Protein 8WI4 (pdb70)

InterPro domains:
  IPR003439 ABC transporter-like, ATP-binding domain [PF00005] (578-712)
  IPR003439 ABC transporter-like, ATP-binding domain [PF00005] (1210-1358)
  IPR003439 ABC transporter-like, ATP-binding domain [PS50893] (562-783)
  IPR003439 ABC transporter-like, ATP-binding domain [PS50893] (1193-1427)
  IPR003593 AAA+ ATPase domain [SM00382] (587-760)
  IPR003593 AAA+ ATPase domain [SM00382] (1219-1404)
  IPR011527 ABC transporter type 1, transmembrane domain [PF00664] (179-446)
  IPR011527 ABC transporter type 1, transmembrane domain [PF00664] (860-1141)
  IPR011527 ABC transporter type 1, transmembrane domain [PS50929] (180-459)
  IPR011527 ABC transporter type 1, transmembrane domain [PS50929] (860-1155)
  IPR017871 ABC transporter-like, conserved site [PS00211] (685-699)
  IPR017871 ABC transporter-like, conserved site [PS00211] (1330-1344)
  IPR027417 P-loop containing nucleoside triphosphate hydrolase [G3DSA:3.40.50.300] (534-790)
  IPR027417 P-loop containing nucleoside triphosphate hydrolase [G3DSA:3.40.50.300] (1176-1430)
  IPR027417 P-loop containing nucleoside triphosphate hydrolase [SSF52540] (575-782)
  IPR027417 P-loop containing nucleoside triphosphate hydrolase [SSF52540] (1185-1422)
  IPR036640 ABC transporter type 1, transmembrane domain superfamily [G3DSA:1.20.1560.10] (134-479)
  IPR036640 ABC transporter type 1, transmembrane domain superfamily [G3DSA:1.20.1560.10] (822-1170)
  IPR036640 ABC transporter type 1, transmembrane domain superfamily [SSF90123] (175-471)
  IPR036640 ABC transporter type 1, transmembrane domain superfamily [SSF90123] (857-1167)

Structure (mmCIF, N/CA/C/O backbone):
data_8WI4
#
_entry.id   8WI4
#
_cell.length_a   1.00
_cell.length_b   1.00
_cell.length_c   1.00
_cell.angle_alpha   90.00
_cell.angle_beta   90.00
_cell.angle_gamma   90.00
#
_symmetry.space_group_name_H-M   'P 1'
#
loop_
_atom_site.group_PDB
_atom_site.id
_atom_site.type_symbol
_atom_site.label_atom_id
_atom_site.label_alt_id
_atom_site.label_comp_id
_atom_site.label_asym_id
_atom_site.label_entity_id
_atom_site.label_seq_id
_atom_site.pdbx_PDB_ins_code
_atom_site.Cartn_x
_atom_site.Cartn_y
_atom_site.Cartn_z
_atom_site.occupancy
_atom_site.B_iso_or_equiv
_atom_site.auth_seq_id
_atom_site.auth_comp_id
_atom_site.auth_asym_id
_atom_site.auth_atom_id
_atom_site.pdbx_PDB_model_num
ATOM 1 N N . SER A 1 95 ? 138.394 137.570 150.281 1.00 72.19 95 SER A N 1
ATOM 2 C CA . SER A 1 95 ? 138.353 137.906 151.699 1.00 73.66 95 SER A CA 1
ATOM 3 C C . SER A 1 95 ? 138.925 136.775 152.547 1.00 73.84 95 SER A C 1
ATOM 4 O O . SER A 1 95 ? 138.711 135.599 152.255 1.00 72.54 95 SER A O 1
ATOM 7 N N . LYS A 1 96 ? 139.655 137.141 153.602 1.00 55.64 96 LYS A N 1
ATOM 8 C CA . LYS A 1 96 ? 140.262 136.170 154.499 1.00 55.18 96 LYS A CA 1
ATOM 9 C C . LYS A 1 96 ? 139.840 136.320 155.952 1.00 54.65 96 LYS A C 1
ATOM 10 O O . LYS A 1 96 ? 139.846 135.321 156.680 1.00 57.88 96 LYS A O 1
ATOM 16 N N . HIS A 1 97 ? 139.473 137.520 156.393 1.00 50.50 97 HIS A N 1
ATOM 17 C CA . HIS A 1 97 ? 139.080 137.746 157.777 1.00 48.42 97 HIS A CA 1
ATOM 18 C C . HIS A 1 97 ? 138.230 139.007 157.838 1.00 47.50 97 HIS A C 1
ATOM 19 O O . HIS A 1 97 ? 138.173 139.789 156.886 1.00 46.58 97 HIS A O 1
ATOM 26 N N . GLN A 1 98 ? 137.562 139.193 158.980 1.00 37.73 98 GLN A N 1
ATOM 27 C CA . GLN A 1 98 ? 136.732 140.376 159.176 1.00 37.19 98 GLN A CA 1
ATOM 28 C C . GLN A 1 98 ? 137.549 141.661 159.197 1.00 38.30 98 GLN A C 1
ATOM 29 O O . GLN A 1 98 ? 136.991 142.738 158.960 1.00 36.46 98 GLN A O 1
ATOM 35 N N . HIS A 1 99 ? 138.843 141.574 159.477 1.00 34.21 99 HIS A N 1
ATOM 36 C CA . HIS A 1 99 ? 139.697 142.754 159.457 1.00 30.06 99 HIS A CA 1
ATOM 37 C C . HIS A 1 99 ? 139.822 143.277 158.029 1.00 32.27 99 HIS A C 1
ATOM 38 O O . HIS A 1 99 ? 140.089 142.493 157.110 1.00 32.56 99 HIS A O 1
ATOM 45 N N . PRO A 1 100 ? 139.629 144.578 157.799 1.00 30.01 100 PRO A N 1
ATOM 46 C CA . PRO A 1 100 ? 139.809 145.116 156.440 1.00 30.65 100 PRO A CA 1
ATOM 47 C C . PRO A 1 100 ? 141.219 144.953 155.900 1.00 27.66 100 PRO A C 1
ATOM 48 O O . PRO A 1 100 ? 141.408 145.035 154.680 1.00 34.83 100 PRO A O 1
ATOM 52 N N . VAL A 1 101 ? 142.214 144.737 156.764 1.00 22.94 101 VAL A N 1
ATOM 53 C CA . VAL A 1 101 ? 143.580 144.518 156.293 1.00 26.52 101 VAL A CA 1
ATOM 54 C C . VAL A 1 101 ? 143.646 143.265 155.428 1.00 31.64 101 VAL A C 1
ATOM 55 O O . VAL A 1 101 ? 144.249 143.265 154.347 1.00 35.64 101 VAL A O 1
ATOM 59 N N . ASP A 1 102 ? 143.019 142.180 155.888 1.00 34.67 102 ASP A N 1
ATOM 60 C CA . ASP A 1 102 ? 143.005 140.947 155.106 1.00 34.20 102 ASP A CA 1
ATOM 61 C C . ASP A 1 102 ? 142.169 141.102 153.842 1.00 37.68 102 ASP A C 1
ATOM 62 O O . ASP A 1 102 ? 142.527 140.566 152.786 1.00 40.65 102 ASP A O 1
ATOM 67 N N . ASN A 1 103 ? 141.052 141.828 153.929 1.00 33.52 103 ASN A N 1
ATOM 68 C CA . ASN A 1 103 ? 140.204 142.040 152.761 1.00 33.98 103 ASN A CA 1
ATOM 69 C C . ASN A 1 103 ? 140.878 142.900 151.701 1.00 34.22 103 ASN A C 1
ATOM 70 O O . ASN A 1 103 ? 140.507 142.815 150.525 1.00 38.66 103 ASN A O 1
ATOM 75 N N . ALA A 1 104 ? 141.849 143.724 152.086 1.00 25.03 104 ALA A N 1
ATOM 76 C CA . ALA A 1 104 ? 142.550 144.557 151.122 1.00 24.30 104 ALA A CA 1
ATOM 77 C C . ALA A 1 104 ? 143.411 143.703 150.197 1.00 21.67 104 ALA A C 1
ATOM 78 O O . ALA A 1 104 ? 143.984 142.689 150.603 1.00 20.63 104 ALA A O 1
ATOM 80 N N . GLY A 1 105 ? 143.497 144.128 148.940 1.00 19.47 105 GLY A N 1
ATOM 81 C CA . GLY A 1 105 ? 144.282 143.411 147.955 1.00 21.26 105 GLY A CA 1
ATOM 82 C C . GLY A 1 105 ? 145.709 143.909 147.865 1.00 26.36 105 GLY A C 1
ATOM 83 O O . GLY A 1 105 ? 146.461 143.838 148.842 1.00 31.31 105 GLY A O 1
ATOM 84 N N . LEU A 1 106 ? 146.095 144.417 146.696 1.00 25.32 106 LEU A N 1
ATOM 85 C CA . LEU A 1 106 ? 147.436 144.946 146.479 1.00 24.29 106 LEU A CA 1
ATOM 86 C C . LEU A 1 106 ? 147.469 146.469 146.509 1.00 25.44 106 LEU A C 1
ATOM 87 O O . LEU A 1 106 ? 148.239 147.055 147.275 1.00 28.50 106 LEU A O 1
ATOM 92 N N . PHE A 1 107 ? 146.645 147.123 145.687 1.00 27.89 107 PHE A N 1
ATOM 93 C CA . PHE A 1 107 ? 146.625 148.582 145.663 1.00 26.38 107 PHE A CA 1
ATOM 94 C C . PHE A 1 107 ? 146.130 149.155 146.985 1.00 24.42 107 PHE A C 1
ATOM 95 O O . PHE A 1 107 ? 146.680 150.145 147.483 1.00 26.61 107 PHE A O 1
ATOM 103 N N . SER A 1 108 ? 145.089 148.551 147.565 1.00 18.33 108 SER A N 1
ATOM 104 C CA . SER A 1 108 ? 144.550 149.051 148.826 1.00 18.88 108 SER A CA 1
ATOM 105 C C . SER A 1 108 ? 145.575 148.945 149.948 1.00 21.74 108 SER A C 1
ATOM 106 O O . SER A 1 108 ? 145.730 149.875 150.748 1.00 30.00 108 SER A O 1
ATOM 109 N N . CYS A 1 109 ? 146.283 147.815 150.026 1.00 23.14 109 CYS A N 1
ATOM 110 C CA . CYS A 1 109 ? 147.325 147.665 151.035 1.00 20.72 109 CYS A CA 1
ATOM 111 C C . CYS A 1 109 ? 148.498 148.603 150.775 1.00 18.53 109 CYS A C 1
ATOM 112 O O . CYS A 1 109 ? 149.063 149.162 151.722 1.00 17.06 109 CYS A O 1
ATOM 115 N N . MET A 1 110 ? 148.876 148.783 149.508 1.00 24.75 110 MET A N 1
ATOM 116 C CA . MET A 1 110 ? 149.999 149.654 149.177 1.00 16.00 110 MET A CA 1
ATOM 117 C C . MET A 1 110 ? 149.704 151.103 149.544 1.00 14.09 110 MET A C 1
ATOM 118 O O . MET A 1 110 ? 150.565 151.803 150.091 1.00 18.16 110 MET A O 1
ATOM 123 N N . THR A 1 111 ? 148.493 151.572 149.252 1.00 19.95 111 THR A N 1
ATOM 124 C CA . THR A 1 111 ? 148.113 152.954 149.512 1.00 19.71 111 THR A CA 1
ATOM 125 C C . THR A 1 111 ? 147.397 153.138 150.844 1.00 22.32 111 THR A C 1
ATOM 126 O O . THR A 1 111 ? 146.955 154.254 151.138 1.00 27.37 111 THR A O 1
ATOM 130 N N . PHE A 1 112 ? 147.274 152.079 151.648 1.00 19.40 112 PHE A N 1
ATOM 131 C CA . PHE A 1 112 ? 146.597 152.140 152.946 1.00 11.67 112 PHE A CA 1
ATOM 132 C C . PHE A 1 112 ? 145.165 152.651 152.803 1.00 15.05 112 PHE A C 1
ATOM 133 O O . PHE A 1 112 ? 144.678 153.432 153.623 1.00 21.80 112 PHE A O 1
ATOM 141 N N . SER A 1 113 ? 144.484 152.204 151.745 1.00 16.21 113 SER A N 1
ATOM 142 C CA . SER A 1 113 ? 143.115 152.640 151.497 1.00 18.48 113 SER A CA 1
ATOM 143 C C . SER A 1 113 ? 142.131 152.091 152.522 1.00 22.01 113 SER A C 1
ATOM 144 O O . SER A 1 113 ? 141.043 152.655 152.680 1.00 29.26 113 SER A O 1
ATOM 147 N N . TRP A 1 114 ? 142.483 151.007 153.218 1.00 18.67 114 TRP A N 1
ATOM 148 C CA . TRP A 1 114 ? 141.574 150.429 154.201 1.00 20.07 114 TRP A CA 1
ATOM 149 C C . TRP A 1 114 ? 141.386 151.326 155.418 1.00 26.19 114 TRP A C 1
ATOM 150 O O . TRP A 1 114 ? 140.320 151.284 156.042 1.00 31.32 114 TRP A O 1
ATOM 161 N N . LEU A 1 115 ? 142.388 152.132 155.771 1.00 21.10 115 LEU A N 1
ATOM 162 C CA . LEU A 1 115 ? 142.279 153.012 156.927 1.00 16.16 115 LEU A CA 1
ATOM 163 C C . LEU A 1 115 ? 141.338 154.186 156.695 1.00 18.95 115 LEU A C 1
ATOM 164 O O . LEU A 1 115 ? 140.899 154.806 157.673 1.00 24.37 115 LEU A O 1
ATOM 169 N N . SER A 1 116 ? 141.022 154.503 155.441 1.00 21.10 116 SER A N 1
ATOM 170 C CA . SER A 1 116 ? 140.067 155.566 155.130 1.00 25.95 116 SER A CA 1
ATOM 171 C C . SER A 1 116 ? 138.638 155.033 155.128 1.00 28.70 116 SER A C 1
ATOM 172 O O . SER A 1 116 ? 137.848 155.270 154.215 1.00 31.13 116 SER A O 1
ATOM 175 N N . SER A 1 117 ? 138.313 154.294 156.185 1.00 28.36 117 SER A N 1
ATOM 176 C CA . SER A 1 117 ? 136.950 153.896 156.504 1.00 30.02 117 SER A CA 1
ATOM 177 C C . SER A 1 117 ? 136.744 154.181 157.983 1.00 31.72 117 SER A C 1
ATOM 178 O O . SER A 1 117 ? 135.619 154.404 158.442 1.00 32.75 117 SER A O 1
ATOM 181 N N . LEU A 1 118 ? 137.848 154.169 158.729 1.00 33.70 118 LEU A N 1
ATOM 182 C CA . LEU A 1 118 ? 137.869 154.608 160.115 1.00 31.77 118 LEU A CA 1
ATOM 183 C C . LEU A 1 118 ? 138.348 156.045 160.254 1.00 35.48 118 LEU A C 1
ATOM 184 O O . LEU A 1 118 ? 137.971 156.724 161.217 1.00 40.42 118 LEU A O 1
ATOM 189 N N . ALA A 1 119 ? 139.166 156.526 159.312 1.00 32.99 119 ALA A N 1
ATOM 190 C CA . ALA A 1 119 ? 139.639 157.906 159.380 1.00 31.54 119 ALA A CA 1
ATOM 191 C C . ALA A 1 119 ? 138.480 158.890 159.280 1.00 34.71 119 ALA A C 1
ATOM 192 O O . ALA A 1 119 ? 138.423 159.880 160.020 1.00 35.75 119 ALA A O 1
ATOM 194 N N . ARG A 1 120 ? 137.540 158.631 158.367 1.00 36.23 120 ARG A N 1
ATOM 195 C CA . ARG A 1 120 ? 136.386 159.509 158.217 1.00 33.82 120 ARG A CA 1
ATOM 196 C C . ARG A 1 120 ? 135.499 159.522 159.455 1.00 38.21 120 ARG A C 1
ATOM 197 O O . ARG A 1 120 ? 135.048 160.598 159.864 1.00 41.84 120 ARG A O 1
ATOM 205 N N . VAL A 1 121 ? 135.238 158.363 160.060 1.00 41.40 121 VAL A N 1
ATOM 206 C CA . VAL A 1 121 ? 134.403 158.328 161.256 1.00 43.96 121 VAL A CA 1
ATOM 207 C C . VAL A 1 121 ? 135.120 158.979 162.434 1.00 44.19 121 VAL A C 1
ATOM 208 O O . VAL A 1 121 ? 134.488 159.619 163.282 1.00 46.90 121 VAL A O 1
ATOM 212 N N . ALA A 1 122 ? 136.449 158.840 162.503 1.00 41.26 122 ALA A N 1
ATOM 213 C CA . ALA A 1 122 ? 137.205 159.529 163.543 1.00 41.49 122 ALA A CA 1
ATOM 214 C C . ALA A 1 122 ? 137.147 161.039 163.365 1.00 46.53 122 ALA A C 1
ATOM 215 O O . ALA A 1 122 ? 137.011 161.776 164.349 1.00 48.11 122 ALA A O 1
ATOM 217 N N . HIS A 1 123 ? 137.256 161.518 162.124 1.00 50.52 123 HIS A N 1
ATOM 218 C CA . HIS A 1 123 ? 137.149 162.951 161.870 1.00 49.66 123 HIS A CA 1
ATOM 219 C C . HIS A 1 123 ? 135.753 163.471 162.193 1.00 50.62 123 HIS A C 1
ATOM 220 O O . HIS A 1 123 ? 135.608 164.547 162.785 1.00 55.28 123 HIS A O 1
ATOM 227 N N . LYS A 1 124 ? 134.716 162.725 161.808 1.00 46.96 124 LYS A N 1
ATOM 228 C CA . LYS A 1 124 ? 133.347 163.185 162.026 1.00 48.81 124 LYS A CA 1
ATOM 229 C C . LYS A 1 124 ? 132.990 163.184 163.509 1.00 50.85 124 LYS A C 1
ATOM 230 O O . LYS A 1 124 ? 132.462 164.173 164.030 1.00 53.46 124 LYS A O 1
ATOM 236 N N . LYS A 1 125 ? 133.270 162.080 164.205 1.00 51.40 125 LYS A N 1
ATOM 237 C CA . LYS A 1 125 ? 132.920 161.983 165.617 1.00 52.95 125 LYS A CA 1
ATOM 238 C C . LYS A 1 125 ? 133.874 162.773 166.503 1.00 53.64 125 LYS A C 1
ATOM 239 O O . LYS A 1 125 ? 133.447 163.343 167.513 1.00 56.47 125 LYS A O 1
ATOM 245 N N . GLY A 1 126 ? 135.155 162.827 166.143 1.00 51.49 126 GLY A N 1
ATOM 246 C CA . GLY A 1 126 ? 136.148 163.512 166.941 1.00 50.58 126 GLY A CA 1
ATOM 247 C C . GLY A 1 126 ? 136.747 162.693 168.062 1.00 52.43 126 GLY A C 1
ATOM 248 O O . GLY A 1 126 ? 137.601 163.209 168.795 1.00 52.44 126 GLY A O 1
ATOM 249 N N . GLU A 1 127 ? 136.332 161.438 168.222 1.00 54.18 127 GLU A N 1
ATOM 250 C CA . GLU A 1 127 ? 136.863 160.579 169.269 1.00 53.79 127 GLU A CA 1
ATOM 251 C C . GLU A 1 127 ? 136.757 159.132 168.812 1.00 51.05 127 GLU A C 1
ATOM 252 O O . GLU A 1 127 ? 135.721 158.717 168.288 1.00 52.54 127 GLU A O 1
ATOM 258 N N . LEU A 1 128 ? 137.831 158.374 169.012 1.00 39.40 128 LEU A N 1
ATOM 259 C CA . LEU A 1 128 ? 137.890 156.970 168.632 1.00 42.15 128 LEU A CA 1
ATOM 260 C C . LEU A 1 128 ? 137.903 156.107 169.886 1.00 44.58 128 LEU A C 1
ATOM 261 O O . LEU A 1 128 ? 138.734 156.312 170.777 1.00 44.53 128 LEU A O 1
ATOM 266 N N . SER A 1 129 ? 136.985 155.150 169.950 1.00 41.40 129 SER A N 1
ATOM 267 C CA . SER A 1 129 ? 136.857 154.246 171.083 1.00 40.46 129 SER A CA 1
ATOM 268 C C . SER A 1 129 ? 137.334 152.851 170.700 1.00 43.42 129 SER A C 1
ATOM 269 O O . SER A 1 129 ? 137.652 152.568 169.542 1.00 43.18 129 SER A O 1
ATOM 272 N N . MET A 1 130 ? 137.384 151.973 171.705 1.00 38.75 130 MET A N 1
ATOM 273 C CA . MET A 1 130 ? 137.807 150.597 171.468 1.00 34.91 130 MET A CA 1
ATOM 274 C C . MET A 1 130 ? 136.819 149.845 170.585 1.00 35.88 130 MET A C 1
ATOM 275 O O . MET A 1 130 ? 137.214 148.921 169.864 1.00 35.16 130 MET A O 1
ATOM 280 N N . GLU A 1 131 ? 135.537 150.217 170.632 1.00 40.96 131 GLU A N 1
ATOM 281 C CA . GLU A 1 131 ? 134.540 149.554 169.798 1.00 43.97 131 GLU A CA 1
ATOM 282 C C . GLU A 1 131 ? 134.815 149.788 168.317 1.00 43.44 131 GLU A C 1
ATOM 283 O O . GLU A 1 131 ? 134.692 148.866 167.501 1.00 43.02 131 GLU A O 1
ATOM 289 N N . ASP A 1 132 ? 135.195 151.015 167.951 1.00 38.66 132 ASP A N 1
ATOM 290 C CA . ASP A 1 132 ? 135.482 151.315 166.552 1.00 41.59 132 ASP A CA 1
ATOM 291 C C . ASP A 1 132 ? 136.751 150.620 166.074 1.00 40.75 132 ASP A C 1
ATOM 292 O O . ASP A 1 132 ? 136.927 150.419 164.866 1.00 35.78 132 ASP A O 1
ATOM 297 N N . VAL A 1 133 ? 137.642 150.250 166.994 1.00 38.84 133 VAL A N 1
ATOM 298 C CA . VAL A 1 133 ? 138.883 149.588 166.613 1.00 35.40 133 VAL A CA 1
ATOM 299 C C . VAL A 1 133 ? 138.593 148.140 166.247 1.00 38.29 133 VAL A C 1
ATOM 300 O O . VAL A 1 133 ? 137.981 147.395 167.024 1.00 39.26 133 VAL A O 1
ATOM 304 N N . TRP A 1 134 ? 139.030 147.735 165.057 1.00 29.86 134 TRP A N 1
ATOM 305 C CA . TRP A 1 134 ? 138.813 146.371 164.599 1.00 29.30 134 TRP A CA 1
ATOM 306 C C . TRP A 1 134 ? 139.653 145.387 165.406 1.00 29.49 134 TRP A C 1
ATOM 307 O O . TRP A 1 134 ? 140.758 145.699 165.859 1.00 26.76 134 TRP A O 1
ATOM 318 N N . SER A 1 135 ? 139.113 144.184 165.584 1.00 35.20 135 SER A N 1
ATOM 319 C CA . SER A 1 135 ? 139.809 143.148 166.329 1.00 33.60 135 SER A CA 1
ATOM 320 C C . SER A 1 135 ? 141.007 142.626 165.538 1.00 33.20 135 SER A C 1
ATOM 321 O O . SER A 1 135 ? 141.087 142.760 164.314 1.00 35.97 135 SER A O 1
ATOM 324 N N . LEU A 1 136 ? 141.948 142.027 166.262 1.00 30.50 136 LEU A N 1
ATOM 325 C CA . LEU A 1 136 ? 143.160 141.509 165.644 1.00 25.33 136 LEU A CA 1
ATOM 326 C C . LEU A 1 136 ? 142.845 140.332 164.727 1.00 29.46 136 LEU A C 1
ATOM 327 O O . LEU A 1 136 ? 141.932 139.541 164.980 1.00 39.96 136 LEU A O 1
ATOM 332 N N . SER A 1 137 ? 143.617 140.224 163.649 1.00 22.30 137 SER A N 1
ATOM 333 C CA . SER A 1 137 ? 143.426 139.153 162.684 1.00 24.72 137 SER A CA 1
ATOM 334 C C . SER A 1 137 ? 143.880 137.815 163.261 1.00 28.54 137 SER A C 1
ATOM 335 O O . SER A 1 137 ? 144.693 137.747 164.188 1.00 35.01 137 SER A O 1
ATOM 338 N N . LYS A 1 138 ? 143.333 136.735 162.696 1.00 27.85 138 LYS A N 1
ATOM 339 C CA . LYS A 1 138 ? 143.735 135.398 163.119 1.00 25.78 138 LYS A CA 1
ATOM 340 C C . LYS A 1 138 ? 145.177 135.096 162.731 1.00 28.20 138 LYS A C 1
ATOM 341 O O . LYS A 1 138 ? 145.861 134.344 163.435 1.00 34.49 138 LYS A O 1
ATOM 347 N N . HIS A 1 139 ? 145.652 135.660 161.618 1.00 22.79 139 HIS A N 1
ATOM 348 C CA . HIS A 1 139 ? 147.052 135.491 161.243 1.00 22.46 139 HIS A CA 1
ATOM 349 C C . HIS A 1 139 ? 147.983 136.140 162.258 1.00 22.66 139 HIS A C 1
ATOM 350 O O . HIS A 1 139 ? 149.039 135.580 162.576 1.00 24.35 139 HIS A O 1
ATOM 357 N N . GLU A 1 140 ? 147.613 137.310 162.775 1.00 18.13 140 GLU A N 1
ATOM 358 C CA . GLU A 1 140 ? 148.380 137.998 163.802 1.00 16.84 140 GLU A CA 1
ATOM 359 C C . GLU A 1 140 ? 147.938 137.620 165.209 1.00 18.32 140 GLU A C 1
ATOM 360 O O . GLU A 1 140 ? 148.410 138.221 166.179 1.00 18.85 140 GLU A O 1
ATOM 366 N N . SER A 1 141 ? 147.039 136.647 165.340 1.00 21.46 141 SER A N 1
ATOM 367 C CA . SER A 1 141 ? 146.569 136.224 166.650 1.00 15.98 141 SER A CA 1
ATOM 368 C C . SER A 1 141 ? 147.705 135.605 167.456 1.00 23.69 141 SER A C 1
ATOM 369 O O . SER A 1 141 ? 148.651 135.033 166.907 1.00 27.58 141 SER A O 1
ATOM 372 N N . SER A 1 142 ? 147.601 135.731 168.781 1.00 28.54 142 SER A N 1
ATOM 373 C CA . SER A 1 142 ? 148.673 135.273 169.658 1.00 19.36 142 SER A CA 1
ATOM 374 C C . SER A 1 142 ? 148.840 133.759 169.602 1.00 21.72 142 SER A C 1
ATOM 375 O O . SER A 1 142 ? 149.963 133.251 169.677 1.00 29.96 142 SER A O 1
ATOM 378 N N . ASP A 1 143 ? 147.735 133.021 169.471 1.00 25.66 143 ASP A N 1
ATOM 379 C CA . ASP A 1 143 ? 147.790 131.568 169.612 1.00 26.42 143 ASP A CA 1
ATOM 380 C C . ASP A 1 143 ? 148.603 130.920 168.494 1.00 28.58 143 ASP A C 1
ATOM 381 O O . ASP A 1 143 ? 149.515 130.128 168.758 1.00 31.35 143 ASP A O 1
ATOM 386 N N . VAL A 1 144 ? 148.294 131.250 167.238 1.00 26.28 144 VAL A N 1
ATOM 387 C CA . VAL A 1 144 ? 148.935 130.575 166.109 1.00 28.34 144 VAL A CA 1
ATOM 388 C C . VAL A 1 144 ? 150.414 130.939 166.039 1.00 29.77 144 VAL A C 1
ATOM 389 O O . VAL A 1 144 ? 151.282 130.071 165.866 1.00 34.24 144 VAL A O 1
ATOM 393 N N . ASN A 1 145 ? 150.722 132.231 166.165 1.00 21.35 145 ASN A N 1
ATOM 394 C CA . ASN A 1 145 ? 152.113 132.666 166.132 1.00 18.18 145 ASN A CA 1
ATOM 395 C C . ASN A 1 145 ? 152.904 132.104 167.305 1.00 19.53 145 ASN A C 1
ATOM 396 O O . ASN A 1 145 ? 154.065 131.714 167.136 1.00 28.41 145 ASN A O 1
ATOM 401 N N . CYS A 1 146 ? 152.297 132.051 168.494 1.00 18.24 146 CYS A N 1
ATOM 402 C CA . CYS A 1 146 ? 152.968 131.460 169.646 1.00 18.63 146 CYS A CA 1
ATOM 403 C C . CYS A 1 146 ? 153.248 129.981 169.423 1.00 24.72 146 CYS A C 1
ATOM 404 O O . CYS A 1 146 ? 154.329 129.489 169.766 1.00 29.06 146 CYS A O 1
ATOM 407 N N . ARG A 1 147 ? 152.283 129.253 168.854 1.00 25.82 147 ARG A N 1
ATOM 408 C CA . ARG A 1 147 ? 152.498 127.838 168.572 1.00 26.96 147 ARG A CA 1
ATOM 409 C C . ARG A 1 147 ? 153.627 127.642 167.569 1.00 29.70 147 ARG A C 1
ATOM 410 O O . ARG A 1 147 ? 154.472 126.756 167.741 1.00 28.27 147 ARG A O 1
ATOM 418 N N . ARG A 1 148 ? 153.659 128.463 166.516 1.00 26.28 148 ARG A N 1
ATOM 419 C CA . ARG A 1 148 ? 154.731 128.350 165.530 1.00 20.58 148 ARG A CA 1
ATOM 420 C C . ARG A 1 148 ? 156.090 128.664 166.149 1.00 22.31 148 ARG A C 1
ATOM 421 O O . ARG A 1 148 ? 157.078 127.961 165.893 1.00 33.92 148 ARG A O 1
ATOM 429 N N . LEU A 1 149 ? 156.157 129.716 166.969 1.00 16.86 149 LEU A N 1
ATOM 430 C CA . LEU A 1 149 ? 157.414 130.083 167.614 1.00 17.82 149 LEU A CA 1
ATOM 431 C C . LEU A 1 149 ? 157.888 128.982 168.555 1.00 23.38 149 LEU A C 1
ATOM 432 O O . LEU A 1 149 ? 159.078 128.652 168.592 1.00 26.29 149 LEU A O 1
ATOM 437 N N . GLU A 1 150 ? 156.963 128.401 169.325 1.00 26.38 150 GLU A N 1
ATOM 438 C CA . GLU A 1 150 ? 157.317 127.296 170.209 1.00 24.74 150 GLU A CA 1
ATOM 439 C C . GLU A 1 150 ? 157.795 126.083 169.425 1.00 28.79 150 GLU A C 1
ATOM 440 O O . GLU A 1 150 ? 158.753 125.420 169.836 1.00 32.27 150 GLU A O 1
ATOM 446 N N . ARG A 1 151 ? 157.139 125.772 168.305 1.00 28.45 151 ARG A N 1
ATOM 447 C CA . ARG A 1 151 ? 157.569 124.646 167.483 1.00 26.76 151 ARG A CA 1
ATOM 448 C C . ARG A 1 151 ? 158.984 124.862 166.963 1.00 29.62 151 ARG A C 1
ATOM 449 O O . ARG A 1 151 ? 159.825 123.956 167.019 1.00 34.52 151 ARG A O 1
ATOM 457 N N . LEU A 1 152 ? 159.271 126.069 166.466 1.00 26.84 152 LEU A N 1
ATOM 458 C CA . LEU A 1 152 ? 160.618 126.360 165.981 1.00 29.21 152 LEU A CA 1
ATOM 459 C C . LEU A 1 152 ? 161.643 126.290 167.108 1.00 32.63 152 LEU A C 1
ATOM 460 O O . LEU A 1 152 ? 162.751 125.769 166.918 1.00 34.81 152 LEU A O 1
ATOM 465 N N . TRP A 1 153 ? 161.293 126.812 168.287 1.00 31.40 153 TRP A N 1
ATOM 466 C CA . TRP A 1 153 ? 162.218 126.799 169.416 1.00 27.10 153 TRP A CA 1
ATOM 467 C C . TRP A 1 153 ? 162.535 125.373 169.852 1.00 33.70 153 TRP A C 1
ATOM 468 O O . TRP A 1 153 ? 163.698 125.029 170.088 1.00 40.92 153 TRP A O 1
ATOM 479 N N . GLN A 1 154 ? 161.508 124.524 169.957 1.00 33.21 154 GLN A N 1
ATOM 480 C CA . GLN A 1 154 ? 161.738 123.128 170.315 1.00 35.50 154 GLN A CA 1
ATOM 481 C C . GLN A 1 154 ? 162.539 122.401 169.244 1.00 42.03 154 GLN A C 1
ATOM 482 O O . GLN A 1 154 ? 163.405 121.578 169.564 1.00 44.99 154 GLN A O 1
ATOM 488 N N . GLU A 1 155 ? 162.265 122.683 167.967 1.00 41.92 155 GLU A N 1
ATOM 489 C CA . GLU A 1 155 ? 163.022 122.042 166.897 1.00 43.08 155 GLU A CA 1
ATOM 490 C C . GLU A 1 155 ? 164.500 122.402 166.980 1.00 45.67 155 GLU A C 1
ATOM 491 O O . GLU A 1 155 ? 165.370 121.528 166.885 1.00 50.29 155 GLU A O 1
ATOM 497 N N . GLU A 1 156 ? 164.804 123.688 167.176 1.00 41.68 156 GLU A N 1
ATOM 498 C CA . GLU A 1 156 ? 166.204 124.090 167.272 1.00 42.21 156 GLU A CA 1
ATOM 499 C C . GLU A 1 156 ? 166.857 123.550 168.539 1.00 41.60 156 GLU A C 1
ATOM 500 O O . GLU A 1 156 ? 168.032 123.168 168.511 1.00 44.08 156 GLU A O 1
ATOM 506 N N . LEU A 1 157 ? 166.116 123.495 169.650 1.00 35.83 157 LEU A N 1
ATOM 507 C CA . LEU A 1 157 ? 166.666 122.923 170.874 1.00 38.10 157 LEU A CA 1
ATOM 508 C C . LEU A 1 157 ? 167.005 121.450 170.690 1.00 41.32 157 LEU A C 1
ATOM 509 O O . LEU A 1 157 ? 168.048 120.980 171.161 1.00 45.38 157 LEU A O 1
ATOM 514 N N . ASN A 1 158 ? 166.134 120.703 170.007 1.00 42.70 158 ASN A N 1
ATOM 515 C CA . ASN A 1 158 ? 166.391 119.286 169.780 1.00 45.59 158 ASN A CA 1
ATOM 516 C C . ASN A 1 158 ? 167.531 119.079 168.790 1.00 48.03 158 ASN A C 1
ATOM 517 O O . ASN A 1 158 ? 168.304 118.122 168.918 1.00 51.53 158 ASN A O 1
ATOM 522 N N . GLU A 1 159 ? 167.653 119.962 167.798 1.00 53.39 159 GLU A N 1
ATOM 523 C CA . GLU A 1 159 ? 168.681 119.791 166.776 1.00 55.68 159 GLU A CA 1
ATOM 524 C C . GLU A 1 159 ? 170.060 120.190 167.292 1.00 56.04 159 GLU A C 1
ATOM 525 O O . GLU A 1 159 ? 170.986 119.372 167.320 1.00 56.43 159 GLU A O 1
ATOM 531 N N . VAL A 1 160 ? 170.215 121.447 167.706 1.00 59.53 160 VAL A N 1
ATOM 532 C CA . VAL A 1 160 ? 171.529 121.950 168.097 1.00 61.45 160 VAL A CA 1
ATOM 533 C C . VAL A 1 160 ? 171.844 121.577 169.541 1.00 63.62 160 VAL A C 1
ATOM 534 O O . VAL A 1 160 ? 172.829 120.884 169.821 1.00 64.79 160 VAL A O 1
ATOM 538 N N . GLY A 1 161 ? 171.014 122.030 170.477 1.00 73.78 161 GLY A N 1
ATOM 539 C CA . GLY A 1 161 ? 171.229 121.755 171.878 1.00 73.29 161 GLY A CA 1
ATOM 540 C C . GLY A 1 161 ? 170.722 122.867 172.774 1.00 73.24 161 GLY A C 1
ATOM 541 O O . GLY A 1 161 ? 170.606 124.025 172.362 1.00 72.70 161 GLY A O 1
ATOM 542 N N . PRO A 1 162 ? 170.397 122.526 174.024 1.00 80.31 162 PRO A N 1
ATOM 543 C CA . PRO A 1 162 ? 169.889 123.551 174.955 1.00 80.18 162 PRO A CA 1
ATOM 544 C C . PRO A 1 162 ? 170.856 124.698 175.191 1.00 81.31 162 PRO A C 1
ATOM 545 O O . PRO A 1 162 ? 170.414 125.841 175.363 1.00 80.70 162 PRO A O 1
ATOM 549 N N . ASP A 1 163 ? 172.162 124.433 175.206 1.00 76.93 163 ASP A N 1
ATOM 550 C CA . ASP A 1 163 ? 173.152 125.456 175.522 1.00 74.83 163 ASP A CA 1
ATOM 551 C C . ASP A 1 163 ? 173.698 126.174 174.297 1.00 74.60 163 ASP A C 1
ATOM 552 O O . ASP A 1 163 ? 174.011 127.366 174.383 1.00 75.71 163 ASP A O 1
ATOM 557 N N . ALA A 1 164 ? 173.818 125.488 173.163 1.00 71.53 164 ALA A N 1
ATOM 558 C CA . ALA A 1 164 ? 174.394 126.070 171.959 1.00 72.16 164 ALA A CA 1
ATOM 559 C C . ALA A 1 164 ? 173.354 126.689 171.034 1.00 73.16 164 ALA A C 1
ATOM 560 O O . ALA A 1 164 ? 173.715 127.172 169.956 1.00 72.84 164 ALA A O 1
ATOM 562 N N . ALA A 1 165 ? 172.082 126.689 171.423 1.00 62.02 165 ALA A N 1
ATOM 563 C CA . ALA A 1 165 ? 171.048 127.286 170.593 1.00 58.96 165 ALA A CA 1
ATOM 564 C C . ALA A 1 165 ? 171.136 128.809 170.633 1.00 56.90 165 ALA A C 1
ATOM 565 O O . ALA A 1 165 ? 171.767 129.402 171.512 1.00 60.54 165 ALA A O 1
ATOM 567 N N . SER A 1 166 ? 170.492 129.443 169.655 1.00 38.09 166 SER A N 1
ATOM 568 C CA . SER A 1 166 ? 170.448 130.897 169.553 1.00 38.41 166 SER A CA 1
ATOM 569 C C . SER A 1 166 ? 169.023 131.322 169.235 1.00 35.57 166 SER A C 1
ATOM 570 O O . SER A 1 166 ? 168.431 130.838 168.265 1.00 38.47 166 SER A O 1
ATOM 573 N N . LEU A 1 167 ? 168.475 132.225 170.052 1.00 24.53 167 LEU A N 1
ATOM 574 C CA . LEU A 1 167 ? 167.131 132.733 169.804 1.00 27.23 167 LEU A CA 1
ATOM 575 C C . LEU A 1 167 ? 167.078 133.655 168.593 1.00 32.08 167 LEU A C 1
ATOM 576 O O . LEU A 1 167 ? 166.004 133.824 168.003 1.00 36.57 167 LEU A O 1
ATOM 581 N N . ARG A 1 168 ? 168.209 134.254 168.212 1.00 25.95 168 ARG A N 1
ATOM 582 C CA . ARG A 1 168 ? 168.245 135.061 166.998 1.00 21.90 168 ARG A CA 1
ATOM 583 C C . ARG A 1 168 ? 167.938 134.211 165.772 1.00 26.24 168 ARG A C 1
ATOM 584 O O . ARG A 1 168 ? 167.251 134.664 164.849 1.00 26.09 168 ARG A O 1
ATOM 592 N N . ARG A 1 169 ? 168.439 132.974 165.747 1.00 30.18 169 ARG A N 1
ATOM 593 C CA . ARG A 1 169 ? 168.099 132.060 164.662 1.00 29.09 169 ARG A CA 1
ATOM 594 C C . ARG A 1 169 ? 166.608 131.747 164.655 1.00 31.60 169 ARG A C 1
ATOM 595 O O . ARG A 1 169 ? 165.993 131.653 163.586 1.00 33.91 169 ARG A O 1
ATOM 603 N N . VAL A 1 170 ? 166.010 131.581 165.838 1.00 27.87 170 VAL A N 1
ATOM 604 C CA . VAL A 1 170 ? 164.571 131.333 165.919 1.00 23.16 170 VAL A CA 1
ATOM 605 C C . VAL A 1 170 ? 163.799 132.512 165.341 1.00 31.04 170 VAL A C 1
ATOM 606 O O . VAL A 1 170 ? 162.853 132.338 164.563 1.00 34.61 170 VAL A O 1
ATOM 610 N N . VAL A 1 171 ? 164.195 133.731 165.714 1.00 27.77 171 VAL A N 1
ATOM 611 C CA . VAL A 1 171 ? 163.523 134.923 165.204 1.00 19.36 171 VAL A CA 1
ATOM 612 C C . VAL A 1 171 ? 163.684 135.030 163.693 1.00 19.90 171 VAL A C 1
ATOM 613 O O . VAL A 1 171 ? 162.725 135.356 162.980 1.00 23.55 171 VAL A O 1
ATOM 617 N N . TRP A 1 172 ? 164.889 134.766 163.180 1.00 24.74 172 TRP A N 1
ATOM 618 C CA . TRP A 1 172 ? 165.116 134.838 161.740 1.00 29.27 172 TRP A CA 1
ATOM 619 C C . TRP A 1 172 ? 164.273 133.811 160.995 1.00 28.82 172 TRP A C 1
ATOM 620 O O . TRP A 1 172 ? 163.678 134.124 159.958 1.00 33.61 172 TRP A O 1
ATOM 631 N N . ILE A 1 173 ? 164.203 132.582 161.509 1.00 17.53 173 ILE A N 1
ATOM 632 C CA . ILE A 1 173 ? 163.386 131.556 160.868 1.00 21.92 173 ILE A CA 1
ATOM 633 C C . ILE A 1 173 ? 161.915 131.950 160.897 1.00 21.88 173 ILE A C 1
ATOM 634 O O . ILE A 1 173 ? 161.188 131.768 159.912 1.00 28.09 173 ILE A O 1
ATOM 639 N N . PHE A 1 174 ? 161.453 132.501 162.023 1.00 17.39 174 PHE A N 1
ATOM 640 C CA . PHE A 1 174 ? 160.054 132.899 162.137 1.00 20.12 174 PHE A CA 1
ATOM 641 C C . PHE A 1 174 ? 159.709 134.023 161.167 1.00 25.37 174 PHE A C 1
ATOM 642 O O . PHE A 1 174 ? 158.635 134.015 160.555 1.00 25.79 174 PHE A O 1
ATOM 650 N N . CYS A 1 175 ? 160.603 134.999 161.012 1.00 22.74 175 CYS A N 1
ATOM 651 C CA . CYS A 1 175 ? 160.295 136.215 160.270 1.00 20.30 175 CYS A CA 1
ATOM 652 C C . CYS A 1 175 ? 160.844 136.222 158.847 1.00 22.70 175 CYS A C 1
ATOM 653 O O . CYS A 1 175 ? 160.691 137.229 158.150 1.00 24.49 175 CYS A O 1
ATOM 656 N N . ARG A 1 176 ? 161.479 135.134 158.399 1.00 23.24 176 ARG A N 1
ATOM 657 C CA . ARG A 1 176 ? 162.061 135.120 157.058 1.00 24.88 176 ARG A CA 1
ATOM 658 C C . ARG A 1 176 ? 161.000 135.279 155.976 1.00 25.52 176 ARG A C 1
ATOM 659 O O . ARG A 1 176 ? 161.219 135.985 154.983 1.00 28.84 176 ARG A O 1
ATOM 667 N N . THR A 1 177 ? 159.846 134.628 156.146 1.00 28.94 177 THR A N 1
ATOM 668 C CA . THR A 1 177 ? 158.818 134.655 155.109 1.00 29.33 177 THR A CA 1
ATOM 669 C C . THR A 1 177 ? 158.335 136.075 154.841 1.00 29.22 177 THR A C 1
ATOM 670 O O . THR A 1 177 ? 158.138 136.464 153.684 1.00 29.39 177 THR A O 1
ATOM 674 N N . ARG A 1 178 ? 158.138 136.864 155.895 1.00 28.16 178 ARG A N 1
ATOM 675 C CA . ARG A 1 178 ? 157.702 138.244 155.744 1.00 19.73 178 ARG A CA 1
ATOM 676 C C . ARG A 1 178 ? 158.857 139.228 155.604 1.00 16.02 178 ARG A C 1
ATOM 677 O O . ARG A 1 178 ? 158.613 140.404 155.314 1.00 21.65 178 ARG A O 1
ATOM 685 N N . LEU A 1 179 ? 160.099 138.785 155.799 1.00 17.15 179 LEU A N 1
ATOM 686 C CA . LEU A 1 179 ? 161.253 139.667 155.682 1.00 17.86 179 LEU A CA 1
ATOM 687 C C . LEU A 1 179 ? 161.906 139.628 154.308 1.00 23.85 179 LEU A C 1
ATOM 688 O O . LEU A 1 179 ? 162.437 140.646 153.861 1.00 31.85 179 LEU A O 1
ATOM 693 N N . ILE A 1 180 ? 161.887 138.481 153.625 1.00 19.94 180 ILE A N 1
ATOM 694 C CA . ILE A 1 180 ? 162.513 138.400 152.306 1.00 16.05 180 ILE A CA 1
ATOM 695 C C . ILE A 1 180 ? 161.788 139.300 151.311 1.00 20.86 180 ILE A C 1
ATOM 696 O O . ILE A 1 180 ? 162.418 140.059 150.560 1.00 23.20 180 ILE A O 1
ATOM 701 N N . LEU A 1 181 ? 160.455 139.237 151.293 1.00 22.72 181 LEU A N 1
ATOM 702 C CA . LEU A 1 181 ? 159.686 140.084 150.386 1.00 21.90 181 LEU A CA 1
ATOM 703 C C . LEU A 1 181 ? 159.840 141.557 150.743 1.00 18.67 181 LEU A C 1
ATOM 704 O O . LEU A 1 181 ? 159.917 142.414 149.855 1.00 31.51 181 LEU A O 1
ATOM 709 N N . SER A 1 182 ? 159.880 141.872 152.041 1.00 5.17 182 SER A N 1
ATOM 710 C CA . SER A 1 182 ? 160.094 143.254 152.460 1.00 8.21 182 SER A CA 1
ATOM 711 C C . SER A 1 182 ? 161.464 143.757 152.021 1.00 11.73 182 SER A C 1
ATOM 712 O O . SER A 1 182 ? 161.604 144.910 151.599 1.00 25.39 182 SER A O 1
ATOM 715 N N . ILE A 1 183 ? 162.486 142.904 152.115 1.00 7.80 183 ILE A N 1
ATOM 716 C CA . ILE A 1 183 ? 163.825 143.280 151.672 1.00 11.86 183 ILE A CA 1
ATOM 717 C C . ILE A 1 183 ? 163.841 143.509 150.167 1.00 14.11 183 ILE A C 1
ATOM 718 O O . ILE A 1 183 ? 164.481 144.445 149.675 1.00 18.72 183 ILE A O 1
ATOM 723 N N . VAL A 1 184 ? 163.139 142.661 149.412 1.00 12.36 184 VAL A N 1
ATOM 724 C CA . VAL A 1 184 ? 163.066 142.838 147.962 1.00 6.45 184 VAL A CA 1
ATOM 725 C C . VAL A 1 184 ? 162.377 144.157 147.619 1.00 11.04 184 VAL A C 1
ATOM 726 O O . VAL A 1 184 ? 162.812 144.899 146.727 1.00 18.18 184 VAL A O 1
ATOM 730 N N . CYS A 1 185 ? 161.281 144.462 148.320 1.00 12.64 185 CYS A N 1
ATOM 731 C CA . CYS A 1 185 ? 160.565 145.710 148.076 1.00 9.82 185 CYS A CA 1
ATOM 732 C C . CYS A 1 185 ? 161.423 146.919 148.429 1.00 9.47 185 CYS A C 1
ATOM 733 O O . CYS A 1 185 ? 161.409 147.929 147.716 1.00 24.21 185 CYS A O 1
ATOM 736 N N . LEU A 1 186 ? 162.171 146.841 149.532 1.00 2.64 186 LEU A N 1
ATOM 737 C CA . LEU A 1 186 ? 163.100 147.913 149.869 1.00 8.32 186 LEU A CA 1
ATOM 738 C C . LEU A 1 186 ? 164.187 148.058 148.812 1.00 12.78 186 LEU A C 1
ATOM 739 O O . LEU A 1 186 ? 164.560 149.182 148.458 1.00 12.87 186 LEU A O 1
ATOM 744 N N . MET A 1 187 ? 164.699 146.937 148.301 1.00 12.45 187 MET A N 1
ATOM 745 C CA . MET A 1 187 ? 165.691 146.980 147.233 1.00 9.80 187 MET A CA 1
ATOM 746 C C . MET A 1 187 ? 165.153 147.725 146.021 1.00 14.52 187 MET A C 1
ATOM 747 O O . MET A 1 187 ? 165.805 148.636 145.498 1.00 19.24 187 MET A O 1
ATOM 752 N N . ILE A 1 188 ? 163.953 147.360 145.568 1.00 14.99 188 ILE A N 1
ATOM 753 C CA . ILE A 1 188 ? 163.405 148.004 144.377 1.00 14.46 188 ILE A CA 1
ATOM 754 C C . ILE A 1 188 ? 163.047 149.467 144.626 1.00 12.84 188 ILE A C 1
ATOM 755 O O . ILE A 1 188 ? 163.282 150.308 143.746 1.00 23.01 188 ILE A O 1
ATOM 760 N N . THR A 1 189 ? 162.521 149.814 145.805 1.00 6.81 189 THR A N 1
ATOM 761 C CA . THR A 1 189 ? 162.189 151.210 146.067 1.00 11.18 189 THR A CA 1
ATOM 762 C C . THR A 1 189 ? 163.434 152.083 146.199 1.00 17.49 189 THR A C 1
ATOM 763 O O . THR A 1 189 ? 163.437 153.220 145.716 1.00 21.73 189 THR A O 1
ATOM 767 N N . GLN A 1 190 ? 164.511 151.571 146.801 1.00 18.63 190 GLN A N 1
ATOM 768 C CA . GLN A 1 190 ? 165.743 152.342 146.883 1.00 18.85 190 GLN A CA 1
ATOM 769 C C . GLN A 1 190 ? 166.477 152.398 145.552 1.00 16.18 190 GLN A C 1
ATOM 770 O O . GLN A 1 190 ? 167.182 153.379 145.291 1.00 12.77 190 GLN A O 1
ATOM 776 N N . LEU A 1 191 ? 166.332 151.374 144.709 1.00 15.48 191 LEU A N 1
ATOM 777 C CA . LEU A 1 191 ? 166.845 151.461 143.349 1.00 14.38 191 LEU A CA 1
ATOM 778 C C . LEU A 1 191 ? 166.107 152.528 142.550 1.00 11.21 191 LEU A C 1
ATOM 779 O O . LEU A 1 191 ? 166.735 153.304 141.823 1.00 16.16 191 LEU A O 1
ATOM 784 N N . ALA A 1 192 ? 164.778 152.583 142.676 1.00 11.64 192 ALA A N 1
ATOM 785 C CA . ALA A 1 192 ? 164.013 153.610 141.975 1.00 12.62 192 ALA A CA 1
ATOM 786 C C . ALA A 1 192 ? 164.346 155.005 142.492 1.00 15.87 192 ALA A C 1
ATOM 787 O O . ALA A 1 192 ? 164.532 155.939 141.701 1.00 21.85 192 ALA A O 1
ATOM 789 N N . GLY A 1 193 ? 164.433 155.166 143.816 1.00 15.33 193 GLY A N 1
ATOM 790 C CA . GLY A 1 193 ? 164.732 156.462 144.395 1.00 16.99 193 GLY A CA 1
ATOM 791 C C . GLY A 1 193 ? 166.133 156.954 144.106 1.00 18.54 193 GLY A C 1
ATOM 792 O O . GLY A 1 193 ? 166.392 158.157 144.205 1.00 18.85 193 GLY A O 1
ATOM 793 N N . PHE A 1 194 ? 167.048 156.050 143.762 1.00 19.48 194 PHE A N 1
ATOM 794 C CA . PHE A 1 194 ? 168.389 156.422 143.334 1.00 8.78 194 PHE A CA 1
ATOM 795 C C . PHE A 1 194 ? 168.475 156.669 141.835 1.00 17.12 194 PHE A C 1
ATOM 796 O O . PHE A 1 194 ? 169.175 157.589 141.403 1.00 26.07 194 PHE A O 1
ATOM 804 N N . SER A 1 195 ? 167.768 155.871 141.031 1.00 18.08 195 SER A N 1
ATOM 805 C CA . SER A 1 195 ? 167.795 156.039 139.585 1.00 18.19 195 SER A CA 1
ATOM 806 C C . SER A 1 195 ? 166.972 157.232 139.122 1.00 15.58 195 SER A C 1
ATOM 807 O O . SER A 1 195 ? 167.165 157.697 137.993 1.00 21.86 195 SER A O 1
ATOM 810 N N . GLY A 1 196 ? 166.057 157.730 139.952 1.00 8.25 196 GLY A N 1
ATOM 811 C CA . GLY A 1 196 ? 165.287 158.898 139.600 1.00 7.29 196 GLY A CA 1
ATOM 812 C C . GLY A 1 196 ? 166.156 160.118 139.367 1.00 15.34 196 GLY A C 1
ATOM 813 O O . GLY A 1 196 ? 166.299 160.597 138.238 1.00 22.64 196 GLY A O 1
ATOM 814 N N . PRO A 1 197 ? 166.760 160.645 140.435 1.00 14.64 197 PRO A N 1
ATOM 815 C CA . PRO A 1 197 ? 167.668 161.792 140.266 1.00 14.39 197 PRO A CA 1
ATOM 816 C C . PRO A 1 197 ? 168.873 161.493 139.390 1.00 15.98 197 PRO A C 1
ATOM 817 O O . PRO A 1 197 ? 169.360 162.395 138.696 1.00 21.30 197 PRO A O 1
ATOM 821 N N . ALA A 1 198 ? 169.373 160.256 139.403 1.00 8.30 198 ALA A N 1
ATOM 822 C CA . ALA A 1 198 ? 170.586 159.942 138.653 1.00 12.06 198 ALA A CA 1
ATOM 823 C C . ALA A 1 198 ? 170.339 159.951 137.149 1.00 18.51 198 ALA A C 1
ATOM 824 O O . ALA A 1 198 ? 171.195 160.404 136.380 1.00 26.70 198 ALA A O 1
ATOM 826 N N . PHE A 1 199 ? 169.184 159.457 136.708 1.00 12.82 199 PHE A N 1
ATOM 827 C CA . PHE A 1 199 ? 168.900 159.302 135.287 1.00 10.97 199 PHE A CA 1
ATOM 828 C C . PHE A 1 199 ? 167.848 160.271 134.770 1.00 12.24 199 PHE A C 1
ATOM 829 O O . PHE A 1 199 ? 168.100 160.990 133.799 1.00 20.12 199 PHE A O 1
ATOM 837 N N . MET A 1 200 ? 166.661 160.300 135.384 1.00 10.56 200 MET A N 1
ATOM 838 C CA . MET A 1 200 ? 165.589 161.160 134.895 1.00 14.69 200 MET A CA 1
ATOM 839 C C . MET A 1 200 ? 165.942 162.639 134.980 1.00 15.03 200 MET A C 1
ATOM 840 O O . MET A 1 200 ? 165.668 163.384 134.033 1.00 17.59 200 MET A O 1
ATOM 845 N N . VAL A 1 201 ? 166.536 163.080 136.085 1.00 10.20 201 VAL A N 1
ATOM 846 C CA . VAL A 1 201 ? 166.943 164.475 136.224 1.00 10.71 201 VAL A CA 1
ATOM 847 C C . VAL A 1 201 ? 168.101 164.811 135.292 1.00 18.45 201 VAL A C 1
ATOM 848 O O . VAL A 1 201 ? 168.118 165.880 134.676 1.00 21.46 201 VAL A O 1
ATOM 852 N N . LYS A 1 202 ? 169.077 163.907 135.174 1.00 13.37 202 LYS A N 1
ATOM 853 C CA . LYS A 1 202 ? 170.226 164.162 134.310 1.00 4.61 202 LYS A CA 1
ATOM 854 C C . LYS A 1 202 ? 169.804 164.286 132.851 1.00 8.93 202 LYS A C 1
ATOM 855 O O . LYS A 1 202 ? 170.241 165.201 132.142 1.00 18.05 202 LYS A O 1
ATOM 861 N N . HIS A 1 203 ? 168.948 163.373 132.383 1.00 8.88 203 HIS A N 1
ATOM 862 C CA . HIS A 1 203 ? 168.477 163.440 131.003 1.00 13.45 203 HIS A CA 1
ATOM 863 C C . HIS A 1 203 ? 167.633 164.686 130.767 1.00 17.17 203 HIS A C 1
ATOM 864 O O . HIS A 1 203 ? 167.731 165.318 129.709 1.00 22.13 203 HIS A O 1
ATOM 871 N N . LEU A 1 204 ? 166.797 165.052 131.742 1.00 8.53 204 LEU A N 1
ATOM 872 C CA . LEU A 1 204 ? 165.983 166.255 131.605 1.00 13.45 204 LEU A CA 1
ATOM 873 C C . LEU A 1 204 ? 166.855 167.501 131.510 1.00 18.21 204 LEU A C 1
ATOM 874 O O . LEU A 1 204 ? 166.593 168.392 130.693 1.00 23.82 204 LEU A O 1
ATOM 879 N N . LEU A 1 205 ? 167.901 167.579 132.335 1.00 14.93 205 LEU A N 1
ATOM 880 C CA . LEU A 1 205 ? 168.793 168.733 132.290 1.00 11.75 205 LEU A CA 1
ATOM 881 C C . LEU A 1 205 ? 169.606 168.756 131.001 1.00 13.00 205 LEU A C 1
ATOM 882 O O . LEU A 1 205 ? 169.886 169.831 130.459 1.00 18.45 205 LEU A O 1
ATOM 887 N N . GLU A 1 206 ? 170.001 167.582 130.500 1.00 11.57 206 GLU A N 1
ATOM 888 C CA . GLU A 1 206 ? 170.695 167.526 129.218 1.00 11.69 206 GLU A CA 1
ATOM 889 C C . GLU A 1 206 ? 169.791 167.996 128.086 1.00 18.43 206 GLU A C 1
ATOM 890 O O . GLU A 1 206 ? 170.241 168.692 127.167 1.00 23.79 206 GLU A O 1
ATOM 896 N N . TYR A 1 207 ? 168.511 167.619 128.133 1.00 9.63 207 TYR A N 1
ATOM 897 C CA . TYR A 1 207 ? 167.552 168.119 127.153 1.00 13.26 207 TYR A CA 1
ATOM 898 C C . TYR A 1 207 ? 167.372 169.626 127.282 1.00 16.37 207 TYR A C 1
ATOM 899 O O . TYR A 1 207 ? 167.205 170.328 126.277 1.00 19.52 207 TYR A O 1
ATOM 908 N N . THR A 1 208 ? 167.391 170.140 128.515 1.00 12.15 208 THR A N 1
ATOM 909 C CA . THR A 1 208 ? 167.276 171.580 128.722 1.00 10.87 208 THR A CA 1
ATOM 910 C C . THR A 1 208 ? 168.432 172.332 128.071 1.00 13.30 208 THR A C 1
ATOM 911 O O . THR A 1 208 ? 168.216 173.362 127.423 1.00 17.92 208 THR A O 1
ATOM 915 N N . GLN A 1 209 ? 169.657 171.825 128.215 1.00 14.77 209 GLN A N 1
ATOM 916 C CA . GLN A 1 209 ? 170.820 172.452 127.601 1.00 11.63 209 GLN A CA 1
ATOM 917 C C . GLN A 1 209 ? 170.844 172.310 126.085 1.00 14.77 209 GLN A C 1
ATOM 918 O O . GLN A 1 209 ? 171.598 173.033 125.425 1.00 24.46 209 GLN A O 1
ATOM 924 N N . ALA A 1 210 ? 170.050 171.403 125.521 1.00 12.46 210 ALA A N 1
ATOM 925 C CA . ALA A 1 210 ? 170.029 171.215 124.079 1.00 13.29 210 ALA A CA 1
ATOM 926 C C . ALA A 1 210 ? 169.410 172.422 123.383 1.00 13.20 210 ALA A C 1
ATOM 927 O O . ALA A 1 210 ? 168.480 173.054 123.891 1.00 17.52 210 ALA A O 1
ATOM 929 N N . THR A 1 211 ? 169.941 172.738 122.201 1.00 11.86 211 THR A N 1
ATOM 930 C CA . THR A 1 211 ? 169.455 173.866 121.419 1.00 17.66 211 THR A CA 1
ATOM 931 C C . THR A 1 211 ? 168.089 173.611 120.792 1.00 16.90 211 THR A C 1
ATOM 932 O O . THR A 1 211 ? 167.372 174.573 120.497 1.00 14.72 211 THR A O 1
ATOM 936 N N . GLU A 1 212 ? 167.710 172.352 120.593 1.00 18.08 212 GLU A N 1
ATOM 937 C CA . GLU A 1 212 ? 166.434 172.017 119.981 1.00 17.94 212 GLU A CA 1
ATOM 938 C C . GLU A 1 212 ? 165.315 172.154 121.013 1.00 16.68 212 GLU A C 1
ATOM 939 O O . GLU A 1 212 ? 165.536 172.568 122.154 1.00 16.48 212 GLU A O 1
ATOM 945 N N . SER A 1 213 ? 164.091 171.801 120.617 1.00 15.00 213 SER A N 1
ATOM 946 C CA . SER A 1 213 ? 162.936 171.904 121.507 1.00 12.90 213 SER A CA 1
ATOM 947 C C . SER A 1 213 ? 162.007 170.733 121.196 1.00 15.11 213 SER A C 1
ATOM 948 O O . SER A 1 213 ? 161.222 170.797 120.246 1.00 14.80 213 SER A O 1
ATOM 951 N N . ASN A 1 214 ? 162.105 169.676 121.996 1.00 13.96 214 ASN A N 1
ATOM 952 C CA . ASN A 1 214 ? 161.279 168.487 121.833 1.00 9.82 214 ASN A CA 1
ATOM 953 C C . ASN A 1 214 ? 160.206 168.460 122.914 1.00 14.65 214 ASN A C 1
ATOM 954 O O . ASN A 1 214 ? 160.515 168.563 124.105 1.00 21.63 214 ASN A O 1
ATOM 959 N N . LEU A 1 215 ? 158.949 168.321 122.494 1.00 11.02 215 LEU A N 1
ATOM 960 C CA . LEU A 1 215 ? 157.829 168.283 123.425 1.00 10.34 215 LEU A CA 1
ATOM 961 C C . LEU A 1 215 ? 157.501 166.860 123.864 1.00 14.01 215 LEU A C 1
ATOM 962 O O . LEU A 1 215 ? 157.308 166.604 125.057 1.00 14.31 215 LEU A O 1
ATOM 967 N N . GLN A 1 216 ? 157.431 165.928 122.909 1.00 15.91 216 GLN A N 1
ATOM 968 C CA . GLN A 1 216 ? 157.107 164.545 123.246 1.00 14.27 216 GLN A CA 1
ATOM 969 C C . GLN A 1 216 ? 158.182 163.921 124.126 1.00 15.22 216 GLN A C 1
ATOM 970 O O . GLN A 1 216 ? 157.870 163.193 125.075 1.00 18.76 216 GLN A O 1
ATOM 976 N N . TYR A 1 217 ? 159.455 164.192 123.827 1.00 11.19 217 TYR A N 1
ATOM 977 C CA . TYR A 1 217 ? 160.539 163.642 124.635 1.00 9.85 217 TYR A CA 1
ATOM 978 C C . TYR A 1 217 ? 160.502 164.186 126.059 1.00 13.09 217 TYR A C 1
ATOM 979 O O . TYR A 1 217 ? 160.684 163.432 127.023 1.00 20.37 217 TYR A O 1
ATOM 988 N N . SER A 1 218 ? 160.263 165.491 126.210 1.00 8.91 218 SER A N 1
ATOM 989 C CA . SER A 1 218 ? 160.170 166.078 127.543 1.00 12.21 218 SER A CA 1
ATOM 990 C C . SER A 1 218 ? 158.978 165.520 128.311 1.00 15.17 218 SER A C 1
ATOM 991 O O . SER A 1 218 ? 159.083 165.234 129.510 1.00 27.41 218 SER A O 1
ATOM 994 N N . LEU A 1 219 ? 157.835 165.361 127.638 1.00 5.99 219 LEU A N 1
ATOM 995 C CA . LEU A 1 219 ? 156.667 164.784 128.294 1.00 5.87 219 LEU A CA 1
ATOM 996 C C . LEU A 1 219 ? 156.934 163.349 128.730 1.00 8.79 219 LEU A C 1
ATOM 997 O O . LEU A 1 219 ? 156.540 162.943 129.830 1.00 13.60 219 LEU A O 1
ATOM 1002 N N . LEU A 1 220 ? 157.603 162.567 127.879 1.00 4.70 220 LEU A N 1
ATOM 1003 C CA . LEU A 1 220 ? 157.939 161.194 128.239 1.00 7.40 220 LEU A CA 1
ATOM 1004 C C . LEU A 1 220 ? 158.887 161.152 129.431 1.00 10.09 220 LEU A C 1
ATOM 1005 O O . LEU A 1 220 ? 158.727 160.318 130.328 1.00 21.34 220 LEU A O 1
ATOM 1010 N N . LEU A 1 221 ? 159.881 162.043 129.457 1.00 9.76 221 LEU A N 1
ATOM 1011 C CA . LEU A 1 221 ? 160.802 162.088 130.589 1.00 13.20 221 LEU A CA 1
ATOM 1012 C C . LEU A 1 221 ? 160.077 162.458 131.878 1.00 12.06 221 LEU A C 1
ATOM 1013 O O . LEU A 1 221 ? 160.324 161.860 132.934 1.00 11.31 221 LEU A O 1
ATOM 1018 N N . VAL A 1 222 ? 159.178 163.444 131.811 1.00 7.31 222 VAL A N 1
ATOM 1019 C CA . VAL A 1 222 ? 158.426 163.851 132.996 1.00 10.38 222 VAL A CA 1
ATOM 1020 C C . VAL A 1 222 ? 157.547 162.707 133.487 1.00 14.33 222 VAL A C 1
ATOM 1021 O O . VAL A 1 222 ? 157.481 162.428 134.692 1.00 13.41 222 VAL A O 1
ATOM 1025 N N . LEU A 1 223 ? 156.861 162.027 132.564 1.00 11.83 223 LEU A N 1
ATOM 1026 C CA . LEU A 1 223 ? 156.014 160.903 132.948 1.00 10.37 223 LEU A CA 1
ATOM 1027 C C . LEU A 1 223 ? 156.834 159.775 133.559 1.00 15.55 223 LEU A C 1
ATOM 1028 O O . LEU A 1 223 ? 156.414 159.156 134.543 1.00 20.34 223 LEU A O 1
ATOM 1033 N N . GLY A 1 224 ? 158.008 159.492 132.990 1.00 14.50 224 GLY A N 1
ATOM 1034 C CA . GLY A 1 224 ? 158.857 158.452 133.547 1.00 11.02 224 GLY A CA 1
ATOM 1035 C C . GLY A 1 224 ? 159.351 158.786 134.940 1.00 15.87 224 GLY A C 1
ATOM 1036 O O . GLY A 1 224 ? 159.359 157.928 135.827 1.00 23.19 224 GLY A O 1
ATOM 1037 N N . LEU A 1 225 ? 159.768 160.037 135.155 1.00 15.08 225 LEU A N 1
ATOM 1038 C CA . LEU A 1 225 ? 160.201 160.450 136.487 1.00 20.21 225 LEU A CA 1
ATOM 1039 C C . LEU A 1 225 ? 159.056 160.363 137.489 1.00 20.55 225 LEU A C 1
ATOM 1040 O O . LEU A 1 225 ? 159.240 159.889 138.620 1.00 24.81 225 LEU A O 1
ATOM 1045 N N . LEU A 1 226 ? 157.862 160.811 137.089 1.00 14.87 226 LEU A N 1
ATOM 1046 C CA . LEU A 1 226 ? 156.707 160.741 137.978 1.00 11.39 226 LEU A CA 1
ATOM 1047 C C . LEU A 1 226 ? 156.367 159.298 138.326 1.00 14.68 226 LEU A C 1
ATOM 1048 O O . LEU A 1 226 ? 156.097 158.981 139.490 1.00 17.04 226 LEU A O 1
ATOM 1053 N N . LEU A 1 227 ? 156.383 158.408 137.331 1.00 16.13 227 LEU A N 1
ATOM 1054 C CA . LEU A 1 227 ? 156.089 157.002 137.587 1.00 16.78 227 LEU A CA 1
ATOM 1055 C C . LEU A 1 227 ? 157.142 156.372 138.490 1.00 13.00 227 LEU A C 1
ATOM 1056 O O . LEU A 1 227 ? 156.807 155.592 139.389 1.00 16.85 227 LEU A O 1
ATOM 1061 N N . THR A 1 228 ? 158.418 156.695 138.265 1.00 13.02 228 THR A N 1
ATOM 1062 C CA . THR A 1 228 ? 159.480 156.145 139.100 1.00 15.69 228 THR A CA 1
ATOM 1063 C C . THR A 1 228 ? 159.322 156.588 140.549 1.00 17.83 228 THR A C 1
ATOM 1064 O O . THR A 1 228 ? 159.418 155.769 141.470 1.00 27.14 228 THR A O 1
ATOM 1068 N N . GLU A 1 229 ? 159.053 157.877 140.771 1.00 14.07 229 GLU A N 1
ATOM 1069 C CA . GLU A 1 229 ? 158.871 158.347 142.141 1.00 19.61 229 GLU A CA 1
ATOM 1070 C C . GLU A 1 229 ? 157.612 157.763 142.776 1.00 27.78 229 GLU A C 1
ATOM 1071 O O . GLU A 1 229 ? 157.617 157.433 143.969 1.00 22.81 229 GLU A O 1
ATOM 1077 N N . ILE A 1 230 ? 156.533 157.621 142.000 1.00 26.15 230 ILE A N 1
ATOM 1078 C CA . ILE A 1 230 ? 155.300 157.054 142.534 1.00 13.05 230 ILE A CA 1
ATOM 1079 C C . ILE A 1 230 ? 155.513 155.608 142.961 1.00 15.50 230 ILE A C 1
ATOM 1080 O O . ILE A 1 230 ? 155.107 155.208 144.058 1.00 16.89 230 ILE A O 1
ATOM 1085 N N . VAL A 1 231 ? 156.155 154.799 142.109 1.00 19.92 231 VAL A N 1
ATOM 1086 C CA . VAL A 1 231 ? 156.410 153.403 142.461 1.00 20.87 231 VAL A CA 1
ATOM 1087 C C . VAL A 1 231 ? 157.459 153.262 143.550 1.00 21.24 231 VAL A C 1
ATOM 1088 O O . VAL A 1 231 ? 157.452 152.255 144.269 1.00 35.68 231 VAL A O 1
ATOM 1092 N N . ARG A 1 232 ? 158.361 154.233 143.699 1.00 12.85 232 ARG A N 1
ATOM 1093 C CA . ARG A 1 232 ? 159.269 154.243 144.838 1.00 18.38 232 ARG A CA 1
ATOM 1094 C C . ARG A 1 232 ? 158.521 154.474 146.146 1.00 16.12 232 ARG A C 1
ATOM 1095 O O . ARG A 1 232 ? 158.700 153.721 147.110 1.00 22.40 232 ARG A O 1
ATOM 1103 N N . SER A 1 233 ? 157.674 155.506 146.188 1.00 17.58 233 SER A N 1
ATOM 1104 C CA . SER A 1 233 ? 156.911 155.792 147.399 1.00 21.72 233 SER A CA 1
ATOM 1105 C C . SER A 1 233 ? 155.963 154.646 147.735 1.00 23.23 233 SER A C 1
ATOM 1106 O O . SER A 1 233 ? 155.840 154.243 148.899 1.00 20.01 233 SER A O 1
ATOM 1109 N N . TRP A 1 234 ? 155.286 154.102 146.721 1.00 20.31 234 TRP A N 1
ATOM 1110 C CA . TRP A 1 234 ? 154.349 153.010 146.956 1.00 8.81 234 TRP A CA 1
ATOM 1111 C C . TRP A 1 234 ? 155.070 151.748 147.413 1.00 14.04 234 TRP A C 1
ATOM 1112 O O . TRP A 1 234 ? 154.579 151.034 148.293 1.00 23.86 234 TRP A O 1
ATOM 1123 N N . SER A 1 235 ? 156.236 151.456 146.831 1.00 6.94 235 SER A N 1
ATOM 1124 C CA . SER A 1 235 ? 156.994 150.287 147.269 1.00 9.34 235 SER A CA 1
ATOM 1125 C C . SER A 1 235 ? 157.514 150.466 148.690 1.00 15.48 235 SER A C 1
ATOM 1126 O O . SER A 1 235 ? 157.554 149.504 149.466 1.00 24.28 235 SER A O 1
ATOM 1129 N N . LEU A 1 236 ? 157.923 151.687 149.050 1.00 12.93 236 LEU A N 1
ATOM 1130 C CA . LEU A 1 236 ? 158.329 151.948 150.428 1.00 13.10 236 LEU A CA 1
ATOM 1131 C C . LEU A 1 236 ? 157.165 151.746 151.391 1.00 14.55 236 LEU A C 1
ATOM 1132 O O . LEU A 1 236 ? 157.328 151.150 152.463 1.00 21.54 236 LEU A O 1
ATOM 1137 N N . ALA A 1 237 ? 155.977 152.228 151.019 1.00 15.88 237 ALA A N 1
ATOM 1138 C CA . ALA A 1 237 ? 154.801 152.011 151.856 1.00 13.48 237 ALA A CA 1
ATOM 1139 C C . ALA A 1 237 ? 154.481 150.526 151.980 1.00 8.07 237 ALA A C 1
ATOM 1140 O O . ALA A 1 237 ? 154.123 150.046 153.063 1.00 13.24 237 ALA A O 1
ATOM 1142 N N . LEU A 1 238 ? 154.601 149.784 150.877 1.00 10.13 238 LEU A N 1
ATOM 1143 C CA . LEU A 1 238 ? 154.321 148.352 150.903 1.00 11.28 238 LEU A CA 1
ATOM 1144 C C . LEU A 1 238 ? 155.306 147.608 151.796 1.00 15.50 238 LEU A C 1
ATOM 1145 O O . LEU A 1 238 ? 154.907 146.735 152.573 1.00 21.91 238 LEU A O 1
ATOM 1150 N N . THR A 1 239 ? 156.597 147.939 151.705 1.00 14.99 239 THR A N 1
ATOM 1151 C CA . THR A 1 239 ? 157.584 147.262 152.539 1.00 13.03 239 THR A CA 1
ATOM 1152 C C . THR A 1 239 ? 157.495 147.694 153.997 1.00 14.39 239 THR A C 1
ATOM 1153 O O . THR A 1 239 ? 157.926 146.942 154.878 1.00 13.58 239 THR A O 1
ATOM 1157 N N . ALA A 1 240 ? 156.950 148.882 154.275 1.00 13.18 240 ALA A N 1
ATOM 1158 C CA . ALA A 1 240 ? 156.675 149.249 155.659 1.00 3.67 240 ALA A CA 1
ATOM 1159 C C . ALA A 1 240 ? 155.484 148.470 156.206 1.00 9.65 240 ALA A C 1
ATOM 1160 O O . ALA A 1 240 ? 155.529 147.962 157.333 1.00 27.71 240 ALA A O 1
ATOM 1162 N N . ALA A 1 241 ? 154.411 148.364 155.419 1.00 8.83 241 ALA A N 1
ATOM 1163 C CA . ALA A 1 241 ? 153.238 147.618 155.863 1.00 13.22 241 ALA A CA 1
ATOM 1164 C C . ALA A 1 241 ? 153.538 146.133 156.009 1.00 13.11 241 ALA A C 1
ATOM 1165 O O . ALA A 1 241 ? 152.947 145.464 156.864 1.00 13.23 241 ALA A O 1
ATOM 1167 N N . LEU A 1 242 ? 154.443 145.601 155.184 1.00 17.68 242 LEU A N 1
ATOM 1168 C CA . LEU A 1 242 ? 154.771 144.182 155.259 1.00 10.71 242 LEU A CA 1
ATOM 1169 C C . LEU A 1 242 ? 155.459 143.838 156.574 1.00 10.02 242 LEU A C 1
ATOM 1170 O O . LEU A 1 242 ? 155.138 142.822 157.202 1.00 15.12 242 LEU A O 1
ATOM 1175 N N . ASN A 1 243 ? 156.408 144.667 157.009 1.00 12.75 243 ASN A N 1
ATOM 1176 C CA . ASN A 1 243 ? 157.134 144.403 158.243 1.00 13.41 243 ASN A CA 1
ATOM 1177 C C . ASN A 1 243 ? 156.381 144.865 159.485 1.00 14.83 243 ASN A C 1
ATOM 1178 O O . ASN A 1 243 ? 156.618 144.324 160.571 1.00 26.33 243 ASN A O 1
ATOM 1183 N N . TYR A 1 244 ? 155.462 145.828 159.350 1.00 4.15 244 TYR A N 1
ATOM 1184 C CA . TYR A 1 244 ? 154.648 146.244 160.485 1.00 9.02 244 TYR A CA 1
ATOM 1185 C C . TYR A 1 244 ? 153.803 145.109 161.046 1.00 18.38 244 TYR A C 1
ATOM 1186 O O . TYR A 1 244 ? 153.719 144.964 162.271 1.00 19.87 244 TYR A O 1
ATOM 1195 N N . ARG A 1 245 ? 153.177 144.307 160.185 1.00 20.33 245 ARG A N 1
ATOM 1196 C CA . ARG A 1 245 ? 152.385 143.171 160.637 1.00 13.38 245 ARG A CA 1
ATOM 1197 C C . ARG A 1 245 ? 153.232 142.067 161.255 1.00 15.13 245 ARG A C 1
ATOM 1198 O O . ARG A 1 245 ? 152.839 141.498 162.282 1.00 28.11 245 ARG A O 1
ATOM 1206 N N . THR A 1 246 ? 154.385 141.748 160.660 1.00 6.46 246 THR A N 1
ATOM 1207 C CA . THR A 1 246 ? 155.194 140.662 161.200 1.00 11.48 246 THR A CA 1
ATOM 1208 C C . THR A 1 246 ? 155.863 141.059 162.510 1.00 16.29 246 THR A C 1
ATOM 1209 O O . THR A 1 246 ? 156.058 140.203 163.379 1.00 24.70 246 THR A O 1
ATOM 1213 N N . GLY A 1 247 ? 156.199 142.339 162.692 1.00 9.60 247 GLY A N 1
ATOM 1214 C CA . GLY A 1 247 ? 156.683 142.775 163.991 1.00 13.87 247 GLY A CA 1
ATOM 1215 C C . GLY A 1 247 ? 155.633 142.623 165.074 1.00 15.29 247 GLY A C 1
ATOM 1216 O O . GLY A 1 247 ? 155.927 142.158 166.181 1.00 19.50 247 GLY A O 1
ATOM 1217 N N . VAL A 1 248 ? 154.389 142.997 164.764 1.00 15.28 248 VAL A N 1
ATOM 1218 C CA . VAL A 1 248 ? 153.296 142.853 165.721 1.00 11.33 248 VAL A CA 1
ATOM 1219 C C . VAL A 1 248 ? 153.073 141.382 166.054 1.00 10.09 248 VAL A C 1
ATOM 1220 O O . VAL A 1 248 ? 152.904 141.009 167.222 1.00 28.30 248 VAL A O 1
ATOM 1224 N N . ARG A 1 249 ? 153.074 140.523 165.030 1.00 4.49 249 ARG A N 1
ATOM 1225 C CA . ARG A 1 249 ? 152.866 139.099 165.272 1.00 4.80 249 ARG A CA 1
ATOM 1226 C C . ARG A 1 249 ? 154.017 138.472 166.053 1.00 13.71 249 ARG A C 1
ATOM 1227 O O . ARG A 1 249 ? 153.769 137.609 166.901 1.00 27.77 249 ARG A O 1
ATOM 1235 N N . LEU A 1 250 ? 155.260 138.894 165.806 1.00 11.11 250 LEU A N 1
ATOM 1236 C CA . LEU A 1 250 ? 156.388 138.403 166.588 1.00 14.19 250 LEU A CA 1
ATOM 1237 C C . LEU A 1 250 ? 156.294 138.848 168.041 1.00 13.97 250 LEU A C 1
ATOM 1238 O O . LEU A 1 250 ? 156.559 138.055 168.953 1.00 20.51 250 LEU A O 1
ATOM 1243 N N . ARG A 1 251 ? 155.920 140.109 168.274 1.00 13.27 251 ARG A N 1
ATOM 1244 C CA . ARG A 1 251 ? 155.742 140.585 169.642 1.00 5.65 251 ARG A CA 1
ATOM 1245 C C . ARG A 1 251 ? 154.655 139.793 170.356 1.00 6.37 251 ARG A C 1
ATOM 1246 O O . ARG A 1 251 ? 154.830 139.369 171.506 1.00 16.76 251 ARG A O 1
ATOM 1254 N N . GLY A 1 252 ? 153.526 139.574 169.681 1.00 4.80 252 GLY A N 1
ATOM 1255 C CA . GLY A 1 252 ? 152.454 138.778 170.249 1.00 8.52 252 GLY A CA 1
ATOM 1256 C C . GLY A 1 252 ? 152.830 137.342 170.536 1.00 15.86 252 GLY A C 1
ATOM 1257 O O . GLY A 1 252 ? 152.441 136.819 171.586 1.00 23.49 252 GLY A O 1
ATOM 1258 N N . ALA A 1 253 ? 153.572 136.698 169.636 1.00 8.10 253 ALA A N 1
ATOM 1259 C CA . ALA A 1 253 ? 154.057 135.344 169.863 1.00 7.12 253 ALA A CA 1
ATOM 1260 C C . ALA A 1 253 ? 155.047 135.253 171.013 1.00 11.39 253 ALA A C 1
ATOM 1261 O O . ALA A 1 253 ? 154.986 134.299 171.798 1.00 25.96 253 ALA A O 1
ATOM 1263 N N . ILE A 1 254 ? 155.958 136.216 171.134 1.00 14.67 254 ILE A N 1
ATOM 1264 C CA . ILE A 1 254 ? 157.000 136.115 172.149 1.00 9.83 254 ILE A CA 1
ATOM 1265 C C . ILE A 1 254 ? 156.512 136.541 173.534 1.00 12.39 254 ILE A C 1
ATOM 1266 O O . ILE A 1 254 ? 156.987 136.006 174.541 1.00 18.48 254 ILE A O 1
ATOM 1271 N N . LEU A 1 255 ? 155.562 137.478 173.618 1.00 11.84 255 LEU A N 1
ATOM 1272 C CA . LEU A 1 255 ? 155.110 137.940 174.926 1.00 7.12 255 LEU A CA 1
ATOM 1273 C C . LEU A 1 255 ? 154.370 136.839 175.679 1.00 14.75 255 LEU A C 1
ATOM 1274 O O . LEU A 1 255 ? 154.607 136.623 176.874 1.00 25.07 255 LEU A O 1
ATOM 1279 N N . THR A 1 256 ? 153.474 136.122 174.994 1.00 12.07 256 THR A N 1
ATOM 1280 C CA . THR A 1 256 ? 152.760 135.032 175.651 1.00 15.51 256 THR A CA 1
ATOM 1281 C C . THR A 1 256 ? 153.694 133.882 176.005 1.00 20.95 256 THR A C 1
ATOM 1282 O O . THR A 1 256 ? 153.514 133.240 177.046 1.00 28.79 256 THR A O 1
ATOM 1286 N N . MET A 1 257 ? 154.694 133.608 175.163 1.00 11.81 257 MET A N 1
ATOM 1287 C CA . MET A 1 257 ? 155.667 132.571 175.490 1.00 11.78 257 MET A CA 1
ATOM 1288 C C . MET A 1 257 ? 156.477 132.947 176.725 1.00 15.83 257 MET A C 1
ATOM 1289 O O . MET A 1 257 ? 156.723 132.102 177.594 1.00 24.35 257 MET A O 1
ATOM 1294 N N . ALA A 1 258 ? 156.889 134.214 176.826 1.00 15.15 258 ALA A N 1
ATOM 1295 C CA . ALA A 1 258 ? 157.606 134.666 178.014 1.00 12.98 258 ALA A CA 1
ATOM 1296 C C . ALA A 1 258 ? 156.720 134.597 179.252 1.00 18.09 258 ALA A C 1
ATOM 1297 O O . ALA A 1 258 ? 157.184 134.230 180.338 1.00 27.20 258 ALA A O 1
ATOM 1299 N N . PHE A 1 259 ? 155.442 134.958 179.110 1.00 15.00 259 PHE A N 1
ATOM 1300 C CA . PHE A 1 259 ? 154.519 134.868 180.237 1.00 17.31 259 PHE A CA 1
ATOM 1301 C C . PHE A 1 259 ? 154.348 133.424 180.695 1.00 21.12 259 PHE A C 1
ATOM 1302 O O . PHE A 1 259 ? 154.344 133.142 181.899 1.00 38.34 259 PHE A O 1
ATOM 1310 N N . LYS A 1 260 ? 154.215 132.494 179.748 1.00 14.24 260 LYS A N 1
ATOM 1311 C CA . LYS A 1 260 ? 154.112 131.083 180.104 1.00 20.75 260 LYS A CA 1
ATOM 1312 C C . LYS A 1 260 ? 155.385 130.594 180.785 1.00 25.50 260 LYS A C 1
ATOM 1313 O O . LYS A 1 260 ? 155.325 129.829 181.756 1.00 32.52 260 LYS A O 1
ATOM 1319 N N . LYS A 1 261 ? 156.548 131.024 180.288 1.00 23.13 261 LYS A N 1
ATOM 1320 C CA . LYS A 1 261 ? 157.810 130.608 180.892 1.00 18.73 261 LYS A CA 1
ATOM 1321 C C . LYS A 1 261 ? 157.944 131.127 182.319 1.00 26.10 261 LYS A C 1
ATOM 1322 O O . LYS A 1 261 ? 158.377 130.390 183.213 1.00 31.92 261 LYS A O 1
ATOM 1328 N N . ILE A 1 262 ? 157.582 132.391 182.556 1.00 25.48 262 ILE A N 1
ATOM 1329 C CA . ILE A 1 262 ? 157.687 132.934 183.907 1.00 21.42 262 ILE A CA 1
ATOM 1330 C C . ILE A 1 262 ? 156.604 132.377 184.821 1.00 26.91 262 ILE A C 1
ATOM 1331 O O . ILE A 1 262 ? 156.774 132.378 186.046 1.00 39.61 262 ILE A O 1
ATOM 1336 N N . LEU A 1 263 ? 155.488 131.907 184.265 1.00 24.32 263 LEU A N 1
ATOM 1337 C CA . LEU A 1 263 ? 154.484 131.211 185.060 1.00 28.86 263 LEU A CA 1
ATOM 1338 C C . LEU A 1 263 ? 154.897 129.790 185.416 1.00 34.13 263 LEU A C 1
ATOM 1339 O O . LEU A 1 263 ? 154.515 129.301 186.485 1.00 38.66 263 LEU A O 1
ATOM 1344 N N . LYS A 1 264 ? 155.665 129.120 184.556 1.00 34.81 264 LYS A N 1
ATOM 1345 C CA . LYS A 1 264 ? 156.088 127.748 184.794 1.00 34.55 264 LYS A CA 1
ATOM 1346 C C . LYS A 1 264 ? 157.507 127.637 185.334 1.00 37.70 264 LYS A C 1
ATOM 1347 O O . LYS A 1 264 ? 158.039 126.522 185.402 1.00 42.41 264 LYS A O 1
ATOM 1353 N N . LEU A 1 265 ? 158.139 128.745 185.711 1.00 46.40 265 LEU A N 1
ATOM 1354 C CA . LEU A 1 265 ? 159.475 128.676 186.280 1.00 47.76 265 LEU A CA 1
ATOM 1355 C C . LEU A 1 265 ? 159.412 128.264 187.750 1.00 50.44 265 LEU A C 1
ATOM 1356 O O . LEU A 1 265 ? 158.384 128.401 188.420 1.00 49.31 265 LEU A O 1
ATOM 1361 N N . LYS A 1 266 ? 160.535 127.752 188.249 1.00 62.63 266 LYS A N 1
ATOM 1362 C CA . LYS A 1 266 ? 160.634 127.295 189.630 1.00 65.79 266 LYS A CA 1
ATOM 1363 C C . LYS A 1 266 ? 161.343 128.292 190.537 1.00 65.38 266 LYS A C 1
ATOM 1364 O O . LYS A 1 266 ? 160.986 128.412 191.714 1.00 66.03 266 LYS A O 1
ATOM 1370 N N . ASN A 1 267 ? 162.328 129.024 190.018 1.00 69.79 267 ASN A N 1
ATOM 1371 C CA . ASN A 1 267 ? 163.084 129.992 190.813 1.00 70.52 267 ASN A CA 1
ATOM 1372 C C . ASN A 1 267 ? 162.453 131.366 190.630 1.00 69.60 267 ASN A C 1
ATOM 1373 O O . ASN A 1 267 ? 162.794 132.115 189.713 1.00 69.48 267 ASN A O 1
ATOM 1378 N N . ILE A 1 268 ? 161.514 131.700 191.518 1.00 66.59 268 ILE A N 1
ATOM 1379 C CA . ILE A 1 268 ? 160.859 133.003 191.454 1.00 68.57 268 ILE A CA 1
ATOM 1380 C C . ILE A 1 268 ? 161.840 134.112 191.812 1.00 69.11 268 ILE A C 1
ATOM 1381 O O . ILE A 1 268 ? 161.813 135.199 191.222 1.00 68.20 268 ILE A O 1
ATOM 1386 N N . LYS A 1 269 ? 162.726 133.857 192.771 1.00 74.79 269 LYS A N 1
ATOM 1387 C CA . LYS A 1 269 ? 163.667 134.857 193.255 1.00 75.03 269 LYS A CA 1
ATOM 1388 C C . LYS A 1 269 ? 164.930 134.949 192.408 1.00 75.48 269 LYS A C 1
ATOM 1389 O O . LYS A 1 269 ? 165.828 135.726 192.749 1.00 73.42 269 LYS A O 1
ATOM 1395 N N . GLU A 1 270 ? 165.027 134.172 191.326 1.00 76.87 270 GLU A N 1
ATOM 1396 C CA . GLU A 1 270 ? 166.203 134.247 190.464 1.00 75.31 270 GLU A CA 1
ATOM 1397 C C . GLU A 1 270 ? 166.334 135.625 189.827 1.00 75.57 270 GLU A C 1
ATOM 1398 O O . GLU A 1 270 ? 167.439 136.174 189.739 1.00 77.61 270 GLU A O 1
ATOM 1404 N N . LYS A 1 271 ? 165.223 136.198 189.378 1.00 55.41 271 LYS A N 1
ATOM 1405 C CA . LYS A 1 271 ? 165.193 137.527 188.788 1.00 52.73 271 LYS A CA 1
ATOM 1406 C C . LYS A 1 271 ? 164.549 138.510 189.761 1.00 55.90 271 LYS A C 1
ATOM 1407 O O . LYS A 1 271 ? 164.046 138.135 190.824 1.00 55.32 271 LYS A O 1
ATOM 1413 N N . SER A 1 272 ? 164.567 139.783 189.384 1.00 55.55 272 SER A N 1
ATOM 1414 C CA . SER A 1 272 ? 164.016 140.858 190.196 1.00 52.41 272 SER A CA 1
ATOM 1415 C C . SER A 1 272 ? 162.618 141.221 189.712 1.00 50.77 272 SER A C 1
ATOM 1416 O O . SER A 1 272 ? 162.183 140.828 188.627 1.00 49.02 272 SER A O 1
ATOM 1419 N N . LEU A 1 273 ? 161.911 141.985 190.546 1.00 47.46 273 LEU A N 1
ATOM 1420 C CA . LEU A 1 273 ? 160.562 142.432 190.225 1.00 44.23 273 LEU A CA 1
ATOM 1421 C C . LEU A 1 273 ? 160.512 143.363 189.022 1.00 46.21 273 LEU A C 1
ATOM 1422 O O . LEU A 1 273 ? 159.583 143.253 188.215 1.00 44.45 273 LEU A O 1
ATOM 1427 N N . GLY A 1 274 ? 161.480 144.268 188.878 1.00 41.85 274 GLY A N 1
ATOM 1428 C CA . GLY A 1 274 ? 161.482 145.215 187.782 1.00 37.72 274 GLY A CA 1
ATOM 1429 C C . GLY A 1 274 ? 161.946 144.676 186.450 1.00 33.45 274 GLY A C 1
ATOM 1430 O O . GLY A 1 274 ? 161.924 145.407 185.456 1.00 33.15 274 GLY A O 1
ATOM 1431 N N . GLU A 1 275 ? 162.367 143.415 186.400 1.00 29.16 275 GLU A N 1
ATOM 1432 C CA . GLU A 1 275 ? 162.818 142.781 185.166 1.00 31.79 275 GLU A CA 1
ATOM 1433 C C . GLU A 1 275 ? 161.765 141.894 184.525 1.00 32.38 275 GLU A C 1
ATOM 1434 O O . GLU A 1 275 ? 161.572 141.957 183.308 1.00 31.33 275 GLU A O 1
ATOM 1440 N N . LEU A 1 276 ? 161.077 141.065 185.316 1.00 25.30 276 LEU A N 1
ATOM 1441 C CA . LEU A 1 276 ? 160.055 140.184 184.759 1.00 20.30 276 LEU A CA 1
ATOM 1442 C C . LEU A 1 276 ? 158.897 140.982 184.171 1.00 20.90 276 LEU A C 1
ATOM 1443 O O . LEU A 1 276 ? 158.350 140.617 183.124 1.00 19.82 276 LEU A O 1
ATOM 1448 N N . ILE A 1 277 ? 158.499 142.067 184.838 1.00 21.50 277 ILE A N 1
ATOM 1449 C CA . ILE A 1 277 ? 157.487 142.951 184.273 1.00 20.99 277 ILE A CA 1
ATOM 1450 C C . ILE A 1 277 ? 157.991 143.676 183.032 1.00 26.09 277 ILE A C 1
ATOM 1451 O O . ILE A 1 277 ? 157.240 143.819 182.059 1.00 33.21 277 ILE A O 1
ATOM 1456 N N . ASN A 1 278 ? 159.244 144.137 183.040 1.00 25.72 278 ASN A N 1
ATOM 1457 C CA . ASN A 1 278 ? 159.788 144.870 181.901 1.00 25.18 278 ASN A CA 1
ATOM 1458 C C . ASN A 1 278 ? 159.877 144.001 180.652 1.00 25.36 278 ASN A C 1
ATOM 1459 O O . ASN A 1 278 ? 159.541 144.456 179.553 1.00 29.75 278 ASN A O 1
ATOM 1464 N N . ILE A 1 279 ? 160.328 142.751 180.796 1.00 21.32 279 ILE A N 1
ATOM 1465 C CA . ILE A 1 279 ? 160.494 141.885 179.634 1.00 22.41 279 ILE A CA 1
ATOM 1466 C C . ILE A 1 279 ? 159.159 141.483 179.021 1.00 24.98 279 ILE A C 1
ATOM 1467 O O . ILE A 1 279 ? 159.086 141.242 177.811 1.00 27.15 279 ILE A O 1
ATOM 1472 N N . CYS A 1 280 ? 158.097 141.397 179.819 1.00 28.18 280 CYS A N 1
ATOM 1473 C CA . CYS A 1 280 ? 156.780 141.032 179.318 1.00 23.36 280 CYS A CA 1
ATOM 1474 C C . CYS A 1 280 ? 155.971 142.233 178.848 1.00 28.70 280 CYS A C 1
ATOM 1475 O O . CYS A 1 280 ? 154.850 142.054 178.362 1.00 29.35 280 CYS A O 1
ATOM 1478 N N . SER A 1 281 ? 156.503 143.439 178.979 1.00 25.21 281 SER A N 1
ATOM 1479 C CA . SER A 1 281 ? 155.789 144.642 178.564 1.00 25.26 281 SER A CA 1
ATOM 1480 C C . SER A 1 281 ? 156.597 145.524 177.624 1.00 32.81 281 SER A C 1
ATOM 1481 O O . SER A 1 281 ? 156.021 146.132 176.718 1.00 34.42 281 SER A O 1
ATOM 1484 N N . ASN A 1 282 ? 157.914 145.610 177.813 1.00 27.82 282 ASN A N 1
ATOM 1485 C CA . ASN A 1 282 ? 158.757 146.479 177.003 1.00 24.54 282 ASN A CA 1
ATOM 1486 C C . ASN A 1 282 ? 159.630 145.738 176.004 1.00 21.42 282 ASN A C 1
ATOM 1487 O O . ASN A 1 282 ? 159.926 146.288 174.942 1.00 29.06 282 ASN A O 1
ATOM 1492 N N . ASP A 1 283 ? 160.058 144.512 176.317 1.00 15.51 283 ASP A N 1
ATOM 1493 C CA . ASP A 1 283 ? 160.874 143.755 175.373 1.00 17.50 283 ASP A CA 1
ATOM 1494 C C . ASP A 1 283 ? 160.089 143.419 174.111 1.00 24.18 283 ASP A C 1
ATOM 1495 O O . ASP A 1 283 ? 160.637 143.458 173.003 1.00 31.96 283 ASP A O 1
ATOM 1500 N N . GLY A 1 284 ? 158.806 143.082 174.257 1.00 18.71 284 GLY A N 1
ATOM 1501 C CA . GLY A 1 284 ? 157.982 142.832 173.087 1.00 14.89 284 GLY A CA 1
ATOM 1502 C C . GLY A 1 284 ? 157.828 144.059 172.210 1.00 17.64 284 GLY A C 1
ATOM 1503 O O . GLY A 1 284 ? 157.904 143.969 170.981 1.00 20.18 284 GLY A O 1
ATOM 1504 N N . GLN A 1 285 ? 157.610 145.224 172.826 1.00 16.60 285 GLN A N 1
ATOM 1505 C CA . GLN A 1 285 ? 157.527 146.462 172.057 1.00 15.26 285 GLN A CA 1
ATOM 1506 C C . GLN A 1 285 ? 158.851 146.784 171.377 1.00 12.55 285 GLN A C 1
ATOM 1507 O O . GLN A 1 285 ? 158.862 147.271 170.239 1.00 18.38 285 GLN A O 1
ATOM 1513 N N . ARG A 1 286 ? 159.971 146.529 172.057 1.00 15.45 286 ARG A N 1
ATOM 1514 C CA . ARG A 1 286 ? 161.278 146.740 171.445 1.00 15.03 286 ARG A CA 1
ATOM 1515 C C . ARG A 1 286 ? 161.464 145.835 170.234 1.00 15.35 286 ARG A C 1
ATOM 1516 O O . ARG A 1 286 ? 161.952 146.272 169.187 1.00 24.75 286 ARG A O 1
ATOM 1524 N N . MET A 1 287 ? 161.069 144.566 170.359 1.00 13.06 287 MET A N 1
ATOM 1525 C CA . MET A 1 287 ? 161.158 143.648 169.227 1.00 13.79 287 MET A CA 1
ATOM 1526 C C . MET A 1 287 ? 160.265 144.097 168.078 1.00 15.06 287 MET A C 1
ATOM 1527 O O . MET A 1 287 ? 160.660 144.015 166.908 1.00 13.14 287 MET A O 1
ATOM 1532 N N . ALA A 1 288 ? 159.055 144.566 168.390 1.00 22.53 288 ALA A N 1
ATOM 1533 C CA . ALA A 1 288 ? 158.146 145.025 167.345 1.00 16.91 288 ALA A CA 1
ATOM 1534 C C . ALA A 1 288 ? 158.714 146.230 166.606 1.00 19.83 288 ALA A C 1
ATOM 1535 O O . ALA A 1 288 ? 158.740 146.253 165.369 1.00 27.13 288 ALA A O 1
ATOM 1537 N N . GLU A 1 289 ? 159.191 147.237 167.344 1.00 20.90 289 GLU A N 1
ATOM 1538 C CA . GLU A 1 289 ? 159.746 148.414 166.685 1.00 21.66 289 GLU A CA 1
ATOM 1539 C C . GLU A 1 289 ? 161.030 148.081 165.935 1.00 20.73 289 GLU A C 1
ATOM 1540 O O . GLU A 1 289 ? 161.312 148.687 164.894 1.00 28.07 289 GLU A O 1
ATOM 1546 N N . ALA A 1 290 ? 161.812 147.117 166.431 1.00 16.60 290 ALA A N 1
ATOM 1547 C CA . ALA A 1 290 ? 162.989 146.675 165.693 1.00 16.08 290 ALA A CA 1
ATOM 1548 C C . ALA A 1 290 ? 162.590 146.044 164.366 1.00 17.68 290 ALA A C 1
ATOM 1549 O O . ALA A 1 290 ? 163.047 146.475 163.304 1.00 27.57 290 ALA A O 1
ATOM 1551 N N . ALA A 1 291 ? 161.689 145.060 164.403 1.00 19.77 291 ALA A N 1
ATOM 1552 C CA . ALA A 1 291 ? 161.230 144.433 163.170 1.00 20.64 291 ALA A CA 1
ATOM 1553 C C . ALA A 1 291 ? 160.531 145.424 162.251 1.00 13.62 291 ALA A C 1
ATOM 1554 O O . ALA A 1 291 ? 160.415 145.165 161.048 1.00 13.60 291 ALA A O 1
ATOM 1556 N N . ALA A 1 292 ? 160.066 146.551 162.789 1.00 16.44 292 ALA A N 1
ATOM 1557 C CA . ALA A 1 292 ? 159.423 147.575 161.978 1.00 12.55 292 ALA A CA 1
ATOM 1558 C C . ALA A 1 292 ? 160.423 148.498 161.285 1.00 14.16 292 ALA A C 1
ATOM 1559 O O . ALA A 1 292 ? 160.260 148.806 160.100 1.00 18.55 292 ALA A O 1
ATOM 1561 N N . VAL A 1 293 ? 161.460 148.950 161.995 1.00 15.80 293 VAL A N 1
ATOM 1562 C CA . VAL A 1 293 ? 162.282 150.037 161.466 1.00 11.50 293 VAL A CA 1
ATOM 1563 C C . VAL A 1 293 ? 163.717 149.610 161.163 1.00 16.55 293 VAL A C 1
ATOM 1564 O O . VAL A 1 293 ? 164.343 150.147 160.242 1.00 27.48 293 VAL A O 1
ATOM 1568 N N . GLY A 1 294 ? 164.258 148.649 161.916 1.00 10.71 294 GLY A N 1
ATOM 1569 C CA . GLY A 1 294 ? 165.635 148.245 161.711 1.00 10.40 294 GLY A CA 1
ATOM 1570 C C . GLY A 1 294 ? 165.853 147.236 160.608 1.00 13.77 294 GLY A C 1
ATOM 1571 O O . GLY A 1 294 ? 167.004 146.903 160.310 1.00 20.72 294 GLY A O 1
ATOM 1572 N N . SER A 1 295 ? 164.776 146.741 159.995 1.00 8.36 295 SER A N 1
ATOM 1573 C CA . SER A 1 295 ? 164.907 145.840 158.857 1.00 11.28 295 SER A CA 1
ATOM 1574 C C . SER A 1 295 ? 165.471 146.536 157.628 1.00 14.90 295 SER A C 1
ATOM 1575 O O . SER A 1 295 ? 165.837 145.855 156.664 1.00 20.55 295 SER A O 1
ATOM 1578 N N . LEU A 1 296 ? 165.547 147.864 157.640 1.00 9.87 296 LEU A N 1
ATOM 1579 C CA . LEU A 1 296 ? 166.114 148.637 156.545 1.00 13.59 296 LEU A CA 1
ATOM 1580 C C . LEU A 1 296 ? 167.619 148.829 156.681 1.00 17.30 296 LEU A C 1
ATOM 1581 O O . LEU A 1 296 ? 168.162 149.785 156.116 1.00 21.74 296 LEU A O 1
ATOM 1586 N N . LEU A 1 297 ? 168.302 147.952 157.425 1.00 16.38 297 LEU A N 1
ATOM 1587 C CA . LEU A 1 297 ? 169.752 148.059 157.554 1.00 12.25 297 LEU A CA 1
ATOM 1588 C C . LEU A 1 297 ? 170.444 147.903 156.208 1.00 15.17 297 LEU A C 1
ATOM 1589 O O . LEU A 1 297 ? 171.506 148.493 155.983 1.00 16.93 297 LEU A O 1
ATOM 1594 N N . ALA A 1 298 ? 169.859 147.119 155.304 1.00 14.58 298 ALA A N 1
ATOM 1595 C CA . ALA A 1 298 ? 170.337 147.004 153.934 1.00 20.59 298 ALA A CA 1
ATOM 1596 C C . ALA A 1 298 ? 169.819 148.122 153.040 1.00 16.58 298 ALA A C 1
ATOM 1597 O O . ALA A 1 298 ? 169.824 147.976 151.814 1.00 13.49 298 ALA A O 1
ATOM 1599 N N . GLY A 1 299 ? 169.388 149.234 153.629 1.00 11.35 299 GLY A N 1
ATOM 1600 C CA . GLY A 1 299 ? 168.787 150.327 152.893 1.00 9.12 299 GLY A CA 1
ATOM 1601 C C . GLY A 1 299 ? 169.761 151.458 152.638 1.00 10.98 299 GLY A C 1
ATOM 1602 O O . GLY A 1 299 ? 170.533 151.408 151.678 1.00 16.19 299 GLY A O 1
ATOM 1603 N N . GLY A 1 300 ? 169.708 152.493 153.475 1.00 10.37 300 GLY A N 1
ATOM 1604 C CA . GLY A 1 300 ? 170.601 153.628 153.389 1.00 12.55 300 GLY A CA 1
ATOM 1605 C C . GLY A 1 300 ? 172.032 153.314 152.984 1.00 14.78 300 GLY A C 1
ATOM 1606 O O . GLY A 1 300 ? 172.612 154.000 152.137 1.00 17.09 300 GLY A O 1
ATOM 1607 N N . PRO A 1 301 ? 172.645 152.290 153.593 1.00 7.00 301 PRO A N 1
ATOM 1608 C CA . PRO A 1 301 ? 173.993 151.897 153.142 1.00 0.20 301 PRO A CA 1
ATOM 1609 C C . PRO A 1 301 ? 174.079 151.515 151.671 1.00 7.15 301 PRO A C 1
ATOM 1610 O O . PRO A 1 301 ? 175.057 151.883 151.007 1.00 9.96 301 PRO A O 1
ATOM 1614 N N . VAL A 1 302 ? 173.093 150.793 151.130 1.00 13.31 302 VAL A N 1
ATOM 1615 C CA . VAL A 1 302 ? 173.215 150.350 149.742 1.00 6.61 302 VAL A CA 1
ATOM 1616 C C . VAL A 1 302 ? 173.035 151.523 148.781 1.00 1.67 302 VAL A C 1
ATOM 1617 O O . VAL A 1 302 ? 173.745 151.624 147.774 1.00 12.13 302 VAL A O 1
ATOM 1621 N N . VAL A 1 303 ? 172.111 152.441 149.076 1.00 4.09 303 VAL A N 1
ATOM 1622 C CA . VAL A 1 303 ? 171.976 153.616 148.221 1.00 7.80 303 VAL A CA 1
ATOM 1623 C C . VAL A 1 303 ? 173.197 154.516 148.364 1.00 10.62 303 VAL A C 1
ATOM 1624 O O . VAL A 1 303 ? 173.624 155.152 147.393 1.00 8.94 303 VAL A O 1
ATOM 1628 N N . ALA A 1 304 ? 173.799 154.562 149.555 1.00 12.12 304 ALA A N 1
ATOM 1629 C CA . ALA A 1 304 ? 175.015 155.346 149.740 1.00 0.00 304 ALA A CA 1
ATOM 1630 C C . ALA A 1 304 ? 176.162 154.786 148.907 1.00 4.58 304 ALA A C 1
ATOM 1631 O O . ALA A 1 304 ? 176.878 155.536 148.235 1.00 9.77 304 ALA A O 1
ATOM 1633 N N . ILE A 1 305 ? 176.347 153.463 148.929 1.00 8.86 305 ILE A N 1
ATOM 1634 C CA . ILE A 1 305 ? 177.437 152.876 148.154 1.00 5.26 305 ILE A CA 1
ATOM 1635 C C . ILE A 1 305 ? 177.144 152.972 146.660 1.00 5.02 305 ILE A C 1
ATOM 1636 O O . ILE A 1 305 ? 178.067 153.115 145.848 1.00 9.97 305 ILE A O 1
ATOM 1641 N N . LEU A 1 306 ? 175.867 152.921 146.267 1.00 6.06 306 LEU A N 1
ATOM 1642 C CA . LEU A 1 306 ? 175.519 153.170 144.872 1.00 7.73 306 LEU A CA 1
ATOM 1643 C C . LEU A 1 306 ? 175.884 154.593 144.466 1.00 15.08 306 LEU A C 1
ATOM 1644 O O . LEU A 1 306 ? 176.388 154.823 143.361 1.00 18.72 306 LEU A O 1
ATOM 1649 N N . GLY A 1 307 ? 175.638 155.562 145.350 1.00 15.19 307 GLY A N 1
ATOM 1650 C CA . GLY A 1 307 ? 176.058 156.926 145.072 1.00 10.16 307 GLY A CA 1
ATOM 1651 C C . GLY A 1 307 ? 177.565 157.066 144.969 1.00 12.67 307 GLY A C 1
ATOM 1652 O O . GLY A 1 307 ? 178.072 157.809 144.125 1.00 14.44 307 GLY A O 1
ATOM 1653 N N . MET A 1 308 ? 178.301 156.362 145.834 1.00 11.57 308 MET A N 1
ATOM 1654 C CA . MET A 1 308 ? 179.760 156.384 145.746 1.00 11.38 308 MET A CA 1
ATOM 1655 C C . MET A 1 308 ? 180.239 155.801 144.423 1.00 14.16 308 MET A C 1
ATOM 1656 O O . MET A 1 308 ? 181.182 156.320 143.812 1.00 12.31 308 MET A O 1
ATOM 1661 N N . ILE A 1 309 ? 179.610 154.714 143.971 1.00 12.92 309 ILE A N 1
ATOM 1662 C CA . ILE A 1 309 ? 179.926 154.163 142.656 1.00 9.83 309 ILE A CA 1
ATOM 1663 C C . ILE A 1 309 ? 179.622 155.187 141.570 1.00 10.24 309 ILE A C 1
ATOM 1664 O O . ILE A 1 309 ? 180.396 155.361 140.620 1.00 16.11 309 ILE A O 1
ATOM 1669 N N . TYR A 1 310 ? 178.496 155.885 141.698 1.00 9.11 310 TYR A N 1
ATOM 1670 C CA . TYR A 1 310 ? 178.152 156.965 140.788 1.00 8.75 310 TYR A CA 1
ATOM 1671 C C . TYR A 1 310 ? 179.075 158.163 141.017 1.00 13.89 310 TYR A C 1
ATOM 1672 O O . TYR A 1 310 ? 179.992 158.133 141.844 1.00 19.75 310 TYR A O 1
ATOM 1681 N N . ASN A 1 311 ? 178.828 159.231 140.258 1.00 6.85 311 ASN A N 1
ATOM 1682 C CA . ASN A 1 311 ? 179.572 160.489 140.272 1.00 7.69 311 ASN A CA 1
ATOM 1683 C C . ASN A 1 311 ? 181.007 160.332 139.786 1.00 13.86 311 ASN A C 1
ATOM 1684 O O . ASN A 1 311 ? 181.760 161.314 139.800 1.00 23.81 311 ASN A O 1
ATOM 1689 N N . VAL A 1 312 ? 181.414 159.138 139.358 1.00 12.19 312 VAL A N 1
ATOM 1690 C CA . VAL A 1 312 ? 182.738 158.928 138.780 1.00 12.54 312 VAL A CA 1
ATOM 1691 C C . VAL A 1 312 ? 182.689 158.693 137.280 1.00 14.85 312 VAL A C 1
ATOM 1692 O O . VAL A 1 312 ? 183.750 158.703 136.634 1.00 18.35 312 VAL A O 1
ATOM 1696 N N . ILE A 1 313 ? 181.505 158.483 136.705 1.00 6.20 313 ILE A N 1
ATOM 1697 C CA . ILE A 1 313 ? 181.394 158.315 135.260 1.00 16.12 313 ILE A CA 1
ATOM 1698 C C . ILE A 1 313 ? 181.207 159.664 134.579 1.00 23.29 313 ILE A C 1
ATOM 1699 O O . ILE A 1 313 ? 181.878 159.975 133.588 1.00 21.46 313 ILE A O 1
ATOM 1704 N N . ILE A 1 314 ? 180.287 160.482 135.095 1.00 20.68 314 ILE A N 1
ATOM 1705 C CA . ILE A 1 314 ? 180.100 161.825 134.553 1.00 21.04 314 ILE A CA 1
ATOM 1706 C C . ILE A 1 314 ? 181.328 162.685 134.828 1.00 18.23 314 ILE A C 1
ATOM 1707 O O . ILE A 1 314 ? 181.800 163.420 133.953 1.00 21.80 314 ILE A O 1
ATOM 1712 N N . LEU A 1 315 ? 181.864 162.605 136.043 1.00 12.17 315 LEU A N 1
ATOM 1713 C CA . LEU A 1 315 ? 183.075 163.322 136.408 1.00 17.70 315 LEU A CA 1
ATOM 1714 C C . LEU A 1 315 ? 184.288 162.420 136.189 1.00 18.29 315 LEU A C 1
ATOM 1715 O O . LEU A 1 315 ? 184.192 161.340 135.600 1.00 20.69 315 LEU A O 1
ATOM 1720 N N . GLY A 1 316 ? 185.450 162.859 136.665 1.00 17.72 316 GLY A N 1
ATOM 1721 C CA . GLY A 1 316 ? 186.650 162.062 136.603 1.00 20.57 316 GLY A CA 1
ATOM 1722 C C . GLY A 1 316 ? 186.994 161.464 137.951 1.00 14.87 316 GLY A C 1
ATOM 1723 O O . GLY A 1 316 ? 186.127 160.962 138.674 1.00 6.06 316 GLY A O 1
ATOM 1724 N N . PRO A 1 317 ? 188.278 161.506 138.319 1.00 16.91 317 PRO A N 1
ATOM 1725 C CA . PRO A 1 317 ? 188.681 161.011 139.645 1.00 11.27 317 PRO A CA 1
ATOM 1726 C C . PRO A 1 317 ? 188.243 161.909 140.791 1.00 16.68 317 PRO A C 1
ATOM 1727 O O . PRO A 1 317 ? 188.411 161.519 141.954 1.00 19.90 317 PRO A O 1
ATOM 1731 N N . THR A 1 318 ? 187.694 163.092 140.502 1.00 17.27 318 THR A N 1
ATOM 1732 C CA . THR A 1 318 ? 187.268 163.998 141.565 1.00 15.47 318 THR A CA 1
ATOM 1733 C C . THR A 1 318 ? 186.082 163.437 142.341 1.00 15.51 318 THR A C 1
ATOM 1734 O O . THR A 1 318 ? 185.843 163.840 143.486 1.00 22.01 318 THR A O 1
ATOM 1738 N N . GLY A 1 319 ? 185.337 162.503 141.746 1.00 13.25 319 GLY A N 1
ATOM 1739 C CA . GLY A 1 319 ? 184.172 161.942 142.407 1.00 16.52 319 GLY A CA 1
ATOM 1740 C C . GLY A 1 319 ? 184.487 161.190 143.684 1.00 18.80 319 GLY A C 1
ATOM 1741 O O . GLY A 1 319 ? 183.612 161.057 144.546 1.00 19.89 319 GLY A O 1
ATOM 1742 N N . PHE A 1 320 ? 185.718 160.692 143.826 1.00 13.66 320 PHE A N 1
ATOM 1743 C CA . PHE A 1 320 ? 186.108 160.009 145.054 1.00 9.53 320 PHE A CA 1
ATOM 1744 C C . PHE A 1 320 ? 186.165 160.954 146.247 1.00 14.00 320 PHE A C 1
ATOM 1745 O O . PHE A 1 320 ? 185.950 160.513 147.381 1.00 17.75 320 PHE A O 1
ATOM 1753 N N . LEU A 1 321 ? 186.454 162.238 146.019 1.00 17.52 321 LEU A N 1
ATOM 1754 C CA . LEU A 1 321 ? 186.461 163.207 147.108 1.00 19.57 321 LEU A CA 1
ATOM 1755 C C . LEU A 1 321 ? 185.082 163.393 147.725 1.00 18.10 321 LEU A C 1
ATOM 1756 O O . LEU A 1 321 ? 184.979 163.526 148.949 1.00 23.87 321 LEU A O 1
ATOM 1761 N N . GLY A 1 322 ? 184.022 163.408 146.911 1.00 10.52 322 GLY A N 1
ATOM 1762 C CA . GLY A 1 322 ? 182.677 163.457 147.455 1.00 11.95 322 GLY A CA 1
ATOM 1763 C C . GLY A 1 322 ? 182.316 162.274 148.325 1.00 18.67 322 GLY A C 1
ATOM 1764 O O . GLY A 1 322 ? 181.685 162.458 149.372 1.00 14.47 322 GLY A O 1
ATOM 1765 N N . SER A 1 323 ? 182.699 161.065 147.916 1.00 18.82 323 SER A N 1
ATOM 1766 C CA . SER A 1 323 ? 182.519 159.879 148.743 1.00 12.11 323 SER A CA 1
ATOM 1767 C C . SER A 1 323 ? 183.344 159.929 150.020 1.00 15.33 323 SER A C 1
ATOM 1768 O O . SER A 1 323 ? 182.857 159.517 151.080 1.00 19.82 323 SER A O 1
ATOM 1771 N N . ALA A 1 324 ? 184.585 160.416 149.937 1.00 8.27 324 ALA A N 1
ATOM 1772 C CA . ALA A 1 324 ? 185.409 160.560 151.133 1.00 12.80 324 ALA A CA 1
ATOM 1773 C C . ALA A 1 324 ? 184.788 161.551 152.108 1.00 13.62 324 ALA A C 1
ATOM 1774 O O . ALA A 1 324 ? 184.825 161.343 153.327 1.00 15.18 324 ALA A O 1
ATOM 1776 N N . VAL A 1 325 ? 184.208 162.634 151.587 1.00 9.15 325 VAL A N 1
ATOM 1777 C CA . VAL A 1 325 ? 183.543 163.609 152.444 1.00 9.78 325 VAL A CA 1
ATOM 1778 C C . VAL A 1 325 ? 182.392 162.958 153.201 1.00 17.55 325 VAL A C 1
ATOM 1779 O O . VAL A 1 325 ? 182.230 163.170 154.407 1.00 24.77 325 VAL A O 1
ATOM 1783 N N . PHE A 1 326 ? 181.584 162.147 152.514 1.00 16.78 326 PHE A N 1
ATOM 1784 C CA . PHE A 1 326 ? 180.467 161.483 153.182 1.00 9.31 326 PHE A CA 1
ATOM 1785 C C . PHE A 1 326 ? 180.949 160.457 154.204 1.00 9.95 326 PHE A C 1
ATOM 1786 O O . PHE A 1 326 ? 180.407 160.379 155.315 1.00 18.24 326 PHE A O 1
ATOM 1794 N N . ILE A 1 327 ? 181.962 159.656 153.850 1.00 9.32 327 ILE A N 1
ATOM 1795 C CA . ILE A 1 327 ? 182.447 158.617 154.759 1.00 13.71 327 ILE A CA 1
ATOM 1796 C C . ILE A 1 327 ? 183.302 159.173 155.883 1.00 13.82 327 ILE A C 1
ATOM 1797 O O . ILE A 1 327 ? 183.671 158.421 156.794 1.00 16.00 327 ILE A O 1
ATOM 1802 N N . LEU A 1 328 ? 183.659 160.455 155.834 1.00 17.02 328 LEU A N 1
ATOM 1803 C CA . LEU A 1 328 ? 184.245 161.132 156.983 1.00 19.96 328 LEU A CA 1
ATOM 1804 C C . LEU A 1 328 ? 183.234 161.934 157.786 1.00 18.43 328 LEU A C 1
ATOM 1805 O O . LEU A 1 328 ? 183.443 162.146 158.982 1.00 24.94 328 LEU A O 1
ATOM 1810 N N . PHE A 1 329 ? 182.144 162.376 157.156 1.00 10.13 329 PHE A N 1
ATOM 1811 C CA . PHE A 1 329 ? 181.106 163.123 157.856 1.00 8.34 329 PHE A CA 1
ATOM 1812 C C . PHE A 1 329 ? 180.193 162.201 158.652 1.00 13.57 329 PHE A C 1
ATOM 1813 O O . PHE A 1 329 ? 179.698 162.589 159.716 1.00 13.12 329 PHE A O 1
ATOM 1821 N N . TYR A 1 330 ? 179.941 160.989 158.149 1.00 21.03 330 TYR A N 1
ATOM 1822 C CA . TYR A 1 330 ? 179.098 160.058 158.896 1.00 19.15 330 TYR A CA 1
ATOM 1823 C C . TYR A 1 330 ? 179.691 159.684 160.249 1.00 19.70 330 TYR A C 1
ATOM 1824 O O . TYR A 1 330 ? 178.971 159.790 161.259 1.00 19.25 330 TYR A O 1
ATOM 1833 N N . PRO A 1 331 ? 180.967 159.249 160.364 1.00 16.54 331 PRO A N 1
ATOM 1834 C CA . PRO A 1 331 ? 181.517 159.017 161.704 1.00 16.33 331 PRO A CA 1
ATOM 1835 C C . PRO A 1 331 ? 182.047 160.304 162.312 1.00 16.52 331 PRO A C 1
ATOM 1836 O O . PRO A 1 331 ? 183.103 160.327 162.950 1.00 14.94 331 PRO A O 1
ATOM 1840 N N . ALA A 1 332 ? 181.303 161.376 162.108 1.00 19.67 332 ALA A N 1
ATOM 1841 C CA . ALA A 1 332 ? 181.396 162.645 162.815 1.00 14.69 332 ALA A CA 1
ATOM 1842 C C . ALA A 1 332 ? 180.061 163.035 163.421 1.00 12.56 332 ALA A C 1
ATOM 1843 O O . ALA A 1 332 ? 180.010 163.422 164.589 1.00 15.63 332 ALA A O 1
ATOM 1845 N N . MET A 1 333 ? 178.967 162.885 162.671 1.00 17.85 333 MET A N 1
ATOM 1846 C CA . MET A 1 333 ? 177.644 162.957 163.277 1.00 11.28 333 MET A CA 1
ATOM 1847 C C . MET A 1 333 ? 177.419 161.782 164.219 1.00 18.37 333 MET A C 1
ATOM 1848 O O . MET A 1 333 ? 176.805 161.939 165.279 1.00 24.67 333 MET A O 1
ATOM 1853 N N . MET A 1 334 ? 177.920 160.598 163.854 1.00 20.71 334 MET A N 1
ATOM 1854 C CA . MET A 1 334 ? 177.882 159.467 164.775 1.00 23.45 334 MET A CA 1
ATOM 1855 C C . MET A 1 334 ? 178.710 159.751 166.022 1.00 23.52 334 MET A C 1
ATOM 1856 O O . MET A 1 334 ? 178.303 159.409 167.139 1.00 15.77 334 MET A O 1
ATOM 1861 N N . PHE A 1 335 ? 179.878 160.375 165.851 1.00 24.26 335 PHE A N 1
ATOM 1862 C CA . PHE A 1 335 ? 180.710 160.726 166.997 1.00 15.00 335 PHE A CA 1
ATOM 1863 C C . PHE A 1 335 ? 179.998 161.731 167.898 1.00 15.15 335 PHE A C 1
ATOM 1864 O O . PHE A 1 335 ? 180.037 161.609 169.127 1.00 14.27 335 PHE A O 1
ATOM 1872 N N . ALA A 1 336 ? 179.338 162.729 167.303 1.00 23.37 336 ALA A N 1
ATOM 1873 C CA . ALA A 1 336 ? 178.589 163.704 168.089 1.00 14.79 336 ALA A CA 1
ATOM 1874 C C . ALA A 1 336 ? 177.414 163.055 168.812 1.00 18.73 336 ALA A C 1
ATOM 1875 O O . ALA A 1 336 ? 177.120 163.399 169.963 1.00 21.58 336 ALA A O 1
ATOM 1877 N N . SER A 1 337 ? 176.721 162.125 168.150 1.00 22.44 337 SER A N 1
ATOM 1878 C CA . SER A 1 337 ? 175.630 161.409 168.803 1.00 21.07 337 SER A CA 1
ATOM 1879 C C . SER A 1 337 ? 176.143 160.579 169.973 1.00 19.67 337 SER A C 1
ATOM 1880 O O . SER A 1 337 ? 175.508 160.527 171.031 1.00 16.37 337 SER A O 1
ATOM 1883 N N . ARG A 1 338 ? 177.293 159.925 169.801 1.00 30.04 338 ARG A N 1
ATOM 1884 C CA . ARG A 1 338 ? 177.879 159.166 170.901 1.00 23.97 338 ARG A CA 1
ATOM 1885 C C . ARG A 1 338 ? 178.289 160.084 172.047 1.00 25.24 338 ARG A C 1
ATOM 1886 O O . ARG A 1 338 ? 178.114 159.738 173.221 1.00 25.20 338 ARG A O 1
ATOM 1894 N N . LEU A 1 339 ? 178.838 161.257 171.726 1.00 26.72 339 LEU A N 1
ATOM 1895 C CA . LEU A 1 339 ? 179.224 162.205 172.767 1.00 21.56 339 LEU A CA 1
ATOM 1896 C C . LEU A 1 339 ? 178.010 162.714 173.534 1.00 20.97 339 LEU A C 1
ATOM 1897 O O . LEU A 1 339 ? 178.049 162.824 174.766 1.00 24.23 339 LEU A O 1
ATOM 1902 N N . THR A 1 340 ? 176.919 163.027 172.830 1.00 22.66 340 THR A N 1
ATOM 1903 C CA . THR A 1 340 ? 175.717 163.477 173.522 1.00 19.27 340 THR A CA 1
ATOM 1904 C C . THR A 1 340 ? 175.053 162.347 174.302 1.00 28.34 340 THR A C 1
ATOM 1905 O O . THR A 1 340 ? 174.466 162.604 175.356 1.00 29.78 340 THR A O 1
ATOM 1909 N N . ALA A 1 341 ? 175.169 161.099 173.838 1.00 32.61 341 ALA A N 1
ATOM 1910 C CA . ALA A 1 341 ? 174.682 159.969 174.620 1.00 24.07 341 ALA A CA 1
ATOM 1911 C C . ALA A 1 341 ? 175.509 159.753 175.879 1.00 24.41 341 ALA A C 1
ATOM 1912 O O . ALA A 1 341 ? 174.956 159.397 176.925 1.00 29.16 341 ALA A O 1
ATOM 1914 N N . TYR A 1 342 ? 176.827 159.949 175.795 1.00 25.57 342 TYR A N 1
ATOM 1915 C CA . TYR A 1 342 ? 177.680 159.887 176.976 1.00 26.76 342 TYR A CA 1
ATOM 1916 C C . TYR A 1 342 ? 177.375 161.016 177.952 1.00 23.40 342 TYR A C 1
ATOM 1917 O O . TYR A 1 342 ? 177.406 160.803 179.169 1.00 33.83 342 TYR A O 1
ATOM 1926 N N . PHE A 1 343 ? 177.098 162.218 177.440 1.00 20.73 343 PHE A N 1
ATOM 1927 C CA . PHE A 1 343 ? 176.665 163.309 178.307 1.00 23.87 343 PHE A CA 1
ATOM 1928 C C . PHE A 1 343 ? 175.327 162.995 178.965 1.00 26.83 343 PHE A C 1
ATOM 1929 O O . PHE A 1 343 ? 175.123 163.321 180.140 1.00 30.08 343 PHE A O 1
ATOM 1937 N N . ARG A 1 344 ? 174.409 162.375 178.228 1.00 35.76 344 ARG A N 1
ATOM 1938 C CA . ARG A 1 344 ? 173.235 161.776 178.839 1.00 37.08 344 ARG A CA 1
ATOM 1939 C C . ARG A 1 344 ? 173.663 160.597 179.711 1.00 38.82 344 ARG A C 1
ATOM 1940 O O . ARG A 1 344 ? 174.755 160.047 179.559 1.00 42.54 344 ARG A O 1
ATOM 1948 N N . ARG A 1 345 ? 172.799 160.246 180.669 1.00 38.50 345 ARG A N 1
ATOM 1949 C CA . ARG A 1 345 ? 173.073 159.273 181.729 1.00 44.76 345 ARG A CA 1
ATOM 1950 C C . ARG A 1 345 ? 174.231 159.753 182.603 1.00 44.60 345 ARG A C 1
ATOM 1951 O O . ARG A 1 345 ? 174.638 159.071 183.549 1.00 49.67 345 ARG A O 1
ATOM 1959 N N . LYS A 1 346 ? 174.744 160.944 182.302 1.00 33.23 346 LYS A N 1
ATOM 1960 C CA . LYS A 1 346 ? 175.669 161.672 183.153 1.00 36.15 346 LYS A CA 1
ATOM 1961 C C . LYS A 1 346 ? 174.988 162.962 183.585 1.00 38.95 346 LYS A C 1
ATOM 1962 O O . LYS A 1 346 ? 174.183 163.529 182.838 1.00 40.86 346 LYS A O 1
ATOM 1968 N N . CYS A 1 347 ? 175.290 163.396 184.813 1.00 58.18 347 CYS A N 1
ATOM 1969 C CA . CYS A 1 347 ? 174.587 164.483 185.492 1.00 60.80 347 CYS A CA 1
ATOM 1970 C C . CYS A 1 347 ? 173.172 164.024 185.843 1.00 61.77 347 CYS A C 1
ATOM 1971 O O . CYS A 1 347 ? 172.400 164.760 186.468 1.00 63.77 347 CYS A O 1
ATOM 1974 N N . VAL A 1 348 ? 172.831 162.790 185.462 1.00 54.01 348 VAL A N 1
ATOM 1975 C CA . VAL A 1 348 ? 171.591 162.194 185.939 1.00 52.14 348 VAL A CA 1
ATOM 1976 C C . VAL A 1 348 ? 171.660 161.989 187.446 1.00 52.82 348 VAL A C 1
ATOM 1977 O O . VAL A 1 348 ? 170.641 162.077 188.137 1.00 57.01 348 VAL A O 1
ATOM 1981 N N . ALA A 1 349 ? 172.857 161.739 187.985 1.00 57.34 349 ALA A N 1
ATOM 1982 C CA . ALA A 1 349 ? 173.017 161.710 189.434 1.00 62.45 349 ALA A CA 1
ATOM 1983 C C . ALA A 1 349 ? 172.725 163.071 190.053 1.00 63.78 349 ALA A C 1
ATOM 1984 O O . ALA A 1 349 ? 172.070 163.147 191.098 1.00 65.22 349 ALA A O 1
ATOM 1986 N N . ALA A 1 350 ? 173.193 164.152 189.423 1.00 51.97 350 ALA A N 1
ATOM 1987 C CA . ALA A 1 350 ? 172.904 165.490 189.928 1.00 55.18 350 ALA A CA 1
ATOM 1988 C C . ALA A 1 350 ? 171.411 165.795 189.876 1.00 53.58 350 ALA A C 1
ATOM 1989 O O . ALA A 1 350 ? 170.855 166.368 190.820 1.00 57.06 350 ALA A O 1
ATOM 1991 N N . THR A 1 351 ? 170.745 165.421 188.782 1.00 45.13 351 THR A N 1
ATOM 1992 C CA . THR A 1 351 ? 169.312 165.688 188.688 1.00 45.85 351 THR A CA 1
ATOM 1993 C C . THR A 1 351 ? 168.515 164.806 189.648 1.00 45.93 351 THR A C 1
ATOM 1994 O O . THR A 1 351 ? 167.484 165.242 190.172 1.00 43.85 351 THR A O 1
ATOM 1998 N N . ASP A 1 352 ? 168.990 163.587 189.923 1.00 48.98 352 ASP A N 1
ATOM 1999 C CA . ASP A 1 352 ? 168.352 162.755 190.936 1.00 47.58 352 ASP A CA 1
ATOM 2000 C C . ASP A 1 352 ? 168.541 163.347 192.326 1.00 50.29 352 ASP A C 1
ATOM 2001 O O . ASP A 1 352 ? 167.629 163.294 193.158 1.00 55.94 352 ASP A O 1
ATOM 2006 N N . GLU A 1 353 ? 169.721 163.910 192.596 1.00 50.05 353 GLU A N 1
ATOM 2007 C CA . GLU A 1 353 ? 169.938 164.605 193.861 1.00 53.57 353 GLU A CA 1
ATOM 2008 C C . GLU A 1 353 ? 169.015 165.809 193.987 1.00 53.43 353 GLU A C 1
ATOM 2009 O O . GLU A 1 353 ? 168.475 166.076 195.066 1.00 55.84 353 GLU A O 1
ATOM 2015 N N . ARG A 1 354 ? 168.828 166.552 192.894 1.00 34.42 354 ARG A N 1
ATOM 2016 C CA . ARG A 1 354 ? 167.902 167.681 192.913 1.00 31.25 354 ARG A CA 1
ATOM 2017 C C . ARG A 1 354 ? 166.472 167.221 193.177 1.00 36.50 354 ARG A C 1
ATOM 2018 O O . ARG A 1 354 ? 165.741 167.851 193.951 1.00 44.25 354 ARG A O 1
ATOM 2026 N N . VAL A 1 355 ? 166.056 166.125 192.538 1.00 31.78 355 VAL A N 1
ATOM 2027 C CA . VAL A 1 355 ? 164.714 165.593 192.758 1.00 34.78 355 VAL A CA 1
ATOM 2028 C C . VAL A 1 355 ? 164.545 165.147 194.206 1.00 39.79 355 VAL A C 1
ATOM 2029 O O . VAL A 1 355 ? 163.506 165.396 194.829 1.00 42.36 355 VAL A O 1
ATOM 2033 N N . GLN A 1 356 ? 165.559 164.479 194.762 1.00 42.74 356 GLN A N 1
ATOM 2034 C CA . GLN A 1 356 ? 165.500 164.055 196.157 1.00 39.35 356 GLN A CA 1
ATOM 2035 C C . GLN A 1 356 ? 165.431 165.252 197.096 1.00 44.49 356 GLN A C 1
ATOM 2036 O O . GLN A 1 356 ? 164.694 165.230 198.088 1.00 52.63 356 GLN A O 1
ATOM 2042 N N . LYS A 1 357 ? 166.195 166.307 196.802 1.00 37.59 357 LYS A N 1
ATOM 2043 C CA . LYS A 1 357 ? 166.148 167.511 197.625 1.00 39.03 357 LYS A CA 1
ATOM 2044 C C . LYS A 1 357 ? 164.775 168.167 197.564 1.00 41.59 357 LYS A C 1
ATOM 2045 O O . LYS A 1 357 ? 164.258 168.637 198.584 1.00 48.14 357 LYS A O 1
ATOM 2051 N N . MET A 1 358 ? 164.171 168.215 196.374 1.00 38.39 358 MET A N 1
ATOM 2052 C CA . MET A 1 358 ? 162.828 168.774 196.253 1.00 34.35 358 MET A CA 1
ATOM 2053 C C . MET A 1 358 ? 161.809 167.931 197.012 1.00 38.83 358 MET A C 1
ATOM 2054 O O . MET A 1 358 ? 160.917 168.471 197.676 1.00 42.97 358 MET A O 1
ATOM 2059 N N . ASN A 1 359 ? 161.928 166.605 196.931 1.00 41.83 359 ASN A N 1
ATOM 2060 C CA . ASN A 1 359 ? 161.024 165.736 197.678 1.00 42.18 359 ASN A CA 1
ATOM 2061 C C . ASN A 1 359 ? 161.186 165.936 199.180 1.00 46.11 359 ASN A C 1
ATOM 2062 O O . ASN A 1 359 ? 160.199 165.945 199.924 1.00 50.35 359 ASN A O 1
ATOM 2067 N N . GLU A 1 360 ? 162.428 166.090 199.642 1.00 45.97 360 GLU A N 1
ATOM 2068 C CA . GLU A 1 360 ? 162.679 166.320 201.060 1.00 46.43 360 GLU A CA 1
ATOM 2069 C C . GLU A 1 360 ? 162.123 167.666 201.513 1.00 47.69 360 GLU A C 1
ATOM 2070 O O . GLU A 1 360 ? 161.544 167.771 202.600 1.00 56.26 360 GLU A O 1
ATOM 2076 N N . VAL A 1 361 ? 162.286 168.707 200.692 1.00 35.56 361 VAL A N 1
ATOM 2077 C CA . VAL A 1 361 ? 161.760 170.022 201.044 1.00 33.67 361 VAL A CA 1
ATOM 2078 C C . VAL A 1 361 ? 160.241 170.077 200.937 1.00 36.11 361 VAL A C 1
ATOM 2079 O O . VAL A 1 361 ? 159.617 170.951 201.552 1.00 44.01 361 VAL A O 1
ATOM 2083 N N . LEU A 1 362 ? 159.627 169.170 200.177 1.00 35.55 362 LEU A N 1
ATOM 2084 C CA . LEU A 1 362 ? 158.174 169.138 200.059 1.00 37.46 362 LEU A CA 1
ATOM 2085 C C . LEU A 1 362 ? 157.526 168.329 201.177 1.00 39.78 362 LEU A C 1
ATOM 2086 O O . LEU A 1 362 ? 156.555 168.782 201.791 1.00 40.36 362 LEU A O 1
ATOM 2091 N N . THR A 1 363 ? 158.044 167.128 201.449 1.00 42.37 363 THR A N 1
ATOM 2092 C CA . THR A 1 363 ? 157.499 166.315 202.532 1.00 42.83 363 THR A CA 1
ATOM 2093 C C . THR A 1 363 ? 157.751 166.967 203.886 1.00 40.82 363 THR A C 1
ATOM 2094 O O . THR A 1 363 ? 156.829 167.121 204.695 1.00 42.43 363 THR A O 1
ATOM 2098 N N . TYR A 1 364 ? 158.995 167.356 204.150 1.00 40.48 364 TYR A N 1
ATOM 2099 C CA . TYR A 1 364 ? 159.344 168.054 205.386 1.00 42.64 364 TYR A CA 1
ATOM 2100 C C . TYR A 1 364 ? 159.301 169.568 205.201 1.00 44.83 364 TYR A C 1
ATOM 2101 O O . TYR A 1 364 ? 160.249 170.284 205.520 1.00 46.53 364 TYR A O 1
ATOM 2110 N N . ILE A 1 365 ? 158.180 170.066 204.677 1.00 43.24 365 ILE A N 1
ATOM 2111 C CA . ILE A 1 365 ? 158.014 171.504 204.506 1.00 39.67 365 ILE A CA 1
ATOM 2112 C C . ILE A 1 365 ? 157.588 172.181 205.803 1.00 42.02 365 ILE A C 1
ATOM 2113 O O . ILE A 1 365 ? 157.936 173.347 206.028 1.00 48.16 365 ILE A O 1
ATOM 2118 N N . LYS A 1 366 ? 156.854 171.475 206.668 1.00 55.79 366 LYS A N 1
ATOM 2119 C CA . LYS A 1 366 ? 156.459 172.044 207.952 1.00 58.32 366 LYS A CA 1
ATOM 2120 C C . LYS A 1 366 ? 157.674 172.346 208.820 1.00 60.68 366 LYS A C 1
ATOM 2121 O O . LYS A 1 366 ? 157.766 173.422 209.424 1.00 62.02 366 LYS A O 1
ATOM 2127 N N . PHE A 1 367 ? 158.624 171.410 208.883 1.00 59.60 367 PHE A N 1
ATOM 2128 C CA . PHE A 1 367 ? 159.820 171.606 209.696 1.00 56.44 367 PHE A CA 1
ATOM 2129 C C . PHE A 1 367 ? 160.647 172.785 209.195 1.00 56.11 367 PHE A C 1
ATOM 2130 O O . PHE A 1 367 ? 161.144 173.586 209.995 1.00 59.82 367 PHE A O 1
ATOM 2138 N N . ILE A 1 368 ? 160.806 172.905 207.877 1.00 52.55 368 ILE A N 1
ATOM 2139 C CA . ILE A 1 368 ? 161.622 173.978 207.318 1.00 50.55 368 ILE A CA 1
ATOM 2140 C C . ILE A 1 368 ? 160.928 175.325 207.490 1.00 51.72 368 ILE A C 1
ATOM 2141 O O . ILE A 1 368 ? 161.552 176.317 207.887 1.00 56.58 368 ILE A O 1
ATOM 2146 N N . LYS A 1 369 ? 159.625 175.382 207.200 1.00 53.99 369 LYS A N 1
ATOM 2147 C CA . LYS A 1 369 ? 158.874 176.619 207.382 1.00 52.08 369 LYS A CA 1
ATOM 2148 C C . LYS A 1 369 ? 158.793 177.035 208.844 1.00 55.11 369 LYS A C 1
ATOM 2149 O O . LYS A 1 369 ? 158.642 178.228 209.129 1.00 57.33 369 LYS A O 1
ATOM 2155 N N . MET A 1 370 ? 158.888 176.086 209.771 1.00 59.55 370 MET A N 1
ATOM 2156 C CA . MET A 1 370 ? 158.880 176.385 211.194 1.00 58.54 370 MET A CA 1
ATOM 2157 C C . MET A 1 370 ? 160.266 176.715 211.732 1.00 57.23 370 MET A C 1
ATOM 2158 O O . MET A 1 370 ? 160.405 176.977 212.931 1.00 60.56 370 MET A O 1
ATOM 2163 N N . TYR A 1 371 ? 161.292 176.707 210.876 1.00 55.08 371 TYR A N 1
ATOM 2164 C CA . TYR A 1 371 ? 162.662 176.965 211.301 1.00 55.12 371 TYR A CA 1
ATOM 2165 C C . TYR A 1 371 ? 163.326 178.075 210.495 1.00 57.93 371 TYR A C 1
ATOM 2166 O O . TYR A 1 371 ? 164.502 178.376 210.735 1.00 58.15 371 TYR A O 1
ATOM 2175 N N . ALA A 1 372 ? 162.610 178.680 209.545 1.00 65.09 372 ALA A N 1
ATOM 2176 C CA . ALA A 1 372 ? 163.123 179.747 208.686 1.00 61.05 372 ALA A CA 1
ATOM 2177 C C . ALA A 1 372 ? 164.348 179.315 207.887 1.00 58.85 372 ALA A C 1
ATOM 2178 O O . ALA A 1 372 ? 165.201 180.145 207.556 1.00 64.44 372 ALA A O 1
ATOM 2180 N N . TRP A 1 373 ? 164.454 178.029 207.568 1.00 47.62 373 TRP A N 1
ATOM 2181 C CA . TRP A 1 373 ? 165.556 177.518 206.752 1.00 50.33 373 TRP A CA 1
ATOM 2182 C C . TRP A 1 373 ? 165.192 177.520 205.271 1.00 51.31 373 TRP A C 1
ATOM 2183 O O . TRP A 1 373 ? 165.295 176.510 204.576 1.00 52.18 373 TRP A O 1
ATOM 2194 N N . VAL A 1 374 ? 164.761 178.678 204.780 1.00 47.42 374 VAL A N 1
ATOM 2195 C CA . VAL A 1 374 ? 164.314 178.808 203.397 1.00 42.95 374 VAL A CA 1
ATOM 2196 C C . VAL A 1 374 ? 165.432 179.311 202.496 1.00 42.08 374 VAL A C 1
ATOM 2197 O O . VAL A 1 374 ? 165.629 178.800 201.391 1.00 41.19 374 VAL A O 1
ATOM 2201 N N . LYS A 1 375 ? 166.172 180.326 202.948 1.00 45.08 375 LYS A N 1
ATOM 2202 C CA . LYS A 1 375 ? 167.214 180.909 202.109 1.00 46.71 375 LYS A CA 1
ATOM 2203 C C . LYS A 1 375 ? 168.328 179.908 201.826 1.00 46.68 375 LYS A C 1
ATOM 2204 O O . LYS A 1 375 ? 168.799 179.802 200.688 1.00 51.06 375 LYS A O 1
ATOM 2210 N N . ALA A 1 376 ? 168.761 179.164 202.848 1.00 44.82 376 ALA A N 1
ATOM 2211 C CA . ALA A 1 376 ? 169.831 178.191 202.653 1.00 45.29 376 ALA A CA 1
ATOM 2212 C C . ALA A 1 376 ? 169.406 177.066 201.716 1.00 43.45 376 ALA A C 1
ATOM 2213 O O . ALA A 1 376 ? 170.179 176.661 200.840 1.00 46.62 376 ALA A O 1
ATOM 2215 N N . PHE A 1 377 ? 168.183 176.556 201.878 1.00 40.31 377 PHE A N 1
ATOM 2216 C CA . PHE A 1 377 ? 167.678 175.512 200.993 1.00 39.71 377 PHE A CA 1
ATOM 2217 C C . PHE A 1 377 ? 167.530 176.019 199.563 1.00 38.45 377 PHE A C 1
ATOM 2218 O O . PHE A 1 377 ? 167.867 175.305 198.610 1.00 39.90 377 PHE A O 1
ATOM 2226 N N . SER A 1 378 ? 167.037 177.251 199.397 1.00 38.34 378 SER A N 1
ATOM 2227 C CA . SER A 1 378 ? 166.923 177.832 198.063 1.00 32.15 378 SER A CA 1
ATOM 2228 C C . SER A 1 378 ? 168.292 177.983 197.412 1.00 35.48 378 SER A C 1
ATOM 2229 O O . SER A 1 378 ? 168.459 177.695 196.221 1.00 39.80 378 SER A O 1
ATOM 2232 N N . GLN A 1 379 ? 169.287 178.426 198.185 1.00 42.78 379 GLN A N 1
ATOM 2233 C CA . GLN A 1 379 ? 170.651 178.507 197.674 1.00 42.82 379 GLN A CA 1
ATOM 2234 C C . GLN A 1 379 ? 171.172 177.130 197.284 1.00 43.98 379 GLN A C 1
ATOM 2235 O O . GLN A 1 379 ? 171.856 176.981 196.265 1.00 45.58 379 GLN A O 1
ATOM 2241 N N . SER A 1 380 ? 170.859 176.110 198.087 1.00 34.07 380 SER A N 1
ATOM 2242 C CA . SER A 1 380 ? 171.300 174.753 197.780 1.00 30.47 380 SER A CA 1
ATOM 2243 C C . SER A 1 380 ? 170.737 174.274 196.448 1.00 31.50 380 SER A C 1
ATOM 2244 O O . SER A 1 380 ? 171.476 173.754 195.599 1.00 36.55 380 SER A O 1
ATOM 2247 N N . VAL A 1 381 ? 169.429 174.441 196.251 1.00 30.16 381 VAL A N 1
ATOM 2248 C CA . VAL A 1 381 ? 168.804 173.989 195.010 1.00 24.53 381 VAL A CA 1
ATOM 2249 C C . VAL A 1 381 ? 169.283 174.819 193.823 1.00 26.30 381 VAL A C 1
ATOM 2250 O O . VAL A 1 381 ? 169.430 174.298 192.713 1.00 33.00 381 VAL A O 1
ATOM 2254 N N . GLN A 1 382 ? 169.518 176.120 194.022 1.00 29.03 382 GLN A N 1
ATOM 2255 C CA . GLN A 1 382 ? 170.087 176.921 192.942 1.00 27.84 382 GLN A CA 1
ATOM 2256 C C . GLN A 1 382 ? 171.489 176.452 192.569 1.00 27.35 382 GLN A C 1
ATOM 2257 O O . GLN A 1 382 ? 171.828 176.399 191.381 1.00 32.18 382 GLN A O 1
ATOM 2263 N N . LYS A 1 383 ? 172.312 176.108 193.563 1.00 28.83 383 LYS A N 1
ATOM 2264 C CA . LYS A 1 383 ? 173.646 175.585 193.283 1.00 34.06 383 LYS A CA 1
ATOM 2265 C C . LYS A 1 383 ? 173.576 174.261 192.533 1.00 30.69 383 LYS A C 1
ATOM 2266 O O . LYS A 1 383 ? 174.368 174.017 191.615 1.00 31.43 383 LYS A O 1
ATOM 2272 N N . ILE A 1 384 ? 172.648 173.385 192.922 1.00 26.73 384 ILE A N 1
ATOM 2273 C CA . ILE A 1 384 ? 172.487 172.127 192.198 1.00 22.41 384 ILE A CA 1
ATOM 2274 C C . ILE A 1 384 ? 172.002 172.371 190.770 1.00 25.46 384 ILE A C 1
ATOM 2275 O O . ILE A 1 384 ? 172.493 171.738 189.827 1.00 33.03 384 ILE A O 1
ATOM 2280 N N . ARG A 1 385 ? 171.043 173.282 190.587 1.00 24.58 385 ARG A N 1
ATOM 2281 C CA . ARG A 1 385 ? 170.494 173.549 189.262 1.00 21.26 385 ARG A CA 1
ATOM 2282 C C . ARG A 1 385 ? 171.538 174.158 188.335 1.00 27.94 385 ARG A C 1
ATOM 2283 O O . ARG A 1 385 ? 171.596 173.812 187.149 1.00 33.41 385 ARG A O 1
ATOM 2291 N N . GLU A 1 386 ? 172.363 175.077 188.849 1.00 28.25 386 GLU A N 1
ATOM 2292 C CA . GLU A 1 386 ? 173.385 175.691 188.008 1.00 25.38 386 GLU A CA 1
ATOM 2293 C C . GLU A 1 386 ? 174.462 174.688 187.612 1.00 28.55 386 GLU A C 1
ATOM 2294 O O . GLU A 1 386 ? 175.025 174.787 186.516 1.00 31.46 386 GLU A O 1
ATOM 2300 N N . GLU A 1 387 ? 174.762 173.720 188.482 1.00 29.73 387 GLU A N 1
ATOM 2301 C CA . GLU A 1 387 ? 175.668 172.641 188.108 1.00 28.99 387 GLU A CA 1
ATOM 2302 C C . GLU A 1 387 ? 175.031 171.709 187.085 1.00 24.75 387 GLU A C 1
ATOM 2303 O O . GLU A 1 387 ? 175.721 171.219 186.184 1.00 28.72 387 GLU A O 1
ATOM 2309 N N . GLU A 1 388 ? 173.725 171.460 187.209 1.00 29.37 388 GLU A N 1
ATOM 2310 C CA . GLU A 1 388 ? 173.022 170.653 186.217 1.00 29.24 388 GLU A CA 1
ATOM 2311 C C . GLU A 1 388 ? 173.076 171.307 184.841 1.00 32.21 388 GLU A C 1
ATOM 2312 O O . GLU A 1 388 ? 173.451 170.667 183.849 1.00 38.81 388 GLU A O 1
ATOM 2318 N N . ARG A 1 389 ? 172.726 172.589 184.767 1.00 24.60 389 ARG A N 1
ATOM 2319 C CA . ARG A 1 389 ? 172.756 173.318 183.498 1.00 20.11 389 ARG A CA 1
ATOM 2320 C C . ARG A 1 389 ? 174.144 173.895 183.227 1.00 27.03 389 ARG A C 1
ATOM 2321 O O . ARG A 1 389 ? 174.321 175.057 182.863 1.00 30.41 389 ARG A O 1
ATOM 2329 N N . ARG A 1 390 ? 175.147 173.037 183.391 1.00 33.05 390 ARG A N 1
ATOM 2330 C CA . ARG A 1 390 ? 176.515 173.315 182.982 1.00 35.13 390 ARG A CA 1
ATOM 2331 C C . ARG A 1 390 ? 176.973 172.140 182.132 1.00 34.54 390 ARG A C 1
ATOM 2332 O O . ARG A 1 390 ? 177.800 172.290 181.227 1.00 37.38 390 ARG A O 1
ATOM 2340 N N . ILE A 1 391 ? 176.425 170.965 182.431 1.00 37.44 391 ILE A N 1
ATOM 2341 C CA . ILE A 1 391 ? 176.561 169.815 181.550 1.00 36.67 391 ILE A CA 1
ATOM 2342 C C . ILE A 1 391 ? 175.357 169.694 180.621 1.00 35.07 391 ILE A C 1
ATOM 2343 O O . ILE A 1 391 ? 175.487 169.179 179.505 1.00 44.41 391 ILE A O 1
ATOM 2348 N N . LEU A 1 392 ? 174.182 170.169 181.052 1.00 28.06 392 LEU A N 1
ATOM 2349 C CA . LEU A 1 392 ? 173.027 170.193 180.161 1.00 23.44 392 LEU A CA 1
ATOM 2350 C C . LEU A 1 392 ? 173.273 171.113 178.972 1.00 25.74 392 LEU A C 1
ATOM 2351 O O . LEU A 1 392 ? 172.836 170.823 177.853 1.00 30.50 392 LEU A O 1
ATOM 2356 N N . GLU A 1 393 ? 173.971 172.229 179.197 1.00 31.41 393 GLU A N 1
ATOM 2357 C CA . GLU A 1 393 ? 174.299 173.131 178.098 1.00 27.44 393 GLU A CA 1
ATOM 2358 C C . GLU A 1 393 ? 175.183 172.443 177.065 1.00 27.32 393 GLU A C 1
ATOM 2359 O O . GLU A 1 393 ? 174.945 172.561 175.857 1.00 34.91 393 GLU A O 1
ATOM 2365 N N . LYS A 1 394 ? 176.203 171.712 177.520 1.00 21.71 394 LYS A N 1
ATOM 2366 C CA . LYS A 1 394 ? 177.076 170.998 176.592 1.00 20.88 394 LYS A CA 1
ATOM 2367 C C . LYS A 1 394 ? 176.326 169.881 175.875 1.00 19.44 394 LYS A C 1
ATOM 2368 O O . LYS A 1 394 ? 176.541 169.645 174.678 1.00 25.87 394 LYS A O 1
ATOM 2374 N N . ALA A 1 395 ? 175.447 169.177 176.594 1.00 16.81 395 ALA A N 1
ATOM 2375 C CA . ALA A 1 395 ? 174.644 168.135 175.963 1.00 17.53 395 ALA A CA 1
ATOM 2376 C C . ALA A 1 395 ? 173.753 168.715 174.873 1.00 19.37 395 ALA A C 1
ATOM 2377 O O . ALA A 1 395 ? 173.638 168.141 173.785 1.00 18.70 395 ALA A O 1
ATOM 2379 N N . GLY A 1 396 ? 173.124 169.860 175.143 1.00 22.77 396 GLY A N 1
ATOM 2380 C CA . GLY A 1 396 ? 172.324 170.513 174.120 1.00 15.66 396 GLY A CA 1
ATOM 2381 C C . GLY A 1 396 ? 173.158 170.992 172.947 1.00 18.56 396 GLY A C 1
ATOM 2382 O O . GLY A 1 396 ? 172.733 170.899 171.793 1.00 26.99 396 GLY A O 1
ATOM 2383 N N . TYR A 1 397 ? 174.356 171.515 173.227 1.00 16.39 397 TYR A N 1
ATOM 2384 C CA . TYR A 1 397 ? 175.249 171.944 172.156 1.00 13.04 397 TYR A CA 1
ATOM 2385 C C . TYR A 1 397 ? 175.594 170.784 171.234 1.00 20.72 397 TYR A C 1
ATOM 2386 O O . TYR A 1 397 ? 175.578 170.928 170.006 1.00 21.20 397 TYR A O 1
ATOM 2395 N N . PHE A 1 398 ? 175.910 169.624 171.810 1.00 22.35 398 PHE A N 1
ATOM 2396 C CA . PHE A 1 398 ? 176.273 168.470 170.995 1.00 13.44 398 PHE A CA 1
ATOM 2397 C C . PHE A 1 398 ? 175.063 167.843 170.315 1.00 12.59 398 PHE A C 1
ATOM 2398 O O . PHE A 1 398 ? 175.203 167.244 169.243 1.00 23.93 398 PHE A O 1
ATOM 2406 N N . GLN A 1 399 ? 173.875 167.966 170.913 1.00 19.36 399 GLN A N 1
ATOM 2407 C CA . GLN A 1 399 ? 172.675 167.411 170.297 1.00 17.75 399 GLN A CA 1
ATOM 2408 C C . GLN A 1 399 ? 172.211 168.258 169.118 1.00 19.32 399 GLN A C 1
ATOM 2409 O O . GLN A 1 399 ? 171.784 167.720 168.090 1.00 27.06 399 GLN A O 1
ATOM 2415 N N . SER A 1 400 ? 172.300 169.585 169.240 1.00 18.65 400 SER A N 1
ATOM 2416 C CA . SER A 1 400 ? 171.828 170.480 168.190 1.00 16.10 400 SER A CA 1
ATOM 2417 C C . SER A 1 400 ? 172.672 170.414 166.925 1.00 16.44 400 SER A C 1
ATOM 2418 O O . SER A 1 400 ? 172.263 170.972 165.901 1.00 25.28 400 SER A O 1
ATOM 2421 N N . ILE A 1 401 ? 173.836 169.766 166.970 1.00 17.31 401 ILE A N 1
ATOM 2422 C CA . ILE A 1 401 ? 174.661 169.648 165.773 1.00 17.28 401 ILE A CA 1
ATOM 2423 C C . ILE A 1 401 ? 174.011 168.710 164.762 1.00 18.40 401 ILE A C 1
ATOM 2424 O O . ILE A 1 401 ? 173.974 169.000 163.561 1.00 23.45 401 ILE A O 1
ATOM 2429 N N . THR A 1 402 ? 173.470 167.586 165.230 1.00 12.79 402 THR A N 1
ATOM 2430 C CA . THR A 1 402 ? 172.994 166.509 164.362 1.00 19.47 402 THR A CA 1
ATOM 2431 C C . THR A 1 402 ? 171.474 166.461 164.258 1.00 24.25 402 THR A C 1
ATOM 2432 O O . THR A 1 402 ? 170.890 165.375 164.202 1.00 25.34 402 THR A O 1
ATOM 2436 N N . VAL A 1 403 ? 170.800 167.609 164.229 1.00 21.07 403 VAL A N 1
ATOM 2437 C CA . VAL A 1 403 ? 169.350 167.656 164.118 1.00 25.13 403 VAL A CA 1
ATOM 2438 C C . VAL A 1 403 ? 168.900 167.970 162.696 1.00 28.30 403 VAL A C 1
ATOM 2439 O O . VAL A 1 403 ? 167.893 167.431 162.230 1.00 31.01 403 VAL A O 1
ATOM 2443 N N . GLY A 1 404 ? 169.626 168.834 161.991 1.00 19.57 404 GLY A N 1
ATOM 2444 C CA . GLY A 1 404 ? 169.231 169.238 160.656 1.00 16.50 404 GLY A CA 1
ATOM 2445 C C . GLY A 1 404 ? 170.346 169.170 159.633 1.00 15.73 404 GLY A C 1
ATOM 2446 O O . GLY A 1 404 ? 170.439 170.033 158.757 1.00 18.82 404 GLY A O 1
ATOM 2447 N N . VAL A 1 405 ? 171.196 168.140 159.724 1.00 17.50 405 VAL A N 1
ATOM 2448 C CA . VAL A 1 405 ? 172.386 168.051 158.878 1.00 21.78 405 VAL A CA 1
ATOM 2449 C C . VAL A 1 405 ? 172.088 167.623 157.451 1.00 20.39 405 VAL A C 1
ATOM 2450 O O . VAL A 1 405 ? 173.030 167.426 156.672 1.00 18.83 405 VAL A O 1
ATOM 2454 N N . ALA A 1 406 ? 170.817 167.460 157.085 1.00 18.54 406 ALA A N 1
ATOM 2455 C CA . ALA A 1 406 ? 170.486 166.969 155.748 1.00 13.40 406 ALA A CA 1
ATOM 2456 C C . ALA A 1 406 ? 171.027 167.851 154.626 1.00 17.82 406 ALA A C 1
ATOM 2457 O O . ALA A 1 406 ? 171.637 167.306 153.689 1.00 22.79 406 ALA A O 1
ATOM 2459 N N . PRO A 1 407 ? 170.854 169.189 154.636 1.00 10.12 407 PRO A N 1
ATOM 2460 C CA . PRO A 1 407 ? 171.384 169.988 153.521 1.00 18.80 407 PRO A CA 1
ATOM 2461 C C . PRO A 1 407 ? 172.850 170.360 153.690 1.00 17.25 407 PRO A C 1
ATOM 2462 O O . PRO A 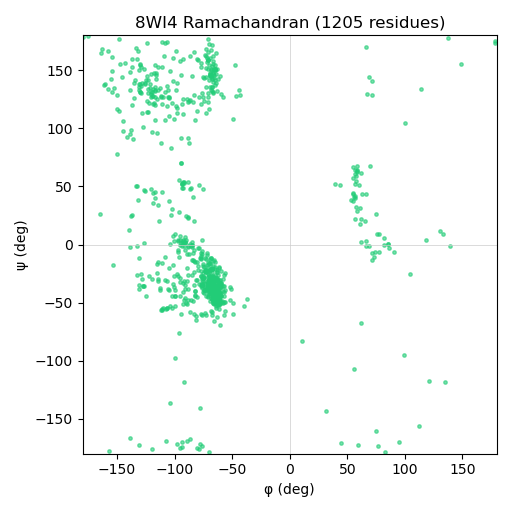1 407 ? 173.554 170.587 152.699 1.00 22.21 407 PRO A O 1
ATOM 2466 N N . ILE A 1 408 ? 173.314 170.438 154.940 1.00 6.94 408 ILE A N 1
ATOM 2467 C CA . ILE A 1 408 ? 174.683 170.878 155.203 1.00 11.40 408 ILE A CA 1
ATOM 2468 C C . ILE A 1 408 ? 175.691 169.884 154.638 1.00 12.19 408 ILE A C 1
ATOM 2469 O O . ILE A 1 408 ? 176.705 170.278 154.051 1.00 15.50 408 ILE A O 1
ATOM 2474 N N . VAL A 1 409 ? 175.436 168.585 154.809 1.00 12.92 409 VAL A N 1
ATOM 2475 C CA . VAL A 1 409 ? 176.356 167.581 154.280 1.00 12.18 409 VAL A CA 1
ATOM 2476 C C . VAL A 1 409 ? 176.427 167.664 152.759 1.00 8.17 409 VAL A C 1
ATOM 2477 O O . VAL A 1 409 ? 177.513 167.584 152.170 1.00 15.57 409 VAL A O 1
ATOM 2481 N N . VAL A 1 410 ? 175.279 167.840 152.100 1.00 10.60 410 VAL A N 1
ATOM 2482 C CA . VAL A 1 410 ? 175.260 167.929 150.642 1.00 9.04 410 VAL A CA 1
ATOM 2483 C C . VAL A 1 410 ? 176.018 169.164 150.176 1.00 11.15 410 VAL A C 1
ATOM 2484 O O . VAL A 1 410 ? 176.805 169.108 149.224 1.00 16.60 410 VAL A O 1
ATOM 2488 N N . VAL A 1 411 ? 175.794 170.299 150.843 1.00 14.25 411 VAL A N 1
ATOM 2489 C CA . VAL A 1 411 ? 176.480 171.529 150.455 1.00 9.42 411 VAL A CA 1
ATOM 2490 C C . VAL A 1 411 ? 177.984 171.386 150.652 1.00 8.81 411 VAL A C 1
ATOM 2491 O O . VAL A 1 411 ? 178.776 171.795 149.795 1.00 16.66 411 VAL A O 1
ATOM 2495 N N . ILE A 1 412 ? 178.402 170.799 151.776 1.00 11.71 412 ILE A N 1
ATOM 2496 C CA . ILE A 1 412 ? 179.827 170.629 152.049 1.00 13.29 412 ILE A CA 1
ATOM 2497 C C . ILE A 1 412 ? 180.466 169.731 150.998 1.00 13.56 412 ILE A C 1
ATOM 2498 O O . ILE A 1 412 ? 181.536 170.039 150.457 1.00 17.88 412 ILE A O 1
ATOM 2503 N N . ALA A 1 413 ? 179.814 168.605 150.689 1.00 12.01 413 ALA A N 1
ATOM 2504 C CA . ALA A 1 413 ? 180.360 167.687 149.696 1.00 7.58 413 ALA A CA 1
ATOM 2505 C C . ALA A 1 413 ? 180.437 168.340 148.322 1.00 10.56 413 ALA A C 1
ATOM 2506 O O . ALA A 1 413 ? 181.440 168.192 147.613 1.00 19.31 413 ALA A O 1
ATOM 2508 N N . SER A 1 414 ? 179.391 169.074 147.931 1.00 5.38 414 SER A N 1
ATOM 2509 C CA . SER A 1 414 ? 179.396 169.740 146.634 1.00 7.09 414 SER A CA 1
ATOM 2510 C C . SER A 1 414 ? 180.496 170.790 146.556 1.00 14.50 414 SER A C 1
ATOM 2511 O O . SER A 1 414 ? 181.194 170.890 145.541 1.00 16.18 414 SER A O 1
ATOM 2514 N N . VAL A 1 415 ? 180.669 171.580 147.618 1.00 13.83 415 VAL A N 1
ATOM 2515 C CA . VAL A 1 415 ? 181.711 172.602 147.622 1.00 4.13 415 VAL A CA 1
ATOM 2516 C C . VAL A 1 415 ? 183.085 171.954 147.518 1.00 10.75 415 VAL A C 1
ATOM 2517 O O . VAL A 1 415 ? 183.932 172.380 146.723 1.00 17.25 415 VAL A O 1
ATOM 2521 N N . VAL A 1 416 ? 183.322 170.905 148.311 1.00 11.22 416 VAL A N 1
ATOM 2522 C CA . VAL A 1 416 ? 184.625 170.246 148.303 1.00 8.38 416 VAL A CA 1
ATOM 2523 C C . VAL A 1 416 ? 184.914 169.650 146.931 1.00 13.87 416 VAL A C 1
ATOM 2524 O O . VAL A 1 416 ? 186.032 169.760 146.413 1.00 18.02 416 VAL A O 1
ATOM 2528 N N . THR A 1 417 ? 183.912 169.018 146.318 1.00 9.78 417 THR A N 1
ATOM 2529 C CA . THR A 1 417 ? 184.106 168.426 144.999 1.00 8.92 417 THR A CA 1
ATOM 2530 C C . THR A 1 417 ? 184.385 169.495 143.948 1.00 16.65 417 THR A C 1
ATOM 2531 O O . THR A 1 417 ? 185.340 169.384 143.172 1.00 21.02 417 THR A O 1
ATOM 2535 N N . PHE A 1 418 ? 183.571 170.555 143.921 1.00 13.52 418 PHE A N 1
ATOM 2536 C CA . PHE A 1 418 ? 183.647 171.518 142.827 1.00 13.12 418 PHE A CA 1
ATOM 2537 C C . PHE A 1 418 ? 184.875 172.414 142.940 1.00 18.73 418 PHE A C 1
ATOM 2538 O O . PHE A 1 418 ? 185.514 172.724 141.926 1.00 23.68 418 PHE A O 1
ATOM 2546 N N . SER A 1 419 ? 185.227 172.842 144.158 1.00 11.04 419 SER A N 1
ATOM 2547 C CA . SER A 1 419 ? 186.357 173.748 144.329 1.00 6.78 419 SER A CA 1
ATOM 2548 C C . SER A 1 419 ? 187.675 173.126 143.889 1.00 16.48 419 SER A C 1
ATOM 2549 O O . SER A 1 419 ? 188.625 173.859 143.598 1.00 20.96 419 SER A O 1
ATOM 2552 N N . VAL A 1 420 ? 187.756 171.799 143.837 1.00 14.35 420 VAL A N 1
ATOM 2553 C CA . VAL A 1 420 ? 188.941 171.123 143.333 1.00 16.10 420 VAL A CA 1
ATOM 2554 C C . VAL A 1 420 ? 188.737 170.545 141.937 1.00 23.21 420 VAL A C 1
ATOM 2555 O O . VAL A 1 420 ? 189.734 170.284 141.245 1.00 31.18 420 VAL A O 1
ATOM 2559 N N . HIS A 1 421 ? 187.493 170.336 141.498 1.00 20.05 421 HIS A N 1
ATOM 2560 C CA . HIS A 1 421 ? 187.259 169.877 140.134 1.00 19.60 421 HIS A CA 1
ATOM 2561 C C . HIS A 1 421 ? 187.460 171.006 139.131 1.00 23.10 421 HIS A C 1
ATOM 2562 O O . HIS A 1 421 ? 188.033 170.794 138.056 1.00 28.56 421 HIS A O 1
ATOM 2569 N N . MET A 1 422 ? 186.994 172.212 139.464 1.00 17.21 422 MET A N 1
ATOM 2570 C CA . MET A 1 422 ? 187.117 173.332 138.538 1.00 17.25 422 MET A CA 1
ATOM 2571 C C . MET A 1 422 ? 188.552 173.842 138.476 1.00 22.38 422 MET A C 1
ATOM 2572 O O . MET A 1 422 ? 189.070 174.142 137.394 1.00 29.15 422 MET A O 1
ATOM 2577 N N . THR A 1 423 ? 189.217 173.936 139.630 1.00 16.37 423 THR A N 1
ATOM 2578 C CA . THR A 1 423 ? 190.570 174.477 139.682 1.00 22.86 423 THR A CA 1
ATOM 2579 C C . THR A 1 423 ? 191.617 173.525 139.117 1.00 25.90 423 THR A C 1
ATOM 2580 O O . THR A 1 423 ? 192.760 173.947 138.911 1.00 31.08 423 THR A O 1
ATOM 2584 N N . LEU A 1 424 ? 191.264 172.268 138.864 1.00 21.22 424 LEU A N 1
ATOM 2585 C CA . LEU A 1 424 ? 192.193 171.301 138.296 1.00 19.43 424 LEU A CA 1
ATOM 2586 C C . LEU A 1 424 ? 192.173 171.284 136.773 1.00 26.14 424 LEU A C 1
ATOM 2587 O O . LEU A 1 424 ? 192.860 170.454 136.169 1.00 26.76 424 LEU A O 1
ATOM 2592 N N . GLY A 1 425 ? 191.407 172.173 136.142 1.00 28.41 425 GLY A N 1
ATOM 2593 C CA . GLY A 1 425 ? 191.310 172.223 134.701 1.00 28.61 425 GLY A CA 1
ATOM 2594 C C . GLY A 1 425 ? 190.204 171.383 134.102 1.00 30.45 425 GLY A C 1
ATOM 2595 O O . GLY A 1 425 ? 189.977 171.464 132.887 1.00 32.97 425 GLY A O 1
ATOM 2596 N N . PHE A 1 426 ? 189.512 170.581 134.905 1.00 25.87 426 PHE A N 1
ATOM 2597 C CA . PHE A 1 426 ? 188.421 169.767 134.392 1.00 25.35 426 PHE A CA 1
ATOM 2598 C C . PHE A 1 426 ? 187.205 170.632 134.079 1.00 27.67 426 PHE A C 1
ATOM 2599 O O . PHE A 1 426 ? 186.990 171.687 134.682 1.00 30.27 426 PHE A O 1
ATOM 2607 N N . ASP A 1 427 ? 186.405 170.173 133.123 1.00 33.34 427 ASP A N 1
ATOM 2608 C CA . ASP A 1 427 ? 185.204 170.883 132.715 1.00 34.79 427 ASP A CA 1
ATOM 2609 C C . ASP A 1 427 ? 184.020 170.487 133.593 1.00 39.93 427 ASP A C 1
ATOM 2610 O O . ASP A 1 427 ? 184.034 169.461 134.276 1.00 45.04 427 ASP A O 1
ATOM 2615 N N . LEU A 1 428 ? 182.985 171.324 133.563 1.00 26.61 428 LEU A N 1
ATOM 2616 C CA . LEU A 1 428 ? 181.782 171.080 134.349 1.00 21.61 428 LEU A CA 1
ATOM 2617 C C . LEU A 1 428 ? 180.607 171.771 133.677 1.00 25.95 428 LEU A C 1
ATOM 2618 O O . LEU A 1 428 ? 180.699 172.951 133.325 1.00 33.32 428 LEU A O 1
ATOM 2623 N N . THR A 1 429 ? 179.512 171.039 133.503 1.00 20.02 429 THR A N 1
ATOM 2624 C CA . THR A 1 429 ? 178.290 171.555 132.904 1.00 8.96 429 THR A CA 1
ATOM 2625 C C . THR A 1 429 ? 177.197 171.649 133.964 1.00 6.54 429 THR A C 1
ATOM 2626 O O . THR A 1 429 ? 177.371 171.231 135.113 1.00 21.48 429 THR A O 1
ATOM 2630 N N . ALA A 1 430 ? 176.056 172.215 133.566 1.00 5.32 430 ALA A N 1
ATOM 2631 C CA . ALA A 1 430 ? 174.933 172.348 134.489 1.00 9.65 430 ALA A CA 1
ATOM 2632 C C . ALA A 1 430 ? 174.390 170.983 134.895 1.00 7.75 430 ALA A C 1
ATOM 2633 O O . ALA A 1 430 ? 174.216 170.702 136.088 1.00 18.80 430 ALA A O 1
ATOM 2635 N N . ALA A 1 431 ? 174.116 170.121 133.913 1.00 9.46 431 ALA A N 1
ATOM 2636 C CA . ALA A 1 431 ? 173.617 168.785 134.218 1.00 11.68 431 ALA A CA 1
ATOM 2637 C C . ALA A 1 431 ? 174.645 167.978 134.998 1.00 11.10 431 ALA A C 1
ATOM 2638 O O . ALA A 1 431 ? 174.299 167.286 135.964 1.00 13.61 431 ALA A O 1
ATOM 2640 N N . GLN A 1 432 ? 175.917 168.060 134.599 1.00 12.56 432 GLN A N 1
ATOM 2641 C CA . GLN A 1 432 ? 176.963 167.302 135.277 1.00 5.84 432 GLN A CA 1
ATOM 2642 C C . GLN A 1 432 ? 177.105 167.732 136.732 1.00 7.43 432 GLN A C 1
ATOM 2643 O O . GLN A 1 432 ? 177.271 166.891 137.623 1.00 10.04 432 GLN A O 1
ATOM 2649 N N . ALA A 1 433 ? 177.044 169.039 136.992 1.00 12.29 433 ALA A N 1
ATOM 2650 C CA . ALA A 1 433 ? 177.163 169.531 138.359 1.00 3.66 433 ALA A CA 1
ATOM 2651 C C . ALA A 1 433 ? 175.924 169.228 139.192 1.00 4.19 433 ALA A C 1
ATOM 2652 O O . ALA A 1 433 ? 176.049 168.890 140.375 1.00 21.91 433 ALA A O 1
ATOM 2654 N N . PHE A 1 434 ? 174.732 169.340 138.606 1.00 1.63 434 PHE A N 1
ATOM 2655 C CA . PHE A 1 434 ? 173.502 169.154 139.366 1.00 10.26 434 PHE A CA 1
ATOM 2656 C C . PHE A 1 434 ? 173.144 167.691 139.582 1.00 10.92 434 PHE A C 1
ATOM 2657 O O . PHE A 1 434 ? 172.402 167.379 140.522 1.00 10.28 434 PHE A O 1
ATOM 2665 N N . THR A 1 435 ? 173.651 166.782 138.743 1.00 14.30 435 THR A N 1
ATOM 2666 C CA . THR A 1 435 ? 173.424 165.361 138.982 1.00 7.18 435 THR A CA 1
ATOM 2667 C C . THR A 1 435 ? 174.052 164.925 140.299 1.00 13.53 435 THR A C 1
ATOM 2668 O O . THR A 1 435 ? 173.454 164.150 141.057 1.00 18.08 435 THR A O 1
ATOM 2672 N N . VAL A 1 436 ? 175.256 165.423 140.590 1.00 4.70 436 VAL A N 1
ATOM 2673 C CA . VAL A 1 436 ? 175.917 165.102 141.851 1.00 0.00 436 VAL A CA 1
ATOM 2674 C C . VAL A 1 436 ? 175.102 165.623 143.027 1.00 12.20 436 VAL A C 1
ATOM 2675 O O . VAL A 1 436 ? 174.936 164.934 144.039 1.00 24.34 436 VAL A O 1
ATOM 2679 N N . VAL A 1 437 ? 174.578 166.845 142.913 1.00 9.05 437 VAL A N 1
ATOM 2680 C CA . VAL A 1 437 ? 173.773 167.414 143.991 1.00 6.47 437 VAL A CA 1
ATOM 2681 C C . VAL A 1 437 ? 172.508 166.591 144.208 1.00 13.10 437 VAL A C 1
ATOM 2682 O O . VAL A 1 437 ? 172.120 166.308 145.349 1.00 13.59 437 VAL A O 1
ATOM 2686 N N . THR A 1 438 ? 171.843 166.195 143.119 1.00 10.96 438 THR A N 1
ATOM 2687 C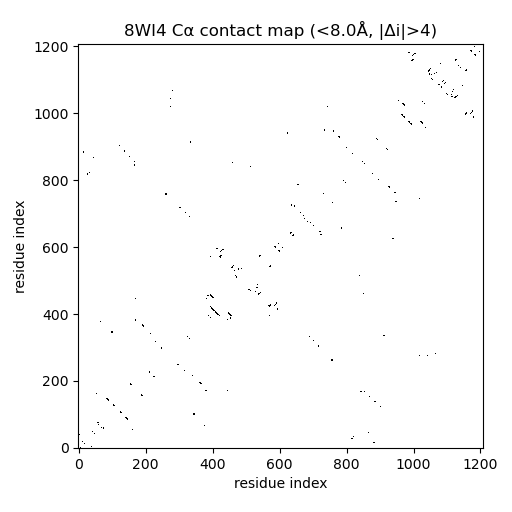 CA . THR A 1 438 ? 170.607 165.428 143.246 1.00 0.03 438 THR A CA 1
ATOM 2688 C C . THR A 1 438 ? 170.866 164.057 143.864 1.00 12.24 438 THR A C 1
ATOM 2689 O O . THR A 1 438 ? 170.110 163.603 144.731 1.00 22.64 438 THR A O 1
ATOM 2693 N N . VAL A 1 439 ? 171.933 163.378 143.434 1.00 10.25 439 VAL A N 1
ATOM 2694 C CA . VAL A 1 439 ? 172.215 162.067 144.014 1.00 8.61 439 VAL A CA 1
ATOM 2695 C C . VAL A 1 439 ? 172.670 162.203 145.463 1.00 8.24 439 VAL A C 1
ATOM 2696 O O . VAL A 1 439 ? 172.406 161.317 146.285 1.00 16.31 439 VAL A O 1
ATOM 2700 N N . PHE A 1 440 ? 173.348 163.300 145.810 1.00 5.13 440 PHE A N 1
ATOM 2701 C CA . PHE A 1 440 ? 173.711 163.533 147.204 1.00 2.00 440 PHE A CA 1
ATOM 2702 C C . PHE A 1 440 ? 172.467 163.737 148.059 1.00 6.20 440 PHE A C 1
ATOM 2703 O O . PHE A 1 440 ? 172.363 163.202 149.168 1.00 18.02 440 PHE A O 1
ATOM 2711 N N . ASN A 1 441 ? 171.500 164.502 147.546 1.00 7.97 441 ASN A N 1
ATOM 2712 C CA . ASN A 1 441 ? 170.220 164.643 148.231 1.00 8.04 441 ASN A CA 1
ATOM 2713 C C . ASN A 1 441 ? 169.479 163.316 148.339 1.00 11.85 441 ASN A C 1
ATOM 2714 O O . ASN A 1 441 ? 168.760 163.098 149.319 1.00 20.30 441 ASN A O 1
ATOM 2719 N N . SER A 1 442 ? 169.628 162.436 147.347 1.00 4.55 442 SER A N 1
ATOM 2720 C CA . SER A 1 442 ? 169.005 161.118 147.423 1.00 2.05 442 SER A CA 1
ATOM 2721 C C . SER A 1 442 ? 169.645 160.268 148.517 1.00 9.10 442 SER A C 1
ATOM 2722 O O . SER A 1 442 ? 168.944 159.637 149.317 1.00 21.28 442 SER A O 1
ATOM 2725 N N . MET A 1 443 ? 170.980 160.238 148.566 1.00 8.63 443 MET A N 1
ATOM 2726 C CA . MET A 1 443 ? 171.675 159.495 149.614 1.00 5.33 443 MET A CA 1
ATOM 2727 C C . MET A 1 443 ? 171.510 160.134 150.986 1.00 11.34 443 MET A C 1
ATOM 2728 O O . MET A 1 443 ? 171.782 159.477 151.997 1.00 19.46 443 MET A O 1
ATOM 2733 N N . THR A 1 444 ? 171.084 161.398 151.040 1.00 11.89 444 THR A N 1
ATOM 2734 C CA . THR A 1 444 ? 170.788 162.039 152.317 1.00 4.28 444 THR A CA 1
ATOM 2735 C C . THR A 1 444 ? 169.734 161.272 153.109 1.00 12.12 444 THR A C 1
ATOM 2736 O O . THR A 1 444 ? 169.755 161.304 154.345 1.00 26.70 444 THR A O 1
ATOM 2740 N N . PHE A 1 445 ? 168.861 160.526 152.432 1.00 7.56 445 PHE A N 1
ATOM 2741 C CA . PHE A 1 445 ? 167.819 159.775 153.121 1.00 21.49 445 PHE A CA 1
ATOM 2742 C C . PHE A 1 445 ? 168.383 158.492 153.718 1.00 24.42 445 PHE A C 1
ATOM 2743 O O . PHE A 1 445 ? 167.838 157.404 153.504 1.00 15.70 445 PHE A O 1
ATOM 2751 N N . ALA A 1 446 ? 169.467 158.616 154.463 1.00 28.48 446 ALA A N 1
ATOM 2752 C CA . ALA A 1 446 ? 170.072 157.533 155.227 1.00 19.28 446 ALA A CA 1
ATOM 2753 C C . ALA A 1 446 ? 170.361 157.928 156.666 1.00 20.57 446 ALA A C 1
ATOM 2754 O O . ALA A 1 446 ? 170.272 157.085 157.559 1.00 28.52 446 ALA A O 1
ATOM 2756 N N . LEU A 1 447 ? 170.729 159.187 156.912 1.00 23.94 447 LEU A N 1
ATOM 2757 C CA . LEU A 1 447 ? 171.032 159.621 158.270 1.00 28.66 447 LEU A CA 1
ATOM 2758 C C . LEU A 1 447 ? 169.793 159.660 159.152 1.00 33.69 447 LEU A C 1
ATOM 2759 O O . LEU A 1 447 ? 169.918 159.598 160.380 1.00 38.85 447 LEU A O 1
ATOM 2764 N N . LYS A 1 448 ? 168.604 159.767 158.556 1.00 31.89 448 LYS A N 1
ATOM 2765 C CA . LYS A 1 448 ? 167.381 159.803 159.348 1.00 38.64 448 LYS A CA 1
ATOM 2766 C C . LYS A 1 448 ? 166.988 158.420 159.852 1.00 39.16 448 LYS A C 1
ATOM 2767 O O . LYS A 1 448 ? 166.327 158.309 160.891 1.00 34.52 448 LYS A O 1
ATOM 2773 N N . VAL A 1 449 ? 167.378 157.358 159.142 1.00 31.35 449 VAL A N 1
ATOM 2774 C CA . VAL A 1 449 ? 166.866 156.015 159.388 1.00 29.17 449 VAL A CA 1
ATOM 2775 C C . VAL A 1 449 ? 167.943 155.082 159.935 1.00 32.40 449 VAL A C 1
ATOM 2776 O O . VAL A 1 449 ? 167.671 154.258 160.814 1.00 39.32 449 VAL A O 1
ATOM 2780 N N . THR A 1 450 ? 169.174 155.196 159.431 1.00 21.07 450 THR A N 1
ATOM 2781 C CA . THR A 1 450 ? 170.202 154.219 159.780 1.00 17.24 450 THR A CA 1
ATOM 2782 C C . THR A 1 450 ? 170.562 154.205 161.262 1.00 21.74 450 THR A C 1
ATOM 2783 O O . THR A 1 450 ? 170.607 153.105 161.838 1.00 25.27 450 THR A O 1
ATOM 2787 N N . PRO A 1 451 ? 170.844 155.334 161.930 1.00 20.83 451 PRO A N 1
ATOM 2788 C CA . PRO A 1 451 ? 171.140 155.248 163.373 1.00 23.73 451 PRO A CA 1
ATOM 2789 C C . PRO A 1 451 ? 169.986 154.683 164.181 1.00 26.28 451 PRO A C 1
ATOM 2790 O O . PRO A 1 451 ? 170.206 153.916 165.130 1.00 26.07 451 PRO A O 1
ATOM 2794 N N . ALA A 1 452 ? 168.751 155.033 163.815 1.00 22.77 452 ALA A N 1
ATOM 2795 C CA . ALA A 1 452 ? 167.591 154.437 164.467 1.00 16.10 452 ALA A CA 1
ATOM 2796 C C . ALA A 1 452 ? 167.542 152.936 164.220 1.00 16.59 452 ALA A C 1
ATOM 2797 O O . ALA A 1 452 ? 167.218 152.160 165.125 1.00 23.27 452 ALA A O 1
ATOM 2799 N N . SER A 1 453 ? 167.869 152.508 162.998 1.00 15.14 453 SER A N 1
ATOM 2800 C CA . SER A 1 453 ? 167.897 151.082 162.694 1.00 16.20 453 SER A CA 1
ATOM 2801 C C . SER A 1 453 ? 168.946 150.358 163.529 1.00 21.42 453 SER A C 1
ATOM 2802 O O . SER A 1 453 ? 168.697 149.259 164.034 1.00 30.01 453 SER A O 1
ATOM 2805 N N . VAL A 1 454 ? 170.129 150.958 163.682 1.00 14.87 454 VAL A N 1
ATOM 2806 C CA . VAL A 1 454 ? 171.188 150.332 164.468 1.00 13.23 454 VAL A CA 1
ATOM 2807 C C . VAL A 1 454 ? 170.790 150.242 165.936 1.00 17.99 454 VAL A C 1
ATOM 2808 O O . VAL A 1 454 ? 171.014 149.216 166.590 1.00 24.54 454 VAL A O 1
ATOM 2812 N N . LYS A 1 455 ? 170.201 151.309 166.483 1.00 11.94 455 LYS A N 1
ATOM 2813 C CA . LYS A 1 455 ? 169.785 151.262 167.882 1.00 13.38 455 LYS A CA 1
ATOM 2814 C C . LYS A 1 455 ? 168.662 150.247 168.087 1.00 17.44 455 LYS A C 1
ATOM 2815 O O . LYS A 1 455 ? 168.634 149.538 169.101 1.00 23.48 455 LYS A O 1
ATOM 2821 N N . SER A 1 456 ? 167.747 150.138 167.119 1.00 13.74 456 SER A N 1
ATOM 2822 C CA . SER A 1 456 ? 166.685 149.142 167.214 1.00 14.66 456 SER A CA 1
ATOM 2823 C C . SER A 1 456 ? 167.246 147.729 167.129 1.00 16.53 456 SER A C 1
ATOM 2824 O O . SER A 1 456 ? 166.786 146.828 167.837 1.00 25.63 456 SER A O 1
ATOM 2827 N N . LEU A 1 457 ? 168.240 147.514 166.263 1.00 8.23 457 LEU A N 1
ATOM 2828 C CA . LEU A 1 457 ? 168.868 146.201 166.164 1.00 6.09 457 LEU A CA 1
ATOM 2829 C C . LEU A 1 457 ? 169.607 145.844 167.447 1.00 15.93 457 LEU A C 1
ATOM 2830 O O . LEU A 1 457 ? 169.572 144.690 167.887 1.00 23.77 457 LEU A O 1
ATOM 2835 N N . SER A 1 458 ? 170.286 146.817 168.058 1.00 9.73 458 SER A N 1
ATOM 2836 C CA . SER A 1 458 ? 170.959 146.562 169.329 1.00 11.45 458 SER A CA 1
ATOM 2837 C C . SER A 1 458 ? 169.954 146.227 170.426 1.00 20.32 458 SER A C 1
ATOM 2838 O O . SER A 1 458 ? 170.180 145.313 171.231 1.00 23.55 458 SER A O 1
ATOM 2841 N N . GLU A 1 459 ? 168.839 146.961 170.475 1.00 18.25 459 GLU A N 1
ATOM 2842 C CA . GLU A 1 459 ? 167.797 146.657 171.451 1.00 17.57 459 GLU A CA 1
ATOM 2843 C C . GLU A 1 459 ? 167.209 145.272 171.212 1.00 18.48 459 GLU A C 1
ATOM 2844 O O . GLU A 1 459 ? 166.949 144.527 172.163 1.00 25.17 459 GLU A O 1
ATOM 2850 N N . ALA A 1 460 ? 166.997 144.907 169.946 1.00 10.31 460 ALA A N 1
ATOM 2851 C CA . ALA A 1 460 ? 166.496 143.575 169.629 1.00 9.64 460 ALA A CA 1
ATOM 2852 C C . ALA A 1 460 ? 167.485 142.499 170.053 1.00 15.38 460 ALA A C 1
ATOM 2853 O O . ALA A 1 460 ? 167.087 141.450 170.567 1.00 28.86 460 ALA A O 1
ATOM 2855 N N . SER A 1 461 ? 168.781 142.738 169.840 1.00 14.74 461 SER A N 1
ATOM 2856 C CA . SER A 1 461 ? 169.791 141.759 170.228 1.00 18.48 461 SER A CA 1
ATOM 2857 C C . SER A 1 461 ? 169.836 141.575 171.741 1.00 19.90 461 SER A C 1
ATOM 2858 O O . SER A 1 461 ? 169.898 140.441 172.235 1.00 24.52 461 SER A O 1
ATOM 2861 N N . VAL A 1 462 ? 169.805 142.677 172.497 1.00 19.51 462 VAL A N 1
ATOM 2862 C CA . VAL A 1 462 ? 169.844 142.542 173.951 1.00 20.77 462 VAL A CA 1
ATOM 2863 C C . VAL A 1 462 ? 168.555 141.911 174.471 1.00 23.60 462 VAL A C 1
ATOM 2864 O O . VAL A 1 462 ? 168.587 141.119 175.423 1.00 25.98 462 VAL A O 1
ATOM 2868 N N . ALA A 1 463 ? 167.410 142.221 173.853 1.00 22.42 463 ALA A N 1
ATOM 2869 C CA . ALA A 1 463 ? 166.165 141.565 174.235 1.00 14.80 463 ALA A CA 1
ATOM 2870 C C . ALA A 1 463 ? 166.199 140.075 173.925 1.00 12.59 463 ALA A C 1
ATOM 2871 O O . ALA A 1 463 ? 165.695 139.271 174.714 1.00 28.04 463 ALA A O 1
ATOM 2873 N N . VAL A 1 464 ? 166.784 139.692 172.788 1.00 10.70 464 VAL A N 1
ATOM 2874 C CA . VAL A 1 464 ? 166.919 138.279 172.446 1.00 14.24 464 VAL A CA 1
ATOM 2875 C C . VAL A 1 464 ? 167.805 137.571 173.461 1.00 23.82 464 VAL A C 1
ATOM 2876 O O . VAL A 1 464 ? 167.499 136.458 173.904 1.00 30.24 464 VAL A O 1
ATOM 2880 N N . ASP A 1 465 ? 168.916 138.204 173.846 1.00 22.83 465 ASP A N 1
ATOM 2881 C CA . ASP A 1 465 ? 169.799 137.605 174.842 1.00 18.05 465 ASP A CA 1
ATOM 2882 C C . ASP A 1 465 ? 169.091 137.441 176.183 1.00 21.49 465 ASP A C 1
ATOM 2883 O O . ASP A 1 465 ? 169.211 136.396 176.837 1.00 30.37 465 ASP A O 1
ATOM 2888 N N . ARG A 1 466 ? 168.341 138.462 176.607 1.00 18.63 466 ARG A N 1
ATOM 2889 C CA . ARG A 1 466 ? 167.628 138.376 177.878 1.00 20.94 466 ARG A CA 1
ATOM 2890 C C . ARG A 1 466 ? 166.537 137.312 177.830 1.00 18.41 466 ARG A C 1
ATOM 2891 O O . ARG A 1 466 ? 166.336 136.572 178.800 1.00 21.16 466 ARG A O 1
ATOM 2899 N N . PHE A 1 467 ? 165.828 137.211 176.703 1.00 15.77 467 PHE A N 1
ATOM 2900 C CA . PHE A 1 467 ? 164.809 136.177 176.556 1.00 8.23 467 PHE A CA 1
ATOM 2901 C C . PHE A 1 467 ? 165.431 134.786 176.574 1.00 13.47 467 PHE A C 1
ATOM 2902 O O . PHE A 1 467 ? 164.871 133.856 177.165 1.00 26.51 467 PHE A O 1
ATOM 2910 N N . LYS A 1 468 ? 166.586 134.623 175.923 1.00 11.06 468 LYS A N 1
ATOM 2911 C CA . LYS A 1 468 ? 167.283 133.342 175.956 1.00 11.41 468 LYS A CA 1
ATOM 2912 C C . LYS A 1 468 ? 167.705 132.985 177.374 1.00 17.77 468 LYS A C 1
ATOM 2913 O O . LYS A 1 468 ? 167.577 131.829 177.796 1.00 22.35 468 LYS A O 1
ATOM 2919 N N . SER A 1 469 ? 168.206 133.966 178.128 1.00 21.98 469 SER A N 1
ATOM 2920 C CA . SER A 1 469 ? 168.530 133.725 179.531 1.00 20.47 469 SER A CA 1
ATOM 2921 C C . SER A 1 469 ? 167.285 133.331 180.318 1.00 19.28 469 SER A C 1
ATOM 2922 O O . SER A 1 469 ? 167.350 132.488 181.221 1.00 23.11 469 SER A O 1
ATOM 2925 N N . LEU A 1 470 ? 166.142 133.937 179.990 1.00 18.84 470 LEU A N 1
ATOM 2926 C CA . LEU A 1 470 ? 164.886 133.569 180.636 1.00 20.57 470 LEU A CA 1
ATOM 2927 C C . LEU A 1 470 ? 164.488 132.134 180.305 1.00 14.94 470 LEU A C 1
ATOM 2928 O O . LEU A 1 470 ? 163.929 131.426 181.149 1.00 24.08 470 LEU A O 1
ATOM 2933 N N . PHE A 1 471 ? 164.757 131.692 179.077 1.00 17.10 471 PHE A N 1
ATOM 2934 C CA . PHE A 1 471 ? 164.290 130.389 178.621 1.00 18.32 471 PHE A CA 1
ATOM 2935 C C . PHE A 1 471 ? 165.220 129.242 178.999 1.00 22.55 471 PHE A C 1
ATOM 2936 O O . PHE A 1 471 ? 164.899 128.088 178.697 1.00 26.13 471 PHE A O 1
ATOM 2944 N N . LEU A 1 472 ? 166.352 129.519 179.643 1.00 26.84 472 LEU A N 1
ATOM 2945 C CA . LEU A 1 472 ? 167.330 128.486 179.961 1.00 30.38 472 LEU A CA 1
ATOM 2946 C C . LEU A 1 472 ? 167.319 128.061 181.424 1.00 31.69 472 LEU A C 1
ATOM 2947 O O . LEU A 1 472 ? 168.114 127.196 181.805 1.00 33.55 472 LEU A O 1
ATOM 2952 N N . MET A 1 473 ? 166.450 128.635 182.251 1.00 32.80 473 MET A N 1
ATOM 2953 C CA . MET A 1 473 ? 166.387 128.214 183.642 1.00 38.72 473 MET A CA 1
ATOM 2954 C C . MET A 1 473 ? 165.516 126.969 183.784 1.00 36.90 473 MET A C 1
ATOM 2955 O O . MET A 1 473 ? 164.765 126.593 182.879 1.00 34.87 473 MET A O 1
ATOM 2960 N N . GLU A 1 474 ? 165.630 126.326 184.943 1.00 42.69 474 GLU A N 1
ATOM 2961 C CA . GLU A 1 474 ? 164.878 125.106 185.202 1.00 44.63 474 GLU A CA 1
ATOM 2962 C C . GLU A 1 474 ? 163.385 125.403 185.286 1.00 45.13 474 GLU A C 1
ATOM 2963 O O . GLU A 1 474 ? 162.968 126.438 185.813 1.00 45.23 474 GLU A O 1
ATOM 2969 N N . GLU A 1 475 ? 162.580 124.484 184.761 1.00 45.55 475 GLU A N 1
ATOM 2970 C CA . GLU A 1 475 ? 161.131 124.614 184.755 1.00 43.76 475 GLU A CA 1
ATOM 2971 C C . GLU A 1 475 ? 160.531 123.909 185.965 1.00 46.87 475 GLU A C 1
ATOM 2972 O O . GLU A 1 475 ? 161.037 122.881 186.422 1.00 48.23 475 GLU A O 1
ATOM 2978 N N . VAL A 1 476 ? 159.442 124.480 186.486 1.00 50.06 476 VAL A N 1
ATOM 2979 C CA . VAL A 1 476 ? 158.776 123.871 187.632 1.00 46.48 476 VAL A CA 1
ATOM 2980 C C . VAL A 1 476 ? 158.073 122.588 187.199 1.00 48.81 476 VAL A C 1
ATOM 2981 O O . VAL A 1 476 ? 157.784 122.363 186.017 1.00 48.05 476 VAL A O 1
ATOM 2985 N N . HIS A 1 477 ? 157.804 121.726 188.175 1.00 55.57 477 HIS A N 1
ATOM 2986 C CA . HIS A 1 477 ? 157.186 120.433 187.930 1.00 58.80 477 HIS A CA 1
ATOM 2987 C C . HIS A 1 477 ? 155.958 120.268 188.813 1.00 58.53 477 HIS A C 1
ATOM 2988 O O . HIS A 1 477 ? 155.881 120.846 189.902 1.00 60.20 477 HIS A O 1
ATOM 2995 N N . MET A 1 478 ? 154.996 119.486 188.332 1.00 71.80 478 MET A N 1
ATOM 2996 C CA . MET A 1 478 ? 153.790 119.158 189.079 1.00 72.55 478 MET A CA 1
ATOM 2997 C C . MET A 1 478 ? 153.752 117.656 189.319 1.00 73.98 478 MET A C 1
ATOM 2998 O O . MET A 1 478 ? 153.958 116.869 188.388 1.00 75.08 478 MET A O 1
ATOM 3003 N N . ILE A 1 479 ? 153.492 117.262 190.565 1.00 85.73 479 ILE A N 1
ATOM 3004 C CA . ILE A 1 479 ? 153.484 115.847 190.916 1.00 86.44 479 ILE A CA 1
ATOM 3005 C C . ILE A 1 479 ? 152.260 115.180 190.303 1.00 86.38 479 ILE A C 1
ATOM 3006 O O . ILE A 1 479 ? 151.124 115.631 190.495 1.00 86.94 479 ILE A O 1
ATOM 3011 N N . LYS A 1 480 ? 152.490 114.097 189.560 1.00 92.91 480 LYS A N 1
ATOM 3012 C CA . LYS A 1 480 ? 151.417 113.351 188.920 1.00 94.29 480 LYS A CA 1
ATOM 3013 C C . LYS A 1 480 ? 151.269 111.930 189.445 1.00 95.14 480 LYS A C 1
ATOM 3014 O O . LYS A 1 480 ? 150.223 111.312 189.218 1.00 96.09 480 LYS A O 1
ATOM 3020 N N . ASN A 1 481 ? 152.278 111.398 190.130 1.00 105.13 481 ASN A N 1
ATOM 3021 C CA . ASN A 1 481 ? 152.187 110.050 190.673 1.00 106.72 481 ASN A CA 1
ATOM 3022 C C . ASN A 1 481 ? 151.141 109.990 191.779 1.00 106.33 481 ASN A C 1
ATOM 3023 O O . ASN A 1 481 ? 150.987 110.929 192.563 1.00 106.50 481 ASN A O 1
ATOM 3028 N N . LYS A 1 482 ? 150.417 108.873 191.836 1.00 105.88 482 LYS A N 1
ATOM 3029 C CA . LYS A 1 482 ? 149.368 108.695 192.823 1.00 105.95 482 LYS A CA 1
ATOM 3030 C C . LYS A 1 482 ? 149.708 107.552 193.775 1.00 106.83 482 LYS A C 1
ATOM 3031 O O . LYS A 1 482 ? 150.353 106.577 193.378 1.00 107.47 482 LYS A O 1
ATOM 3037 N N . PRO A 1 483 ? 149.295 107.646 195.037 1.00 117.50 483 PRO A N 1
ATOM 3038 C CA . PRO A 1 483 ? 149.539 106.545 195.975 1.00 118.87 483 PRO A CA 1
ATOM 3039 C C . PRO A 1 483 ? 148.773 105.295 195.576 1.00 119.85 483 PRO A C 1
ATOM 3040 O O . PRO A 1 483 ? 147.711 105.358 194.951 1.00 120.11 483 PRO A O 1
ATOM 3044 N N . ALA A 1 484 ? 149.336 104.142 195.942 1.00 133.24 484 ALA A N 1
ATOM 3045 C CA . ALA A 1 484 ? 148.687 102.868 195.647 1.00 134.04 484 ALA A CA 1
ATOM 3046 C C . ALA A 1 484 ? 147.343 102.765 196.359 1.00 133.89 484 ALA A C 1
ATOM 3047 O O . ALA A 1 484 ? 146.348 102.315 195.779 1.00 133.53 484 ALA A O 1
ATOM 3049 N N . SER A 1 485 ? 147.297 103.179 197.618 1.00 130.38 485 SER A N 1
ATOM 3050 C CA . SER A 1 485 ? 146.043 103.181 198.362 1.00 130.50 485 SER A CA 1
ATOM 3051 C C . SER A 1 485 ? 145.298 104.488 198.115 1.00 130.32 485 SER A C 1
ATOM 3052 O O . SER A 1 485 ? 145.861 105.566 198.334 1.00 129.72 485 SER A O 1
ATOM 3055 N N . PRO A 1 486 ? 144.045 104.437 197.654 1.00 125.14 486 PRO A N 1
ATOM 3056 C CA . PRO A 1 486 ? 143.300 105.684 197.414 1.00 123.98 486 PRO A CA 1
ATOM 3057 C C . PRO A 1 486 ? 143.064 106.505 198.669 1.00 123.61 486 PRO A C 1
ATOM 3058 O O . PRO A 1 486 ? 142.855 107.720 198.563 1.00 123.68 486 PRO A O 1
ATOM 3062 N N . HIS A 1 487 ? 143.087 105.885 199.851 1.00 114.03 487 HIS A N 1
ATOM 3063 C CA . HIS A 1 487 ? 142.872 106.635 201.084 1.00 113.45 487 HIS A CA 1
ATOM 3064 C C . HIS A 1 487 ? 144.029 107.580 201.380 1.00 113.51 487 HIS A C 1
ATOM 3065 O O . HIS A 1 487 ? 143.828 108.627 202.006 1.00 111.92 487 HIS A O 1
ATOM 3072 N N . ILE A 1 488 ? 145.236 107.235 200.944 1.00 113.29 488 ILE A N 1
ATOM 3073 C CA . ILE A 1 488 ? 146.406 108.071 201.187 1.00 112.66 488 ILE A CA 1
ATOM 3074 C C . ILE A 1 488 ? 146.403 109.233 200.203 1.00 112.51 488 ILE A C 1
ATOM 3075 O O . ILE A 1 488 ? 146.301 109.033 198.987 1.00 112.14 488 ILE A O 1
ATOM 3080 N N . LYS A 1 489 ? 146.511 110.453 200.728 1.00 102.75 489 LYS A N 1
ATOM 3081 C CA . LYS A 1 489 ? 146.549 111.650 199.897 1.00 102.52 489 LYS A CA 1
ATOM 3082 C C . LYS A 1 489 ? 147.974 112.019 199.494 1.00 102.08 489 LYS A C 1
ATOM 3083 O O . LYS A 1 489 ? 148.254 112.217 198.308 1.00 102.22 489 LYS A O 1
ATOM 3089 N N . ILE A 1 490 ? 148.881 112.112 200.464 1.00 109.64 490 ILE A N 1
ATOM 3090 C CA . ILE A 1 490 ? 150.282 112.429 200.216 1.00 110.19 490 ILE A CA 1
ATOM 3091 C C . ILE A 1 490 ? 151.127 111.271 200.728 1.00 111.07 490 ILE A C 1
ATOM 3092 O O . ILE A 1 490 ? 150.994 110.868 201.889 1.00 111.93 490 ILE A O 1
ATOM 3097 N N . GLU A 1 491 ? 151.991 110.737 199.866 1.00 125.37 491 GLU A N 1
ATOM 3098 C CA . GLU A 1 491 ? 152.836 109.598 200.207 1.00 126.18 491 GLU A CA 1
ATOM 3099 C C . GLU A 1 491 ? 154.263 109.941 199.812 1.00 126.81 491 GLU A C 1
ATOM 3100 O O . GLU A 1 491 ? 154.504 110.424 198.701 1.00 126.59 491 GLU A O 1
ATOM 3106 N N . MET A 1 492 ? 155.204 109.688 200.720 1.00 128.59 492 MET A N 1
ATOM 3107 C CA . MET A 1 492 ? 156.623 109.909 200.476 1.00 129.46 492 MET A CA 1
ATOM 3108 C C . MET A 1 492 ? 157.423 109.050 201.442 1.00 129.62 492 MET A C 1
ATOM 3109 O O . MET A 1 492 ? 157.111 108.999 202.636 1.00 129.16 492 MET A O 1
ATOM 3114 N N . LYS A 1 493 ? 158.443 108.366 200.925 1.00 135.23 493 LYS A N 1
ATOM 3115 C CA . LYS A 1 493 ? 159.247 107.439 201.716 1.00 135.17 493 LYS A CA 1
ATOM 3116 C C . LYS A 1 493 ? 160.717 107.638 201.377 1.00 135.49 493 LYS A C 1
ATOM 3117 O O . LYS A 1 493 ? 161.120 107.462 200.222 1.00 135.92 493 LYS A O 1
ATOM 3123 N N . ASN A 1 494 ? 161.513 107.998 202.387 1.00 139.72 494 ASN A N 1
ATOM 3124 C CA . ASN A 1 494 ? 162.964 108.137 202.250 1.00 140.36 494 ASN A CA 1
ATOM 3125 C C . ASN A 1 494 ? 163.334 109.093 201.118 1.00 140.36 494 ASN A C 1
ATOM 3126 O O . ASN A 1 494 ? 164.234 108.826 200.319 1.00 140.18 494 ASN A O 1
ATOM 3131 N N . ALA A 1 495 ? 162.632 110.219 201.049 1.00 140.90 495 ALA A N 1
ATOM 3132 C CA . ALA A 1 495 ? 162.877 111.211 200.014 1.00 140.60 495 ALA A CA 1
ATOM 3133 C C . ALA A 1 495 ? 163.932 112.210 200.470 1.00 140.59 495 ALA A C 1
ATOM 3134 O O . ALA A 1 495 ? 163.800 112.835 201.527 1.00 139.92 495 ALA A O 1
ATOM 3136 N N . THR A 1 496 ? 164.983 112.355 199.662 1.00 139.20 496 THR A N 1
ATOM 3137 C CA . THR A 1 496 ? 166.008 113.356 199.941 1.00 139.29 496 THR A CA 1
ATOM 3138 C C . THR A 1 496 ? 165.449 114.763 199.760 1.00 139.25 496 THR A C 1
ATOM 3139 O O . THR A 1 496 ? 165.483 115.581 200.686 1.00 138.33 496 THR A O 1
ATOM 3143 N N . LEU A 1 497 ? 164.928 115.054 198.566 1.00 136.88 497 LEU A N 1
ATOM 3144 C CA . LEU A 1 497 ? 164.180 116.279 198.286 1.00 136.09 497 LEU A CA 1
ATOM 3145 C C . LEU A 1 497 ? 165.028 117.524 198.566 1.00 135.93 497 LEU A C 1
ATOM 3146 O O . LEU A 1 497 ? 164.720 118.342 199.435 1.00 135.72 497 LEU A O 1
ATOM 3151 N N . ALA A 1 498 ? 166.116 117.647 197.810 1.00 140.84 498 ALA A N 1
ATOM 3152 C CA . ALA A 1 498 ? 167.051 118.750 197.985 1.00 141.65 498 ALA A CA 1
ATOM 3153 C C . ALA A 1 498 ? 166.509 120.043 197.383 1.00 140.84 498 ALA A C 1
ATOM 3154 O O . ALA A 1 498 ? 165.668 120.031 196.480 1.00 139.81 498 ALA A O 1
ATOM 3156 N N . TRP A 1 499 ? 167.011 121.166 197.892 1.00 142.16 499 TRP A N 1
ATOM 3157 C CA . TRP A 1 499 ? 166.628 122.489 197.413 1.00 142.26 499 TRP A CA 1
ATOM 3158 C C . TRP A 1 499 ? 167.548 122.909 196.266 1.00 143.01 499 TRP A C 1
ATOM 3159 O O . TRP A 1 499 ? 168.328 122.112 195.737 1.00 143.34 499 TRP A O 1
ATOM 3170 N N . ASP A 1 500 ? 167.467 124.178 195.866 1.00 146.91 500 ASP A N 1
ATOM 3171 C CA . ASP A 1 500 ? 168.279 124.715 194.784 1.00 147.07 500 ASP A CA 1
ATOM 3172 C C . ASP A 1 500 ? 168.951 126.006 195.231 1.00 147.45 500 ASP A C 1
ATOM 3173 O O . ASP A 1 500 ? 168.468 126.699 196.131 1.00 146.70 500 ASP A O 1
ATOM 3178 N N . SER A 1 501 ? 170.073 126.322 194.591 1.00 165.14 501 SER A N 1
ATOM 3179 C CA . SER A 1 501 ? 170.822 127.533 194.906 1.00 165.21 501 SER A CA 1
ATOM 3180 C C . SER A 1 501 ? 171.622 128.019 193.701 1.00 165.54 501 SER A C 1
ATOM 3181 O O . SER A 1 501 ? 171.268 127.743 192.555 1.00 165.68 501 SER A O 1
ATOM 3184 N N . ARG A 1 573 ? 171.287 122.870 190.769 1.00 169.28 573 ARG A N 1
ATOM 3185 C CA . ARG A 1 573 ? 171.874 122.836 192.103 1.00 168.54 573 ARG A CA 1
ATOM 3186 C C . ARG A 1 573 ? 170.997 122.042 193.065 1.00 168.05 573 ARG A C 1
ATOM 3187 O O . ARG A 1 573 ? 169.779 122.221 193.101 1.00 167.22 573 ARG A O 1
ATOM 3195 N N . LEU A 1 574 ? 171.623 121.163 193.843 1.00 168.23 574 LEU A N 1
ATOM 3196 C CA . LEU A 1 574 ? 170.931 120.314 194.812 1.00 168.80 574 LEU A CA 1
ATOM 3197 C C . LEU A 1 574 ? 171.401 120.712 196.209 1.00 168.26 574 LEU A C 1
ATOM 3198 O O . LEU A 1 574 ? 172.438 120.246 196.685 1.00 168.45 574 LEU A O 1
ATOM 3203 N N . GLN A 1 575 ? 170.630 121.578 196.863 1.00 158.16 575 GLN A N 1
ATOM 3204 C CA . GLN A 1 575 ? 170.929 122.021 198.221 1.00 157.84 575 GLN A CA 1
ATOM 3205 C C . GLN A 1 575 ? 170.193 121.111 199.198 1.00 158.03 575 GLN A C 1
ATOM 3206 O O . GLN A 1 575 ? 168.960 121.131 199.269 1.00 158.03 575 GLN A O 1
ATOM 3212 N N . ARG A 1 576 ? 170.949 120.313 199.950 1.00 159.91 576 ARG A N 1
ATOM 3213 C CA . ARG A 1 576 ? 170.362 119.338 200.863 1.00 159.31 576 ARG A CA 1
ATOM 3214 C C . ARG A 1 576 ? 169.699 120.058 202.031 1.00 158.81 576 ARG A C 1
ATOM 3215 O O . ARG A 1 576 ? 170.368 120.744 202.810 1.00 159.12 576 ARG A O 1
ATOM 3223 N N . THR A 1 577 ? 168.383 119.902 202.154 1.00 145.07 577 THR A N 1
ATOM 3224 C CA . THR A 1 577 ? 167.616 120.492 203.242 1.00 145.23 577 THR A CA 1
ATOM 3225 C C . THR A 1 577 ? 166.767 119.487 204.005 1.00 144.89 577 THR A C 1
ATOM 3226 O O . THR A 1 577 ? 166.615 119.628 205.220 1.00 144.31 577 THR A O 1
ATOM 3230 N N . LEU A 1 578 ? 166.215 118.483 203.331 1.00 139.84 578 LEU A N 1
ATOM 3231 C CA . LEU A 1 578 ? 165.405 117.452 203.960 1.00 140.29 578 LEU A CA 1
ATOM 3232 C C . LEU A 1 578 ? 166.142 116.120 203.920 1.00 140.32 578 LEU A C 1
ATOM 3233 O O . LEU A 1 578 ? 166.971 115.878 203.038 1.00 140.35 578 LEU A O 1
ATOM 3238 N N . HIS A 1 579 ? 165.841 115.258 204.890 1.00 141.84 579 HIS A N 1
ATOM 3239 C CA . HIS A 1 579 ? 166.517 113.967 204.995 1.00 141.45 579 HIS A CA 1
ATOM 3240 C C . HIS A 1 579 ? 165.550 112.950 205.586 1.00 142.34 579 HIS A C 1
ATOM 3241 O O . HIS A 1 579 ? 165.139 113.086 206.742 1.00 143.23 579 HIS A O 1
ATOM 3248 N N . SER A 1 580 ? 165.196 111.938 204.791 1.00 145.76 580 SER A N 1
ATOM 3249 C CA . SER A 1 580 ? 164.426 110.781 205.251 1.00 145.50 580 SER A CA 1
ATOM 3250 C C . SER A 1 580 ? 163.080 111.200 205.850 1.00 145.11 580 SER A C 1
ATOM 3251 O O . SER A 1 580 ? 162.811 111.019 207.040 1.00 145.50 580 SER A O 1
ATOM 3254 N N . ILE A 1 581 ? 162.233 111.768 204.999 1.00 137.98 581 ILE A N 1
ATOM 3255 C CA . ILE A 1 581 ? 160.876 112.137 205.385 1.00 138.06 581 ILE A CA 1
ATOM 3256 C C . ILE A 1 581 ? 159.943 110.983 205.045 1.00 137.87 581 ILE A C 1
ATOM 3257 O O . ILE A 1 581 ? 159.896 110.525 203.897 1.00 137.66 581 ILE A O 1
ATOM 3262 N N . ASP A 1 582 ? 159.202 110.509 206.045 1.00 136.36 582 ASP A N 1
ATOM 3263 C CA . ASP A 1 582 ? 158.323 109.352 205.913 1.00 136.73 582 ASP A CA 1
ATOM 3264 C C . ASP A 1 582 ? 156.860 109.725 206.139 1.00 136.37 582 ASP A C 1
ATOM 3265 O O . ASP A 1 582 ? 156.130 109.035 206.852 1.00 136.05 582 ASP A O 1
ATOM 3270 N N . LEU A 1 583 ? 156.422 110.831 205.540 1.00 134.79 583 LEU A N 1
ATOM 3271 C CA . LEU A 1 583 ? 155.045 111.277 205.707 1.00 134.67 583 LEU A CA 1
ATOM 3272 C C . LEU A 1 583 ? 154.072 110.268 205.111 1.00 134.51 583 LEU A C 1
ATOM 3273 O O . LEU A 1 583 ? 154.314 109.707 204.038 1.00 134.90 583 LEU A O 1
ATOM 3278 N N . GLU A 1 584 ? 152.966 110.040 205.816 1.00 129.17 584 GLU A N 1
ATOM 3279 C CA . GLU A 1 584 ? 151.921 109.097 205.428 1.00 129.48 584 GLU A CA 1
ATOM 3280 C C . GLU A 1 584 ? 150.554 109.754 205.559 1.00 128.68 584 GLU A C 1
ATOM 3281 O O . GLU A 1 584 ? 149.634 109.223 206.185 1.00 129.65 584 GLU A O 1
ATOM 3287 N N . ILE A 1 585 ? 150.423 110.947 204.971 1.00 119.23 585 ILE A N 1
ATOM 3288 C CA . ILE A 1 585 ? 149.223 111.757 205.144 1.00 118.91 585 ILE A CA 1
ATOM 3289 C C . ILE A 1 585 ? 147.999 110.997 204.654 1.00 119.18 585 ILE A C 1
ATOM 3290 O O . ILE A 1 585 ? 147.976 110.469 203.536 1.00 119.45 585 ILE A O 1
ATOM 3295 N N . GLN A 1 586 ? 146.974 110.938 205.499 1.00 109.36 586 GLN A N 1
ATOM 3296 C CA . GLN A 1 586 ? 145.715 110.293 205.164 1.00 108.99 586 GLN A CA 1
ATOM 3297 C C . GLN A 1 586 ? 144.662 111.335 204.801 1.00 109.15 586 GLN A C 1
ATOM 3298 O O . GLN A 1 586 ? 144.779 112.517 205.132 1.00 108.60 586 GLN A O 1
ATOM 3304 N N . GLU A 1 587 ? 143.623 110.876 204.108 1.00 102.82 587 GLU A N 1
ATOM 3305 C CA . GLU A 1 587 ? 142.546 111.765 203.698 1.00 101.95 587 GLU A CA 1
ATOM 3306 C C . GLU A 1 587 ? 141.741 112.231 204.905 1.00 100.25 587 GLU A C 1
ATOM 3307 O O . GLU A 1 587 ? 141.393 111.439 205.786 1.00 99.67 587 GLU A O 1
ATOM 3313 N N . GLY A 1 588 ? 141.445 113.529 204.941 1.00 98.97 588 GLY A N 1
ATOM 3314 C CA . GLY A 1 588 ? 140.661 114.100 206.020 1.00 99.39 588 GLY A CA 1
ATOM 3315 C C . GLY A 1 588 ? 141.385 114.136 207.350 1.00 100.53 588 GLY A C 1
ATOM 3316 O O . GLY A 1 588 ? 141.000 113.435 208.291 1.00 100.99 588 GLY A O 1
ATOM 3317 N N . LYS A 1 589 ? 142.435 114.950 207.443 1.00 100.16 589 LYS A N 1
ATOM 3318 C CA . LYS A 1 589 ? 143.220 115.066 208.663 1.00 99.18 589 LYS A CA 1
ATOM 3319 C C . LYS A 1 589 ? 143.532 116.534 208.921 1.00 98.71 589 LYS A C 1
ATOM 3320 O O . LYS A 1 589 ? 143.474 117.374 208.020 1.00 101.41 589 LYS A O 1
ATOM 3326 N N . LEU A 1 590 ? 143.868 116.836 210.173 1.00 102.72 590 LEU A N 1
ATOM 3327 C CA . LEU A 1 590 ? 144.139 118.195 210.636 1.00 102.52 590 LEU A CA 1
ATOM 3328 C C . LEU A 1 590 ? 145.566 118.304 211.156 1.00 103.40 590 LEU A C 1
ATOM 3329 O O . LEU A 1 590 ? 145.833 118.900 212.202 1.00 105.41 590 LEU A O 1
ATOM 3334 N N . VAL A 1 591 ? 146.513 117.728 210.412 1.00 101.65 591 VAL A N 1
ATOM 3335 C CA . VAL A 1 591 ? 147.893 117.653 210.882 1.00 103.19 591 VAL A CA 1
ATOM 3336 C C . VAL A 1 591 ? 148.559 119.025 210.815 1.00 102.05 591 VAL A C 1
ATOM 3337 O O . VAL A 1 591 ? 148.048 119.979 210.216 1.00 102.26 591 VAL A O 1
ATOM 3341 N N . GLY A 1 592 ? 149.726 119.117 211.450 1.00 111.55 592 GLY A N 1
ATOM 3342 C CA . GLY A 1 592 ? 150.534 120.320 211.413 1.00 112.03 592 GLY A CA 1
ATOM 3343 C C . GLY A 1 592 ? 152.017 120.029 211.528 1.00 112.79 592 GLY A C 1
ATOM 3344 O O . GLY A 1 592 ? 152.446 119.316 212.441 1.00 114.48 592 GLY A O 1
ATOM 3345 N N . ILE A 1 593 ? 152.811 120.573 210.610 1.00 111.97 593 ILE A N 1
ATOM 3346 C CA . ILE A 1 593 ? 154.256 120.374 210.586 1.00 112.65 593 ILE A CA 1
ATOM 3347 C C . ILE A 1 593 ? 154.891 121.617 211.194 1.00 112.69 593 ILE A C 1
ATOM 3348 O O . ILE A 1 593 ? 154.914 122.684 210.571 1.00 113.46 593 ILE A O 1
ATOM 3353 N N . CYS A 1 594 ? 155.426 121.481 212.403 1.00 118.95 594 CYS A N 1
ATOM 3354 C CA . CYS A 1 594 ? 156.072 122.578 213.104 1.00 119.29 594 CYS A CA 1
ATOM 3355 C C . CYS A 1 594 ? 157.559 122.289 213.269 1.00 120.00 594 CYS A C 1
ATOM 3356 O O . CYS A 1 594 ? 157.985 121.131 213.309 1.00 119.83 594 CYS A O 1
ATOM 3359 N N . GLY A 1 595 ? 158.343 123.355 213.357 1.00 127.06 595 GLY A N 1
ATOM 3360 C CA . GLY A 1 595 ? 159.777 123.214 213.525 1.00 127.21 595 GLY A CA 1
ATOM 3361 C C . GLY A 1 595 ? 160.433 124.573 213.612 1.00 127.54 595 GLY A C 1
ATOM 3362 O O . GLY A 1 595 ? 159.776 125.616 213.518 1.00 127.30 595 GLY A O 1
ATOM 3363 N N . SER A 1 596 ? 161.750 124.546 213.795 1.00 132.77 596 SER A N 1
ATOM 3364 C CA . SER A 1 596 ? 162.517 125.777 213.880 1.00 132.90 596 SER A CA 1
ATOM 3365 C C . SER A 1 596 ? 162.610 126.447 212.511 1.00 132.83 596 SER A C 1
ATOM 3366 O O . SER A 1 596 ? 162.397 125.825 211.466 1.00 132.56 596 SER A O 1
ATOM 3369 N N . VAL A 1 597 ? 162.930 127.740 212.529 1.00 131.97 597 VAL A N 1
ATOM 3370 C CA . VAL A 1 597 ? 163.058 128.498 211.290 1.00 132.00 597 VAL A CA 1
ATOM 3371 C C . VAL A 1 597 ? 164.311 128.048 210.552 1.00 132.09 597 VAL A C 1
ATOM 3372 O O . VAL A 1 597 ? 165.402 127.975 211.131 1.00 132.26 597 VAL A O 1
ATOM 3376 N N . GLY A 1 598 ? 164.158 127.743 209.265 1.00 126.46 598 GLY A N 1
ATOM 3377 C CA . GLY A 1 598 ? 165.257 127.270 208.453 1.00 125.29 598 GLY A CA 1
ATOM 3378 C C . GLY A 1 598 ? 165.498 125.778 208.501 1.00 125.18 598 GLY A C 1
ATOM 3379 O O . GLY A 1 598 ? 166.388 125.289 207.793 1.00 125.32 598 GLY A O 1
ATOM 3380 N N . SER A 1 599 ? 164.739 125.037 209.311 1.00 129.34 599 SER A N 1
ATOM 3381 C CA . SER A 1 599 ? 164.921 123.593 209.393 1.00 129.67 599 SER A CA 1
ATOM 3382 C C . SER A 1 599 ? 164.412 122.873 208.151 1.00 129.60 599 SER A C 1
ATOM 3383 O O . SER A 1 599 ? 164.845 121.748 207.882 1.00 130.09 599 SER A O 1
ATOM 3386 N N . GLY A 1 600 ? 163.508 123.490 207.394 1.00 115.08 600 GLY A N 1
ATOM 3387 C CA . GLY A 1 600 ? 162.975 122.868 206.199 1.00 114.20 600 GLY A CA 1
ATOM 3388 C C . GLY A 1 600 ? 161.462 122.894 206.131 1.00 113.57 600 GLY A C 1
ATOM 3389 O O . GLY A 1 600 ? 160.862 122.215 205.292 1.00 112.90 600 GLY A O 1
ATOM 3390 N N . LYS A 1 601 ? 160.834 123.670 207.016 1.00 105.25 601 LYS A N 1
ATOM 3391 C CA . LYS A 1 601 ? 159.378 123.784 207.012 1.00 104.01 601 LYS A CA 1
ATOM 3392 C C . LYS A 1 601 ? 158.884 124.399 205.707 1.00 101.79 601 LYS A C 1
ATOM 3393 O O . LYS A 1 601 ? 158.015 123.841 205.026 1.00 101.28 601 LYS A O 1
ATOM 3399 N N . THR A 1 602 ? 159.442 125.555 205.337 1.00 99.87 602 THR A N 1
ATOM 3400 C CA . THR A 1 602 ? 159.118 126.148 204.045 1.00 100.42 602 THR A CA 1
ATOM 3401 C C . THR A 1 602 ? 159.608 125.271 202.901 1.00 101.56 602 THR A C 1
ATOM 3402 O O . THR A 1 602 ? 158.946 125.179 201.860 1.00 103.69 602 THR A O 1
ATOM 3406 N N . SER A 1 603 ? 160.756 124.613 203.080 1.00 103.88 603 SER A N 1
ATOM 3407 C CA . SER A 1 603 ? 161.235 123.669 202.077 1.00 103.72 603 SER A CA 1
ATOM 3408 C C . SER A 1 603 ? 160.255 122.515 201.898 1.00 103.68 603 SER A C 1
ATOM 3409 O O . SER A 1 603 ? 159.970 122.106 200.767 1.00 106.23 603 SER A O 1
ATOM 3412 N N . LEU A 1 604 ? 159.724 121.984 203.002 1.00 92.88 604 LEU A N 1
ATOM 3413 C CA . LEU A 1 604 ? 158.741 120.908 202.909 1.00 93.46 604 LEU A CA 1
ATOM 3414 C C . LEU A 1 604 ? 157.457 121.389 202.243 1.00 92.33 604 LEU A C 1
ATOM 3415 O O . LEU A 1 604 ? 156.854 120.662 201.443 1.00 91.90 604 LEU A O 1
ATOM 3420 N N . ILE A 1 605 ? 157.020 122.609 202.563 1.00 92.55 605 ILE A N 1
ATOM 3421 C CA . ILE A 1 605 ? 155.810 123.150 201.947 1.00 91.53 605 ILE A CA 1
ATOM 3422 C C . ILE A 1 605 ? 155.999 123.286 200.440 1.00 90.30 605 ILE A C 1
ATOM 3423 O O . ILE A 1 605 ? 155.124 122.915 199.647 1.00 91.80 605 ILE A O 1
ATOM 3428 N N . SER A 1 606 ? 157.154 123.811 200.023 1.00 82.30 606 SER A N 1
ATOM 3429 C CA . SER A 1 606 ? 157.431 123.956 198.597 1.00 81.38 606 SER A CA 1
ATOM 3430 C C . SER A 1 606 ? 157.545 122.600 197.910 1.00 81.20 606 SER A C 1
ATOM 3431 O O . SER A 1 606 ? 157.102 122.437 196.767 1.00 84.85 606 SER A O 1
ATOM 3434 N N . ALA A 1 607 ? 158.152 121.620 198.583 1.00 80.57 607 ALA A N 1
ATOM 3435 C CA . ALA A 1 607 ? 158.250 120.280 198.013 1.00 82.09 607 ALA A CA 1
ATOM 3436 C C . ALA A 1 607 ? 156.873 119.662 197.819 1.00 80.87 607 ALA A C 1
ATOM 3437 O O . ALA A 1 607 ? 156.613 119.010 196.801 1.00 80.35 607 ALA A O 1
ATOM 3439 N N . ILE A 1 608 ? 155.979 119.852 198.791 1.00 82.95 608 ILE A N 1
ATOM 3440 C CA . ILE A 1 608 ? 154.606 119.384 198.639 1.00 81.20 608 ILE A CA 1
ATOM 3441 C C . ILE A 1 608 ? 153.934 120.094 197.472 1.00 81.23 608 ILE A C 1
ATOM 3442 O O . ILE A 1 608 ? 153.220 119.473 196.675 1.00 82.48 608 ILE A O 1
ATOM 3447 N N . LEU A 1 609 ? 154.162 121.405 197.342 1.00 75.73 609 LEU A N 1
ATOM 3448 C CA . LEU A 1 609 ? 153.610 122.142 196.210 1.00 73.42 609 LEU A CA 1
ATOM 3449 C C . LEU A 1 609 ? 154.150 121.624 194.882 1.00 73.29 609 LEU A C 1
ATOM 3450 O O . LEU A 1 609 ? 153.422 121.605 193.883 1.00 72.58 609 LEU A O 1
ATOM 3455 N N . GLY A 1 610 ? 155.412 121.199 194.849 1.00 72.82 610 GLY A N 1
ATOM 3456 C CA . GLY A 1 610 ? 156.012 120.647 193.649 1.00 70.32 610 GLY A CA 1
ATOM 3457 C C . GLY A 1 610 ? 157.196 121.416 193.104 1.00 71.40 610 GLY A C 1
ATOM 3458 O O . GLY A 1 610 ? 157.716 121.043 192.046 1.00 72.14 610 GLY A O 1
ATOM 3459 N N . GLN A 1 611 ? 157.644 122.469 193.785 1.00 75.13 611 GLN A N 1
ATOM 3460 C CA . GLN A 1 611 ? 158.773 123.274 193.335 1.00 73.86 611 GLN A CA 1
ATOM 3461 C C . GLN A 1 611 ? 160.117 122.746 193.829 1.00 74.97 611 GLN A C 1
ATOM 3462 O O . GLN A 1 611 ? 161.077 123.520 193.922 1.00 76.50 611 GLN A O 1
ATOM 3468 N N . MET A 1 612 ? 160.207 121.456 194.148 1.00 101.75 612 MET A N 1
ATOM 3469 C CA . MET A 1 612 ? 161.430 120.853 194.656 1.00 104.10 612 MET A CA 1
ATOM 3470 C C . MET A 1 612 ? 161.812 119.663 193.788 1.00 105.27 612 MET A C 1
ATOM 3471 O O . MET A 1 612 ? 160.945 118.908 193.338 1.00 105.25 612 MET A O 1
ATOM 3476 N N . THR A 1 613 ? 163.112 119.501 193.558 1.00 121.82 613 THR A N 1
ATOM 3477 C CA . THR A 1 613 ? 163.603 118.368 192.792 1.00 122.89 613 THR A CA 1
ATOM 3478 C C . THR A 1 613 ? 163.675 117.121 193.671 1.00 123.49 613 THR A C 1
ATOM 3479 O O . THR A 1 613 ? 163.706 117.195 194.902 1.00 124.06 613 THR A O 1
ATOM 3483 N N . LEU A 1 614 ? 163.698 115.964 193.016 1.00 128.27 614 LEU A N 1
ATOM 3484 C CA . LEU A 1 614 ? 163.738 114.674 193.690 1.00 128.70 614 LEU A CA 1
ATOM 3485 C C . LEU A 1 614 ? 164.953 113.886 193.221 1.00 129.37 614 LEU A C 1
ATOM 3486 O O . LEU A 1 614 ? 165.229 113.809 192.020 1.00 130.18 614 LEU A O 1
ATOM 3491 N N . LEU A 1 615 ? 165.674 113.299 194.176 1.00 132.52 615 LEU A N 1
ATOM 3492 C CA . LEU A 1 615 ? 166.855 112.497 193.885 1.00 132.93 615 LEU A CA 1
ATOM 3493 C C . LEU A 1 615 ? 166.621 111.019 194.170 1.00 133.27 615 LEU A C 1
ATOM 3494 O O . LEU A 1 615 ? 166.812 110.178 193.286 1.00 132.91 615 LEU A O 1
ATOM 3499 N N . GLU A 1 616 ? 166.208 110.677 195.389 1.00 137.69 616 GLU A N 1
ATOM 3500 C CA . GLU A 1 616 ? 165.923 109.302 195.769 1.00 137.81 616 GLU A CA 1
ATOM 3501 C C . GLU A 1 616 ? 164.562 109.236 196.444 1.00 138.14 616 GLU A C 1
ATOM 3502 O O . GLU A 1 616 ? 164.240 110.073 197.293 1.00 138.25 616 GLU A O 1
ATOM 3508 N N . GLY A 1 617 ? 163.771 108.244 196.065 1.00 146.13 617 GLY A N 1
ATOM 3509 C CA . GLY A 1 617 ? 162.443 108.059 196.604 1.00 145.76 617 GLY A CA 1
ATOM 3510 C C . GLY A 1 617 ? 161.361 108.297 195.569 1.00 145.76 617 GLY A C 1
ATOM 3511 O O . GLY A 1 617 ? 161.572 108.184 194.358 1.00 146.30 617 GLY A O 1
ATOM 3512 N N . SER A 1 618 ? 160.174 108.635 196.066 1.00 134.16 618 SER A N 1
ATOM 3513 C CA . SER A 1 618 ? 159.037 108.900 195.198 1.00 134.06 618 SER A CA 1
ATOM 3514 C C . SER A 1 618 ? 158.073 109.835 195.912 1.00 133.78 618 SER A C 1
ATOM 3515 O O . SER A 1 618 ? 157.960 109.813 197.140 1.00 133.72 618 SER A O 1
ATOM 3518 N N . ILE A 1 619 ? 157.381 110.655 195.124 1.00 126.40 619 ILE A N 1
ATOM 3519 C CA . ILE A 1 619 ? 156.379 111.589 195.624 1.00 125.84 619 ILE A CA 1
ATOM 3520 C C . ILE A 1 619 ? 155.044 111.229 194.990 1.00 125.77 619 ILE A C 1
ATOM 3521 O O . ILE A 1 619 ? 154.948 111.109 193.763 1.00 126.09 619 ILE A O 1
ATOM 3526 N N . ALA A 1 620 ? 154.018 111.058 195.822 1.00 120.13 620 ALA A N 1
ATOM 3527 C CA . ALA A 1 620 ? 152.696 110.651 195.361 1.00 120.70 620 ALA A CA 1
ATOM 3528 C C . ALA A 1 620 ? 151.668 111.669 195.828 1.00 120.56 620 ALA A C 1
ATOM 3529 O O . ALA A 1 620 ? 151.549 111.928 197.030 1.00 121.32 620 ALA A O 1
ATOM 3531 N N . ILE A 1 621 ? 150.928 112.241 194.880 1.00 104.56 621 ILE A N 1
ATOM 3532 C CA . ILE A 1 621 ? 149.871 113.203 195.163 1.00 102.07 621 ILE A CA 1
ATOM 3533 C C . ILE A 1 621 ? 148.612 112.767 194.427 1.00 101.37 621 ILE A C 1
ATOM 3534 O O . ILE A 1 621 ? 148.657 112.462 193.230 1.00 103.33 621 ILE A O 1
ATOM 3539 N N . SER A 1 622 ? 147.489 112.742 195.140 1.00 95.42 622 SER A N 1
ATOM 3540 C CA . SER A 1 622 ? 146.207 112.306 194.593 1.00 96.93 622 SER A CA 1
ATOM 3541 C C . SER A 1 622 ? 145.143 113.374 194.810 1.00 95.86 622 SER A C 1
ATOM 3542 O O . SER A 1 622 ? 144.021 113.095 195.238 1.00 96.45 622 SER A O 1
ATOM 3545 N N . GLY A 1 623 ? 145.487 114.622 194.514 1.00 81.51 623 GLY A N 1
ATOM 3546 C CA . GLY A 1 623 ? 144.529 115.705 194.651 1.00 80.31 623 GLY A CA 1
ATOM 3547 C C . GLY A 1 623 ? 145.156 117.031 194.291 1.00 79.17 623 GLY A C 1
ATOM 3548 O O . GLY A 1 623 ? 146.356 117.126 194.015 1.00 79.13 623 GLY A O 1
ATOM 3549 N N . THR A 1 624 ? 144.317 118.062 194.296 1.00 71.48 624 THR A N 1
ATOM 3550 C CA . THR A 1 624 ? 144.741 119.425 194.019 1.00 71.85 624 THR A CA 1
ATOM 3551 C C . THR A 1 624 ? 145.085 120.141 195.319 1.00 70.70 624 THR A C 1
ATOM 3552 O O . THR A 1 624 ? 144.653 119.741 196.404 1.00 75.85 624 THR A O 1
ATOM 3556 N N . PHE A 1 625 ? 145.870 121.208 195.200 1.00 60.78 625 PHE A N 1
ATOM 3557 C CA . PHE A 1 625 ? 146.387 121.933 196.353 1.00 60.43 625 PHE A CA 1
ATOM 3558 C C . PHE A 1 625 ? 145.657 123.259 196.520 1.00 60.42 625 PHE A C 1
ATOM 3559 O O . PHE A 1 625 ? 145.579 124.055 195.578 1.00 62.67 625 PHE A O 1
ATOM 3567 N N . ALA A 1 626 ? 145.127 123.490 197.718 1.00 60.98 626 ALA A N 1
ATOM 3568 C CA . ALA A 1 626 ? 144.547 124.773 198.106 1.00 59.34 626 ALA A CA 1
ATOM 3569 C C . ALA A 1 626 ? 145.563 125.470 199.003 1.00 62.09 626 ALA A C 1
ATOM 3570 O O . ALA A 1 626 ? 145.470 125.404 200.232 1.00 70.81 626 ALA A O 1
ATOM 3572 N N . TYR A 1 627 ? 146.533 126.139 198.384 1.00 57.56 627 TYR A N 1
ATOM 3573 C CA . TYR A 1 627 ? 147.660 126.735 199.090 1.00 60.68 627 TYR A CA 1
ATOM 3574 C C . TYR A 1 627 ? 147.510 128.248 199.093 1.00 62.05 627 TYR A C 1
ATOM 3575 O O . TYR A 1 627 ? 147.259 128.853 198.045 1.00 67.21 627 TYR A O 1
ATOM 3584 N N . VAL A 1 628 ? 147.666 128.854 200.265 1.00 67.67 628 VAL A N 1
ATOM 3585 C CA . VAL A 1 628 ? 147.694 130.304 200.409 1.00 70.43 628 VAL A CA 1
ATOM 3586 C C . VAL A 1 628 ? 149.140 130.705 200.675 1.00 71.87 628 VAL A C 1
ATOM 3587 O O . VAL A 1 628 ? 149.856 130.037 201.429 1.00 71.93 628 VAL A O 1
ATOM 3591 N N . ALA A 1 629 ? 149.590 131.771 200.021 1.00 75.66 629 ALA A N 1
ATOM 3592 C CA . ALA A 1 629 ? 150.977 132.191 200.153 1.00 75.08 629 ALA A CA 1
ATOM 3593 C C . ALA A 1 629 ? 151.116 133.276 201.214 1.00 76.70 629 ALA A C 1
ATOM 3594 O O . ALA A 1 629 ? 150.157 133.973 201.556 1.00 75.98 629 ALA A O 1
ATOM 3596 N N . GLN A 1 630 ? 152.332 133.412 201.737 1.00 79.74 630 GLN A N 1
ATOM 3597 C CA . GLN A 1 630 ? 152.616 134.461 202.701 1.00 78.69 630 GLN A CA 1
ATOM 3598 C C . GLN A 1 630 ? 152.578 135.828 202.024 1.00 77.04 630 GLN A C 1
ATOM 3599 O O . GLN A 1 630 ? 152.645 135.944 200.797 1.00 75.00 630 GLN A O 1
ATOM 3605 N N . GLN A 1 631 ? 152.422 136.865 202.853 1.00 78.88 631 GLN A N 1
ATOM 3606 C CA . GLN A 1 631 ? 152.374 138.273 202.460 1.00 79.15 631 GLN A CA 1
ATOM 3607 C C . GLN A 1 631 ? 151.069 138.603 201.739 1.00 80.46 631 GLN A C 1
ATOM 3608 O O . GLN A 1 631 ? 150.780 139.777 201.479 1.00 80.66 631 GLN A O 1
ATOM 3614 N N . ALA A 1 632 ? 150.261 137.582 201.452 1.00 77.67 632 ALA A N 1
ATOM 3615 C CA . ALA A 1 632 ? 148.917 137.742 200.897 1.00 76.57 632 ALA A CA 1
ATOM 3616 C C . ALA A 1 632 ? 148.943 138.564 199.604 1.00 78.62 632 ALA A C 1
ATOM 3617 O O . ALA A 1 632 ? 148.439 139.684 199.523 1.00 80.70 632 ALA A O 1
ATOM 3619 N N . TRP A 1 633 ? 149.569 137.962 198.590 1.00 65.60 633 TRP A N 1
ATOM 3620 C CA . TRP A 1 633 ? 149.751 138.608 197.296 1.00 65.90 633 TRP A CA 1
ATOM 3621 C C . TRP A 1 633 ? 148.426 139.034 196.665 1.00 66.09 633 TRP A C 1
ATOM 3622 O O . TRP A 1 633 ? 148.308 140.148 196.143 1.00 68.40 633 TRP A O 1
ATOM 3633 N N . ILE A 1 634 ? 147.428 138.144 196.710 1.00 72.31 634 ILE A N 1
ATOM 3634 C CA . ILE A 1 634 ? 146.083 138.296 196.141 1.00 74.64 634 ILE A CA 1
ATOM 3635 C C . ILE A 1 634 ? 146.103 138.878 194.729 1.00 78.98 634 ILE A C 1
ATOM 3636 O O . ILE A 1 634 ? 147.158 138.972 194.092 1.00 78.17 634 ILE A O 1
ATOM 3641 N N . LEU A 1 635 ? 144.929 139.233 194.212 1.00 73.63 635 LEU A N 1
ATOM 3642 C CA . LEU A 1 635 ? 144.806 139.708 192.842 1.00 67.91 635 LEU A CA 1
ATOM 3643 C C . LEU A 1 635 ? 144.775 141.236 192.812 1.00 69.94 635 LEU A C 1
ATOM 3644 O O . LEU A 1 635 ? 145.003 141.909 193.821 1.00 69.73 635 LEU A O 1
ATOM 3649 N N . ASN A 1 636 ? 144.488 141.799 191.638 1.00 88.13 636 ASN A N 1
ATOM 3650 C CA . ASN A 1 636 ? 144.457 143.244 191.451 1.00 88.67 636 ASN A CA 1
ATOM 3651 C C . ASN A 1 636 ? 143.132 143.679 190.836 1.00 88.98 636 ASN A C 1
ATOM 3652 O O . ASN A 1 636 ? 143.111 144.458 189.878 1.00 90.76 636 ASN A O 1
ATOM 3657 N N . ALA A 1 637 ? 142.022 143.179 191.376 1.00 100.65 637 ALA A N 1
ATOM 3658 C CA . ALA A 1 637 ? 140.704 143.503 190.845 1.00 102.01 637 ALA A CA 1
ATOM 3659 C C . ALA A 1 637 ? 139.709 143.748 191.972 1.00 103.30 637 ALA A C 1
ATOM 3660 O O . ALA A 1 637 ? 140.104 143.910 193.132 1.00 102.72 637 ALA A O 1
ATOM 3662 N N . THR A 1 638 ? 138.421 143.781 191.641 1.00 113.76 638 THR A N 1
ATOM 3663 C CA . THR A 1 638 ? 137.393 143.996 192.647 1.00 113.66 638 THR A CA 1
ATOM 3664 C C . THR A 1 638 ? 137.327 142.808 193.604 1.00 113.12 638 THR A C 1
ATOM 3665 O O . THR A 1 638 ? 137.827 141.715 193.320 1.00 113.16 638 THR A O 1
ATOM 3669 N N . LEU A 1 639 ? 136.703 143.034 194.757 1.00 111.81 639 LEU A N 1
ATOM 3670 C CA . LEU A 1 639 ? 136.625 142.005 195.793 1.00 110.37 639 LEU A CA 1
ATOM 3671 C C . LEU A 1 639 ? 135.398 141.120 195.572 1.00 110.86 639 LEU A C 1
ATOM 3672 O O . LEU A 1 639 ? 134.526 140.976 196.425 1.00 110.29 639 LEU A O 1
ATOM 3677 N N . ARG A 1 640 ? 135.299 140.570 194.373 1.00 106.66 640 ARG A N 1
ATOM 3678 C CA . ARG A 1 640 ? 134.338 139.516 194.069 1.00 105.52 640 ARG A CA 1
ATOM 3679 C C . ARG A 1 640 ? 134.978 138.333 193.362 1.00 104.57 640 ARG A C 1
ATOM 3680 O O . ARG A 1 640 ? 134.618 137.188 193.644 1.00 103.35 640 ARG A O 1
ATOM 3688 N N . ASP A 1 641 ? 135.928 138.580 192.458 1.00 99.49 641 ASP A N 1
ATOM 3689 C CA . ASP A 1 641 ? 136.634 137.495 191.789 1.00 100.19 641 ASP A CA 1
ATOM 3690 C C . ASP A 1 641 ? 137.775 136.939 192.628 1.00 97.96 641 ASP A C 1
ATOM 3691 O O . ASP A 1 641 ? 138.280 135.854 192.321 1.00 96.66 641 ASP A O 1
ATOM 3696 N N . ASN A 1 642 ? 138.191 137.656 193.674 1.00 82.07 642 ASN A N 1
ATOM 3697 C CA . ASN A 1 642 ? 139.224 137.155 194.572 1.00 81.60 642 ASN A CA 1
ATOM 3698 C C . ASN A 1 642 ?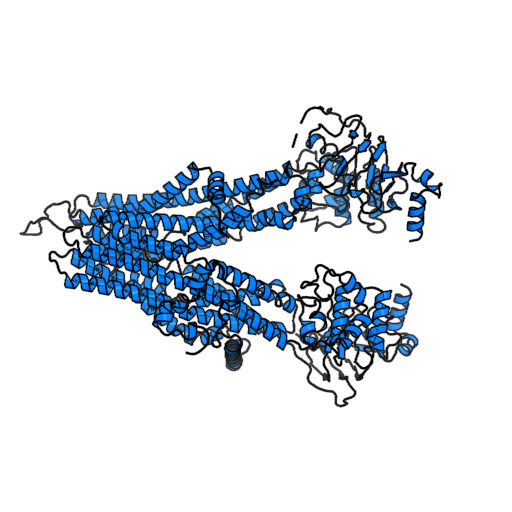 138.771 135.945 195.372 1.00 82.88 642 ASN A C 1
ATOM 3699 O O . ASN A 1 642 ? 139.614 135.129 195.757 1.00 84.79 642 ASN A O 1
ATOM 3704 N N . ILE A 1 643 ? 137.474 135.806 195.626 1.00 88.28 643 ILE A N 1
ATOM 3705 C CA . ILE A 1 643 ? 136.941 134.675 196.371 1.00 87.51 643 ILE A CA 1
ATOM 3706 C C . ILE A 1 643 ? 136.524 133.541 195.444 1.00 88.48 643 ILE A C 1
ATOM 3707 O O . ILE A 1 643 ? 136.767 132.371 195.744 1.00 89.80 643 ILE A O 1
ATOM 3712 N N . LEU A 1 644 ? 135.897 133.872 194.312 1.00 94.86 644 LEU A N 1
ATOM 3713 C CA . LEU A 1 644 ? 135.519 132.846 193.345 1.00 97.80 644 LEU A CA 1
ATOM 3714 C C . LEU A 1 644 ? 136.750 132.171 192.752 1.00 97.39 644 LEU A C 1
ATOM 3715 O O . LEU A 1 644 ? 136.834 130.938 192.704 1.00 97.42 644 LEU A O 1
ATOM 3720 N N . PHE A 1 645 ? 137.719 132.968 192.304 1.00 71.82 645 PHE A N 1
ATOM 3721 C CA . PHE A 1 645 ? 138.956 132.476 191.697 1.00 68.70 645 PHE A CA 1
ATOM 3722 C C . PHE A 1 645 ? 138.658 131.544 190.521 1.00 70.10 645 PHE A C 1
ATOM 3723 O O . PHE A 1 645 ? 139.085 130.388 190.477 1.00 69.93 645 PHE A O 1
ATOM 3731 N N . GLY A 1 646 ? 137.912 132.075 189.559 1.00 89.59 646 GLY A N 1
ATOM 3732 C CA . GLY A 1 646 ? 137.545 131.307 188.381 1.00 89.87 646 GLY A CA 1
ATOM 3733 C C . GLY A 1 646 ? 136.624 130.139 188.659 1.00 91.97 646 GLY A C 1
ATOM 3734 O O . GLY A 1 646 ? 136.833 129.047 188.115 1.00 91.90 646 GLY A O 1
ATOM 3735 N N . LYS A 1 647 ? 135.608 130.339 189.495 1.00 97.13 647 LYS A N 1
ATOM 3736 C CA . LYS A 1 647 ? 134.659 129.293 189.842 1.00 97.44 647 LYS A CA 1
ATOM 3737 C C . LYS A 1 647 ? 133.241 129.836 189.738 1.00 98.42 647 LYS A C 1
ATOM 3738 O O . LYS A 1 647 ? 133.012 131.048 189.765 1.00 97.18 647 LYS A O 1
ATOM 3744 N N . GLU A 1 648 ? 132.287 128.915 189.611 1.00 108.92 648 GLU A N 1
ATOM 3745 C CA . GLU A 1 648 ? 130.885 129.298 189.517 1.00 109.04 648 GLU A CA 1
ATOM 3746 C C . GLU A 1 648 ? 130.424 129.953 190.814 1.00 109.45 648 GLU A C 1
ATOM 3747 O O . GLU A 1 648 ? 130.743 129.490 191.912 1.00 110.51 648 GLU A O 1
ATOM 3753 N N . TYR A 1 649 ? 129.667 131.040 190.679 1.00 114.79 649 TYR A N 1
ATOM 3754 C CA . TYR A 1 649 ? 129.193 131.799 191.832 1.00 115.86 649 TYR A CA 1
ATOM 3755 C C . TYR A 1 649 ? 127.972 131.104 192.423 1.00 116.76 649 TYR A C 1
ATOM 3756 O O . TYR A 1 649 ? 126.926 131.010 191.773 1.00 116.85 649 TYR A O 1
ATOM 3765 N N . ASP A 1 650 ? 128.105 130.616 193.653 1.00 122.44 650 ASP A N 1
ATOM 3766 C CA . ASP A 1 650 ? 127.012 129.983 194.380 1.00 122.43 650 ASP A CA 1
ATOM 3767 C C . ASP A 1 650 ? 126.703 130.808 195.620 1.00 123.97 650 ASP A C 1
ATOM 3768 O O . ASP A 1 650 ? 127.603 131.103 196.412 1.00 123.95 650 ASP A O 1
ATOM 3773 N N . GLU A 1 651 ? 125.431 131.182 195.781 1.00 132.00 651 GLU A N 1
ATOM 3774 C CA . GLU A 1 651 ? 125.046 132.033 196.903 1.00 132.60 651 GLU A CA 1
ATOM 3775 C C . GLU A 1 651 ? 125.254 131.328 198.238 1.00 132.67 651 GLU A C 1
ATOM 3776 O O . GLU A 1 651 ? 125.778 131.924 199.187 1.00 132.04 651 GLU A O 1
ATOM 3782 N N . GLU A 1 652 ? 124.849 130.059 198.332 1.00 127.70 652 GLU A N 1
ATOM 3783 C CA . GLU A 1 652 ? 124.980 129.329 199.589 1.00 126.82 652 GLU A CA 1
ATOM 3784 C C . GLU A 1 652 ? 126.444 129.179 199.984 1.00 127.14 652 GLU A C 1
ATOM 3785 O O . GLU A 1 652 ? 126.820 129.431 201.135 1.00 126.86 652 GLU A O 1
ATOM 3791 N N . ARG A 1 653 ? 127.290 128.781 199.031 1.00 127.20 653 ARG A N 1
ATOM 3792 C CA . ARG A 1 653 ? 128.712 128.627 199.320 1.00 127.23 653 ARG A CA 1
ATOM 3793 C C . ARG A 1 653 ? 129.356 129.964 199.663 1.00 126.48 653 ARG A C 1
ATOM 3794 O O . ARG A 1 653 ? 130.205 130.037 200.558 1.00 126.57 653 ARG A O 1
ATOM 3802 N N . TYR A 1 654 ? 128.968 131.031 198.960 1.00 123.93 654 TYR A N 1
ATOM 3803 C CA . TYR A 1 654 ? 129.522 132.352 199.246 1.00 123.61 654 TYR A CA 1
ATOM 3804 C C . TYR A 1 654 ? 129.165 132.798 200.659 1.00 124.74 654 TYR A C 1
ATOM 3805 O O . TYR A 1 654 ? 130.021 133.292 201.404 1.00 124.84 654 TYR A O 1
ATOM 3814 N N . ASN A 1 655 ? 127.899 132.621 201.050 1.00 128.89 655 ASN A N 1
ATOM 3815 C CA . ASN A 1 655 ? 127.483 132.996 202.398 1.00 129.01 655 ASN A CA 1
ATOM 3816 C C . ASN A 1 655 ? 128.179 132.146 203.452 1.00 128.02 655 ASN A C 1
ATOM 3817 O O . ASN A 1 655 ? 128.586 132.658 204.502 1.00 126.89 655 ASN A O 1
ATOM 3822 N N . SER A 1 656 ? 128.323 130.842 203.195 1.00 131.55 656 SER A N 1
ATOM 3823 C CA . SER A 1 656 ? 129.014 129.977 204.147 1.00 132.18 656 SER A CA 1
ATOM 3824 C C . SER A 1 656 ? 130.471 130.390 204.311 1.00 131.67 656 SER A C 1
ATOM 3825 O O . SER A 1 656 ? 130.995 130.416 205.431 1.00 131.18 656 SER A O 1
ATOM 3828 N N . VAL A 1 657 ? 131.141 130.717 203.204 1.00 125.60 657 VAL A N 1
ATOM 3829 C CA . VAL A 1 657 ? 132.535 131.148 203.269 1.00 124.77 657 VAL A CA 1
ATOM 3830 C C . VAL A 1 657 ? 132.652 132.465 204.026 1.00 124.46 657 VAL A C 1
ATOM 3831 O O . VAL A 1 657 ? 133.548 132.641 204.861 1.00 124.33 657 VAL A O 1
ATOM 3835 N N . LEU A 1 658 ? 131.748 133.410 203.750 1.00 121.73 658 LEU A N 1
ATOM 3836 C CA . LEU A 1 658 ? 131.790 134.696 204.442 1.00 121.71 658 LEU A CA 1
ATOM 3837 C C . LEU A 1 658 ? 131.553 134.531 205.938 1.00 122.78 658 LEU A C 1
ATOM 3838 O O . LEU A 1 658 ? 132.216 135.182 206.754 1.00 122.27 658 LEU A O 1
ATOM 3843 N N . ASN A 1 659 ? 130.610 133.666 206.320 1.00 121.58 659 ASN A N 1
ATOM 3844 C CA . ASN A 1 659 ? 130.332 133.456 207.737 1.00 121.26 659 ASN A CA 1
ATOM 3845 C C . ASN A 1 659 ? 131.480 132.731 208.428 1.00 121.22 659 ASN A C 1
ATOM 3846 O O . ASN A 1 659 ? 131.793 133.020 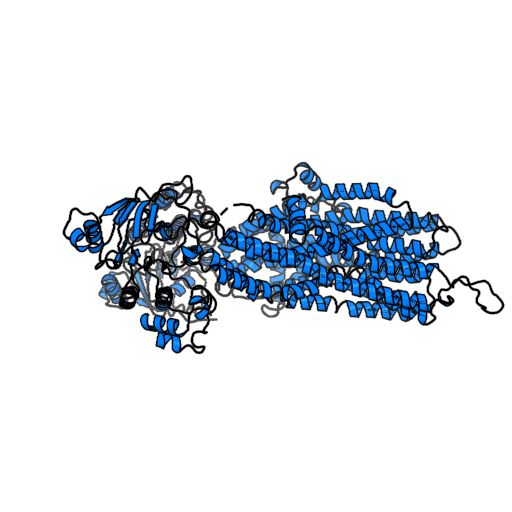209.589 1.00 120.72 659 ASN A O 1
ATOM 3851 N N . SER A 1 660 ? 132.113 131.780 207.736 1.00 124.55 660 SER A N 1
ATOM 3852 C CA . SER A 1 660 ? 133.211 131.030 208.339 1.00 124.09 660 SER A CA 1
ATOM 3853 C C . SER A 1 660 ? 134.398 131.934 208.647 1.00 123.55 660 SER A C 1
ATOM 3854 O O . SER A 1 660 ? 135.018 131.816 209.711 1.00 123.66 660 SER A O 1
ATOM 3857 N N . CYS A 1 661 ? 134.731 132.840 207.731 1.00 124.97 661 CYS A N 1
ATOM 3858 C CA . CYS A 1 661 ? 135.863 133.740 207.904 1.00 125.47 661 CYS A CA 1
ATOM 3859 C C . CYS A 1 661 ? 135.480 135.065 208.549 1.00 125.81 661 CYS A C 1
ATOM 3860 O O . CYS A 1 661 ? 136.361 135.903 208.771 1.00 125.08 661 CYS A O 1
ATOM 3863 N N . CYS A 1 662 ? 134.196 135.269 208.855 1.00 127.49 662 CYS A N 1
ATOM 3864 C CA . CYS A 1 662 ? 133.711 136.494 209.495 1.00 127.87 662 CYS A CA 1
ATOM 3865 C C . CYS A 1 662 ? 134.088 137.733 208.681 1.00 127.64 662 CYS A C 1
ATOM 3866 O O . CYS A 1 662 ? 134.663 138.694 209.195 1.00 126.98 662 CYS A O 1
ATOM 3869 N N . LEU A 1 663 ? 133.755 137.701 207.394 1.00 124.93 663 LEU A N 1
ATOM 3870 C CA . LEU A 1 663 ? 134.027 138.811 206.491 1.00 124.87 663 LEU A CA 1
ATOM 3871 C C . LEU A 1 663 ? 132.906 139.841 206.460 1.00 125.18 663 LEU A C 1
ATOM 3872 O O . LEU A 1 663 ? 133.022 140.838 205.740 1.00 124.36 663 LEU A O 1
ATOM 3877 N N . ARG A 1 664 ? 131.827 139.621 207.212 1.00 124.50 664 ARG A N 1
ATOM 3878 C CA . ARG A 1 664 ? 130.726 140.583 207.234 1.00 124.08 664 ARG A CA 1
ATOM 3879 C C . ARG A 1 664 ? 131.146 141.957 207.745 1.00 123.88 664 ARG A C 1
ATOM 3880 O O . ARG A 1 664 ? 130.772 142.961 207.113 1.00 123.25 664 ARG A O 1
ATOM 3888 N N . PRO A 1 665 ? 131.878 142.093 208.861 1.00 128.29 665 PRO A N 1
ATOM 3889 C CA . PRO A 1 665 ? 132.338 143.439 209.249 1.00 128.84 665 PRO A CA 1
ATOM 3890 C C . PRO A 1 665 ? 133.228 144.093 208.206 1.00 129.30 665 PRO A C 1
ATOM 3891 O O . PRO A 1 665 ? 133.159 145.314 208.016 1.00 129.01 665 PRO A O 1
ATOM 3895 N N . ASP A 1 666 ? 134.067 143.308 207.524 1.00 130.31 666 ASP A N 1
ATOM 3896 C CA . ASP A 1 666 ? 134.919 143.868 206.479 1.00 129.82 666 ASP A CA 1
ATOM 3897 C C . ASP A 1 666 ? 134.087 144.433 205.336 1.00 129.77 666 ASP A C 1
ATOM 3898 O O . ASP A 1 666 ? 134.380 145.518 204.821 1.00 129.65 666 ASP A O 1
ATOM 3903 N N . LEU A 1 667 ? 133.045 143.709 204.923 1.00 131.90 667 LEU A N 1
ATOM 3904 C CA . LEU A 1 667 ? 132.154 144.219 203.886 1.00 132.50 667 LEU A CA 1
ATOM 3905 C C . LEU A 1 667 ? 131.397 145.450 204.368 1.00 132.45 667 LEU A C 1
ATOM 3906 O O . LEU A 1 667 ? 131.186 146.397 203.601 1.00 131.67 667 LEU A O 1
ATOM 3911 N N . ALA A 1 668 ? 130.973 145.450 205.635 1.00 136.30 668 ALA A N 1
ATOM 3912 C CA . ALA A 1 668 ? 130.217 146.579 206.168 1.00 135.97 668 ALA A CA 1
ATOM 3913 C C . ALA A 1 668 ? 131.060 147.849 206.212 1.00 136.54 668 ALA A C 1
ATOM 3914 O O . ALA A 1 668 ? 130.581 148.930 205.850 1.00 136.79 668 ALA A O 1
ATOM 3916 N N . ILE A 1 669 ? 132.317 147.742 206.650 1.00 136.58 669 ILE A N 1
ATOM 3917 C CA . ILE A 1 669 ? 133.160 148.929 206.751 1.00 136.80 669 ILE A CA 1
ATOM 3918 C C . ILE A 1 669 ? 133.663 149.399 205.392 1.00 136.49 669 ILE A C 1
ATOM 3919 O O . ILE A 1 669 ? 133.985 150.584 205.237 1.00 135.81 669 ILE A O 1
ATOM 3924 N N . LEU A 1 670 ? 133.742 148.509 204.403 1.00 132.94 670 LEU A N 1
ATOM 3925 C CA . LEU A 1 670 ? 134.201 148.904 203.081 1.00 132.56 670 LEU A CA 1
ATOM 3926 C C . LEU A 1 670 ? 133.133 149.730 202.365 1.00 132.22 670 LEU A C 1
ATOM 3927 O O . LEU A 1 670 ? 131.935 149.480 202.522 1.00 131.97 670 LEU A O 1
ATOM 3932 N N . PRO A 1 671 ? 133.548 150.728 201.575 1.00 129.11 671 PRO A N 1
ATOM 3933 C CA . PRO A 1 671 ? 132.569 151.589 200.894 1.00 129.36 671 PRO A CA 1
ATOM 3934 C C . PRO A 1 671 ? 131.679 150.829 199.922 1.00 129.33 671 PRO A C 1
ATOM 3935 O O . PRO A 1 671 ? 130.449 150.883 200.028 1.00 129.15 671 PRO A O 1
ATOM 3939 N N . SER A 1 672 ? 132.285 150.117 198.975 1.00 128.78 672 SER A N 1
ATOM 3940 C CA . SER A 1 672 ? 131.542 149.378 197.964 1.00 128.71 672 SER A CA 1
ATOM 3941 C C . SER A 1 672 ? 131.290 147.926 198.349 1.00 129.12 672 SER A C 1
ATOM 3942 O O . SER A 1 672 ? 130.646 147.203 197.582 1.00 128.47 672 SER A O 1
ATOM 3945 N N . SER A 1 673 ? 131.780 147.489 199.511 1.00 129.41 673 SER A N 1
ATOM 3946 C CA . SER A 1 673 ? 131.586 146.126 199.997 1.00 129.56 673 SER A CA 1
ATOM 3947 C C . SER A 1 673 ? 132.080 145.094 198.990 1.00 129.37 673 SER A C 1
ATOM 3948 O O . SER A 1 673 ? 133.290 144.916 198.817 1.00 128.17 673 SER A O 1
ATOM 3951 N N . ASP A 1 674 ? 131.148 144.408 198.324 1.00 126.79 674 ASP A N 1
ATOM 3952 C CA . ASP A 1 674 ? 131.529 143.384 197.357 1.00 125.99 674 ASP A CA 1
ATOM 3953 C C . ASP A 1 674 ? 132.163 143.988 196.110 1.00 124.93 674 ASP A C 1
ATOM 3954 O O . ASP A 1 674 ? 132.960 143.322 195.439 1.00 125.22 674 ASP A O 1
ATOM 3959 N N . LEU A 1 675 ? 131.828 145.234 195.786 1.00 122.59 675 LEU A N 1
ATOM 3960 C CA . LEU A 1 675 ? 132.338 145.897 194.594 1.00 122.75 675 LEU A CA 1
ATOM 3961 C C . LEU A 1 675 ? 133.607 146.699 194.857 1.00 122.82 675 LEU A C 1
ATOM 3962 O O . LEU A 1 675 ? 134.097 147.375 193.947 1.00 123.58 675 LEU A O 1
ATOM 3967 N N . THR A 1 676 ? 134.143 146.645 196.074 1.00 120.42 676 THR A N 1
ATOM 3968 C CA . THR A 1 676 ? 135.354 147.384 196.394 1.00 120.93 676 THR A CA 1
ATOM 3969 C C . THR A 1 676 ? 136.548 146.818 195.631 1.00 119.47 676 THR A C 1
ATOM 3970 O O . THR A 1 676 ? 136.742 145.602 195.545 1.00 119.57 676 THR A O 1
ATOM 3974 N N . GLU A 1 677 ? 137.354 147.718 195.075 1.00 107.94 677 GLU A N 1
ATOM 3975 C CA . GLU A 1 677 ? 138.532 147.357 194.301 1.00 107.44 677 GLU A CA 1
ATOM 3976 C C . GLU A 1 677 ? 139.776 147.478 195.170 1.00 108.46 677 GLU A C 1
ATOM 3977 O O . GLU A 1 677 ? 139.965 148.482 195.865 1.00 108.69 677 GLU A O 1
ATOM 3983 N N . ILE A 1 678 ? 140.620 146.451 195.127 1.00 105.00 678 ILE A N 1
ATOM 3984 C CA . ILE A 1 678 ? 141.862 146.411 195.888 1.00 104.07 678 ILE A CA 1
ATOM 3985 C C . ILE A 1 678 ? 143.018 146.208 194.920 1.00 103.63 678 ILE A C 1
ATOM 3986 O O . ILE A 1 678 ? 142.900 145.457 193.946 1.00 102.59 678 ILE A O 1
ATOM 3991 N N . GLY A 1 679 ? 144.133 146.881 195.188 1.00 99.08 679 GLY A N 1
ATOM 3992 C CA . GLY A 1 679 ? 145.286 146.833 194.317 1.00 97.37 679 GLY A CA 1
ATOM 3993 C C . GLY A 1 679 ? 146.066 145.539 194.456 1.00 97.81 679 GLY A C 1
ATOM 3994 O O . GLY A 1 679 ? 145.661 144.591 195.131 1.00 97.51 679 GLY A O 1
ATOM 3995 N N . GLU A 1 680 ? 147.219 145.509 193.782 1.00 86.76 680 GLU A N 1
ATOM 3996 C CA . GLU A 1 680 ? 148.069 144.322 193.817 1.00 85.41 680 GLU A CA 1
ATOM 3997 C C . GLU A 1 680 ? 148.584 144.038 195.221 1.00 85.04 680 GLU A C 1
ATOM 3998 O O . GLU A 1 680 ? 148.833 142.878 195.567 1.00 83.71 680 GLU A O 1
ATOM 4004 N N . ARG A 1 681 ? 148.753 145.077 196.042 1.00 103.71 681 ARG A N 1
ATOM 4005 C CA . ARG A 1 681 ? 149.172 144.910 197.424 1.00 105.22 681 ARG A CA 1
ATOM 4006 C C . ARG A 1 681 ? 148.123 145.333 198.440 1.00 106.71 681 ARG A C 1
ATOM 4007 O O . ARG A 1 681 ? 148.256 144.980 199.617 1.00 105.47 681 ARG A O 1
ATOM 4015 N N . GLY A 1 682 ? 147.094 146.070 198.029 1.00 131.29 682 GLY A N 1
ATOM 4016 C CA . GLY A 1 682 ? 146.046 146.482 198.941 1.00 132.08 682 GLY A CA 1
ATOM 4017 C C . GLY A 1 682 ? 146.199 147.908 199.427 1.00 133.02 682 GLY A C 1
ATOM 4018 O O . GLY A 1 682 ? 147.042 148.192 200.283 1.00 132.71 682 GLY A O 1
ATOM 4019 N N . ALA A 1 683 ? 145.386 148.816 198.889 1.00 137.84 683 ALA A N 1
ATOM 4020 C CA . ALA A 1 683 ? 145.413 150.213 199.310 1.00 137.76 683 ALA A CA 1
ATOM 4021 C C . ALA A 1 683 ? 144.513 150.440 200.522 1.00 137.40 683 ALA A C 1
ATOM 4022 O O . ALA A 1 683 ? 144.977 150.897 201.572 1.00 137.25 683 ALA A O 1
ATOM 4024 N N . ASN A 1 684 ? 143.229 150.128 200.388 1.00 133.41 684 ASN A N 1
ATOM 4025 C CA . ASN A 1 684 ? 142.285 150.210 201.503 1.00 133.13 684 ASN A CA 1
ATOM 4026 C C . ASN A 1 684 ? 142.122 148.839 202.158 1.00 132.79 684 ASN A C 1
ATOM 4027 O O . ASN A 1 684 ? 141.022 148.303 202.294 1.00 133.51 684 ASN A O 1
ATOM 4032 N N . LEU A 1 685 ? 143.254 148.274 202.571 1.00 119.50 685 LEU A N 1
ATOM 4033 C CA . LEU A 1 685 ? 143.282 146.942 203.156 1.00 119.43 685 LEU A CA 1
ATOM 4034 C C . LEU A 1 685 ? 144.489 146.830 204.074 1.00 119.05 685 LEU A C 1
ATOM 4035 O O . LEU A 1 685 ? 145.438 147.613 203.985 1.00 119.20 685 LEU A O 1
ATOM 4040 N N . SER A 1 686 ? 144.442 145.839 204.961 1.00 114.75 686 SER A N 1
ATOM 4041 C CA . SER A 1 686 ? 145.514 145.577 205.908 1.00 114.85 686 SER A CA 1
ATOM 4042 C C . SER A 1 686 ? 145.983 144.137 205.750 1.00 114.67 686 SER A C 1
ATOM 4043 O O . SER A 1 686 ? 145.402 143.348 205.001 1.00 114.64 686 SER A O 1
ATOM 4046 N N . GLY A 1 687 ? 147.057 143.801 206.468 1.00 115.18 687 GLY A N 1
ATOM 4047 C CA . GLY A 1 687 ? 147.579 142.445 206.406 1.00 116.01 687 GLY A CA 1
ATOM 4048 C C . GLY A 1 687 ? 146.591 141.414 206.915 1.00 116.61 687 GLY A C 1
ATOM 4049 O O . GLY A 1 687 ? 146.425 140.349 206.315 1.00 116.46 687 GLY A O 1
ATOM 4050 N N . GLY A 1 688 ? 145.920 141.717 208.029 1.00 115.40 688 GLY A N 1
ATOM 4051 C CA . GLY A 1 688 ? 144.914 140.802 208.543 1.00 114.57 688 GLY A CA 1
ATOM 4052 C C . GLY A 1 688 ? 143.743 140.628 207.596 1.00 115.31 688 GLY A C 1
ATOM 4053 O O . GLY A 1 688 ? 143.265 139.511 207.381 1.00 115.97 688 GLY A O 1
ATOM 4054 N N . GLN A 1 689 ? 143.265 141.731 207.015 1.00 115.75 689 GLN A N 1
ATOM 4055 C CA . GLN A 1 689 ? 142.179 141.647 206.045 1.00 115.48 689 GLN A CA 1
ATOM 4056 C C . GLN A 1 689 ? 142.611 140.878 204.802 1.00 116.01 689 GLN A C 1
ATOM 4057 O O . GLN A 1 689 ? 141.832 140.098 204.242 1.00 116.67 689 GLN A O 1
ATOM 4063 N N . ARG A 1 690 ? 143.852 141.087 204.358 1.00 106.03 690 ARG A N 1
ATOM 4064 C CA . ARG A 1 690 ? 144.370 140.348 203.210 1.00 104.35 690 ARG A CA 1
ATOM 4065 C C . ARG A 1 690 ? 144.425 138.852 203.499 1.00 104.55 690 ARG A C 1
ATOM 4066 O O . ARG A 1 690 ? 144.046 138.028 202.657 1.00 104.03 690 ARG A O 1
ATOM 4074 N N . GLN A 1 691 ? 144.900 138.481 204.691 1.00 104.85 691 GLN A N 1
ATOM 4075 C CA . GLN A 1 691 ? 144.954 137.070 205.061 1.00 102.76 691 GLN A CA 1
ATOM 4076 C C . GLN A 1 691 ? 143.556 136.473 205.171 1.00 103.17 691 GLN A C 1
ATOM 4077 O O . GLN A 1 691 ? 143.336 135.320 204.784 1.00 103.48 691 GLN A O 1
ATOM 4083 N N . ARG A 1 692 ? 142.600 137.239 205.703 1.00 110.94 692 ARG A N 1
ATOM 4084 C CA . ARG A 1 692 ? 141.222 136.761 205.769 1.00 111.00 692 ARG A CA 1
ATOM 4085 C C . ARG A 1 692 ? 140.645 136.549 204.374 1.00 110.05 692 ARG A C 1
ATOM 4086 O O . ARG A 1 692 ? 139.929 135.570 204.132 1.00 110.12 692 ARG A O 1
ATOM 4094 N N . ILE A 1 693 ? 140.945 137.458 203.444 1.00 100.39 693 ILE A N 1
ATOM 4095 C CA . ILE A 1 693 ? 140.486 137.301 202.066 1.00 99.64 693 ILE A CA 1
ATOM 4096 C C . ILE A 1 693 ? 141.098 136.053 201.440 1.00 99.70 693 ILE A C 1
ATOM 4097 O O . ILE A 1 693 ? 140.419 135.295 200.735 1.00 98.07 693 ILE A O 1
ATOM 4102 N N . SER A 1 694 ? 142.391 135.824 201.682 1.00 92.54 694 SER A N 1
ATOM 4103 C CA . SER A 1 694 ? 143.040 134.625 201.156 1.00 89.84 694 SER A CA 1
ATOM 4104 C C . SER A 1 694 ? 142.421 133.359 201.738 1.00 91.12 694 SER A C 1
ATOM 4105 O O . SER A 1 694 ? 142.217 132.370 201.022 1.00 92.38 694 SER A O 1
ATOM 4108 N N . LEU A 1 695 ? 142.119 133.369 203.038 1.00 95.03 695 LEU A N 1
ATOM 4109 C CA . LEU A 1 695 ? 141.475 132.217 203.663 1.00 94.71 695 LEU A CA 1
ATOM 4110 C C . LEU A 1 695 ? 140.087 131.977 203.080 1.00 94.81 695 LEU A C 1
ATOM 4111 O O . LEU A 1 695 ? 139.688 130.828 202.861 1.00 96.00 695 LEU A O 1
ATOM 4116 N N . ALA A 1 696 ? 139.334 133.052 202.834 1.00 94.08 696 ALA A N 1
ATOM 4117 C CA . ALA A 1 696 ? 138.020 132.911 202.215 1.00 93.83 696 ALA A CA 1
ATOM 4118 C C . ALA A 1 696 ? 138.132 132.335 200.809 1.00 93.32 696 ALA A C 1
ATOM 4119 O O . ALA A 1 696 ? 137.322 131.491 200.406 1.00 95.19 696 ALA A O 1
ATOM 4121 N N . ARG A 1 697 ? 139.130 132.786 200.045 1.00 77.18 697 ARG A N 1
ATOM 4122 C CA . ARG A 1 697 ? 139.352 132.233 198.712 1.00 76.90 697 ARG A CA 1
ATOM 4123 C C . ARG A 1 697 ? 139.692 130.751 198.780 1.00 76.09 697 ARG A C 1
ATOM 4124 O O . ARG A 1 697 ? 139.190 129.952 197.980 1.00 77.83 697 ARG A O 1
ATOM 4132 N N . ALA A 1 698 ? 140.544 130.364 199.732 1.00 78.81 698 ALA A N 1
ATOM 4133 C CA . ALA A 1 698 ? 140.880 128.953 199.894 1.00 78.58 698 ALA A CA 1
ATOM 4134 C C . ALA A 1 698 ? 139.650 128.134 200.268 1.00 79.21 698 ALA A C 1
ATOM 4135 O O . ALA A 1 698 ? 139.457 127.023 199.761 1.00 79.63 698 ALA A O 1
ATOM 4137 N N . LEU A 1 699 ? 138.809 128.669 201.156 1.00 81.97 699 LEU A N 1
ATOM 4138 C CA . LEU A 1 699 ? 137.591 127.965 201.546 1.00 82.14 699 LEU A CA 1
ATOM 4139 C C . LEU A 1 699 ? 136.646 127.791 200.363 1.00 82.75 699 LEU A C 1
ATOM 4140 O O . LEU A 1 699 ? 136.052 126.721 200.185 1.00 82.22 699 LEU A O 1
ATOM 4145 N N . TYR A 1 700 ? 136.492 128.833 199.542 1.00 89.79 700 TYR A N 1
ATOM 4146 C CA . TYR A 1 700 ? 135.598 128.738 198.394 1.00 89.05 700 TYR A CA 1
ATOM 4147 C C . TYR A 1 700 ? 136.208 127.903 197.273 1.00 90.37 700 TYR A C 1
ATOM 4148 O O . TYR A 1 700 ? 135.483 127.455 196.379 1.00 93.59 700 TYR A O 1
ATOM 4157 N N . SER A 1 701 ? 137.524 127.675 197.305 1.00 79.22 701 SER A N 1
ATOM 4158 C CA . SER A 1 701 ? 138.162 126.875 196.264 1.00 78.44 701 SER A CA 1
ATOM 4159 C C . SER A 1 701 ? 137.625 125.449 196.243 1.00 77.05 701 SER A C 1
ATOM 4160 O O . SER A 1 701 ? 137.470 124.863 195.164 1.00 78.09 701 SER A O 1
ATOM 4163 N N . ASP A 1 702 ? 137.341 124.879 197.415 1.00 71.24 702 ASP A N 1
ATOM 4164 C CA . ASP A 1 702 ? 136.765 123.539 197.543 1.00 72.98 702 ASP A CA 1
ATOM 4165 C C . ASP A 1 702 ? 137.653 122.490 196.871 1.00 73.82 702 ASP A C 1
ATOM 4166 O O . ASP A 1 702 ? 137.220 121.721 196.009 1.00 75.03 702 ASP A O 1
ATOM 4171 N N . ARG A 1 703 ? 138.915 122.472 197.286 1.00 64.86 703 ARG A N 1
ATOM 4172 C CA . ARG A 1 703 ? 139.892 121.523 196.781 1.00 64.64 703 ARG A CA 1
ATOM 4173 C C . ARG A 1 703 ? 139.981 120.319 197.717 1.00 65.50 703 ARG A C 1
ATOM 4174 O O . ARG A 1 703 ? 139.231 120.192 198.687 1.00 68.43 703 ARG A O 1
ATOM 4182 N N . SER A 1 704 ? 140.918 119.420 197.416 1.00 67.80 704 SER A N 1
ATOM 4183 C CA . SER A 1 704 ? 141.077 118.192 198.189 1.00 68.39 704 SER A CA 1
ATOM 4184 C C . SER A 1 704 ? 142.093 118.362 199.316 1.00 69.99 704 SER A C 1
ATOM 4185 O O . SER A 1 704 ? 141.807 118.036 200.473 1.00 72.28 704 SER A O 1
ATOM 4188 N N . ILE A 1 705 ? 143.280 118.870 198.995 1.00 70.57 705 ILE A N 1
ATOM 4189 C CA . ILE A 1 705 ? 144.338 119.088 199.975 1.00 69.02 705 ILE A CA 1
ATOM 4190 C C . ILE A 1 705 ? 144.545 120.586 200.144 1.00 66.63 705 ILE A C 1
ATOM 4191 O O . ILE A 1 705 ? 144.746 121.308 199.159 1.00 70.60 705 ILE A O 1
ATOM 4196 N N . TYR A 1 706 ? 144.497 121.052 201.389 1.00 69.53 706 TYR A N 1
ATOM 4197 C CA . TYR A 1 706 ? 144.669 122.463 201.719 1.00 69.30 706 TYR A CA 1
ATOM 4198 C C . TYR A 1 706 ? 146.057 122.656 202.316 1.00 72.43 706 TYR A C 1
ATOM 4199 O O . TYR A 1 706 ? 146.325 122.207 203.435 1.00 77.00 706 TYR A O 1
ATOM 4208 N N . ILE A 1 707 ? 146.936 123.322 201.569 1.00 68.55 707 ILE A N 1
ATOM 4209 C CA . ILE A 1 707 ? 148.268 123.651 202.064 1.00 65.83 707 ILE A CA 1
ATOM 4210 C C . ILE A 1 707 ? 148.187 124.984 202.794 1.00 66.06 707 ILE A C 1
ATOM 4211 O O . ILE A 1 707 ? 148.412 126.046 202.203 1.00 67.48 707 ILE A O 1
ATOM 4216 N N . LEU A 1 708 ? 147.867 124.935 204.088 1.00 79.15 708 LEU A N 1
ATOM 4217 C CA . LEU A 1 708 ? 147.589 126.142 204.866 1.00 80.57 708 LEU A CA 1
ATOM 4218 C C . LEU A 1 708 ? 148.891 126.682 205.450 1.00 82.52 708 LEU A C 1
ATOM 4219 O O . LEU A 1 708 ? 149.332 126.307 206.538 1.00 84.60 708 LEU A O 1
ATOM 4224 N N . ASP A 1 709 ? 149.517 127.586 204.701 1.00 87.71 709 ASP A N 1
ATOM 4225 C CA . ASP A 1 709 ? 150.614 128.364 205.252 1.00 89.92 709 ASP A CA 1
ATOM 4226 C C . ASP A 1 709 ? 150.079 129.303 206.326 1.00 91.84 709 ASP A C 1
ATOM 4227 O O . ASP A 1 709 ? 148.909 129.692 206.305 1.00 91.80 709 ASP A O 1
ATOM 4232 N N . ASP A 1 710 ? 150.951 129.658 207.278 1.00 100.73 710 ASP A N 1
ATOM 4233 C CA . ASP A 1 710 ? 150.574 130.396 208.482 1.00 99.45 710 ASP A CA 1
ATOM 4234 C C . ASP A 1 710 ? 149.726 131.621 208.155 1.00 100.48 710 ASP A C 1
ATOM 4235 O O . ASP A 1 710 ? 150.239 132.614 207.625 1.00 101.28 710 ASP A O 1
ATOM 4240 N N . PRO A 1 711 ? 148.424 131.587 208.458 1.00 104.71 711 PRO A N 1
ATOM 4241 C CA . PRO A 1 711 ? 147.566 132.743 208.171 1.00 104.24 711 PRO A CA 1
ATOM 4242 C C . PRO A 1 711 ? 147.535 133.753 209.307 1.00 105.92 711 PRO A C 1
ATOM 4243 O O . PRO A 1 711 ? 147.291 134.943 209.085 1.00 105.80 711 PRO A O 1
ATOM 4247 N N . LEU A 1 712 ? 147.783 133.284 210.532 1.00 118.08 712 LEU A N 1
ATOM 4248 C CA . LEU A 1 712 ? 147.653 134.106 211.729 1.00 117.66 712 LEU A CA 1
ATOM 4249 C C . LEU A 1 712 ? 148.991 134.328 212.425 1.00 118.72 712 LEU A C 1
ATOM 4250 O O . LEU A 1 712 ? 149.039 134.404 213.657 1.00 119.14 712 LEU A O 1
ATOM 4255 N N . SER A 1 713 ? 150.082 134.424 211.661 1.00 122.91 713 SER A N 1
ATOM 4256 C CA . SER A 1 713 ? 151.376 134.730 212.262 1.00 123.52 713 SER A CA 1
ATOM 4257 C C . SER A 1 713 ? 151.375 136.107 212.910 1.00 123.96 713 SER A C 1
ATOM 4258 O O . SER A 1 713 ? 151.947 136.286 213.991 1.00 123.70 713 SER A O 1
ATOM 4261 N N . ALA A 1 714 ? 150.739 137.091 212.267 1.00 126.64 714 ALA A N 1
ATOM 4262 C CA . ALA A 1 714 ? 150.626 138.427 212.840 1.00 126.67 714 ALA A CA 1
ATOM 4263 C C . ALA A 1 714 ? 149.227 139.010 212.659 1.00 126.72 714 ALA A C 1
ATOM 4264 O O . ALA A 1 714 ? 149.076 140.238 212.643 1.00 126.98 714 ALA A O 1
ATOM 4266 N N . LEU A 1 715 ? 148.203 138.167 212.521 1.00 123.40 715 LEU A N 1
ATOM 4267 C CA . LEU A 1 715 ? 146.845 138.666 212.307 1.00 123.27 715 LEU A CA 1
ATOM 4268 C C . LEU A 1 715 ? 146.199 139.083 213.625 1.00 124.03 715 LEU A C 1
ATOM 4269 O O . LEU A 1 715 ? 145.924 140.266 213.849 1.00 123.64 715 LEU A O 1
ATOM 4274 N N . ASP A 1 716 ? 145.976 138.116 214.517 1.00 131.08 716 ASP A N 1
ATOM 4275 C CA . ASP A 1 716 ? 145.296 138.351 215.786 1.00 130.67 716 ASP A CA 1
ATOM 4276 C C . ASP A 1 716 ? 145.298 137.077 216.620 1.00 130.92 716 ASP A C 1
ATOM 4277 O O . ASP A 1 716 ? 145.816 136.044 216.183 1.00 130.60 716 ASP A O 1
ATOM 4282 N N . ALA A 1 717 ? 144.724 137.137 217.821 1.00 132.53 717 ALA A N 1
ATOM 4283 C CA . ALA A 1 717 ? 144.604 135.970 218.685 1.00 132.54 717 ALA A CA 1
ATOM 4284 C C . ALA A 1 717 ? 143.156 135.521 218.840 1.00 133.18 717 ALA A C 1
ATOM 4285 O O . ALA A 1 717 ? 142.827 134.374 218.523 1.00 133.42 717 ALA A O 1
ATOM 4287 N N . HIS A 1 718 ? 142.271 136.410 219.296 1.00 135.05 718 HIS A N 1
ATOM 4288 C CA . HIS A 1 718 ? 140.886 136.025 219.550 1.00 135.36 718 HIS A CA 1
ATOM 4289 C C . HIS A 1 718 ? 140.159 135.683 218.254 1.00 134.52 718 HIS A C 1
ATOM 4290 O O . HIS A 1 718 ? 139.643 134.570 218.090 1.00 134.53 718 HIS A O 1
ATOM 4297 N N . VAL A 1 719 ? 140.104 136.635 217.319 1.00 133.74 719 VAL A N 1
ATOM 4298 C CA . VAL A 1 719 ? 139.423 136.381 216.054 1.00 133.92 719 VAL A CA 1
ATOM 4299 C C . VAL A 1 719 ? 140.167 135.326 215.246 1.00 134.22 719 VAL A C 1
ATOM 4300 O O . VAL A 1 719 ? 139.555 134.585 214.469 1.00 134.77 719 VAL A O 1
ATOM 4304 N N . GLY A 1 720 ? 141.487 135.225 215.423 1.00 134.10 720 GLY A N 1
ATOM 4305 C CA . GLY A 1 720 ? 142.228 134.170 214.751 1.00 134.53 720 GLY A CA 1
ATOM 4306 C C . GLY A 1 720 ? 141.798 132.789 215.205 1.00 134.10 720 GLY A C 1
ATOM 4307 O O . GLY A 1 720 ? 141.530 131.906 214.386 1.00 133.45 720 GLY A O 1
ATOM 4308 N N . ASN A 1 721 ? 141.697 132.592 216.523 1.00 132.10 721 ASN A N 1
ATOM 4309 C CA . ASN A 1 721 ? 141.204 131.321 217.043 1.00 132.12 721 ASN A CA 1
ATOM 4310 C C . ASN A 1 721 ? 139.758 131.083 216.628 1.00 132.47 721 ASN A C 1
ATOM 4311 O O . ASN A 1 721 ? 139.370 129.948 216.326 1.00 132.57 721 ASN A O 1
ATOM 4316 N N . HIS A 1 722 ? 138.945 132.142 216.617 1.00 134.16 722 HIS A N 1
ATOM 4317 C CA . HIS A 1 722 ? 137.545 132.000 216.226 1.00 133.66 722 HIS A CA 1
ATOM 4318 C C . HIS A 1 722 ? 137.423 131.499 214.791 1.00 133.44 722 HIS A C 1
ATOM 4319 O O . HIS A 1 722 ? 136.716 130.521 214.521 1.00 133.34 722 HIS A O 1
ATOM 4326 N N . ILE A 1 723 ? 138.118 132.149 213.854 1.00 129.41 723 ILE A N 1
ATOM 4327 C CA . ILE A 1 723 ? 138.045 131.712 212.464 1.00 129.16 723 ILE A CA 1
ATOM 4328 C C . ILE A 1 723 ? 138.680 130.336 212.295 1.00 129.04 723 ILE A C 1
ATOM 4329 O O . ILE A 1 723 ? 138.200 129.524 211.494 1.00 128.70 723 ILE A O 1
ATOM 4334 N N . PHE A 1 724 ? 139.741 130.035 213.052 1.00 129.86 724 PHE A N 1
ATOM 4335 C CA . PHE A 1 724 ? 140.365 128.719 212.959 1.00 130.25 724 PHE A CA 1
ATOM 4336 C C . PHE A 1 724 ? 139.383 127.620 213.347 1.00 130.19 724 PHE A C 1
ATOM 4337 O O . PHE A 1 724 ? 139.166 126.670 212.585 1.00 129.40 724 PHE A O 1
ATOM 4345 N N . ASN A 1 725 ? 138.752 127.748 214.516 1.00 128.36 725 ASN A N 1
ATOM 4346 C CA . ASN A 1 725 ? 137.825 126.718 214.966 1.00 127.98 725 ASN A CA 1
ATOM 4347 C C . ASN A 1 725 ? 136.477 126.782 214.259 1.00 127.72 725 ASN A C 1
ATOM 4348 O O . ASN A 1 725 ? 135.672 125.858 214.417 1.00 127.57 725 ASN A O 1
ATOM 4353 N N . SER A 1 726 ? 136.210 127.841 213.490 1.00 128.69 726 SER A N 1
ATOM 4354 C CA . SER A 1 726 ? 134.967 127.892 212.729 1.00 128.82 726 SER A CA 1
ATOM 4355 C C . SER A 1 726 ? 135.129 127.294 211.336 1.00 128.78 726 SER A C 1
ATOM 4356 O O . SER A 1 726 ? 134.197 126.666 210.819 1.00 128.64 726 SER A O 1
ATOM 4359 N N . ALA A 1 727 ? 136.293 127.472 210.711 1.00 123.38 727 ALA A N 1
ATOM 4360 C CA . ALA A 1 727 ? 136.518 127.005 209.349 1.00 122.46 727 ALA A CA 1
ATOM 4361 C C . ALA A 1 727 ? 137.419 125.782 209.272 1.00 121.92 727 ALA A C 1
ATOM 4362 O O . ALA A 1 727 ? 137.036 124.770 208.678 1.00 120.98 727 ALA A O 1
ATOM 4364 N N . ILE A 1 728 ? 138.618 125.849 209.855 1.00 118.74 728 ILE A N 1
ATOM 4365 C CA . ILE A 1 728 ? 139.571 124.753 209.712 1.00 118.20 728 ILE A CA 1
ATOM 4366 C C . ILE A 1 728 ? 139.074 123.506 210.434 1.00 118.59 728 ILE A C 1
ATOM 4367 O O . ILE A 1 728 ? 139.289 122.378 209.972 1.00 117.58 728 ILE A O 1
ATOM 4372 N N . ARG A 1 729 ? 138.405 123.682 211.574 1.00 121.41 729 ARG A N 1
ATOM 4373 C CA . ARG A 1 729 ? 137.962 122.530 212.353 1.00 121.38 729 ARG A CA 1
ATOM 4374 C C . ARG A 1 729 ? 136.660 121.945 211.816 1.00 120.84 729 ARG A C 1
ATOM 4375 O O . ARG A 1 729 ? 136.524 120.720 211.718 1.00 119.68 729 ARG A O 1
ATOM 4383 N N . LYS A 1 730 ? 135.693 122.794 211.466 1.00 117.53 730 LYS A N 1
ATOM 4384 C CA . LYS A 1 730 ? 134.389 122.312 211.020 1.00 116.75 730 LYS A CA 1
ATOM 4385 C C . LYS A 1 730 ? 134.309 122.198 209.499 1.00 116.06 730 LYS A C 1
ATOM 4386 O O . LYS A 1 730 ? 134.069 121.111 208.964 1.00 116.07 730 LYS A O 1
ATOM 4392 N N . HIS A 1 731 ? 134.501 123.315 208.793 1.00 111.66 731 HIS A N 1
ATOM 4393 C CA . HIS A 1 731 ? 134.392 123.297 207.337 1.00 111.57 731 HIS A CA 1
ATOM 4394 C C . HIS A 1 731 ? 135.484 122.442 206.706 1.00 111.98 731 HIS A C 1
ATOM 4395 O O . HIS A 1 731 ? 135.218 121.676 205.772 1.00 112.09 731 HIS A O 1
ATOM 4402 N N . LEU A 1 732 ? 136.714 122.557 207.198 1.00 106.26 732 LEU A N 1
ATOM 4403 C CA . LEU A 1 732 ? 137.842 121.801 206.653 1.00 105.50 732 LEU A CA 1
ATOM 4404 C C . LEU A 1 732 ? 138.055 120.487 207.400 1.00 104.27 732 LEU A C 1
ATOM 4405 O O . LEU A 1 732 ? 139.146 120.193 207.885 1.00 103.88 732 LEU A O 1
ATOM 4410 N N . LYS A 1 733 ? 136.998 119.683 207.497 1.00 101.25 733 LYS A N 1
ATOM 4411 C CA . LYS A 1 733 ? 137.068 118.369 208.124 1.00 102.87 733 LYS A CA 1
ATOM 4412 C C . LYS A 1 733 ? 137.193 117.239 207.112 1.00 102.69 733 LYS A C 1
ATOM 4413 O O . LYS A 1 733 ? 137.937 116.282 207.347 1.00 101.74 733 LYS A O 1
ATOM 4419 N N . SER A 1 734 ? 136.487 117.331 205.988 1.00 97.23 734 SER A N 1
ATOM 4420 C CA . SER A 1 734 ? 136.558 116.328 204.935 1.00 96.67 734 SER A CA 1
ATOM 4421 C C . SER A 1 734 ? 137.709 116.568 203.968 1.00 96.71 734 SER A C 1
ATOM 4422 O O . SER A 1 734 ? 137.891 115.780 203.035 1.00 96.48 734 SER A O 1
ATOM 4425 N N . LYS A 1 735 ? 138.482 117.633 204.163 1.00 90.60 735 LYS A N 1
ATOM 4426 C CA . LYS A 1 735 ? 139.604 117.967 203.299 1.00 88.73 735 LYS A CA 1
ATOM 4427 C C . LYS A 1 735 ? 140.900 117.931 204.098 1.00 88.33 735 LYS A C 1
ATOM 4428 O O . LYS A 1 735 ? 140.910 118.229 205.297 1.00 86.94 735 LYS A O 1
ATOM 4434 N N . THR A 1 736 ? 141.989 117.559 203.429 1.00 85.10 736 THR A N 1
ATOM 4435 C CA . THR A 1 736 ? 143.289 117.505 204.082 1.00 84.70 736 THR A CA 1
ATOM 4436 C C . THR A 1 736 ? 143.746 118.905 204.473 1.00 83.09 736 THR A C 1
ATOM 4437 O O . THR A 1 736 ? 143.563 119.869 203.724 1.00 84.08 736 THR A O 1
ATOM 4441 N N . VAL A 1 737 ? 144.345 119.014 205.657 1.00 82.57 737 VAL A N 1
ATOM 4442 C CA . VAL A 1 737 ? 144.805 120.286 206.202 1.00 80.82 737 VAL A CA 1
ATOM 4443 C C . VAL A 1 737 ? 146.304 120.193 206.444 1.00 81.84 737 VAL A C 1
ATOM 4444 O O . VAL A 1 737 ? 146.781 119.238 207.069 1.00 86.53 737 VAL A O 1
ATOM 4448 N N . LEU A 1 738 ? 147.043 121.184 205.948 1.00 77.65 738 LEU A N 1
ATOM 4449 C CA . LEU A 1 738 ? 148.490 121.232 206.111 1.00 78.76 738 LEU A CA 1
ATOM 4450 C C . LEU A 1 738 ? 148.885 122.505 206.849 1.00 80.25 738 LEU A C 1
ATOM 4451 O O . LEU A 1 738 ? 149.801 123.217 206.425 1.00 81.73 738 LEU A O 1
ATOM 4456 N N . PHE A 1 739 ? 148.195 122.801 207.949 1.00 97.41 739 PHE A N 1
ATOM 4457 C CA . PHE A 1 739 ? 148.343 124.094 208.606 1.00 97.70 739 PHE A CA 1
ATOM 4458 C C . PHE A 1 739 ? 149.677 124.146 209.346 1.00 98.61 739 PHE A C 1
ATOM 4459 O O . PHE A 1 739 ? 149.955 123.305 210.207 1.00 100.03 739 PHE A O 1
ATOM 4467 N N . VAL A 1 740 ? 150.493 125.149 209.010 1.00 100.16 740 VAL A N 1
ATOM 4468 C CA . VAL A 1 740 ? 151.920 125.110 209.330 1.00 100.64 740 VAL A CA 1
ATOM 4469 C C . VAL A 1 740 ? 152.155 125.173 210.838 1.00 103.65 740 VAL A C 1
ATOM 4470 O O . VAL A 1 740 ? 153.000 124.446 211.373 1.00 105.18 740 VAL A O 1
ATOM 4474 N N . THR A 1 741 ? 151.424 126.049 211.537 1.00 108.20 741 THR A N 1
ATOM 4475 C CA . THR A 1 741 ? 151.569 126.305 212.973 1.00 107.08 741 THR A CA 1
ATOM 4476 C C . THR A 1 741 ? 152.855 127.059 213.294 1.00 107.46 741 THR A C 1
ATOM 4477 O O . THR A 1 741 ? 153.947 126.652 212.884 1.00 106.89 741 THR A O 1
ATOM 4481 N N . HIS A 1 742 ? 152.729 128.158 214.045 1.00 116.89 742 HIS A N 1
ATOM 4482 C CA . HIS A 1 742 ? 153.880 128.848 214.611 1.00 117.05 742 HIS A CA 1
ATOM 4483 C C . HIS A 1 742 ? 153.644 129.314 216.041 1.00 118.48 742 HIS A C 1
ATOM 4484 O O . HIS A 1 742 ? 154.561 129.881 216.643 1.00 117.60 742 HIS A O 1
ATOM 4491 N N . GLN A 1 743 ? 152.452 129.097 216.599 1.00 135.74 743 GLN A N 1
ATOM 4492 C CA . GLN A 1 743 ? 152.150 129.462 217.976 1.00 136.87 743 GLN A CA 1
ATOM 4493 C C . GLN A 1 743 ? 152.032 128.258 218.899 1.00 136.59 743 GLN A C 1
ATOM 4494 O O . GLN A 1 743 ? 152.350 128.379 220.088 1.00 136.99 743 GLN A O 1
ATOM 4500 N N . LEU A 1 744 ? 151.587 127.113 218.374 1.00 140.67 744 LEU A N 1
ATOM 4501 C CA . LEU A 1 744 ? 151.498 125.800 219.015 1.00 141.72 744 LEU A CA 1
ATOM 4502 C C . LEU A 1 744 ? 150.258 125.592 219.886 1.00 142.21 744 LEU A C 1
ATOM 4503 O O . LEU A 1 744 ? 150.166 124.546 220.541 1.00 142.93 744 LEU A O 1
ATOM 4508 N N . GLN A 1 745 ? 149.301 126.524 219.921 1.00 141.00 745 GLN A N 1
ATOM 4509 C CA . GLN A 1 745 ? 148.021 126.209 220.551 1.00 141.13 745 GLN A CA 1
ATOM 4510 C C . GLN A 1 745 ? 146.956 125.781 219.552 1.00 140.90 745 GLN A C 1
ATOM 4511 O O . GLN A 1 745 ? 145.811 125.543 219.955 1.00 141.09 745 GLN A O 1
ATOM 4517 N N . TYR A 1 746 ? 147.297 125.677 218.267 1.00 132.26 746 TYR A N 1
ATOM 4518 C CA . TYR A 1 746 ? 146.305 125.349 217.251 1.00 131.77 746 TYR A CA 1
ATOM 4519 C C . TYR A 1 746 ? 146.210 123.856 216.969 1.00 131.13 746 TYR A C 1
ATOM 4520 O O . TYR A 1 746 ? 145.417 123.453 216.112 1.00 130.72 746 TYR A O 1
ATOM 4529 N N . LEU A 1 747 ? 146.993 123.028 217.661 1.00 129.84 747 LEU A N 1
ATOM 4530 C CA . LEU A 1 747 ? 147.013 121.593 217.419 1.00 129.77 747 LEU A CA 1
ATOM 4531 C C . LEU A 1 747 ? 146.467 120.787 218.593 1.00 130.02 747 LEU A C 1
ATOM 4532 O O . LEU A 1 747 ? 146.766 119.592 218.703 1.00 129.54 747 LEU A O 1
ATOM 4537 N N . VAL A 1 748 ? 145.683 121.412 219.474 1.00 136.80 748 VAL A N 1
ATOM 4538 C CA . VAL A 1 748 ? 145.110 120.676 220.597 1.00 137.05 748 VAL A CA 1
ATOM 4539 C C . VAL A 1 748 ? 144.073 119.671 220.106 1.00 136.95 748 VAL A C 1
ATOM 4540 O O . VAL A 1 748 ? 143.876 118.615 220.717 1.00 136.65 748 VAL A O 1
ATOM 4544 N N . ASP A 1 749 ? 143.398 119.979 219.000 1.00 135.18 749 ASP A N 1
ATOM 4545 C CA . ASP A 1 749 ? 142.461 119.057 218.372 1.00 135.71 749 ASP A CA 1
ATOM 4546 C C . ASP A 1 749 ? 143.049 118.360 217.152 1.00 135.48 749 ASP A C 1
ATOM 4547 O O . ASP A 1 749 ? 142.320 117.654 216.448 1.00 135.01 749 ASP A O 1
ATOM 4552 N N . CYS A 1 750 ? 144.340 118.543 216.887 1.00 126.05 750 CYS A N 1
ATOM 4553 C CA . CYS A 1 750 ? 144.957 117.967 215.701 1.00 124.58 750 CYS A CA 1
ATOM 4554 C C . CYS A 1 750 ? 145.041 116.449 215.812 1.00 124.26 750 CYS A C 1
ATOM 4555 O O . CYS A 1 750 ? 145.240 115.897 216.898 1.00 125.77 750 CYS A O 1
ATOM 4558 N N . ASP A 1 751 ? 144.888 115.773 214.671 1.00 112.63 751 ASP A N 1
ATOM 4559 C CA . ASP A 1 751 ? 144.877 114.314 214.657 1.00 113.64 751 ASP A CA 1
ATOM 4560 C C . ASP A 1 751 ? 146.271 113.715 214.800 1.00 114.26 751 ASP A C 1
ATOM 4561 O O . ASP A 1 751 ? 146.424 112.666 215.436 1.00 114.84 751 ASP A O 1
ATOM 4566 N N . GLU A 1 752 ? 147.292 114.347 214.220 1.00 117.54 752 GLU A N 1
ATOM 4567 C CA . GLU A 1 752 ? 148.659 113.824 214.273 1.00 118.28 752 GLU A CA 1
ATOM 4568 C C . GLU A 1 752 ? 149.614 115.014 214.226 1.00 117.95 752 GLU A C 1
ATOM 4569 O O . GLU A 1 752 ? 149.639 115.765 213.245 1.00 116.98 752 GLU A O 1
ATOM 4575 N N . VAL A 1 753 ? 150.379 115.195 215.298 1.00 129.11 753 VAL A N 1
ATOM 4576 C CA . VAL A 1 753 ? 151.330 116.295 215.405 1.00 128.51 753 VAL A CA 1
ATOM 4577 C C . VAL A 1 753 ? 152.728 115.759 215.138 1.00 128.79 753 VAL A C 1
ATOM 4578 O O . VAL A 1 753 ? 153.202 114.856 215.837 1.00 130.12 753 VAL A O 1
ATOM 4582 N N . ILE A 1 754 ? 153.393 116.314 214.129 1.00 123.32 754 ILE A N 1
ATOM 4583 C CA . ILE A 1 754 ? 154.741 115.904 213.755 1.00 125.15 754 ILE A CA 1
ATOM 4584 C C . ILE A 1 754 ? 155.681 117.082 213.971 1.00 125.04 754 ILE A C 1
ATOM 4585 O O . ILE A 1 754 ? 155.300 118.240 213.758 1.00 124.17 754 ILE A O 1
ATOM 4590 N N . PHE A 1 755 ? 156.889 116.787 214.444 1.00 128.79 755 PHE A N 1
ATOM 4591 C CA . PHE A 1 755 ? 157.920 117.788 214.696 1.00 127.82 755 PHE A CA 1
ATOM 4592 C C . PHE A 1 755 ? 159.191 117.338 213.988 1.00 127.79 755 PHE A C 1
ATOM 4593 O O . PHE A 1 755 ? 159.787 116.320 214.357 1.00 128.39 755 PHE A O 1
ATOM 4601 N N . MET A 1 756 ? 159.604 118.093 212.975 1.00 128.13 756 MET A N 1
ATOM 4602 C CA . MET A 1 756 ? 160.764 117.752 212.165 1.00 129.08 756 MET A CA 1
ATOM 4603 C C . MET A 1 756 ? 161.883 118.759 212.395 1.00 129.49 756 MET A C 1
ATOM 4604 O O . MET A 1 756 ? 161.646 119.971 212.437 1.00 128.72 756 MET A O 1
ATOM 4609 N N . LYS A 1 757 ? 163.099 118.246 212.563 1.00 142.16 757 LYS A N 1
ATOM 4610 C CA . LYS A 1 757 ? 164.287 119.066 212.749 1.00 142.55 757 LYS A CA 1
ATOM 4611 C C . LYS A 1 757 ? 165.374 118.591 211.798 1.00 142.81 757 LYS A C 1
ATOM 4612 O O . LYS A 1 757 ? 165.564 117.385 211.614 1.00 142.71 757 LYS A O 1
ATOM 4618 N N . GLU A 1 758 ? 166.081 119.549 211.195 1.00 144.97 758 GLU A N 1
ATOM 4619 C CA . GLU A 1 758 ? 167.139 119.269 210.223 1.00 145.01 758 GLU A CA 1
ATOM 4620 C C . GLU A 1 758 ? 166.623 118.445 209.047 1.00 145.22 758 GLU A C 1
ATOM 4621 O O . GLU A 1 758 ? 167.358 117.641 208.467 1.00 144.94 758 GLU A O 1
ATOM 4627 N N . GLY A 1 759 ? 165.357 118.639 208.685 1.00 149.53 759 GLY A N 1
ATOM 4628 C CA . GLY A 1 759 ? 164.765 117.922 207.575 1.00 149.33 759 GLY A CA 1
ATOM 4629 C C . GLY A 1 759 ? 164.367 116.493 207.861 1.00 149.60 759 GLY A C 1
ATOM 4630 O O . GLY A 1 759 ? 164.017 115.768 206.923 1.00 149.42 759 GLY A O 1
ATOM 4631 N N . CYS A 1 760 ? 164.405 116.062 209.120 1.00 148.82 760 CYS A N 1
ATOM 4632 C CA . CYS A 1 760 ? 164.056 114.698 209.492 1.00 149.08 760 CYS A CA 1
ATOM 4633 C C . CYS A 1 760 ? 162.985 114.719 210.571 1.00 148.18 760 CYS A C 1
ATOM 4634 O O . CYS A 1 760 ? 163.051 115.519 211.510 1.00 147.49 760 CYS A O 1
ATOM 4637 N N . ILE A 1 761 ? 162.003 113.833 210.434 1.00 150.27 761 ILE A N 1
ATOM 4638 C CA . ILE A 1 761 ? 160.908 113.744 211.395 1.00 150.74 761 ILE A CA 1
ATOM 4639 C C . ILE A 1 761 ? 161.408 113.052 212.656 1.00 150.59 761 ILE A C 1
ATOM 4640 O O . ILE A 1 761 ? 162.032 111.986 212.590 1.00 150.02 761 ILE A O 1
ATOM 4645 N N . THR A 1 762 ? 161.134 113.658 213.811 1.00 147.61 762 THR A N 1
ATOM 4646 C CA . THR A 1 762 ? 161.565 113.118 215.094 1.00 147.24 762 THR A CA 1
ATOM 4647 C C . THR A 1 762 ? 160.422 112.634 215.971 1.00 147.22 762 THR A C 1
ATOM 4648 O O . THR A 1 762 ? 160.576 111.622 216.657 1.00 147.31 762 THR A O 1
ATOM 4652 N N . GLU A 1 763 ? 159.285 113.326 215.969 1.00 138.51 763 GLU A N 1
ATOM 4653 C CA . GLU A 1 763 ? 158.138 112.959 216.789 1.00 137.97 763 GLU A CA 1
ATOM 4654 C C . GLU A 1 763 ? 156.899 112.888 215.911 1.00 137.26 763 GLU A C 1
ATOM 4655 O O . GLU A 1 763 ? 156.714 113.728 215.025 1.00 136.80 763 GLU A O 1
ATOM 4661 N N . ARG A 1 764 ? 156.059 111.883 216.152 1.00 141.29 764 ARG A N 1
ATOM 4662 C CA . ARG A 1 764 ? 154.813 111.702 215.421 1.00 141.59 764 ARG A CA 1
ATOM 4663 C C . ARG A 1 764 ? 153.676 111.473 216.408 1.00 141.82 764 ARG A C 1
ATOM 4664 O O . ARG A 1 764 ? 153.842 111.596 217.625 1.00 141.90 764 ARG A O 1
ATOM 4672 N N . GLY A 1 765 ? 152.507 111.137 215.868 1.00 138.88 765 GLY A N 1
ATOM 4673 C CA . GLY A 1 765 ? 151.320 110.908 216.671 1.00 138.48 765 GLY A CA 1
ATOM 4674 C C . GLY A 1 765 ? 150.618 112.203 217.030 1.00 138.05 765 GLY A C 1
ATOM 4675 O O . GLY A 1 765 ? 151.022 113.304 216.646 1.00 138.12 765 GLY A O 1
ATOM 4676 N N . THR A 1 766 ? 149.535 112.058 217.790 1.00 132.37 766 THR A N 1
ATOM 4677 C CA . THR A 1 766 ? 148.787 113.225 218.227 1.00 132.18 766 THR A CA 1
ATOM 4678 C C . THR A 1 766 ? 149.466 113.870 219.436 1.00 132.61 766 THR A C 1
ATOM 4679 O O . THR A 1 766 ? 150.548 113.466 219.869 1.00 133.20 766 THR A O 1
ATOM 4683 N N . HIS A 1 767 ? 148.803 114.891 219.985 1.00 134.97 767 HIS A N 1
ATOM 4684 C CA . HIS A 1 767 ? 149.448 115.777 220.952 1.00 135.59 767 HIS A CA 1
ATOM 4685 C C . HIS A 1 767 ? 149.848 115.031 222.223 1.00 136.15 767 HIS A C 1
ATOM 4686 O O . HIS A 1 767 ? 150.939 115.249 222.769 1.00 135.21 767 HIS A O 1
ATOM 4693 N N . GLU A 1 768 ? 148.977 114.133 222.702 1.00 135.93 768 GLU A N 1
ATOM 4694 C CA . GLU A 1 768 ? 149.226 113.453 223.971 1.00 135.17 768 GLU A CA 1
ATOM 4695 C C . GLU A 1 768 ? 150.611 112.824 224.017 1.00 136.11 768 GLU A C 1
ATOM 4696 O O . GLU A 1 768 ? 151.342 113.013 224.997 1.00 136.50 768 GLU A O 1
ATOM 4702 N N . GLU A 1 769 ? 150.999 112.099 222.964 1.00 138.62 769 GLU A N 1
ATOM 4703 C CA . GLU A 1 769 ? 152.364 111.591 222.891 1.00 137.99 769 GLU A CA 1
ATOM 4704 C C . GLU A 1 769 ? 153.373 112.730 222.834 1.00 137.80 769 GLU A C 1
ATOM 4705 O O . GLU A 1 769 ? 154.498 112.592 223.328 1.00 138.10 769 GLU A O 1
ATOM 4711 N N . LEU A 1 770 ? 152.987 113.870 222.251 1.00 139.27 770 LEU A N 1
ATOM 4712 C CA . LEU A 1 770 ? 153.927 114.980 222.135 1.00 139.85 770 LEU A CA 1
ATOM 4713 C C . LEU A 1 770 ? 154.322 115.539 223.498 1.00 140.02 770 LEU A C 1
ATOM 4714 O O . LEU A 1 770 ? 155.497 115.866 223.701 1.00 139.80 770 LEU A O 1
ATOM 4719 N N . MET A 1 771 ? 153.385 115.666 224.448 1.00 140.95 771 MET A N 1
ATOM 4720 C CA . MET A 1 771 ? 153.846 116.080 225.777 1.00 141.19 771 MET A CA 1
ATOM 4721 C C . MET A 1 771 ? 154.359 114.907 226.610 1.00 141.52 771 MET A C 1
ATOM 4722 O O . MET A 1 771 ? 155.306 115.078 227.387 1.00 142.13 771 MET A O 1
ATOM 4727 N N . ASN A 1 772 ? 153.775 113.710 226.483 1.00 141.26 772 ASN A N 1
ATOM 4728 C CA . ASN A 1 772 ? 154.228 112.646 227.375 1.00 141.04 772 ASN A CA 1
ATOM 4729 C C . ASN A 1 772 ? 155.567 112.048 226.957 1.00 141.49 772 ASN A C 1
ATOM 4730 O O . ASN A 1 772 ? 156.161 111.294 227.735 1.00 141.08 772 ASN A O 1
ATOM 4735 N N . LEU A 1 773 ? 156.056 112.361 225.755 1.00 142.10 773 LEU A N 1
ATOM 4736 C CA . LEU A 1 773 ? 157.372 111.891 225.340 1.00 141.56 773 LEU A CA 1
ATOM 4737 C C . LEU A 1 773 ? 158.500 112.776 225.852 1.00 141.42 773 LEU A C 1
ATOM 4738 O O . LEU A 1 773 ? 159.662 112.355 225.811 1.00 141.62 773 LEU A O 1
ATOM 4743 N N . ASN A 1 774 ? 158.183 113.981 226.330 1.00 140.07 774 ASN A N 1
ATOM 4744 C CA . ASN A 1 774 ? 159.167 114.923 226.865 1.00 140.01 774 ASN A CA 1
ATOM 4745 C C . ASN A 1 774 ? 160.258 115.226 225.835 1.00 139.83 774 ASN A C 1
ATOM 4746 O O . ASN A 1 774 ? 161.446 114.975 226.046 1.00 139.97 774 ASN A O 1
ATOM 4751 N N . GLY A 1 775 ? 159.825 115.779 224.701 1.00 152.00 775 GLY A N 1
ATOM 4752 C CA . GLY A 1 775 ? 160.712 116.137 223.622 1.00 152.55 775 GLY A CA 1
ATOM 4753 C C . GLY A 1 775 ? 160.907 117.636 223.491 1.00 152.27 775 GLY A C 1
ATOM 4754 O O . GLY A 1 775 ? 160.522 118.427 224.354 1.00 151.98 775 GLY A O 1
ATOM 4755 N N . ASP A 1 776 ? 161.529 118.021 222.374 1.00 139.44 776 ASP A N 1
ATOM 4756 C CA . ASP A 1 776 ? 161.754 119.437 222.099 1.00 139.73 776 ASP A CA 1
ATOM 4757 C C . ASP A 1 776 ? 160.439 120.173 221.879 1.00 139.67 776 ASP A C 1
ATOM 4758 O O . ASP A 1 776 ? 160.307 121.345 222.252 1.00 139.16 776 ASP A O 1
ATOM 4763 N N . TYR A 1 777 ? 159.458 119.503 221.269 1.00 137.99 777 TYR A N 1
ATOM 4764 C CA . TYR A 1 777 ? 158.158 120.128 221.042 1.00 137.76 777 TYR A CA 1
ATOM 4765 C C . TYR A 1 777 ? 157.481 120.486 222.359 1.00 138.64 777 TYR A C 1
ATOM 4766 O O . TYR A 1 777 ? 156.879 121.559 222.484 1.00 139.13 777 TYR A O 1
ATOM 4775 N N . ALA A 1 778 ? 157.565 119.596 223.351 1.00 147.57 778 ALA A N 1
ATOM 4776 C CA . ALA A 1 778 ? 156.983 119.889 224.657 1.00 147.60 778 ALA A CA 1
ATOM 4777 C C . ALA A 1 778 ? 157.665 121.085 225.310 1.00 147.51 778 ALA A C 1
ATOM 4778 O O . ALA A 1 778 ? 157.001 121.934 225.914 1.00 147.19 778 ALA A O 1
ATOM 4780 N N . THR A 1 779 ? 158.994 121.165 225.201 1.00 150.69 779 THR A N 1
ATOM 4781 C CA . THR A 1 779 ? 159.716 122.304 225.762 1.00 151.35 779 THR A CA 1
ATOM 4782 C C . THR A 1 779 ? 159.316 123.604 225.074 1.00 150.76 779 THR A C 1
ATOM 4783 O O . THR A 1 779 ? 159.126 124.631 225.736 1.00 150.53 779 THR A O 1
ATOM 4787 N N . ILE A 1 780 ? 159.186 123.578 223.745 1.00 143.20 780 ILE A N 1
ATOM 4788 C CA . ILE A 1 780 ? 158.774 124.773 223.013 1.00 143.25 780 ILE A CA 1
ATOM 4789 C C . ILE A 1 780 ? 157.366 125.190 223.422 1.00 142.95 780 ILE A C 1
ATOM 4790 O O . ILE A 1 780 ? 157.087 126.379 223.620 1.00 142.58 780 ILE A O 1
ATOM 4795 N N . PHE A 1 781 ? 156.458 124.219 223.552 1.00 143.16 781 PHE A N 1
ATOM 4796 C CA . PHE A 1 781 ? 155.094 124.527 223.970 1.00 142.79 781 PHE A CA 1
ATOM 4797 C C . PHE A 1 781 ? 155.065 125.129 225.368 1.00 142.93 781 PHE A C 1
ATOM 4798 O O . PHE A 1 781 ? 154.347 126.105 225.616 1.00 142.46 781 PHE A O 1
ATOM 4806 N N . ASN A 1 782 ? 155.841 124.563 226.297 1.00 147.76 782 ASN A N 1
ATOM 4807 C CA . ASN A 1 782 ? 155.886 125.102 227.653 1.00 148.20 782 ASN A CA 1
ATOM 4808 C C . ASN A 1 782 ? 156.453 126.515 227.668 1.00 147.92 782 ASN A C 1
ATOM 4809 O O . ASN A 1 782 ? 155.931 127.395 228.364 1.00 147.73 782 ASN A O 1
ATOM 4814 N N . ASN A 1 783 ? 157.522 126.754 226.903 1.00 144.38 783 ASN A N 1
ATOM 4815 C CA . ASN A 1 783 ? 158.113 128.087 226.852 1.00 144.45 783 ASN A CA 1
ATOM 4816 C C . ASN A 1 783 ? 157.141 129.102 226.264 1.00 144.37 783 ASN A C 1
ATOM 4817 O O . ASN A 1 783 ? 157.035 130.231 226.758 1.00 144.15 783 ASN A O 1
ATOM 4822 N N . LEU A 1 784 ? 156.418 128.718 225.209 1.00 143.49 784 LEU A N 1
ATOM 4823 C CA . LEU A 1 784 ? 155.476 129.643 224.588 1.00 143.28 784 LEU A CA 1
ATOM 4824 C C . LEU A 1 784 ? 154.277 129.902 225.492 1.00 143.65 784 LEU A C 1
ATOM 4825 O O . LEU A 1 784 ? 153.742 131.017 225.516 1.00 143.76 784 LEU A O 1
ATOM 4830 N N . LEU A 1 785 ? 153.835 128.886 226.238 1.00 140.29 785 LEU A N 1
ATOM 4831 C CA . LEU A 1 785 ? 152.768 129.098 227.212 1.00 140.16 785 LEU A CA 1
ATOM 4832 C C . LEU A 1 785 ? 153.220 130.033 228.326 1.00 139.95 785 LEU A C 1
ATOM 4833 O O . LEU A 1 785 ? 152.456 130.899 228.768 1.00 139.14 785 LEU A O 1
ATOM 4838 N N . LEU A 1 786 ? 154.459 129.867 228.798 1.00 137.64 786 LEU A N 1
ATOM 4839 C CA . LEU A 1 786 ? 154.986 130.761 229.824 1.00 137.24 786 LEU A CA 1
ATOM 4840 C C . LEU A 1 786 ? 155.094 132.190 229.307 1.00 137.65 786 LEU A C 1
ATOM 4841 O O . LEU A 1 786 ? 154.749 133.143 230.016 1.00 137.68 786 LEU A O 1
ATOM 4846 N N . GLY A 1 787 ? 155.567 132.359 228.076 1.00 138.17 787 GLY A N 1
ATOM 4847 C CA . GLY A 1 787 ? 155.702 133.678 227.486 1.00 137.54 787 GLY A CA 1
ATOM 4848 C C . GLY A 1 787 ? 154.388 134.253 226.996 1.00 137.63 787 GLY A C 1
ATOM 4849 O O . GLY A 1 787 ? 153.936 133.943 225.894 1.00 137.39 787 GLY A O 1
ATOM 4850 N N . GLY A 1 839 ? 145.369 166.825 174.923 1.00 93.80 839 GLY A N 1
ATOM 4851 C CA . GLY A 1 839 ? 144.410 167.804 174.444 1.00 93.95 839 GLY A CA 1
ATOM 4852 C C . GLY A 1 839 ? 145.052 168.957 173.698 1.00 94.78 839 GLY A C 1
ATOM 4853 O O . GLY A 1 839 ? 146.275 169.022 173.570 1.00 94.00 839 GLY A O 1
ATOM 4854 N N . SER A 1 840 ? 144.221 169.868 173.200 1.00 83.81 840 SER A N 1
ATOM 4855 C CA . SER A 1 840 ? 144.723 171.022 172.469 1.00 82.08 840 SER A CA 1
ATOM 4856 C C . SER A 1 840 ? 145.441 171.986 173.407 1.00 81.07 840 SER A C 1
ATOM 4857 O O . SER A 1 840 ? 145.029 172.205 174.549 1.00 81.71 840 SER A O 1
ATOM 4860 N N . VAL A 1 841 ? 146.528 172.562 172.911 1.00 58.69 841 VAL A N 1
ATOM 4861 C CA . VAL A 1 841 ? 147.355 173.504 173.658 1.00 56.81 841 VAL A CA 1
ATOM 4862 C C . VAL A 1 841 ? 146.947 174.915 173.248 1.00 59.79 841 VAL A C 1
ATOM 4863 O O . VAL A 1 841 ? 147.091 175.277 172.072 1.00 59.44 841 VAL A O 1
ATOM 4867 N N . PRO A 1 842 ? 146.439 175.736 174.164 1.00 58.45 842 PRO A N 1
ATOM 4868 C CA . PRO A 1 842 ? 146.013 177.092 173.795 1.00 56.23 842 PRO A CA 1
ATOM 4869 C C . PRO A 1 842 ? 147.203 177.985 173.474 1.00 56.52 842 PRO A C 1
ATOM 4870 O O . PRO A 1 842 ? 148.368 177.623 173.653 1.00 57.52 842 PRO A O 1
ATOM 4874 N N . TRP A 1 843 ? 146.883 179.187 172.988 1.00 56.86 843 TRP A N 1
ATOM 4875 C CA . TRP A 1 843 ? 147.905 180.153 172.603 1.00 55.25 843 TRP A CA 1
ATOM 4876 C C . TRP A 1 843 ? 148.613 180.780 173.797 1.00 55.44 843 TRP A C 1
ATOM 4877 O O . TRP A 1 843 ? 149.640 181.441 173.605 1.00 55.54 843 TRP A O 1
ATOM 4888 N N . SER A 1 844 ? 148.092 180.600 175.013 1.00 50.98 844 SER A N 1
ATOM 4889 C CA . SER A 1 844 ? 148.739 181.174 176.190 1.00 48.77 844 SER A CA 1
ATOM 4890 C C . SER A 1 844 ? 150.117 180.564 176.416 1.00 50.14 844 SER A C 1
ATOM 4891 O O . SER A 1 844 ? 151.042 181.249 176.866 1.00 54.44 844 SER A O 1
ATOM 4894 N N . VAL A 1 845 ? 150.226 179.260 176.149 1.00 44.10 845 VAL A N 1
ATOM 4895 C CA . VAL A 1 845 ? 151.503 178.530 176.401 1.00 44.12 845 VAL A CA 1
ATOM 4896 C C . VAL A 1 845 ? 152.587 179.069 175.464 1.00 46.66 845 VAL A C 1
ATOM 4897 O O . VAL A 1 845 ? 153.548 179.672 175.968 1.00 49.89 845 VAL A O 1
ATOM 4901 N N . TYR A 1 846 ? 152.427 178.861 174.155 1.00 44.18 846 TYR A N 1
ATOM 4902 C CA . TYR A 1 846 ? 153.413 179.364 173.161 1.00 42.63 846 TYR A CA 1
ATOM 4903 C C . TYR A 1 846 ? 153.874 180.759 173.573 1.00 47.85 846 TYR A C 1
ATOM 4904 O O . TYR A 1 846 ? 155.099 180.992 173.675 1.00 48.69 846 TYR A O 1
ATOM 4913 N N . GLY A 1 847 ? 152.920 181.666 173.803 1.00 47.17 847 GLY A N 1
ATOM 4914 C CA . GLY A 1 847 ? 153.258 183.045 174.202 1.00 44.12 847 GLY A CA 1
ATOM 4915 C C . GLY A 1 847 ? 154.106 183.082 175.461 1.00 43.33 847 GLY A C 1
ATOM 4916 O O . GLY A 1 847 ? 155.243 183.583 175.384 1.00 48.67 847 GLY A O 1
ATOM 4917 N N . VAL A 1 848 ? 153.586 182.562 176.578 1.00 35.91 848 VAL A N 1
ATOM 4918 C CA . VAL A 1 848 ? 154.327 182.653 177.874 1.00 35.33 848 VAL A CA 1
ATOM 4919 C C . VAL A 1 848 ? 155.671 181.923 177.747 1.00 31.98 848 VAL A C 1
ATOM 4920 O O . VAL A 1 848 ? 156.649 182.397 178.347 1.00 32.97 848 VAL A O 1
ATOM 4924 N N . TYR A 1 849 ? 155.717 180.829 176.981 1.00 27.87 849 TYR A N 1
ATOM 4925 C CA . TYR A 1 849 ? 156.983 180.075 176.786 1.00 27.08 849 TYR A CA 1
ATOM 4926 C C . TYR A 1 849 ? 158.028 181.025 176.214 1.00 30.34 849 TYR A C 1
ATOM 4927 O O . TYR A 1 849 ? 159.156 181.084 176.748 1.00 34.84 849 TYR A O 1
ATOM 4936 N N . ILE A 1 850 ? 157.661 181.760 175.162 1.00 29.15 850 ILE A N 1
ATOM 4937 C CA . ILE A 1 850 ? 158.593 182.682 174.525 1.00 26.07 850 ILE A CA 1
ATOM 4938 C C . ILE A 1 850 ? 158.798 183.909 175.403 1.00 31.20 850 ILE A C 1
ATOM 4939 O O . ILE A 1 850 ? 159.908 184.450 175.491 1.00 33.24 850 ILE A O 1
ATOM 4944 N N . GLN A 1 851 ? 157.735 184.361 176.081 1.00 37.78 851 GLN A N 1
ATOM 4945 C CA . GLN A 1 851 ? 157.885 185.470 177.019 1.00 36.82 851 GLN A CA 1
ATOM 4946 C C . GLN A 1 851 ? 158.863 185.118 178.133 1.00 37.89 851 GLN A C 1
ATOM 4947 O O . GLN A 1 851 ? 159.683 185.952 178.537 1.00 38.00 851 GLN A O 1
ATOM 4953 N N . ALA A 1 852 ? 158.792 183.887 178.644 1.00 32.36 852 ALA A N 1
ATOM 4954 C CA . ALA A 1 852 ? 159.766 183.442 179.635 1.00 34.32 852 ALA A CA 1
ATOM 4955 C C . ALA A 1 852 ? 161.145 183.248 179.018 1.00 30.51 852 ALA A C 1
ATOM 4956 O O . ALA A 1 852 ? 162.159 183.401 179.709 1.00 34.73 852 ALA A O 1
ATOM 4958 N N . ALA A 1 853 ? 161.204 182.910 177.728 1.00 24.76 853 ALA A N 1
ATOM 4959 C CA . ALA A 1 853 ? 162.481 182.732 177.046 1.00 29.46 853 ALA A CA 1
ATOM 4960 C C . ALA A 1 853 ? 163.243 184.036 176.855 1.00 33.61 853 ALA A C 1
ATOM 4961 O O . ALA A 1 853 ? 164.427 183.993 176.505 1.00 33.75 853 ALA A O 1
ATOM 4963 N N . GLY A 1 854 ? 162.604 185.182 177.072 1.00 33.88 854 GLY A N 1
ATOM 4964 C CA . GLY A 1 854 ? 163.265 186.459 176.892 1.00 33.01 854 GLY A CA 1
ATOM 4965 C C . GLY A 1 854 ? 162.375 187.490 176.231 1.00 31.85 854 GLY A C 1
ATOM 4966 O O . GLY A 1 854 ? 162.781 188.639 176.032 1.00 35.85 854 GLY A O 1
ATOM 4967 N N . GLY A 1 855 ? 161.155 187.087 175.886 1.00 28.74 855 GLY A N 1
ATOM 4968 C CA . GLY A 1 855 ? 160.215 187.970 175.240 1.00 30.02 855 GLY A CA 1
ATOM 4969 C C . GLY A 1 855 ? 160.249 187.841 173.732 1.00 28.92 855 GLY A C 1
ATOM 4970 O O . GLY A 1 855 ? 160.866 186.926 173.176 1.00 32.15 855 GLY A O 1
ATOM 4971 N N . PRO A 1 856 ? 159.569 188.757 173.038 1.00 26.13 856 PRO A N 1
ATOM 4972 C CA . PRO A 1 856 ? 159.571 188.708 171.566 1.00 22.32 856 PRO A CA 1
ATOM 4973 C C . PRO A 1 856 ? 160.953 188.854 170.956 1.00 25.82 856 PRO A C 1
ATOM 4974 O O . PRO A 1 856 ? 161.200 188.312 169.871 1.00 24.92 856 PRO A O 1
ATOM 4978 N N . LEU A 1 857 ? 161.860 189.581 171.615 1.00 28.12 857 LEU A N 1
ATOM 4979 C CA . LEU A 1 857 ? 163.188 189.801 171.050 1.00 26.66 857 LEU A CA 1
ATOM 4980 C C . LEU A 1 857 ? 163.961 188.494 170.918 1.00 26.50 857 LEU A C 1
ATOM 4981 O O . LEU A 1 857 ? 164.618 188.255 169.898 1.00 26.78 857 LEU A O 1
ATOM 4986 N N . ALA A 1 858 ? 163.897 187.635 171.940 1.00 23.07 858 ALA A N 1
ATOM 4987 C CA . ALA A 1 858 ? 164.614 186.364 171.881 1.00 24.53 858 ALA A CA 1
ATOM 4988 C C . ALA A 1 858 ? 164.066 185.468 170.777 1.00 24.26 858 ALA A C 1
ATOM 4989 O O . ALA A 1 858 ? 164.834 184.839 170.039 1.00 29.74 858 ALA A O 1
ATOM 4991 N N . PHE A 1 859 ? 162.738 185.395 170.651 1.00 17.09 859 PHE A N 1
ATOM 4992 C CA . PHE A 1 859 ? 162.139 184.592 169.591 1.00 16.63 859 PHE A CA 1
ATOM 4993 C C . PHE A 1 859 ? 162.506 185.134 168.216 1.00 22.94 859 PHE A C 1
ATOM 4994 O O . PHE A 1 859 ? 162.792 184.364 167.293 1.00 24.27 859 PHE A O 1
ATOM 5002 N N . LEU A 1 860 ? 162.497 186.461 168.061 1.00 24.28 860 LEU A N 1
ATOM 5003 C CA . LEU A 1 860 ? 162.882 187.060 166.788 1.00 20.45 860 LEU A CA 1
ATOM 5004 C C . LEU A 1 860 ? 164.336 186.758 166.454 1.00 17.44 860 LEU A C 1
ATOM 5005 O O . LEU A 1 860 ? 164.667 186.461 165.301 1.00 21.40 860 LEU A O 1
ATOM 5010 N N . VAL A 1 861 ? 165.220 186.825 167.453 1.00 16.35 861 VAL A N 1
ATOM 5011 C CA . VAL A 1 861 ? 166.631 186.523 167.224 1.00 18.17 861 VAL A CA 1
ATOM 5012 C C . VAL A 1 861 ? 166.808 185.064 166.821 1.00 17.53 861 VAL A C 1
ATOM 5013 O O . VAL A 1 861 ? 167.569 184.748 165.898 1.00 21.13 861 VAL A O 1
ATOM 5017 N N . ILE A 1 862 ? 166.108 184.154 167.503 1.00 18.94 862 ILE A N 1
ATOM 5018 C CA . ILE A 1 862 ? 166.212 182.733 167.175 1.00 17.62 862 ILE A CA 1
ATOM 5019 C C . ILE A 1 862 ? 165.705 182.470 165.761 1.00 22.00 862 ILE A C 1
ATOM 5020 O O . ILE A 1 862 ? 166.327 181.729 164.987 1.00 30.23 862 ILE A O 1
ATOM 5025 N N . MET A 1 863 ? 164.567 183.071 165.403 1.00 22.84 863 MET A N 1
ATOM 5026 C CA . MET A 1 863 ? 164.019 182.901 164.061 1.00 20.58 863 MET A CA 1
ATOM 5027 C C . MET A 1 863 ? 164.962 183.457 163.001 1.00 23.18 863 MET A C 1
ATOM 5028 O O . MET A 1 863 ? 165.172 182.828 161.956 1.00 26.24 863 MET A O 1
ATOM 5033 N N . ALA A 1 864 ? 165.543 184.632 163.254 1.00 19.27 864 ALA A N 1
ATOM 5034 C CA . ALA A 1 864 ? 166.484 185.215 162.305 1.00 17.74 864 ALA A CA 1
ATOM 5035 C C . ALA A 1 864 ? 167.720 184.341 162.146 1.00 19.48 864 ALA A C 1
ATOM 5036 O O . ALA A 1 864 ? 168.226 184.167 161.033 1.00 25.12 864 ALA A O 1
ATOM 5038 N N . LEU A 1 865 ? 168.224 183.784 163.250 1.00 18.73 865 LEU A N 1
ATOM 5039 C CA . LEU A 1 865 ? 169.398 182.921 163.168 1.00 17.44 865 LEU A CA 1
ATOM 5040 C C . LEU A 1 865 ? 169.094 181.636 162.407 1.00 15.43 865 LEU A C 1
ATOM 5041 O O . LEU A 1 865 ? 169.921 181.170 161.615 1.00 23.90 865 LEU A O 1
ATOM 5046 N N . PHE A 1 866 ? 167.918 181.045 162.632 1.00 12.90 866 PHE A N 1
ATOM 5047 C CA . PHE A 1 866 ? 167.538 179.853 161.877 1.00 15.84 866 PHE A CA 1
ATOM 5048 C C . PHE A 1 866 ? 167.402 180.163 160.390 1.00 26.50 866 PHE A C 1
ATOM 5049 O O . PHE A 1 866 ? 167.859 179.388 159.535 1.00 30.50 866 PHE A O 1
ATOM 5057 N N . MET A 1 867 ? 166.775 181.297 160.063 1.00 24.64 867 MET A N 1
ATOM 5058 C CA . MET A 1 867 ? 166.640 181.685 158.664 1.00 14.70 867 MET A CA 1
ATOM 5059 C C . MET A 1 867 ? 167.999 181.944 158.030 1.00 21.36 867 MET A C 1
ATOM 5060 O O . MET A 1 867 ? 168.215 181.609 156.864 1.00 26.20 867 MET A O 1
ATOM 5065 N N . LEU A 1 868 ? 168.930 182.537 158.781 1.00 21.63 868 LEU A N 1
ATOM 5066 C CA . LEU A 1 868 ? 170.278 182.748 158.260 1.00 16.49 868 LEU A CA 1
ATOM 5067 C C . LEU A 1 868 ? 171.007 181.424 158.058 1.00 17.01 868 LEU A C 1
ATOM 5068 O O . LEU A 1 868 ? 171.755 181.263 157.086 1.00 22.95 868 LEU A O 1
ATOM 5073 N N . ASN A 1 869 ? 170.805 180.468 158.966 1.00 9.98 869 ASN A N 1
ATOM 5074 C CA . ASN A 1 869 ? 171.431 179.158 158.814 1.00 10.13 869 ASN A CA 1
ATOM 5075 C C . ASN A 1 869 ? 170.932 178.454 157.559 1.00 17.19 869 ASN A C 1
ATOM 5076 O O . ASN A 1 869 ? 171.716 177.828 156.836 1.00 27.52 869 ASN A O 1
ATOM 5081 N N . VAL A 1 870 ? 169.629 178.541 157.285 1.00 17.13 870 VAL A N 1
ATOM 5082 C CA . VAL A 1 870 ? 169.099 177.949 156.057 1.00 11.73 870 VAL A CA 1
ATOM 5083 C C . VAL A 1 870 ? 169.563 178.740 154.834 1.00 14.27 870 VAL A C 1
ATOM 5084 O O . VAL A 1 870 ? 169.917 178.166 153.793 1.00 18.37 870 VAL A O 1
ATOM 5088 N N . GLY A 1 871 ? 169.589 180.069 154.946 1.00 18.66 871 GLY A N 1
ATOM 5089 C CA . GLY A 1 871 ? 169.990 180.916 153.842 1.00 15.84 871 GLY A CA 1
ATOM 5090 C C . GLY A 1 871 ? 171.452 180.805 153.484 1.00 17.80 871 GLY A C 1
ATOM 5091 O O . GLY A 1 871 ? 171.825 181.156 152.366 1.00 29.08 871 GLY A O 1
ATOM 5092 N N . SER A 1 872 ? 172.289 180.325 154.403 1.00 13.18 872 SER A N 1
ATOM 5093 C CA . SER A 1 872 ? 173.677 180.045 154.045 1.00 12.61 872 SER A CA 1
ATOM 5094 C C . SER A 1 872 ? 173.751 178.975 152.960 1.00 18.12 872 SER A C 1
ATOM 5095 O O . SER A 1 872 ? 174.398 179.166 151.922 1.00 27.22 872 SER A O 1
ATOM 5098 N N . THR A 1 873 ? 173.070 177.845 153.175 1.00 15.02 873 THR A N 1
ATOM 5099 C CA . THR A 1 873 ? 173.012 176.806 152.151 1.00 15.21 873 THR A CA 1
ATOM 5100 C C . THR A 1 873 ? 172.275 177.300 150.912 1.00 18.05 873 THR A C 1
ATOM 5101 O O . THR A 1 873 ? 172.653 176.970 149.779 1.00 23.35 873 THR A O 1
ATOM 5105 N N . ALA A 1 874 ? 171.211 178.083 151.111 1.00 13.16 874 ALA A N 1
ATOM 5106 C CA . ALA A 1 874 ? 170.467 178.621 149.976 1.00 10.57 874 ALA A CA 1
ATOM 5107 C C . ALA A 1 874 ? 171.360 179.489 149.095 1.00 14.41 874 ALA A C 1
ATOM 5108 O O . ALA A 1 874 ? 171.347 179.371 147.865 1.00 22.10 874 ALA A O 1
ATOM 5110 N N . PHE A 1 875 ? 172.162 180.357 149.716 1.00 12.52 875 PHE A N 1
ATOM 5111 C CA . PHE A 1 875 ? 173.067 181.225 148.976 1.00 13.58 875 PHE A CA 1
ATOM 5112 C C . PHE A 1 875 ? 174.216 180.443 148.360 1.00 18.99 875 PHE A C 1
ATOM 5113 O O . PHE A 1 875 ? 174.697 180.809 147.286 1.00 26.17 875 PHE A O 1
ATOM 5121 N N . SER A 1 876 ? 174.674 179.374 149.017 1.00 16.73 876 SER A N 1
ATOM 5122 C CA . SER A 1 876 ? 175.686 178.525 148.396 1.00 16.06 876 SER A CA 1
ATOM 5123 C C . SER A 1 876 ? 175.156 177.895 147.113 1.00 19.35 876 SER A C 1
ATOM 5124 O O . SER A 1 876 ? 175.835 177.907 146.077 1.00 24.18 876 SER A O 1
ATOM 5127 N N . THR A 1 877 ? 173.933 177.361 147.157 1.00 17.87 877 THR A N 1
ATOM 5128 C CA . THR A 1 877 ? 173.329 176.791 145.955 1.00 11.18 877 THR A CA 1
ATOM 5129 C C . THR A 1 877 ? 173.107 177.857 144.887 1.00 14.39 877 THR A C 1
ATOM 5130 O O . THR A 1 877 ? 173.355 177.618 143.697 1.00 20.90 877 THR A O 1
ATOM 5134 N N . TRP A 1 878 ? 172.644 179.042 145.294 1.00 11.67 878 TRP A N 1
ATOM 5135 C CA . TRP A 1 878 ? 172.421 180.123 144.340 1.00 14.77 878 TRP A CA 1
ATOM 5136 C C . TRP A 1 878 ? 173.721 180.579 143.691 1.00 25.51 878 TRP A C 1
ATOM 5137 O O . TRP A 1 878 ? 173.743 180.863 142.489 1.00 36.61 878 TRP A O 1
ATOM 5148 N N . TRP A 1 879 ? 174.810 180.650 144.458 1.00 18.22 879 TRP A N 1
ATOM 5149 C CA . TRP A 1 879 ? 176.092 181.046 143.888 1.00 15.88 879 TRP A CA 1
ATOM 5150 C C . TRP A 1 879 ? 176.645 179.964 142.972 1.00 18.19 879 TRP A C 1
ATOM 5151 O O . TRP A 1 879 ? 177.288 180.272 141.964 1.00 29.76 879 TRP A O 1
ATOM 5162 N N . LEU A 1 880 ? 176.414 178.691 143.304 1.00 14.05 880 LEU A N 1
ATOM 5163 C CA . LEU A 1 880 ? 176.791 177.624 142.383 1.00 11.29 880 LEU A CA 1
ATOM 5164 C C . LEU A 1 880 ? 176.039 177.751 141.064 1.00 21.31 880 LEU A C 1
ATOM 5165 O O . LEU A 1 880 ? 176.629 177.617 139.983 1.00 28.66 880 LEU A O 1
ATOM 5170 N N . SER A 1 881 ? 174.734 178.026 141.136 1.00 27.66 881 SER A N 1
ATOM 5171 C CA . SER A 1 881 ? 173.945 178.210 139.921 1.00 21.58 881 SER A CA 1
ATOM 5172 C C . SER A 1 881 ? 174.430 179.420 139.130 1.00 27.24 881 SER A C 1
ATOM 5173 O O . SER A 1 881 ? 174.496 179.385 137.896 1.00 38.22 881 SER A O 1
ATOM 5176 N N . TYR A 1 882 ? 174.765 180.508 139.828 1.00 24.56 882 TYR A N 1
ATOM 5177 C CA . TYR A 1 882 ? 175.274 181.701 139.159 1.00 25.29 882 TYR A CA 1
ATOM 5178 C C . TYR A 1 882 ? 176.609 181.429 138.476 1.00 31.20 882 TYR A C 1
ATOM 5179 O O . TYR A 1 882 ? 176.847 181.898 137.358 1.00 42.14 882 TYR A O 1
ATOM 5188 N N . TRP A 1 883 ? 177.493 180.679 139.138 1.00 20.58 883 TRP A N 1
ATOM 5189 C CA . TRP A 1 883 ? 178.769 180.314 138.532 1.00 16.76 883 TRP A CA 1
ATOM 5190 C C . TRP A 1 883 ? 178.559 179.456 137.292 1.00 19.55 883 TRP A C 1
ATOM 5191 O O . TRP A 1 883 ? 179.243 179.638 136.277 1.00 26.77 883 TRP A O 1
ATOM 5202 N N . ILE A 1 884 ? 177.617 178.513 137.355 1.00 28.30 884 ILE A N 1
ATOM 5203 C CA . ILE A 1 884 ? 177.330 177.679 136.192 1.00 29.18 884 ILE A CA 1
ATOM 5204 C C . ILE A 1 884 ? 176.776 178.521 135.047 1.00 32.17 884 ILE A C 1
ATOM 5205 O O . ILE A 1 884 ? 177.171 178.354 133.886 1.00 33.52 884 ILE A O 1
ATOM 5210 N N . LYS A 1 885 ? 175.864 179.447 135.353 1.00 28.16 885 LYS A N 1
ATOM 5211 C CA . LYS A 1 885 ? 175.191 180.213 134.309 1.00 26.67 885 LYS A CA 1
ATOM 5212 C C . LYS A 1 885 ? 176.094 181.284 133.704 1.00 27.97 885 LYS A C 1
ATOM 5213 O O . LYS A 1 885 ? 175.931 181.636 132.530 1.00 25.94 885 LYS A O 1
ATOM 5219 N N . GLN A 1 886 ? 177.050 181.806 134.479 1.00 30.86 886 GLN A N 1
ATOM 5220 C CA . GLN A 1 886 ? 177.846 182.941 134.018 1.00 29.23 886 GLN A CA 1
ATOM 5221 C C . GLN A 1 886 ? 178.679 182.600 132.789 1.00 34.16 886 GLN A C 1
ATOM 5222 O O . GLN A 1 886 ? 178.967 183.484 131.974 1.00 36.20 886 GLN A O 1
ATOM 5228 N N . GLY A 1 887 ? 179.071 181.339 132.633 1.00 63.41 887 GLY A N 1
ATOM 5229 C CA . GLY A 1 887 ? 179.890 180.991 131.491 1.00 65.38 887 GLY A CA 1
ATOM 5230 C C . GLY A 1 887 ? 181.327 181.462 131.662 1.00 68.11 887 GLY A C 1
ATOM 5231 O O . GLY A 1 887 ? 181.802 181.741 132.766 1.00 73.69 887 GLY A O 1
ATOM 5232 N N . SER A 1 888 ? 182.025 181.548 130.533 1.00 59.72 888 SER A N 1
ATOM 5233 C CA . SER A 1 888 ? 183.435 181.939 130.527 1.00 63.40 888 SER A CA 1
ATOM 5234 C C . SER A 1 888 ? 183.610 183.442 130.332 1.00 64.50 888 SER A C 1
ATOM 5235 O O . SER A 1 888 ? 184.402 183.888 129.503 1.00 67.81 888 SER A O 1
ATOM 5238 N N . GLY A 1 889 ? 182.873 184.235 131.106 1.00 60.85 889 GLY A N 1
ATOM 5239 C CA . GLY A 1 889 ? 183.026 185.678 131.093 1.00 60.82 889 GLY A CA 1
ATOM 5240 C C . GLY A 1 889 ? 182.751 186.338 129.756 1.00 65.43 889 GLY A C 1
ATOM 5241 O O . GLY A 1 889 ? 183.148 187.488 129.538 1.00 68.25 889 GLY A O 1
ATOM 5242 N N . ASN A 1 890 ? 182.069 185.624 128.859 1.00 68.80 890 ASN A N 1
ATOM 5243 C CA . ASN A 1 890 ? 181.777 186.112 127.509 1.00 68.99 890 ASN A CA 1
ATOM 5244 C C . ASN A 1 890 ? 183.056 186.514 126.774 1.00 67.73 890 ASN A C 1
ATOM 5245 O O . ASN A 1 890 ? 183.105 187.528 126.074 1.00 68.79 890 ASN A O 1
ATOM 5250 N N . THR A 1 891 ? 184.102 185.710 126.936 1.00 70.76 891 THR A N 1
ATOM 5251 C CA . THR A 1 891 ? 185.376 185.927 126.268 1.00 74.52 891 THR A CA 1
ATOM 5252 C C . THR A 1 891 ? 185.600 184.865 125.199 1.00 78.49 891 THR A C 1
ATOM 5253 O O . THR A 1 891 ? 184.958 183.811 125.190 1.00 77.02 891 THR A O 1
ATOM 5257 N N . THR A 1 892 ? 186.526 185.159 124.291 1.00 98.76 892 THR A N 1
ATOM 5258 C CA . THR A 1 892 ? 186.855 184.281 123.175 1.00 98.08 892 THR A CA 1
ATOM 5259 C C . THR A 1 892 ? 188.197 183.614 123.445 1.00 98.24 892 THR A C 1
ATOM 5260 O O . THR A 1 892 ? 189.161 184.284 123.833 1.00 97.65 892 THR A O 1
ATOM 5264 N N . VAL A 1 893 ? 188.257 182.300 123.239 1.00 110.79 893 VAL A N 1
ATOM 5265 C CA . VAL A 1 893 ? 189.471 181.517 123.432 1.00 112.31 893 VAL A CA 1
ATOM 5266 C C . VAL A 1 893 ? 189.885 180.927 122.091 1.00 112.91 893 VAL A C 1
ATOM 5267 O O . VAL A 1 893 ? 189.048 180.414 121.340 1.00 113.82 893 VAL A O 1
ATOM 5271 N N . THR A 1 894 ? 191.179 181.009 121.790 1.00 125.02 894 THR A N 1
ATOM 5272 C CA . THR A 1 894 ? 191.707 180.524 120.519 1.00 125.88 894 THR A CA 1
ATOM 5273 C C . THR A 1 894 ? 191.920 179.017 120.608 1.00 126.76 894 THR A C 1
ATOM 5274 O O . THR A 1 894 ? 192.850 178.551 121.273 1.00 127.13 894 THR A O 1
ATOM 5278 N N . ARG A 1 895 ? 191.056 178.255 119.936 1.00 130.52 895 ARG A N 1
ATOM 5279 C CA . ARG A 1 895 ? 191.156 176.801 119.883 1.00 130.72 895 ARG A CA 1
ATOM 5280 C C . ARG A 1 895 ? 191.751 176.314 118.566 1.00 131.33 895 ARG A C 1
ATOM 5281 O O . ARG A 1 895 ? 191.423 175.216 118.103 1.00 131.29 895 ARG A O 1
ATOM 5289 N N . GLY A 1 896 ? 192.623 177.111 117.954 1.00 155.17 896 GLY A N 1
ATOM 5290 C CA . GLY A 1 896 ? 193.214 176.755 116.681 1.00 155.45 896 GLY A CA 1
ATOM 5291 C C . GLY A 1 896 ? 192.928 177.775 115.599 1.00 155.59 896 GLY A C 1
ATOM 5292 O O . GLY A 1 896 ? 193.336 178.935 115.707 1.00 155.85 896 GLY A O 1
ATOM 5293 N N . ASN A 1 897 ? 192.227 177.354 114.548 1.00 145.00 897 ASN A N 1
ATOM 5294 C CA . ASN A 1 897 ? 191.857 178.235 113.449 1.00 144.80 897 ASN A CA 1
ATOM 5295 C C . ASN A 1 897 ? 190.467 178.833 113.618 1.00 144.75 897 ASN A C 1
ATOM 5296 O O . ASN A 1 897 ? 190.018 179.587 112.749 1.00 143.58 897 ASN A O 1
ATOM 5301 N N . GLU A 1 898 ? 189.777 178.517 114.711 1.00 143.62 898 GLU A N 1
ATOM 5302 C CA . GLU A 1 898 ? 188.438 179.020 114.976 1.00 142.97 898 GLU A CA 1
ATOM 5303 C C . GLU A 1 898 ? 188.426 179.783 116.293 1.00 143.02 898 GLU A C 1
ATOM 5304 O O . GLU A 1 898 ? 189.037 179.352 117.277 1.00 142.17 898 GLU A O 1
ATOM 5310 N N . THR A 1 899 ? 187.727 180.919 116.305 1.00 139.68 899 THR A N 1
ATOM 5311 C CA . THR A 1 899 ? 187.615 181.772 117.494 1.00 138.03 899 THR A CA 1
ATOM 5312 C C . THR A 1 899 ? 186.166 182.250 117.581 1.00 137.64 899 THR A C 1
ATOM 5313 O O . THR A 1 899 ? 185.789 183.242 116.952 1.00 138.35 899 THR A O 1
ATOM 5317 N N . SER A 1 900 ? 185.357 181.536 118.368 1.00 116.62 900 SER A N 1
ATOM 5318 C CA . SER A 1 900 ? 183.944 181.876 118.564 1.00 116.14 900 SER A CA 1
ATOM 5319 C C . SER A 1 900 ? 183.606 181.624 120.033 1.00 114.83 900 SER A C 1
ATOM 5320 O O . SER A 1 900 ? 183.203 180.516 120.399 1.00 114.90 900 SER A O 1
ATOM 5323 N N . VAL A 1 901 ? 183.740 182.677 120.849 1.00 95.94 901 VAL A N 1
ATOM 5324 C CA . VAL A 1 901 ? 183.534 182.688 122.301 1.00 94.96 901 VAL A CA 1
ATOM 5325 C C . VAL A 1 901 ? 183.887 181.353 122.950 1.00 95.06 901 VAL A C 1
ATOM 5326 O O . VAL A 1 901 ? 184.862 180.699 122.562 1.00 97.02 901 VAL A O 1
ATOM 5330 N N . SER A 1 902 ? 183.115 180.959 123.959 1.00 73.05 902 SER A N 1
ATOM 5331 C CA . SER A 1 902 ? 183.331 179.702 124.664 1.00 69.53 902 SER A CA 1
ATOM 5332 C C . SER A 1 902 ? 182.079 179.375 125.462 1.00 68.35 902 SER A C 1
ATOM 5333 O O . SER A 1 902 ? 181.214 180.230 125.671 1.00 69.09 902 SER A O 1
ATOM 5336 N N . ASP A 1 903 ? 181.993 178.117 125.905 1.00 62.67 903 ASP A N 1
ATOM 5337 C CA . ASP A 1 903 ? 180.871 177.662 126.716 1.00 62.24 903 ASP A CA 1
ATOM 5338 C C . ASP A 1 903 ? 181.338 176.772 127.864 1.00 60.29 903 ASP A C 1
ATOM 5339 O O . ASP A 1 903 ? 180.567 175.948 128.369 1.00 62.30 903 ASP A O 1
ATOM 5344 N N . SER A 1 904 ? 182.590 176.923 128.286 1.00 45.52 904 SER A N 1
ATOM 5345 C CA . SER A 1 904 ? 183.168 176.129 129.360 1.00 47.36 904 SER A CA 1
ATOM 5346 C C . SER A 1 904 ? 183.585 177.052 130.496 1.00 49.14 904 SER A C 1
ATOM 5347 O O . SER A 1 904 ? 184.210 178.090 130.259 1.00 50.50 904 SER A O 1
ATOM 5350 N N . MET A 1 905 ? 183.238 176.669 131.728 1.00 45.49 905 MET A N 1
ATOM 5351 C CA . MET A 1 905 ? 183.550 177.498 132.887 1.00 43.37 905 MET A CA 1
ATOM 5352 C C . MET A 1 905 ? 185.047 177.599 133.152 1.00 45.20 905 MET A C 1
ATOM 5353 O O . MET A 1 905 ? 185.474 178.512 133.866 1.00 45.82 905 MET A O 1
ATOM 5358 N N . LYS A 1 906 ? 185.850 176.686 132.599 1.00 48.82 906 LYS A N 1
ATOM 5359 C CA . LYS A 1 906 ? 187.291 176.724 132.820 1.00 48.34 906 LYS A CA 1
ATOM 5360 C C . LYS A 1 906 ? 187.951 177.936 132.176 1.00 47.87 906 LYS A C 1
ATOM 5361 O O . LYS A 1 906 ? 189.052 178.316 132.587 1.00 50.00 906 LYS A O 1
ATOM 5367 N N . ASP A 1 907 ? 187.310 178.549 131.185 1.00 48.05 907 ASP A N 1
ATOM 5368 C CA . ASP A 1 907 ? 187.869 179.702 130.491 1.00 51.96 907 ASP A CA 1
ATOM 5369 C C . ASP A 1 907 ? 187.464 181.029 131.119 1.00 50.61 907 ASP A C 1
ATOM 5370 O O . ASP A 1 907 ? 187.845 182.083 130.599 1.00 50.15 907 ASP A O 1
ATOM 5375 N N . ASN A 1 908 ? 186.709 181.008 132.209 1.00 47.72 908 ASN A N 1
ATOM 5376 C CA . ASN A 1 908 ? 186.307 182.243 132.873 1.00 48.82 908 ASN A CA 1
ATOM 5377 C C . ASN A 1 908 ? 187.510 182.873 133.563 1.00 52.08 908 ASN A C 1
ATOM 5378 O O . ASN A 1 908 ? 188.146 182.215 134.397 1.00 51.72 908 ASN A O 1
ATOM 5383 N N . PRO A 1 909 ? 187.867 184.120 133.243 1.00 48.51 909 PRO A N 1
ATOM 5384 C CA . PRO A 1 909 ? 189.017 184.744 133.922 1.00 45.68 909 PRO A CA 1
ATOM 5385 C C . PRO A 1 909 ? 188.853 184.841 135.429 1.00 46.31 909 PRO A C 1
ATOM 5386 O O . PRO A 1 909 ? 189.833 184.675 136.166 1.00 46.17 909 PRO A O 1
ATOM 5390 N N . HIS A 1 910 ? 187.642 185.105 135.909 1.00 45.21 910 HIS A N 1
ATOM 5391 C CA . HIS A 1 910 ? 187.388 185.227 137.345 1.00 43.81 910 HIS A CA 1
ATOM 5392 C C . HIS A 1 910 ? 186.933 183.903 137.952 1.00 44.68 910 HIS A C 1
ATOM 5393 O O . HIS A 1 910 ? 185.917 183.830 138.641 1.00 46.24 910 HIS A O 1
ATOM 5400 N N . MET A 1 911 ? 187.698 182.839 137.705 1.00 37.79 911 MET A N 1
ATOM 5401 C CA . MET A 1 911 ? 187.357 181.534 138.263 1.00 34.97 911 MET A CA 1
ATOM 5402 C C . MET A 1 911 ? 187.847 181.396 139.699 1.00 36.05 911 MET A C 1
ATOM 5403 O O . MET A 1 911 ? 187.145 180.832 140.549 1.00 38.61 911 MET A O 1
ATOM 5408 N N . GLN A 1 912 ? 189.048 181.907 139.985 1.00 33.08 912 GLN A N 1
ATOM 5409 C CA . GLN A 1 912 ? 189.561 181.876 141.349 1.00 31.68 912 GLN A CA 1
ATOM 5410 C C . GLN A 1 912 ? 188.693 182.699 142.289 1.00 32.51 912 GLN A C 1
ATOM 5411 O O . GLN A 1 912 ? 188.516 182.324 143.453 1.00 32.77 912 GLN A O 1
ATOM 5417 N N . TYR A 1 913 ? 188.148 183.817 141.807 1.00 31.01 913 TYR A N 1
ATOM 5418 C CA . TYR A 1 913 ? 187.242 184.619 142.624 1.00 31.40 913 TYR A CA 1
ATOM 5419 C C . TYR A 1 913 ? 185.999 183.823 143.003 1.00 29.62 913 TYR A C 1
ATOM 5420 O O . TYR A 1 913 ? 185.569 183.832 144.163 1.00 34.70 913 TYR A O 1
ATOM 5429 N N . TYR A 1 914 ? 185.414 183.112 142.034 1.00 23.57 914 TYR A N 1
ATOM 5430 C CA . TYR A 1 914 ? 184.238 182.296 142.323 1.00 23.49 914 TYR A CA 1
ATOM 5431 C C . TYR A 1 914 ? 184.572 181.159 143.282 1.00 26.58 914 TYR A C 1
ATOM 5432 O O . TYR A 1 914 ? 183.784 180.848 144.182 1.00 24.87 914 TYR A O 1
ATOM 5441 N N . ALA A 1 915 ? 185.733 180.522 143.102 1.00 24.50 915 ALA A N 1
ATOM 5442 C CA . ALA A 1 915 ? 186.131 179.453 144.016 1.00 20.11 915 ALA A CA 1
ATOM 5443 C C . ALA A 1 915 ? 186.322 179.979 145.435 1.00 25.04 915 ALA A C 1
ATOM 5444 O O . ALA A 1 915 ? 185.899 179.339 146.408 1.00 28.24 915 ALA A O 1
ATOM 5446 N N . SER A 1 916 ? 186.958 181.145 145.571 1.00 25.09 916 SER A N 1
ATOM 5447 C CA . SER A 1 916 ? 187.154 181.739 146.888 1.00 24.90 916 SER A CA 1
ATOM 5448 C C . SER A 1 916 ? 185.824 182.113 147.528 1.00 23.31 916 SER A C 1
ATOM 5449 O O . SER A 1 916 ? 185.638 181.926 148.735 1.00 26.75 916 SER A O 1
ATOM 5452 N N . ILE A 1 917 ? 184.887 182.643 146.737 1.00 16.12 917 ILE A N 1
ATOM 5453 C CA . ILE A 1 917 ? 183.576 182.978 147.283 1.00 14.48 917 ILE A CA 1
ATOM 5454 C C . ILE A 1 917 ? 182.828 181.719 147.704 1.00 23.50 917 ILE A C 1
ATOM 5455 O O . ILE A 1 917 ? 182.128 181.719 148.720 1.00 31.83 917 ILE A O 1
ATOM 5460 N N . TYR A 1 918 ? 182.964 180.629 146.945 1.00 17.99 918 TYR A N 1
ATOM 5461 C CA . TYR A 1 918 ? 182.329 179.370 147.325 1.00 18.71 918 TYR A CA 1
ATOM 5462 C C . TYR A 1 918 ? 182.897 178.839 148.639 1.00 19.65 918 TYR A C 1
ATOM 5463 O O . TYR A 1 918 ? 182.146 178.402 149.525 1.00 21.54 918 TYR A O 1
ATOM 5472 N N . ALA A 1 919 ? 184.224 178.878 148.787 1.00 18.16 919 ALA A N 1
ATOM 5473 C CA . ALA A 1 919 ? 184.842 178.454 150.040 1.00 20.72 919 ALA A CA 1
ATOM 5474 C C . ALA A 1 919 ? 184.420 179.343 151.205 1.00 24.03 919 ALA A C 1
ATOM 5475 O O . ALA A 1 919 ? 184.152 178.842 152.306 1.00 23.51 919 ALA A O 1
ATOM 5477 N N . LEU A 1 920 ? 184.355 180.659 150.983 1.00 21.67 920 LEU A N 1
ATOM 5478 C CA . LEU A 1 920 ? 183.896 181.567 152.026 1.00 20.97 920 LEU A CA 1
ATOM 5479 C C . LEU A 1 920 ? 182.441 181.309 152.387 1.00 23.93 920 LEU A C 1
ATOM 5480 O O . LEU A 1 920 ? 182.063 181.438 153.554 1.00 33.76 920 LEU A O 1
ATOM 5485 N N . SER A 1 921 ? 181.613 180.952 151.404 1.00 18.08 921 SER A N 1
ATOM 5486 C CA . SER A 1 921 ? 180.224 180.607 151.689 1.00 25.10 921 SER A CA 1
ATOM 5487 C C . SER A 1 921 ? 180.137 179.354 152.548 1.00 26.65 921 SER A C 1
ATOM 5488 O O . SER A 1 921 ? 179.328 179.288 153.480 1.00 34.13 921 SER A O 1
ATOM 5491 N N . MET A 1 922 ? 180.962 178.347 152.250 1.00 21.25 922 MET A N 1
ATOM 5492 C CA . MET A 1 922 ? 180.992 177.156 153.098 1.00 25.31 922 MET A CA 1
ATOM 5493 C C . MET A 1 922 ? 181.421 177.501 154.521 1.00 27.23 922 MET A C 1
ATOM 5494 O O . MET A 1 922 ? 180.820 177.028 155.496 1.00 28.40 922 MET A O 1
ATOM 5499 N N . ALA A 1 923 ? 182.462 178.327 154.656 1.00 27.54 923 ALA A N 1
ATOM 5500 C CA . ALA A 1 923 ? 182.930 178.719 155.983 1.00 23.86 923 ALA A CA 1
ATOM 5501 C C . ALA A 1 923 ? 181.862 179.500 156.739 1.00 23.05 923 ALA A C 1
ATOM 5502 O O . ALA A 1 923 ? 181.663 179.294 157.943 1.00 25.05 923 ALA A O 1
ATOM 5504 N N . VAL A 1 924 ? 181.162 180.401 156.047 1.00 16.71 924 VAL A N 1
ATOM 5505 C CA . VAL A 1 924 ? 180.107 181.187 156.676 1.00 14.24 924 VAL A CA 1
ATOM 5506 C C . VAL A 1 924 ? 178.951 180.289 157.096 1.00 18.55 924 VAL A C 1
ATOM 5507 O O . VAL A 1 924 ? 178.353 180.485 158.159 1.00 32.60 924 VAL A O 1
ATOM 5511 N N . MET A 1 925 ? 178.619 179.291 156.274 1.00 15.43 925 MET A N 1
ATOM 5512 C CA . MET A 1 925 ? 177.568 178.347 156.642 1.00 23.26 925 MET A CA 1
ATOM 5513 C C . MET A 1 925 ? 177.946 177.574 157.898 1.00 22.22 925 MET A C 1
ATOM 5514 O O . MET A 1 925 ? 177.122 177.392 158.802 1.00 23.39 925 MET A O 1
ATOM 5519 N N . LEU A 1 926 ? 179.198 177.113 157.972 1.00 19.65 926 LEU A N 1
ATOM 5520 C CA . LEU A 1 926 ? 179.650 176.403 159.167 1.00 17.10 926 LEU A CA 1
ATOM 5521 C C . LEU A 1 926 ? 179.607 177.306 160.396 1.00 17.44 926 LEU A C 1
ATOM 5522 O O . LEU A 1 926 ? 179.173 176.881 161.477 1.00 15.11 926 LEU A O 1
ATOM 5527 N N . ILE A 1 927 ? 180.049 178.557 160.247 1.00 16.28 927 ILE A N 1
ATOM 5528 C CA . ILE A 1 927 ? 180.047 179.494 161.368 1.00 12.76 927 ILE A CA 1
ATOM 5529 C C . ILE A 1 927 ? 178.621 179.760 161.836 1.00 16.72 927 ILE A C 1
ATOM 5530 O O . ILE A 1 927 ? 178.340 179.802 163.039 1.00 16.51 927 ILE A O 1
ATOM 5535 N N . LEU A 1 928 ? 177.700 179.946 160.888 1.00 18.42 928 LEU A N 1
ATOM 5536 C CA . LEU A 1 928 ? 176.305 180.191 161.236 1.00 14.43 928 LEU A CA 1
ATOM 5537 C C . LEU A 1 928 ? 175.686 178.983 161.925 1.00 18.32 928 LEU A C 1
ATOM 5538 O O . LEU A 1 928 ? 174.907 179.136 162.872 1.00 23.40 928 LEU A O 1
ATOM 5543 N N . LYS A 1 929 ? 176.012 177.774 161.459 1.00 16.88 929 LYS A N 1
ATOM 5544 C CA . LYS A 1 929 ? 175.510 176.573 162.118 1.00 16.43 929 LYS A CA 1
ATOM 5545 C C . LYS A 1 929 ? 176.023 176.478 163.549 1.00 19.83 929 LYS A C 1
ATOM 5546 O O . LYS A 1 929 ? 175.262 176.157 164.470 1.00 15.59 929 LYS A O 1
ATOM 5552 N N . ALA A 1 930 ? 177.311 176.767 163.757 1.00 22.15 930 ALA A N 1
ATOM 5553 C CA . ALA A 1 930 ? 177.861 176.743 165.110 1.00 14.55 930 ALA A CA 1
ATOM 5554 C C . ALA A 1 930 ? 177.202 177.795 165.996 1.00 17.27 930 ALA A C 1
ATOM 5555 O O . ALA A 1 930 ? 176.887 177.529 167.164 1.00 22.82 930 ALA A O 1
ATOM 5557 N N . ILE A 1 931 ? 176.985 178.997 165.457 1.00 14.57 931 ILE A N 1
ATOM 5558 C CA . ILE A 1 931 ? 176.358 180.067 166.230 1.00 11.98 931 ILE A CA 1
ATOM 5559 C C . ILE A 1 931 ? 174.934 179.685 166.611 1.00 10.32 931 ILE A C 1
ATOM 5560 O O . ILE A 1 931 ? 174.505 179.891 167.754 1.00 15.84 931 ILE A O 1
ATOM 5565 N N . ARG A 1 932 ? 174.179 179.124 165.664 1.00 12.18 932 ARG A N 1
ATOM 5566 C CA . ARG A 1 932 ? 172.825 178.677 165.970 1.00 15.87 932 ARG A CA 1
ATOM 5567 C C . ARG A 1 932 ? 172.837 177.588 167.034 1.00 21.65 932 ARG A C 1
ATOM 5568 O O . ARG A 1 932 ? 172.028 177.614 167.968 1.00 24.63 932 ARG A O 1
ATOM 5576 N N . GLY A 1 933 ? 173.763 176.633 166.919 1.00 25.05 933 GLY A N 1
ATOM 5577 C CA . GLY A 1 933 ? 173.838 175.568 167.906 1.00 22.08 933 GLY A CA 1
ATOM 5578 C C . GLY A 1 933 ? 174.159 176.076 169.298 1.00 19.90 933 GLY A C 1
ATOM 5579 O O . GLY A 1 933 ? 173.625 175.574 170.290 1.00 23.39 933 GLY A O 1
ATOM 5580 N N . VAL A 1 934 ? 175.038 177.079 169.394 1.00 17.34 934 VAL A N 1
ATOM 5581 C CA . VAL A 1 934 ? 175.417 177.597 170.709 1.00 15.09 934 VAL A CA 1
ATOM 5582 C C . VAL A 1 934 ? 174.460 178.652 171.242 1.00 20.02 934 VAL A C 1
ATOM 5583 O O . VAL A 1 934 ? 174.531 178.986 172.432 1.00 29.71 934 VAL A O 1
ATOM 5587 N N . VAL A 1 935 ? 173.570 179.188 170.411 1.00 14.82 935 VAL A N 1
ATOM 5588 C CA . VAL A 1 935 ? 172.637 180.221 170.844 1.00 11.59 935 VAL A CA 1
ATOM 5589 C C . VAL A 1 935 ? 171.258 179.650 171.159 1.00 14.65 935 VAL A C 1
ATOM 5590 O O . VAL A 1 935 ? 170.650 180.022 172.164 1.00 26.59 935 VAL A O 1
ATOM 5594 N N . PHE A 1 936 ? 170.742 178.759 170.306 1.00 14.89 936 PHE A N 1
ATOM 5595 C CA . PHE A 1 936 ? 169.398 178.228 170.510 1.00 15.66 936 PHE A CA 1
ATOM 5596 C C . PHE A 1 936 ? 169.312 177.412 171.794 1.00 20.57 936 PHE A C 1
ATOM 5597 O O . PHE A 1 936 ? 168.289 177.439 172.488 1.00 23.93 936 PHE A O 1
ATOM 5605 N N . VAL A 1 937 ? 170.374 176.672 172.120 1.00 22.17 937 VAL A N 1
ATOM 5606 C CA . VAL A 1 937 ? 170.384 175.884 173.350 1.00 16.24 937 VAL A CA 1
ATOM 5607 C C . VAL A 1 937 ? 170.290 176.799 174.565 1.00 19.04 937 VAL A C 1
ATOM 5608 O O . VAL A 1 937 ? 169.520 176.545 175.498 1.00 30.94 937 VAL A O 1
ATOM 5612 N N . LYS A 1 938 ? 171.069 177.883 174.566 1.00 14.19 938 LYS A N 1
ATOM 5613 C CA . LYS A 1 938 ? 171.000 178.845 175.663 1.00 19.85 938 LYS A CA 1
ATOM 5614 C C . LYS A 1 938 ? 169.619 179.482 175.743 1.00 22.79 938 LYS A C 1
ATOM 5615 O O . LYS A 1 938 ? 169.065 179.661 176.835 1.00 30.75 938 LYS A O 1
ATOM 5621 N N . GLY A 1 939 ? 169.047 179.833 174.590 1.00 23.64 939 GLY A N 1
ATOM 5622 C CA . GLY A 1 939 ? 167.728 180.442 174.579 1.00 25.28 939 GLY A CA 1
ATOM 5623 C C . GLY A 1 939 ? 166.643 179.535 175.121 1.00 25.30 939 GLY A C 1
ATOM 5624 O O . GLY A 1 939 ? 165.763 179.988 175.858 1.00 34.06 939 GLY A O 1
ATOM 5625 N N . THR A 1 940 ? 166.686 178.250 174.769 1.00 19.33 940 THR A N 1
ATOM 5626 C CA . THR A 1 940 ? 165.697 177.296 175.252 1.00 21.41 940 THR A CA 1
ATOM 5627 C C . THR A 1 940 ? 165.974 176.807 176.668 1.00 24.24 940 THR A C 1
ATOM 5628 O O . THR A 1 940 ? 165.062 176.276 177.312 1.00 28.00 940 THR A O 1
ATOM 5632 N N . LEU A 1 941 ? 167.199 176.971 177.167 1.00 21.68 941 LEU A N 1
ATOM 5633 C CA . LEU A 1 941 ? 167.519 176.563 178.528 1.00 20.65 941 LEU A CA 1
ATOM 5634 C C . LEU A 1 941 ? 167.280 177.668 179.545 1.00 26.65 941 LEU A C 1
ATOM 5635 O O . LEU A 1 941 ? 166.929 177.376 180.696 1.00 35.71 941 LEU A O 1
ATOM 5640 N N . ARG A 1 942 ? 167.460 178.933 179.152 1.00 23.15 942 ARG A N 1
ATOM 5641 C CA . ARG A 1 942 ? 167.184 180.027 180.074 1.00 26.54 942 ARG A CA 1
ATOM 5642 C C . ARG A 1 942 ? 165.699 180.115 180.403 1.00 29.50 942 ARG A C 1
ATOM 5643 O O . ARG A 1 942 ? 165.338 180.474 181.529 1.00 36.40 942 ARG A O 1
ATOM 5651 N N . ALA A 1 943 ? 164.828 179.771 179.450 1.00 25.34 943 ALA A N 1
ATOM 5652 C CA . ALA A 1 943 ? 163.396 179.735 179.731 1.00 26.73 943 ALA A CA 1
ATOM 5653 C C . ALA A 1 943 ? 163.077 178.688 180.790 1.00 29.78 943 ALA A C 1
ATOM 5654 O O . ALA A 1 943 ? 162.316 178.949 181.730 1.00 32.88 943 ALA A O 1
ATOM 5656 N N . SER A 1 944 ? 163.659 177.494 180.654 1.00 29.97 944 SER A N 1
ATOM 5657 C CA . SER A 1 944 ? 163.435 176.443 181.640 1.00 27.36 944 SER A CA 1
ATOM 5658 C C . SER A 1 944 ? 163.985 176.840 183.002 1.00 27.73 944 SER A C 1
ATOM 5659 O O . SER A 1 944 ? 163.347 176.595 184.033 1.00 39.39 944 SER A O 1
ATOM 5662 N N . SER A 1 945 ? 165.170 177.455 183.027 1.00 21.78 945 SER A N 1
ATOM 5663 C CA . SER A 1 945 ? 165.750 177.888 184.295 1.00 33.13 945 SER A CA 1
ATOM 5664 C C . SER A 1 945 ? 164.878 178.938 184.973 1.00 35.72 945 SER A C 1
ATOM 5665 O O . SER A 1 945 ? 164.631 178.863 186.183 1.00 36.06 945 SER A O 1
ATOM 5668 N N . ARG A 1 946 ? 164.399 179.923 184.208 1.00 29.16 946 ARG A N 1
ATOM 5669 C CA . ARG A 1 946 ? 163.539 180.956 184.776 1.00 26.35 946 ARG A CA 1
ATOM 5670 C C . ARG A 1 946 ? 162.228 180.367 185.280 1.00 32.49 946 ARG A C 1
ATOM 5671 O O . ARG A 1 946 ? 161.749 180.734 186.360 1.00 45.00 946 ARG A O 1
ATOM 5679 N N . LEU A 1 947 ? 161.631 179.451 184.511 1.00 25.40 947 LEU A N 1
ATOM 5680 C CA . LEU A 1 947 ? 160.384 178.827 184.941 1.00 27.22 947 LEU A CA 1
ATOM 5681 C C . LEU A 1 947 ? 160.580 178.026 186.221 1.00 28.36 947 LEU A C 1
ATOM 5682 O O . LEU A 1 947 ? 159.755 178.098 187.139 1.00 29.27 947 LEU A O 1
ATOM 5687 N N . HIS A 1 948 ? 161.673 177.262 186.304 1.00 27.96 948 HIS A N 1
ATOM 5688 C CA . HIS A 1 948 ? 161.943 176.485 187.509 1.00 28.59 948 HIS A CA 1
ATOM 5689 C C . HIS A 1 948 ? 162.176 177.392 188.710 1.00 30.46 948 HIS A C 1
ATOM 5690 O O . HIS A 1 948 ? 161.671 177.122 189.807 1.00 37.69 948 HIS A O 1
ATOM 5697 N N . ASP A 1 949 ? 162.937 178.474 188.523 1.00 27.61 949 ASP A N 1
ATOM 5698 C CA . ASP A 1 949 ? 163.191 179.396 189.625 1.00 31.48 949 ASP A CA 1
ATOM 5699 C C . ASP A 1 949 ? 161.903 180.050 190.106 1.00 34.45 949 ASP A C 1
ATOM 5700 O O . ASP A 1 949 ? 161.665 180.153 191.316 1.00 41.62 949 ASP A O 1
ATOM 5705 N N . GLU A 1 950 ? 161.053 180.491 189.174 1.00 29.93 950 GLU A N 1
ATOM 5706 C CA . GLU A 1 950 ? 159.790 181.112 189.559 1.00 30.82 950 GLU A CA 1
ATOM 5707 C C . GLU A 1 950 ? 158.880 180.118 190.270 1.00 36.08 950 GLU A C 1
ATOM 5708 O O . GLU A 1 950 ? 158.242 180.461 191.274 1.00 43.32 950 GLU A O 1
ATOM 5714 N N . LEU A 1 951 ? 158.807 178.883 189.766 1.00 29.74 951 LEU A N 1
ATOM 5715 C CA . LEU A 1 951 ? 157.969 177.874 190.403 1.00 28.39 951 LEU A CA 1
ATOM 5716 C C . LEU A 1 951 ? 158.456 177.565 191.812 1.00 33.76 951 LEU A C 1
ATOM 5717 O O . LEU A 1 951 ? 157.649 177.454 192.741 1.00 39.05 951 LEU A O 1
ATOM 5722 N N . PHE A 1 952 ? 159.773 177.428 191.992 1.00 28.48 952 PHE A N 1
ATOM 5723 C CA . PHE A 1 952 ? 160.314 177.179 193.325 1.00 28.12 952 PHE A CA 1
ATOM 5724 C C . PHE A 1 952 ? 160.042 178.350 194.261 1.00 32.61 952 PHE A C 1
ATOM 5725 O O . PHE A 1 952 ? 159.667 178.151 195.424 1.00 39.41 952 PHE A O 1
ATOM 5733 N N . ARG A 1 953 ? 160.219 179.581 193.771 1.00 31.74 953 ARG A N 1
ATOM 5734 C CA . ARG A 1 953 ? 159.989 180.753 194.609 1.00 34.09 953 ARG A CA 1
ATOM 5735 C C . ARG A 1 953 ? 158.532 180.850 195.040 1.00 35.81 953 ARG A C 1
ATOM 5736 O O . ARG A 1 953 ? 158.240 181.186 196.194 1.00 45.52 953 ARG A O 1
ATOM 5744 N N . ARG A 1 954 ? 157.600 180.564 194.128 1.00 31.31 954 ARG A N 1
ATOM 5745 C CA . ARG A 1 954 ? 156.188 180.648 194.482 1.00 37.21 954 ARG A CA 1
ATOM 5746 C C . ARG A 1 954 ? 155.737 179.481 195.352 1.00 41.30 954 ARG A C 1
ATOM 5747 O O . ARG A 1 954 ? 154.866 179.660 196.211 1.00 41.78 954 ARG A O 1
ATOM 5755 N N . ILE A 1 955 ? 156.307 178.290 195.154 1.00 36.32 955 ILE A N 1
ATOM 5756 C CA . ILE A 1 955 ? 155.930 177.143 195.973 1.00 30.33 955 ILE A CA 1
ATOM 5757 C C . ILE A 1 955 ? 156.449 177.306 197.396 1.00 31.51 955 ILE A C 1
ATOM 5758 O O . ILE A 1 955 ? 155.726 177.055 198.368 1.00 40.61 955 ILE A O 1
ATOM 5763 N N . LEU A 1 956 ? 157.706 177.735 197.545 1.00 29.53 956 LEU A N 1
ATOM 5764 C CA . LEU A 1 956 ? 158.275 177.913 198.876 1.00 32.19 956 LEU A CA 1
ATOM 5765 C C . LEU A 1 956 ? 157.580 179.015 199.663 1.00 35.34 956 LEU A C 1
ATOM 5766 O O . LEU A 1 956 ? 157.516 178.934 200.894 1.00 40.05 956 LEU A O 1
ATOM 5771 N N . ARG A 1 957 ? 157.061 180.037 198.987 1.00 38.24 957 ARG A N 1
ATOM 5772 C CA . ARG A 1 957 ? 156.343 181.121 199.643 1.00 41.80 957 ARG A CA 1
ATOM 5773 C C . ARG A 1 957 ? 154.844 180.866 199.742 1.00 42.46 957 ARG A C 1
ATOM 5774 O O . ARG A 1 957 ? 154.134 181.670 200.353 1.00 46.29 957 ARG A O 1
ATOM 5782 N N . SER A 1 958 ? 154.350 179.775 199.162 1.00 38.74 958 SER A N 1
ATOM 5783 C CA . SER A 1 958 ? 152.924 179.501 199.188 1.00 40.68 958 SER A CA 1
ATOM 5784 C C . SER A 1 958 ? 152.494 179.026 200.575 1.00 38.71 958 SER A C 1
ATOM 5785 O O . SER A 1 958 ? 153.244 178.325 201.261 1.00 37.03 958 SER A O 1
ATOM 5788 N N . PRO A 1 959 ? 151.304 179.430 201.023 1.00 47.05 959 PRO A N 1
ATOM 5789 C CA . PRO A 1 959 ? 150.744 178.884 202.261 1.00 46.44 959 PRO A CA 1
ATOM 5790 C C . PRO A 1 959 ? 150.828 177.365 202.319 1.00 46.27 959 PRO A C 1
ATOM 5791 O O . PRO A 1 959 ? 150.867 176.671 201.300 1.00 47.29 959 PRO A O 1
ATOM 5795 N N . MET A 1 960 ? 150.848 176.850 203.550 1.00 45.05 960 MET A N 1
ATOM 5796 C CA . MET A 1 960 ? 150.915 175.409 203.760 1.00 45.52 960 MET A CA 1
ATOM 5797 C C . MET A 1 960 ? 149.645 174.697 203.311 1.00 45.69 960 MET A C 1
ATOM 5798 O O . MET A 1 960 ? 149.684 173.485 203.062 1.00 46.79 960 MET A O 1
ATOM 5803 N N . LYS A 1 961 ? 148.527 175.423 203.191 1.00 45.38 961 LYS A N 1
ATOM 5804 C CA . LYS A 1 961 ? 147.282 174.800 202.751 1.00 46.63 961 LYS A CA 1
ATOM 5805 C C . LYS A 1 961 ? 147.419 174.204 201.357 1.00 44.45 961 LYS A C 1
ATOM 5806 O O . LYS A 1 961 ? 146.810 173.168 201.064 1.00 41.79 961 LYS A O 1
ATOM 5812 N N . PHE A 1 962 ? 148.235 174.819 200.497 1.00 38.13 962 PHE A N 1
ATOM 5813 C CA . PHE A 1 962 ? 148.499 174.239 199.186 1.00 39.23 962 PHE A CA 1
ATOM 5814 C C . PHE A 1 962 ? 149.150 172.869 199.321 1.00 41.71 962 PHE A C 1
ATOM 5815 O O . PHE A 1 962 ? 148.888 171.965 198.520 1.00 45.47 962 PHE A O 1
ATOM 5823 N N . PHE A 1 963 ? 150.001 172.696 200.335 1.00 36.62 963 PHE A N 1
ATOM 5824 C CA . PHE A 1 963 ? 150.623 171.398 200.563 1.00 35.14 963 PHE A CA 1
ATOM 5825 C C . PHE A 1 963 ? 149.659 170.402 201.199 1.00 39.16 963 PHE A C 1
ATOM 5826 O O . PHE A 1 963 ? 149.708 169.211 200.872 1.00 42.87 963 PHE A O 1
ATOM 5834 N N . ASP A 1 964 ? 148.788 170.849 202.112 1.00 44.68 964 ASP A N 1
ATOM 5835 C CA . ASP A 1 964 ? 147.853 169.900 202.716 1.00 47.34 964 ASP A CA 1
ATOM 5836 C C . ASP A 1 964 ? 146.819 169.402 201.710 1.00 47.80 964 ASP A C 1
ATOM 5837 O O . ASP A 1 964 ? 146.496 168.208 201.693 1.00 47.58 964 ASP A O 1
ATOM 5842 N N . THR A 1 965 ? 146.283 170.287 200.867 1.00 42.92 965 THR A N 1
ATOM 5843 C CA . THR A 1 965 ? 145.296 169.832 199.888 1.00 46.05 965 THR A CA 1
ATOM 5844 C C . THR A 1 965 ? 145.954 169.086 198.731 1.00 44.11 965 THR A C 1
ATOM 5845 O O . THR A 1 965 ? 145.661 167.909 198.492 1.00 43.64 965 THR A O 1
ATOM 5849 N N . THR A 1 966 ? 146.844 169.753 198.001 1.00 38.65 966 THR A N 1
ATOM 5850 C CA . THR A 1 966 ? 147.486 169.104 196.864 1.00 38.42 966 THR A CA 1
ATOM 5851 C C . THR A 1 966 ? 148.506 168.072 197.346 1.00 38.28 966 THR A C 1
ATOM 5852 O O . THR A 1 966 ? 149.285 168.348 198.262 1.00 37.52 966 THR A O 1
ATOM 5856 N N . PRO A 1 967 ? 148.520 166.882 196.749 1.00 44.77 967 PRO A N 1
ATOM 5857 C CA . PRO A 1 967 ? 149.458 165.842 197.189 1.00 44.93 967 PRO A CA 1
ATOM 5858 C C . PRO A 1 967 ? 150.903 166.224 196.908 1.00 44.50 967 PRO A C 1
ATOM 5859 O O . PRO A 1 967 ? 151.217 166.954 195.965 1.00 46.41 967 PRO A O 1
ATOM 5863 N N . THR A 1 968 ? 151.793 165.709 197.761 1.00 41.03 968 THR A N 1
ATOM 5864 C CA . THR A 1 968 ? 153.220 165.975 197.603 1.00 41.43 968 THR A CA 1
ATOM 5865 C C . THR A 1 968 ? 153.750 165.391 196.298 1.00 42.05 968 THR A C 1
ATOM 5866 O O . THR A 1 968 ? 154.542 166.034 195.597 1.00 42.89 968 THR A O 1
ATOM 5870 N N . GLY A 1 969 ? 153.320 164.175 195.954 1.00 44.93 969 GLY A N 1
ATOM 5871 C CA . GLY A 1 969 ? 153.775 163.562 194.716 1.00 42.67 969 GLY A CA 1
ATOM 5872 C C . GLY A 1 969 ? 153.351 164.341 193.486 1.00 43.78 969 GLY A C 1
ATOM 5873 O O . GLY A 1 969 ? 154.091 164.418 192.502 1.00 45.11 969 GLY A O 1
ATOM 5874 N N . ARG A 1 970 ? 152.155 164.934 193.526 1.00 46.69 970 ARG A N 1
ATOM 5875 C CA . ARG A 1 970 ? 151.697 165.751 192.406 1.00 45.49 970 ARG A CA 1
ATOM 5876 C C . ARG A 1 970 ? 152.608 166.954 192.195 1.00 44.12 970 ARG A C 1
ATOM 5877 O O . ARG A 1 970 ? 152.944 167.295 191.054 1.00 46.80 970 ARG A O 1
ATOM 5885 N N . ILE A 1 971 ? 153.018 167.609 193.282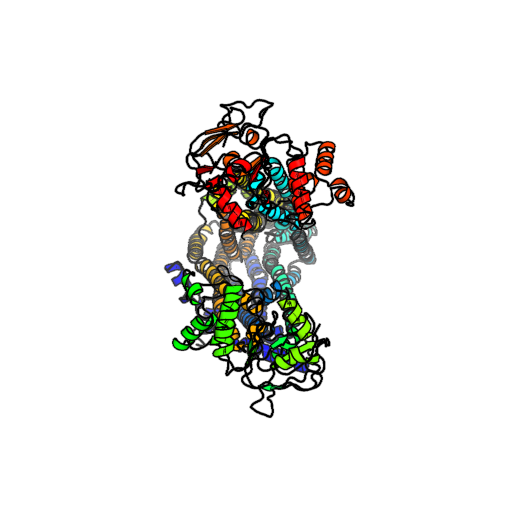 1.00 33.91 971 ILE A N 1
ATOM 5886 C CA . ILE A 1 971 ? 153.936 168.738 193.171 1.00 30.21 971 ILE A CA 1
ATOM 5887 C C . ILE A 1 971 ? 155.300 168.269 192.678 1.00 32.10 971 ILE A C 1
ATOM 5888 O O . ILE A 1 971 ? 155.925 168.910 191.826 1.00 38.28 971 ILE A O 1
ATOM 5893 N N . LEU A 1 972 ? 155.782 167.142 193.212 1.00 35.14 972 LEU A N 1
ATOM 5894 C CA . LEU A 1 972 ? 157.095 166.637 192.821 1.00 34.64 972 LEU A CA 1
ATOM 5895 C C . LEU A 1 972 ? 157.127 166.217 191.357 1.00 33.48 972 LEU A C 1
ATOM 5896 O O . LEU A 1 972 ? 158.188 166.260 190.723 1.00 37.96 972 LEU A O 1
ATOM 5901 N N . ASN A 1 973 ? 155.982 165.807 190.805 1.00 31.66 973 ASN A N 1
ATOM 5902 C CA . ASN A 1 973 ? 155.932 165.415 189.401 1.00 34.26 973 ASN A CA 1
ATOM 5903 C C . ASN A 1 973 ? 156.275 166.567 188.466 1.00 33.94 973 ASN A C 1
ATOM 5904 O O . ASN A 1 973 ? 156.743 166.325 187.348 1.00 34.77 973 ASN A O 1
ATOM 5909 N N . ARG A 1 974 ? 156.058 167.811 188.896 1.00 34.34 974 ARG A N 1
ATOM 5910 C CA . ARG A 1 974 ? 156.401 168.970 188.083 1.00 29.74 974 ARG A CA 1
ATOM 5911 C C . ARG A 1 974 ? 157.894 169.270 188.078 1.00 29.50 974 ARG A C 1
ATOM 5912 O O . ARG A 1 974 ? 158.345 170.067 187.248 1.00 32.99 974 ARG A O 1
ATOM 5920 N N . PHE A 1 975 ? 158.667 168.657 188.976 1.00 31.89 975 PHE A N 1
ATOM 5921 C CA . PHE A 1 975 ? 160.102 168.884 189.053 1.00 28.40 975 PHE A CA 1
ATOM 5922 C C . PHE A 1 975 ? 160.931 167.683 188.620 1.00 26.07 975 PHE A C 1
ATOM 5923 O O . PHE A 1 975 ? 162.129 167.843 188.359 1.00 29.85 975 PHE A O 1
ATOM 5931 N N . SER A 1 976 ? 160.336 166.496 188.535 1.00 24.13 976 SER A N 1
ATOM 5932 C CA . SER A 1 976 ? 161.046 165.283 188.148 1.00 30.52 976 SER A CA 1
ATOM 5933 C C . SER A 1 976 ? 160.747 164.836 186.726 1.00 35.55 976 SER A C 1
ATOM 5934 O O . SER A 1 976 ? 161.656 164.387 186.024 1.00 38.16 976 SER A O 1
ATOM 5937 N N . LYS A 1 977 ? 159.496 164.948 186.282 1.00 34.57 977 LYS A N 1
ATOM 5938 C CA . LYS A 1 977 ? 159.109 164.559 184.931 1.00 33.29 977 LYS A CA 1
ATOM 5939 C C . LYS A 1 977 ? 158.905 165.758 184.015 1.00 34.03 977 LYS A C 1
ATOM 5940 O O . LYS A 1 977 ? 159.491 165.814 182.929 1.00 38.51 977 LYS A O 1
ATOM 5946 N N . ASP A 1 978 ? 158.077 166.720 184.431 1.00 33.16 978 ASP A N 1
ATOM 5947 C CA . ASP A 1 978 ? 157.827 167.893 183.600 1.00 31.00 978 ASP A CA 1
ATOM 5948 C C . ASP A 1 978 ? 159.098 168.706 183.387 1.00 31.64 978 ASP A C 1
ATOM 5949 O O . ASP A 1 978 ? 159.387 169.132 182.263 1.00 32.66 978 ASP A O 1
ATOM 5954 N N . MET A 1 979 ? 159.871 168.929 184.453 1.00 36.77 979 MET A N 1
ATOM 5955 C CA . MET A 1 979 ? 161.108 169.693 184.342 1.00 31.65 979 MET A CA 1
ATOM 5956 C C . MET A 1 979 ? 162.149 169.012 183.463 1.00 32.46 979 MET A C 1
ATOM 5957 O O . MET A 1 979 ? 162.778 169.690 182.644 1.00 37.16 979 MET A O 1
ATOM 5962 N N . ASP A 1 980 ? 162.347 167.703 183.611 1.00 31.88 980 ASP A N 1
ATOM 5963 C CA . ASP A 1 980 ? 163.262 166.955 182.757 1.00 35.28 980 ASP A CA 1
ATOM 5964 C C . ASP A 1 980 ? 162.813 166.924 181.303 1.00 34.42 980 ASP A C 1
ATOM 5965 O O . ASP A 1 980 ? 163.645 167.068 180.399 1.00 41.85 980 ASP A O 1
ATOM 5970 N N . GLU A 1 981 ? 161.512 166.735 181.060 1.00 30.87 981 GLU A N 1
ATOM 5971 C CA . GLU A 1 981 ? 161.001 166.805 179.697 1.00 34.02 981 GLU A CA 1
ATOM 5972 C C . GLU A 1 981 ? 161.259 168.172 179.083 1.00 33.94 981 GLU A C 1
ATOM 5973 O O . GLU A 1 981 ? 161.839 168.255 177.996 1.00 39.92 981 GLU A O 1
ATOM 5979 N N . VAL A 1 982 ? 160.897 169.244 179.790 1.00 28.82 982 VAL A N 1
ATOM 5980 C CA . VAL A 1 982 ? 161.122 170.598 179.301 1.00 24.00 982 VAL A CA 1
ATOM 5981 C C . VAL A 1 982 ? 162.595 170.859 179.016 1.00 26.83 982 VAL A C 1
ATOM 5982 O O . VAL A 1 982 ? 162.920 171.627 178.101 1.00 32.55 982 VAL A O 1
ATOM 5986 N N . ASP A 1 983 ? 163.494 170.202 179.745 1.00 31.34 983 ASP A N 1
ATOM 5987 C CA . ASP A 1 983 ? 164.921 170.445 179.597 1.00 30.48 983 ASP A CA 1
ATOM 5988 C C . ASP A 1 983 ? 165.525 169.668 178.431 1.00 35.12 983 ASP A C 1
ATOM 5989 O O . ASP A 1 983 ? 166.366 170.203 177.702 1.00 39.35 983 ASP A O 1
ATOM 5994 N N . VAL A 1 984 ? 165.111 168.417 178.229 1.00 25.81 984 VAL A N 1
ATOM 5995 C CA . VAL A 1 984 ? 165.822 167.543 177.304 1.00 24.59 984 VAL A CA 1
ATOM 5996 C C . VAL A 1 984 ? 165.010 167.135 176.077 1.00 30.37 984 VAL A C 1
ATOM 5997 O O . VAL A 1 984 ? 165.612 166.895 175.017 1.00 37.69 984 VAL A O 1
ATOM 6001 N N . ARG A 1 985 ? 163.681 167.037 176.146 1.00 31.26 985 ARG A N 1
ATOM 6002 C CA . ARG A 1 985 ? 162.905 166.471 175.048 1.00 30.40 985 ARG A CA 1
ATOM 6003 C C . ARG A 1 985 ? 162.269 167.532 174.159 1.00 28.14 985 ARG A C 1
ATOM 6004 O O . ARG A 1 985 ? 162.445 167.500 172.937 1.00 35.81 985 ARG A O 1
ATOM 6012 N N . LEU A 1 986 ? 161.522 168.467 174.748 1.00 20.61 986 LEU A N 1
ATOM 6013 C CA . LEU A 1 986 ? 160.800 169.457 173.950 1.00 21.05 986 LEU A CA 1
ATOM 6014 C C . LEU A 1 986 ? 161.713 170.333 173.098 1.00 25.97 986 LEU A C 1
ATOM 6015 O O . LEU A 1 986 ? 161.410 170.516 171.905 1.00 30.83 986 LEU A O 1
ATOM 6020 N N . PRO A 1 987 ? 162.806 170.914 173.616 1.00 19.70 987 PRO A N 1
ATOM 6021 C CA . PRO A 1 987 ? 163.675 171.709 172.730 1.00 17.70 987 PRO A CA 1
ATOM 6022 C C . PRO A 1 987 ? 164.258 170.903 171.585 1.00 21.31 987 PRO A C 1
ATOM 6023 O O . PRO A 1 987 ? 164.431 171.436 170.481 1.00 28.46 987 PRO A O 1
ATOM 6027 N N . ALA A 1 988 ? 164.556 169.622 171.818 1.00 12.37 988 ALA A N 1
ATOM 6028 C CA . ALA A 1 988 ? 165.122 168.789 170.762 1.00 6.01 988 ALA A CA 1
ATOM 6029 C C . ALA A 1 988 ? 164.167 168.667 169.582 1.00 17.71 988 ALA A C 1
ATOM 6030 O O . ALA A 1 988 ? 164.572 168.848 168.429 1.00 27.06 988 ALA A O 1
ATOM 6032 N N . GLN A 1 989 ? 162.893 168.373 169.849 1.00 20.46 989 GLN A N 1
ATOM 6033 C CA . GLN A 1 989 ? 161.921 168.263 168.765 1.00 20.91 989 GLN A CA 1
ATOM 6034 C C . GLN A 1 989 ? 161.605 169.627 168.165 1.00 21.12 989 GLN A C 1
ATOM 6035 O O . GLN A 1 989 ? 161.388 169.744 166.951 1.00 24.51 989 GLN A O 1
ATOM 6041 N N . ALA A 1 990 ? 161.571 170.669 169.001 1.00 9.31 990 ALA A N 1
ATOM 6042 C CA . ALA A 1 990 ? 161.262 172.008 168.509 1.00 13.45 990 ALA A CA 1
ATOM 6043 C C . ALA A 1 990 ? 162.321 172.496 167.531 1.00 17.84 990 ALA A C 1
ATOM 6044 O O . ALA A 1 990 ? 161.998 173.155 166.535 1.00 23.70 990 ALA A O 1
ATOM 6046 N N . GLU A 1 991 ? 163.593 172.193 167.802 1.00 19.76 991 GLU A N 1
ATOM 6047 C CA . GLU A 1 991 ? 164.664 172.615 166.905 1.00 16.77 991 GLU A CA 1
ATOM 6048 C C . GLU A 1 991 ? 164.493 172.004 165.520 1.00 16.28 991 GLU A C 1
ATOM 6049 O O . GLU A 1 991 ? 164.581 172.706 164.505 1.00 19.51 991 GLU A O 1
ATOM 6055 N N . MET A 1 992 ? 164.237 170.694 165.458 1.00 14.69 992 MET A N 1
ATOM 6056 C CA . MET A 1 992 ? 164.036 170.045 164.167 1.00 19.70 992 MET A CA 1
ATOM 6057 C C . MET A 1 992 ? 162.781 170.563 163.477 1.00 23.54 992 MET A C 1
ATOM 6058 O O . MET A 1 992 ? 162.770 170.740 162.254 1.00 27.46 992 MET A O 1
ATOM 6063 N N . PHE A 1 993 ? 161.711 170.805 164.239 1.00 10.67 993 PHE A N 1
ATOM 6064 C CA . PHE A 1 993 ? 160.486 171.327 163.638 1.00 8.51 993 PHE A CA 1
ATOM 6065 C C . PHE A 1 993 ? 160.728 172.690 162.998 1.00 16.59 993 PHE A C 1
ATOM 6066 O O . PHE A 1 993 ? 160.333 172.931 161.850 1.00 20.50 993 PHE A O 1
ATOM 6074 N N . ILE A 1 994 ? 161.396 173.589 163.725 1.00 16.06 994 ILE A N 1
ATOM 6075 C CA . ILE A 1 994 ? 161.673 174.922 163.195 1.00 6.45 994 ILE A CA 1
ATOM 6076 C C . ILE A 1 994 ? 162.598 174.837 161.989 1.00 8.86 994 ILE A C 1
ATOM 6077 O O . ILE A 1 994 ? 162.389 175.522 160.979 1.00 14.54 994 ILE A O 1
ATOM 6082 N N . GLN A 1 995 ? 163.636 173.998 162.072 1.00 10.45 995 GLN A N 1
ATOM 6083 C CA . GLN A 1 995 ? 164.564 173.861 160.954 1.00 8.15 995 GLN A CA 1
ATOM 6084 C C . GLN A 1 995 ? 163.855 173.347 159.709 1.00 14.73 995 GLN A C 1
ATOM 6085 O O . GLN A 1 995 ? 164.062 173.870 158.609 1.00 25.19 995 GLN A O 1
ATOM 6091 N N . ASN A 1 996 ? 163.003 172.330 159.865 1.00 16.06 996 ASN A N 1
ATOM 6092 C CA . ASN A 1 996 ? 162.272 171.790 158.724 1.00 13.33 996 ASN A CA 1
ATOM 6093 C C . ASN A 1 996 ? 161.319 172.823 158.139 1.00 16.92 996 ASN A C 1
ATOM 6094 O O . ASN A 1 996 ? 161.215 172.956 156.914 1.00 18.22 996 ASN A O 1
ATOM 6099 N N . VAL A 1 997 ? 160.616 173.568 158.998 1.00 16.79 997 VAL A N 1
ATOM 6100 C CA . VAL A 1 997 ? 159.673 174.571 158.509 1.00 5.29 997 VAL A CA 1
ATOM 6101 C C . VAL A 1 997 ? 160.405 175.648 157.716 1.00 8.07 997 VAL A C 1
ATOM 6102 O O . VAL A 1 997 ? 159.988 176.026 156.612 1.00 12.64 997 VAL A O 1
ATOM 6106 N N . ILE A 1 998 ? 161.519 176.146 158.259 1.00 14.26 998 ILE A N 1
ATOM 6107 C CA . ILE A 1 998 ? 162.261 177.204 157.580 1.00 16.11 998 ILE A CA 1
ATOM 6108 C C . ILE A 1 998 ? 162.866 176.687 156.279 1.00 17.49 998 ILE A C 1
ATOM 6109 O O . ILE A 1 998 ? 162.876 177.393 155.264 1.00 27.78 998 ILE A O 1
ATOM 6114 N N . LEU A 1 999 ? 163.375 175.452 156.283 1.00 9.64 999 LEU A N 1
ATOM 6115 C CA . LEU A 1 999 ? 163.939 174.880 155.064 1.00 12.99 999 LEU A CA 1
ATOM 6116 C C . LEU A 1 999 ? 162.875 174.732 153.984 1.00 18.08 999 LEU A C 1
ATOM 6117 O O . LEU A 1 999 ? 163.115 175.048 152.813 1.00 24.11 999 LEU A O 1
ATOM 6122 N N . VAL A 1 1000 ? 161.685 174.256 154.363 1.00 19.20 1000 VAL A N 1
ATOM 6123 C CA . VAL A 1 1000 ? 160.601 174.101 153.397 1.00 15.73 1000 VAL A CA 1
ATOM 6124 C C . VAL A 1 1000 ? 160.195 175.456 152.833 1.00 9.04 1000 VAL A C 1
ATOM 6125 O O . VAL A 1 1000 ? 160.003 175.612 151.620 1.00 15.28 1000 VAL A O 1
ATOM 6129 N N . PHE A 1 1001 ? 160.063 176.460 153.706 1.00 7.16 1001 PHE A N 1
ATOM 6130 C CA . PHE A 1 1001 ? 159.673 177.790 153.246 1.00 9.34 1001 PHE A CA 1
ATOM 6131 C C . PHE A 1 1001 ? 160.713 178.371 152.295 1.00 9.87 1001 PHE A C 1
ATOM 6132 O O . PHE A 1 1001 ? 160.368 178.931 151.247 1.00 14.12 1001 PHE A O 1
ATOM 6140 N N . PHE A 1 1002 ? 161.997 178.239 152.641 1.00 12.26 1002 PHE A N 1
ATOM 6141 C CA . PHE A 1 1002 ? 163.054 178.767 151.783 1.00 17.58 1002 PHE A CA 1
ATOM 6142 C C . PHE A 1 1002 ? 163.086 178.052 150.439 1.00 20.29 1002 PHE A C 1
ATOM 6143 O O . PHE A 1 1002 ? 163.241 178.692 149.391 1.00 25.15 1002 PHE A O 1
ATOM 6151 N N . CYS A 1 1003 ? 162.944 176.724 150.448 1.00 16.86 1003 CYS A N 1
ATOM 6152 C CA . CYS A 1 1003 ? 162.954 175.969 149.200 1.00 12.73 1003 CYS A CA 1
ATOM 6153 C C . CYS A 1 1003 ? 161.780 176.363 148.313 1.00 13.81 1003 CYS A C 1
ATOM 6154 O O . CYS A 1 1003 ? 161.941 176.560 147.104 1.00 20.43 1003 CYS A O 1
ATOM 6157 N N . VAL A 1 1004 ? 160.589 176.496 148.903 1.00 13.58 1004 VAL A N 1
ATOM 6158 C CA . VAL A 1 1004 ? 159.414 176.881 148.126 1.00 6.33 1004 VAL A CA 1
ATOM 6159 C C . VAL A 1 1004 ? 159.590 178.281 147.551 1.00 14.09 1004 VAL A C 1
ATOM 6160 O O . VAL A 1 1004 ? 159.290 178.528 146.375 1.00 18.99 1004 VAL A O 1
ATOM 6164 N N . GLY A 1 1005 ? 160.087 179.216 148.365 1.00 15.80 1005 GLY A N 1
ATOM 6165 C CA . GLY A 1 1005 ? 160.287 180.572 147.881 1.00 16.74 1005 GLY A CA 1
ATOM 6166 C C . GLY A 1 1005 ? 161.297 180.649 146.753 1.00 16.00 1005 GLY A C 1
ATOM 6167 O O . GLY A 1 1005 ? 161.075 181.337 145.754 1.00 19.03 1005 GLY A O 1
ATOM 6168 N N . MET A 1 1006 ? 162.415 179.931 146.885 1.00 9.18 1006 MET A N 1
ATOM 6169 C CA . MET A 1 1006 ? 163.427 179.971 145.835 1.00 14.40 1006 MET A CA 1
ATOM 6170 C C . MET A 1 1006 ? 162.952 179.263 144.571 1.00 16.57 1006 MET A C 1
ATOM 6171 O O . MET A 1 1006 ? 163.273 179.704 143.460 1.00 18.57 1006 MET A O 1
ATOM 6176 N N . ILE A 1 1007 ? 162.182 178.180 144.711 1.00 18.18 1007 ILE A N 1
ATOM 6177 C CA . ILE A 1 1007 ? 161.621 177.513 143.539 1.00 12.72 1007 ILE A CA 1
ATOM 6178 C C . ILE A 1 1007 ? 160.652 178.440 142.815 1.00 10.82 1007 ILE A C 1
ATOM 6179 O O . ILE A 1 1007 ? 160.669 178.540 141.581 1.00 18.21 1007 ILE A O 1
ATOM 6184 N N . ALA A 1 1008 ? 159.801 179.142 143.568 1.00 7.02 1008 ALA A N 1
ATOM 6185 C CA . ALA A 1 1008 ? 158.878 180.092 142.958 1.00 6.06 1008 ALA A CA 1
ATOM 6186 C C . ALA A 1 1008 ? 159.595 181.296 142.363 1.00 12.04 1008 ALA A C 1
ATOM 6187 O O . ALA A 1 1008 ? 159.074 181.912 141.427 1.00 23.13 1008 ALA A O 1
ATOM 6189 N N . GLY A 1 1009 ? 160.767 181.653 142.891 1.00 8.72 1009 GLY A N 1
ATOM 6190 C CA . GLY A 1 1009 ? 161.513 182.764 142.323 1.00 11.68 1009 GLY A CA 1
ATOM 6191 C C . GLY A 1 1009 ? 161.980 182.497 140.904 1.00 12.44 1009 GLY A C 1
ATOM 6192 O O . GLY A 1 1009 ? 161.945 183.388 140.052 1.00 17.01 1009 GLY A O 1
ATOM 6193 N N . VAL A 1 1010 ? 162.431 181.271 140.634 1.00 9.90 1010 VAL A N 1
ATOM 6194 C CA . VAL A 1 1010 ? 162.906 180.929 139.296 1.00 10.30 1010 VAL A CA 1
ATOM 6195 C C . VAL A 1 1010 ? 161.757 180.968 138.295 1.00 13.61 1010 VAL A C 1
ATOM 6196 O O . VAL A 1 1010 ? 161.867 181.569 137.220 1.00 13.49 1010 VAL A O 1
ATOM 6200 N N . PHE A 1 1011 ? 160.640 180.329 138.632 1.00 14.81 1011 PHE A N 1
ATOM 6201 C CA . PHE A 1 1011 ? 159.448 180.317 137.783 1.00 15.05 1011 PHE A CA 1
ATOM 6202 C C . PHE A 1 1011 ? 158.310 181.008 138.518 1.00 15.84 1011 PHE A C 1
ATOM 6203 O O . PHE A 1 1011 ? 157.744 180.436 139.468 1.00 8.17 1011 PHE A O 1
ATOM 6211 N N . PRO A 1 1012 ? 157.927 182.224 138.120 1.00 23.74 1012 PRO A N 1
ATOM 6212 C CA . PRO A 1 1012 ? 156.898 182.956 138.871 1.00 17.07 1012 PRO A CA 1
ATOM 6213 C C . PRO A 1 1012 ? 155.493 182.428 138.625 1.00 26.72 1012 PRO A C 1
ATOM 6214 O O . PRO A 1 1012 ? 154.564 183.203 138.375 1.00 34.14 1012 PRO A O 1
ATOM 6218 N N . TRP A 1 1013 ? 155.329 181.107 138.695 1.00 21.75 1013 TRP A N 1
ATOM 6219 C CA . TRP A 1 1013 ? 154.016 180.489 138.584 1.00 21.84 1013 TRP A CA 1
ATOM 6220 C C . TRP A 1 1013 ? 153.821 179.329 139.548 1.00 21.72 1013 TRP A C 1
ATOM 6221 O O . TRP A 1 1013 ? 152.862 178.569 139.383 1.00 26.36 1013 TRP A O 1
ATOM 6232 N N . PHE A 1 1014 ? 154.700 179.158 140.538 1.00 17.23 1014 PHE A N 1
ATOM 6233 C CA . PHE A 1 1014 ? 154.557 178.067 141.492 1.00 13.36 1014 PHE A CA 1
ATOM 6234 C C . PHE A 1 1014 ? 153.478 178.341 142.532 1.00 16.18 1014 PHE A C 1
ATOM 6235 O O . PHE A 1 1014 ? 152.905 177.390 143.074 1.00 18.93 1014 PHE A O 1
ATOM 6243 N N . LEU A 1 1015 ? 153.198 179.614 142.827 1.00 14.56 1015 LEU A N 1
ATOM 6244 C CA . LEU A 1 1015 ? 152.220 179.942 143.860 1.00 18.47 1015 LEU A CA 1
ATOM 6245 C C . LEU A 1 1015 ? 150.819 179.480 143.475 1.00 23.19 1015 LEU A C 1
ATOM 6246 O O . LEU A 1 1015 ? 150.090 178.935 144.312 1.00 23.77 1015 LEU A O 1
ATOM 6251 N N . VAL A 1 1016 ? 150.421 179.695 142.219 1.00 18.40 1016 VAL A N 1
ATOM 6252 C CA . VAL A 1 1016 ? 149.087 179.296 141.787 1.00 19.79 1016 VAL A CA 1
ATOM 6253 C C . VAL A 1 1016 ? 148.928 177.780 141.797 1.00 19.63 1016 VAL A C 1
ATOM 6254 O O . VAL A 1 1016 ? 147.846 177.276 142.117 1.00 22.38 1016 VAL A O 1
ATOM 6258 N N . ALA A 1 1017 ? 149.982 177.037 141.464 1.00 16.20 1017 ALA A N 1
ATOM 6259 C CA . ALA A 1 1017 ? 149.932 175.582 141.514 1.00 20.93 1017 ALA A CA 1
ATOM 6260 C C . ALA A 1 1017 ? 149.994 175.039 142.935 1.00 21.50 1017 ALA A C 1
ATOM 6261 O O . ALA A 1 1017 ? 149.456 173.958 143.200 1.00 21.69 1017 ALA A O 1
ATOM 6263 N N . VAL A 1 1018 ? 150.638 175.761 143.855 1.00 18.29 1018 VAL A N 1
ATOM 6264 C CA . VAL A 1 1018 ? 150.774 175.264 145.220 1.00 20.28 1018 VAL A CA 1
ATOM 6265 C C . VAL A 1 1018 ? 149.613 175.682 146.115 1.00 22.49 1018 VAL A C 1
ATOM 6266 O O . VAL A 1 1018 ? 149.385 175.043 147.149 1.00 22.79 1018 VAL A O 1
ATOM 6270 N N . GLY A 1 1019 ? 148.867 176.726 145.749 1.00 21.64 1019 GLY A N 1
ATOM 6271 C CA . GLY A 1 1019 ? 147.766 177.197 146.557 1.00 23.69 1019 GLY A CA 1
ATOM 6272 C C . GLY A 1 1019 ? 146.731 176.129 146.848 1.00 26.37 1019 GLY A C 1
ATOM 6273 O O . GLY A 1 1019 ? 146.426 175.830 148.009 1.00 25.36 1019 GLY A O 1
ATOM 6274 N N . PRO A 1 1020 ? 146.158 175.537 145.795 1.00 24.55 1020 PRO A N 1
ATOM 6275 C CA . PRO A 1 1020 ? 145.283 174.373 146.014 1.00 24.93 1020 PRO A CA 1
ATOM 6276 C C . PRO A 1 1020 ? 145.982 173.242 146.745 1.00 28.15 1020 PRO A C 1
ATOM 6277 O O . PRO A 1 1020 ? 145.356 172.554 147.559 1.00 29.27 1020 PRO A O 1
ATOM 6281 N N . LEU A 1 1021 ? 147.276 173.038 146.489 1.00 25.74 1021 LEU A N 1
ATOM 6282 C CA . LEU A 1 1021 ? 148.001 171.987 147.193 1.00 22.81 1021 LEU A CA 1
ATOM 6283 C C . LEU A 1 1021 ? 148.218 172.340 148.661 1.00 22.91 1021 LEU A C 1
ATOM 6284 O O . LEU A 1 1021 ? 148.176 171.452 149.519 1.00 23.77 1021 LEU A O 1
ATOM 6289 N N . VAL A 1 1022 ? 148.438 173.620 148.973 1.00 24.88 1022 VAL A N 1
ATOM 6290 C CA . VAL A 1 1022 ? 148.521 174.035 150.373 1.00 25.77 1022 VAL A CA 1
ATOM 6291 C C . VAL A 1 1022 ? 147.178 173.838 151.066 1.00 28.67 1022 VAL A C 1
ATOM 6292 O O . VAL A 1 1022 ? 147.116 173.411 152.227 1.00 26.96 1022 VAL A O 1
ATOM 6296 N N . ILE A 1 1023 ? 146.082 174.145 150.368 1.00 31.11 1023 ILE A N 1
ATOM 6297 C CA . ILE A 1 1023 ? 144.753 173.912 150.931 1.00 28.23 1023 ILE A CA 1
ATOM 6298 C C . ILE A 1 1023 ? 144.536 172.424 151.183 1.00 29.47 1023 ILE A C 1
ATOM 6299 O O . ILE A 1 1023 ? 143.987 172.026 152.219 1.00 29.42 1023 ILE A O 1
ATOM 6304 N N . LEU A 1 1024 ? 144.965 171.580 150.242 1.00 29.76 1024 LEU A N 1
ATOM 6305 C CA . LEU A 1 1024 ? 144.852 170.137 150.423 1.00 34.09 1024 LEU A CA 1
ATOM 6306 C C . LEU A 1 1024 ? 145.683 169.661 151.609 1.00 33.65 1024 LEU A C 1
ATOM 6307 O O . LEU A 1 1024 ? 145.247 168.793 152.372 1.00 33.72 1024 LEU A O 1
ATOM 6312 N N . PHE A 1 1025 ? 146.888 170.212 151.773 1.00 29.56 1025 PHE A N 1
ATOM 6313 C CA . PHE A 1 1025 ? 147.723 169.849 152.915 1.00 28.64 1025 PHE A CA 1
ATOM 6314 C C . PHE A 1 1025 ? 147.070 170.256 154.230 1.00 31.86 1025 PHE A C 1
ATOM 6315 O O . PHE A 1 1025 ? 147.108 169.503 155.210 1.00 30.40 1025 PHE A O 1
ATOM 6323 N N . SER A 1 1026 ? 146.473 171.449 154.274 1.00 38.79 1026 SER A N 1
ATOM 6324 C CA . SER A 1 1026 ? 145.781 171.887 155.484 1.00 38.06 1026 SER A CA 1
ATOM 6325 C C . SER A 1 1026 ? 144.580 170.998 155.785 1.00 35.32 1026 SER A C 1
ATOM 6326 O O . SER A 1 1026 ? 144.322 170.657 156.947 1.00 34.71 1026 SER A O 1
ATOM 6329 N N . VAL A 1 1027 ? 143.830 170.619 154.747 1.00 32.17 1027 VAL A N 1
ATOM 6330 C CA . VAL A 1 1027 ? 142.695 169.718 154.930 1.00 34.02 1027 VAL A CA 1
ATOM 6331 C C . VAL A 1 1027 ? 143.172 168.370 155.455 1.00 34.52 1027 VAL A C 1
ATOM 6332 O O . VAL A 1 1027 ? 142.562 167.784 156.357 1.00 33.85 1027 VAL A O 1
ATOM 6336 N N . LEU A 1 1028 ? 144.276 167.862 154.904 1.00 31.35 1028 LEU A N 1
ATOM 6337 C CA . LEU A 1 1028 ? 144.845 166.607 155.382 1.00 29.44 1028 LEU A CA 1
ATOM 6338 C C . LEU A 1 1028 ? 145.256 166.711 156.844 1.00 27.07 1028 LEU A C 1
ATOM 6339 O O . LEU A 1 1028 ? 145.003 165.795 157.635 1.00 27.01 1028 LEU A O 1
ATOM 6344 N N . HIS A 1 1029 ? 145.894 167.822 157.221 1.00 29.66 1029 HIS A N 1
ATOM 6345 C CA . HIS A 1 1029 ? 146.341 167.993 158.599 1.00 30.33 1029 HIS A CA 1
ATOM 6346 C C . HIS A 1 1029 ? 145.163 168.058 159.564 1.00 35.49 1029 HIS A C 1
ATOM 6347 O O . HIS A 1 1029 ? 145.199 167.441 160.635 1.00 33.31 1029 HIS A O 1
ATOM 6354 N N . ILE A 1 1030 ? 144.111 168.801 159.208 1.00 39.74 1030 ILE A N 1
ATOM 6355 C CA . ILE A 1 1030 ? 142.966 168.902 160.110 1.00 35.09 1030 ILE A CA 1
ATOM 6356 C C . ILE A 1 1030 ? 142.192 167.588 160.156 1.00 37.03 1030 ILE A C 1
ATOM 6357 O O . ILE A 1 1030 ? 141.604 167.246 161.189 1.00 40.63 1030 ILE A O 1
ATOM 6362 N N . VAL A 1 1031 ? 142.173 166.833 159.054 1.00 38.61 1031 VAL A N 1
ATOM 6363 C CA . VAL A 1 1031 ? 141.481 165.549 159.045 1.00 40.09 1031 VAL A CA 1
ATOM 6364 C C . VAL A 1 1031 ? 142.236 164.526 159.884 1.00 37.01 1031 VAL A C 1
ATOM 6365 O O . VAL A 1 1031 ? 141.631 163.749 160.633 1.00 38.62 1031 VAL A O 1
ATOM 6369 N N . SER A 1 1032 ? 143.562 164.512 159.785 1.00 34.16 1032 SER A N 1
ATOM 6370 C CA . SER A 1 1032 ? 144.371 163.501 160.443 1.00 32.70 1032 SER A CA 1
ATOM 6371 C C . SER A 1 1032 ? 144.833 163.995 161.814 1.00 36.94 1032 SER A C 1
ATOM 6372 O O . SER A 1 1032 ? 144.404 165.043 162.301 1.00 39.26 1032 SER A O 1
ATOM 6375 N N . ARG A 1 1033 ? 145.684 163.189 162.455 1.00 44.67 1033 ARG A N 1
ATOM 6376 C CA . ARG A 1 1033 ? 146.331 163.383 163.754 1.00 46.77 1033 ARG A CA 1
ATOM 6377 C C . ARG A 1 1033 ? 145.334 163.238 164.898 1.00 47.82 1033 ARG A C 1
ATOM 6378 O O . ARG A 1 1033 ? 145.731 162.983 166.039 1.00 49.54 1033 ARG A O 1
ATOM 6386 N N . VAL A 1 1034 ? 144.042 163.247 164.586 1.00 41.72 1034 VAL A N 1
ATOM 6387 C CA . VAL A 1 1034 ? 143.033 162.999 165.609 1.00 41.61 1034 VAL A CA 1
ATOM 6388 C C . VAL A 1 1034 ? 142.892 161.508 165.874 1.00 41.93 1034 VAL A C 1
ATOM 6389 O O . VAL A 1 1034 ? 142.875 161.076 167.030 1.00 45.11 1034 VAL A O 1
ATOM 6393 N N . LEU A 1 1035 ? 142.825 160.705 164.810 1.00 39.62 1035 LEU A N 1
ATOM 6394 C CA . LEU A 1 1035 ? 142.890 159.258 164.941 1.00 44.37 1035 LEU A CA 1
ATOM 6395 C C . LEU A 1 1035 ? 144.252 158.785 165.424 1.00 44.55 1035 LEU A C 1
ATOM 6396 O O . LEU A 1 1035 ? 144.379 157.622 165.815 1.00 54.64 1035 LEU A O 1
ATOM 6401 N N . ILE A 1 1036 ? 145.265 159.646 165.396 1.00 31.26 1036 ILE A N 1
ATOM 6402 C CA . ILE A 1 1036 ? 146.572 159.317 165.956 1.00 33.91 1036 ILE A CA 1
ATOM 6403 C C . ILE A 1 1036 ? 146.606 159.574 167.456 1.00 39.65 1036 ILE A C 1
ATOM 6404 O O . ILE A 1 1036 ? 147.044 158.720 168.232 1.00 40.86 1036 ILE A O 1
ATOM 6409 N N . ARG A 1 1037 ? 146.141 160.751 167.885 1.00 42.91 1037 ARG A N 1
ATOM 6410 C CA . ARG A 1 1037 ? 146.060 161.038 169.314 1.00 40.96 1037 ARG A CA 1
ATOM 6411 C C . ARG A 1 1037 ? 145.124 160.061 170.016 1.00 43.47 1037 ARG A C 1
ATOM 6412 O O . ARG A 1 1037 ? 145.449 159.529 171.086 1.00 47.99 1037 ARG A O 1
ATOM 6420 N N . GLU A 1 1038 ? 143.955 159.801 169.421 1.00 44.31 1038 GLU A N 1
ATOM 6421 C CA . GLU A 1 1038 ? 143.022 158.846 170.007 1.00 45.65 1038 GLU A CA 1
ATOM 6422 C C . GLU A 1 1038 ? 143.573 157.427 170.014 1.00 46.22 1038 GLU A C 1
ATOM 6423 O O . GLU A 1 1038 ? 143.358 156.702 170.990 1.00 51.57 1038 GLU A O 1
ATOM 6429 N N . LEU A 1 1039 ? 144.270 157.011 168.955 1.00 33.73 1039 LEU A N 1
ATOM 6430 C CA . LEU A 1 1039 ? 144.871 155.681 168.949 1.00 32.15 1039 LEU A CA 1
ATOM 6431 C C . LEU A 1 1039 ? 145.956 155.551 170.010 1.00 35.18 1039 LEU A C 1
ATOM 6432 O O . LEU A 1 1039 ? 146.059 154.510 170.665 1.00 41.20 1039 LEU A O 1
ATOM 6437 N N . LYS A 1 1040 ? 146.776 156.590 170.193 1.00 33.11 1040 LYS A N 1
ATOM 6438 C CA . LYS A 1 1040 ? 147.774 156.559 171.257 1.00 37.02 1040 LYS A CA 1
ATOM 6439 C C . LYS A 1 1040 ? 147.124 156.497 172.634 1.00 36.53 1040 LYS A C 1
ATOM 6440 O O . LYS A 1 1040 ? 147.590 155.753 173.508 1.00 37.45 1040 LYS A O 1
ATOM 6446 N N . ARG A 1 1041 ? 146.051 157.265 172.847 1.00 32.40 1041 ARG A N 1
ATOM 6447 C CA . ARG A 1 1041 ? 145.344 157.205 174.123 1.00 32.05 1041 ARG A CA 1
ATOM 6448 C C . ARG A 1 1041 ? 144.748 155.822 174.360 1.00 36.66 1041 ARG A C 1
ATOM 6449 O O . ARG A 1 1041 ? 144.807 155.298 175.478 1.00 39.05 1041 ARG A O 1
ATOM 6457 N N . LEU A 1 1042 ? 144.167 155.219 173.319 1.00 35.11 1042 LEU A N 1
ATOM 6458 C CA . LEU A 1 1042 ? 143.624 153.871 173.444 1.00 36.76 1042 LEU A CA 1
ATOM 6459 C C . LEU A 1 1042 ? 144.723 152.861 173.746 1.00 33.91 1042 LEU A C 1
ATOM 6460 O O . LEU A 1 1042 ? 144.535 151.951 174.561 1.00 38.26 1042 LEU A O 1
ATOM 6465 N N . ASP A 1 1043 ? 145.880 153.006 173.097 1.00 24.31 1043 ASP A N 1
ATOM 6466 C CA . ASP A 1 1043 ? 147.001 152.116 173.373 1.00 28.36 1043 ASP A CA 1
ATOM 6467 C C . ASP A 1 1043 ? 147.452 152.238 174.822 1.00 31.17 1043 ASP A C 1
ATOM 6468 O O . ASP A 1 1043 ? 147.731 151.229 175.477 1.00 33.16 1043 ASP A O 1
ATOM 6473 N N . ASN A 1 1044 ? 147.522 153.465 175.342 1.00 29.65 1044 ASN A N 1
ATOM 6474 C CA . ASN A 1 1044 ? 147.915 153.653 176.737 1.00 28.99 1044 ASN A CA 1
ATOM 6475 C C . ASN A 1 1044 ? 146.887 153.056 177.696 1.00 29.59 1044 ASN A C 1
ATOM 6476 O O . ASN A 1 1044 ? 147.253 152.370 178.661 1.00 32.93 1044 ASN A O 1
ATOM 6481 N N . ILE A 1 1045 ? 145.596 153.303 177.446 1.00 26.02 1045 ILE A N 1
ATOM 6482 C CA . ILE A 1 1045 ? 144.550 152.813 178.344 1.00 30.31 1045 ILE A CA 1
ATOM 6483 C C . ILE A 1 1045 ? 144.223 151.346 178.127 1.00 31.91 1045 ILE A C 1
ATOM 6484 O O . ILE A 1 1045 ? 143.367 150.804 178.837 1.00 33.66 1045 ILE A O 1
ATOM 6489 N N . THR A 1 1046 ? 144.845 150.700 177.145 1.00 28.14 1046 THR A N 1
ATOM 6490 C CA . THR A 1 1046 ? 144.805 149.250 177.027 1.00 25.46 1046 THR A CA 1
ATOM 6491 C C . THR A 1 1046 ? 146.073 148.590 177.553 1.00 22.04 1046 THR A C 1
ATOM 6492 O O . THR A 1 1046 ? 146.020 147.436 177.989 1.00 20.81 1046 THR A O 1
ATOM 6496 N N . GLN A 1 1047 ? 147.205 149.294 177.522 1.00 20.91 1047 GLN A N 1
ATOM 6497 C CA . GLN A 1 1047 ? 148.443 148.810 178.113 1.00 22.60 1047 GLN A CA 1
ATOM 6498 C C . GLN A 1 1047 ? 148.460 148.927 179.630 1.00 22.17 1047 GLN A C 1
ATOM 6499 O O . GLN A 1 1047 ? 149.140 148.133 180.289 1.00 25.15 1047 GLN A O 1
ATOM 6505 N N . SER A 1 1048 ? 147.741 149.895 180.199 1.00 22.32 1048 SER A N 1
ATOM 6506 C CA . SER A 1 1048 ? 147.591 149.921 181.653 1.00 22.77 1048 SER A CA 1
ATOM 6507 C C . SER A 1 1048 ? 146.900 148.666 182.180 1.00 23.98 1048 SER A C 1
ATOM 6508 O O . SER A 1 1048 ? 147.413 148.064 183.141 1.00 25.83 1048 SER A O 1
ATOM 6511 N N . PRO A 1 1049 ? 145.772 148.209 181.621 1.00 24.55 1049 PRO A N 1
ATOM 6512 C CA . PRO A 1 1049 ? 145.271 146.878 181.999 1.00 23.47 1049 PRO A CA 1
ATOM 6513 C C . PRO A 1 1049 ? 146.199 145.750 181.592 1.00 28.16 1049 PRO A C 1
ATOM 6514 O O . PRO A 1 1049 ? 146.072 144.643 182.127 1.00 24.47 1049 PRO A O 1
ATOM 6518 N N . PHE A 1 1050 ? 147.110 145.984 180.644 1.00 31.42 1050 PHE A N 1
ATOM 6519 C CA . PHE A 1 1050 ? 148.125 144.985 180.329 1.00 19.41 1050 PHE A CA 1
ATOM 6520 C C . PHE A 1 1050 ? 149.174 144.903 181.431 1.00 20.59 1050 PHE A C 1
ATOM 6521 O O . PHE A 1 1050 ? 149.657 143.812 181.749 1.00 27.11 1050 PHE A O 1
ATOM 6529 N N . LEU A 1 1051 ? 149.539 146.045 182.022 1.00 23.06 1051 LEU A N 1
ATOM 6530 C CA . LEU A 1 1051 ? 150.360 146.025 183.229 1.00 21.23 1051 LEU A CA 1
ATOM 6531 C C . LEU A 1 1051 ? 149.609 145.382 184.387 1.00 26.39 1051 LEU A C 1
ATOM 6532 O O . LEU A 1 1051 ? 150.218 144.722 185.242 1.00 26.57 1051 LEU A O 1
ATOM 6537 N N . SER A 1 1052 ? 148.298 145.598 184.454 1.00 32.72 1052 SER A N 1
ATOM 6538 C CA . SER A 1 1052 ? 147.460 144.774 185.306 1.00 34.58 1052 SER A CA 1
ATOM 6539 C C . SER A 1 1052 ? 147.475 143.339 184.789 1.00 34.44 1052 SER A C 1
ATOM 6540 O O . SER A 1 1052 ? 147.673 143.085 183.598 1.00 38.13 1052 SER A O 1
ATOM 6543 N N . HIS A 1 1053 ? 147.309 142.390 185.710 1.00 33.50 1053 HIS A N 1
ATOM 6544 C CA . HIS A 1 1053 ? 147.414 140.956 185.456 1.00 36.13 1053 HIS A CA 1
ATOM 6545 C C . HIS A 1 1053 ? 148.836 140.549 185.081 1.00 32.88 1053 HIS A C 1
ATOM 6546 O O . HIS A 1 1053 ? 149.088 139.358 184.864 1.00 38.67 1053 HIS A O 1
ATOM 6553 N N . ILE A 1 1054 ? 149.771 141.495 184.997 1.00 28.87 1054 ILE A N 1
ATOM 6554 C CA . ILE A 1 1054 ? 151.189 141.206 184.791 1.00 30.19 1054 ILE A CA 1
ATOM 6555 C C . ILE A 1 1054 ? 151.986 141.464 186.065 1.00 31.44 1054 ILE A C 1
ATOM 6556 O O . ILE A 1 1054 ? 152.698 140.582 186.551 1.00 33.13 1054 ILE A O 1
ATOM 6561 N N . THR A 1 1055 ? 151.885 142.676 186.620 1.00 33.02 1055 THR A N 1
ATOM 6562 C CA . THR A 1 1055 ? 152.571 142.944 187.883 1.00 28.15 1055 THR A CA 1
ATOM 6563 C C . THR A 1 1055 ? 152.054 142.034 188.990 1.00 29.51 1055 THR A C 1
ATOM 6564 O O . THR A 1 1055 ? 152.841 141.494 189.778 1.00 31.07 1055 THR A O 1
ATOM 6568 N N . SER A 1 1056 ? 150.735 141.838 189.056 1.00 38.78 1056 SER A N 1
ATOM 6569 C CA . SER A 1 1056 ? 150.174 140.912 190.034 1.00 40.07 1056 SER A CA 1
ATOM 6570 C C . SER A 1 1056 ? 150.647 139.485 189.780 1.00 38.26 1056 SER A C 1
ATOM 6571 O O . SER A 1 1056 ? 150.958 138.752 190.726 1.00 43.68 1056 SER A O 1
ATOM 6574 N N . SER A 1 1057 ? 150.705 139.072 188.511 1.00 28.98 1057 SER A N 1
ATOM 6575 C CA . SER A 1 1057 ? 151.138 137.718 188.183 1.00 26.54 1057 SER A CA 1
ATOM 6576 C C . SER A 1 1057 ? 152.585 137.452 188.577 1.00 31.14 1057 SER A C 1
ATOM 6577 O O . SER A 1 1057 ? 152.871 136.392 189.144 1.00 30.96 1057 SER A O 1
ATOM 6580 N N . ILE A 1 1058 ? 153.498 138.375 188.290 1.00 36.14 1058 ILE A N 1
ATOM 6581 C CA . ILE A 1 1058 ? 154.886 138.209 188.721 1.00 32.72 1058 ILE A CA 1
ATOM 6582 C C . ILE A 1 1058 ? 155.018 138.315 190.237 1.00 34.79 1058 ILE A C 1
ATOM 6583 O O . ILE A 1 1058 ? 155.813 137.592 190.844 1.00 30.39 1058 ILE A O 1
ATOM 6588 N N . GLN A 1 1059 ? 154.242 139.195 190.877 1.00 47.67 1059 GLN A N 1
ATOM 6589 C CA . GLN A 1 1059 ? 154.333 139.337 192.328 1.00 47.02 1059 GLN A CA 1
ATOM 6590 C C . GLN A 1 1059 ? 153.984 138.034 193.038 1.00 44.13 1059 GLN A C 1
ATOM 6591 O O . GLN A 1 1059 ? 154.659 137.641 193.997 1.00 50.94 1059 GLN A O 1
ATOM 6597 N N . GLY A 1 1060 ? 152.935 137.351 192.586 1.00 37.04 1060 GLY A N 1
ATOM 6598 C CA . GLY A 1 1060 ? 152.557 136.082 193.176 1.00 41.27 1060 GLY A CA 1
ATOM 6599 C C . GLY A 1 1060 ? 152.497 134.945 192.177 1.00 39.95 1060 GLY A C 1
ATOM 6600 O O . GLY A 1 1060 ? 151.652 134.947 191.276 1.00 44.07 1060 GLY A O 1
ATOM 6601 N N . LEU A 1 1061 ? 153.383 133.964 192.328 1.00 36.93 1061 LEU A N 1
ATOM 6602 C CA . LEU A 1 1061 ? 153.435 132.817 191.433 1.00 37.97 1061 LEU A CA 1
ATOM 6603 C C . LEU A 1 1061 ? 153.207 131.484 192.128 1.00 42.04 1061 LEU A C 1
ATOM 6604 O O . LEU A 1 1061 ? 152.692 130.558 191.495 1.00 48.10 1061 LEU A O 1
ATOM 6609 N N . ALA A 1 1062 ? 153.581 131.357 193.404 1.00 47.54 1062 ALA A N 1
ATOM 6610 C CA . ALA A 1 1062 ? 153.373 130.100 194.117 1.00 50.27 1062 ALA A CA 1
ATOM 6611 C C . ALA A 1 1062 ? 151.891 129.778 194.250 1.00 51.28 1062 ALA A C 1
ATOM 6612 O O . ALA A 1 1062 ? 151.483 128.620 194.097 1.00 50.91 1062 ALA A O 1
ATOM 6614 N N . THR A 1 1063 ? 151.069 130.789 194.542 1.00 48.18 1063 THR A N 1
ATOM 6615 C CA . THR A 1 1063 ? 149.630 130.569 194.649 1.00 44.67 1063 THR A CA 1
ATOM 6616 C C . THR A 1 1063 ? 149.041 130.115 193.319 1.00 46.23 1063 THR A C 1
ATOM 6617 O O . THR A 1 1063 ? 148.210 129.200 193.278 1.00 50.66 1063 THR A O 1
ATOM 6621 N N . ILE A 1 1064 ? 149.467 130.740 192.218 1.00 42.83 1064 ILE A N 1
ATOM 6622 C CA . ILE A 1 1064 ? 148.963 130.360 190.900 1.00 38.78 1064 ILE A CA 1
ATOM 6623 C C . ILE A 1 1064 ? 149.382 128.934 190.562 1.00 45.99 1064 ILE A C 1
ATOM 6624 O O . ILE A 1 1064 ? 148.579 128.131 190.071 1.00 50.88 1064 ILE A O 1
ATOM 6629 N N . HIS A 1 1065 ? 150.650 128.600 190.818 1.00 53.27 1065 HIS A N 1
ATOM 6630 C CA . HIS A 1 1065 ? 151.144 127.265 190.495 1.00 52.13 1065 HIS A CA 1
ATOM 6631 C C . HIS A 1 1065 ? 150.447 126.194 191.326 1.00 53.99 1065 HIS A C 1
ATOM 6632 O O . HIS A 1 1065 ? 150.087 125.132 190.803 1.00 56.72 1065 HIS A O 1
ATOM 6639 N N . ALA A 1 1066 ? 150.254 126.450 192.622 1.00 49.95 1066 ALA A N 1
ATOM 6640 C CA . ALA A 1 1066 ? 149.612 125.463 193.486 1.00 50.89 1066 ALA A CA 1
ATOM 6641 C C . ALA A 1 1066 ? 148.157 125.239 193.091 1.00 50.38 1066 ALA A C 1
ATOM 6642 O O . ALA A 1 1066 ? 147.675 124.100 193.088 1.00 54.64 1066 ALA A O 1
ATOM 6644 N N . TYR A 1 1067 ? 147.441 126.313 192.755 1.00 47.67 1067 TYR A N 1
ATOM 6645 C CA . TYR A 1 1067 ? 146.038 126.195 192.376 1.00 50.99 1067 TYR A CA 1
ATOM 6646 C C . TYR A 1 1067 ? 145.849 125.673 190.958 1.00 53.85 1067 TYR A C 1
ATOM 6647 O O . TYR A 1 1067 ? 144.706 125.419 190.562 1.00 56.64 1067 TYR A O 1
ATOM 6656 N N . ASN A 1 1068 ? 146.930 125.524 190.191 1.00 51.37 1068 ASN A N 1
ATOM 6657 C CA . ASN A 1 1068 ? 146.898 125.012 188.821 1.00 50.59 1068 ASN A CA 1
ATOM 6658 C C . ASN A 1 1068 ? 146.084 125.901 187.885 1.00 47.12 1068 ASN A C 1
ATOM 6659 O O . ASN A 1 1068 ? 145.620 125.442 186.837 1.00 49.83 1068 ASN A O 1
ATOM 6664 N N . LYS A 1 1069 ? 145.900 127.168 188.243 1.00 36.33 1069 LYS A N 1
ATOM 6665 C CA . LYS A 1 1069 ? 145.186 128.122 187.394 1.00 38.43 1069 LYS A CA 1
ATOM 6666 C C . LYS A 1 1069 ? 146.147 128.879 186.481 1.00 41.62 1069 LYS A C 1
ATOM 6667 O O . LYS A 1 1069 ? 146.161 130.108 186.438 1.00 41.66 1069 LYS A O 1
ATOM 6673 N N . GLY A 1 1070 ? 146.963 128.135 185.740 1.00 40.40 1070 GLY A N 1
ATOM 6674 C CA . GLY A 1 1070 ? 147.928 128.735 184.842 1.00 33.27 1070 GLY A CA 1
ATOM 6675 C C . GLY A 1 1070 ? 147.440 128.820 183.411 1.00 31.40 1070 GLY A C 1
ATOM 6676 O O . GLY A 1 1070 ? 148.103 129.415 182.556 1.00 30.93 1070 GLY A O 1
ATOM 6677 N N . GLN A 1 1071 ? 146.278 128.227 183.137 1.00 30.51 1071 GLN A N 1
ATOM 6678 C CA . GLN A 1 1071 ? 145.715 128.244 181.792 1.00 29.49 1071 GLN A CA 1
ATOM 6679 C C . GLN A 1 1071 ? 144.770 129.419 181.577 1.00 35.43 1071 GLN A C 1
ATOM 6680 O O . GLN A 1 1071 ? 144.876 130.120 180.564 1.00 41.33 1071 GLN A O 1
ATOM 6686 N N . GLU A 1 1072 ? 143.845 129.654 182.511 1.00 39.09 1072 GLU A N 1
ATOM 6687 C CA . GLU A 1 1072 ? 142.964 130.810 182.390 1.00 40.32 1072 GLU A CA 1
ATOM 6688 C C . GLU A 1 1072 ? 143.737 132.116 182.535 1.00 39.33 1072 GLU A C 1
ATOM 6689 O O . GLU A 1 1072 ? 143.402 133.108 181.876 1.00 47.55 1072 GLU A O 1
ATOM 6695 N N . PHE A 1 1073 ? 144.781 132.131 183.368 1.00 29.53 1073 PHE A N 1
ATOM 6696 C CA . PHE A 1 1073 ? 145.628 133.314 183.472 1.00 30.79 1073 PHE A CA 1
ATOM 6697 C C . PHE A 1 1073 ? 146.330 133.598 182.150 1.00 32.67 1073 PHE A C 1
ATOM 6698 O O . PHE A 1 1073 ? 146.389 134.750 181.703 1.00 35.77 1073 PHE A O 1
ATOM 6706 N N . LEU A 1 1074 ? 146.853 132.554 181.503 1.00 31.42 1074 LEU A N 1
ATOM 6707 C CA . LEU A 1 1074 ? 147.501 132.729 180.207 1.00 27.56 1074 LEU A CA 1
ATOM 6708 C C . LEU A 1 1074 ? 146.505 133.182 179.146 1.00 28.48 1074 LEU A C 1
ATOM 6709 O O . LEU A 1 1074 ? 146.833 134.017 178.296 1.00 39.31 1074 LEU A O 1
ATOM 6714 N N . HIS A 1 1075 ? 145.286 132.637 179.174 1.00 21.92 1075 HIS A N 1
ATOM 6715 C CA . HIS A 1 1075 ? 144.267 133.055 178.215 1.00 25.00 1075 HIS A CA 1
ATOM 6716 C C . HIS A 1 1075 ? 143.898 134.523 178.402 1.00 29.48 1075 HIS A C 1
ATOM 6717 O O . HIS A 1 1075 ? 143.766 135.269 177.423 1.00 37.73 1075 HIS A O 1
ATOM 6724 N N . ARG A 1 1076 ? 143.727 134.956 179.654 1.00 26.39 1076 ARG A N 1
ATOM 6725 C CA . ARG A 1 1076 ? 143.436 136.362 179.919 1.00 26.59 1076 ARG A CA 1
ATOM 6726 C C . ARG A 1 1076 ? 144.595 137.252 179.488 1.00 29.28 1076 ARG A C 1
ATOM 6727 O O . ARG A 1 1076 ? 144.383 138.341 178.940 1.00 36.95 1076 ARG A O 1
ATOM 6735 N N . TYR A 1 1077 ? 145.829 136.803 179.730 1.00 24.91 1077 TYR A N 1
ATOM 6736 C CA . TYR A 1 1077 ? 146.994 137.565 179.295 1.00 21.60 1077 TYR A CA 1
ATOM 6737 C C . TYR A 1 1077 ? 147.027 137.699 177.778 1.00 25.53 1077 TYR A C 1
ATOM 6738 O O . TYR A 1 1077 ? 147.333 138.773 177.251 1.00 30.52 1077 TYR A O 1
ATOM 6747 N N . GLN A 1 1078 ? 146.722 136.616 177.061 1.00 20.84 1078 GLN A N 1
ATOM 6748 C CA . GLN A 1 1078 ? 146.700 136.670 175.602 1.00 12.39 1078 GLN A CA 1
ATOM 6749 C C . GLN A 1 1078 ? 145.604 137.602 175.100 1.00 21.58 1078 GLN A C 1
ATOM 6750 O O . GLN A 1 1078 ? 145.806 138.347 174.133 1.00 31.50 1078 GLN A O 1
ATOM 6756 N N . GLU A 1 1079 ? 144.432 137.567 175.738 1.00 24.06 1079 GLU A N 1
ATOM 6757 C CA . GLU A 1 1079 ? 143.352 138.469 175.348 1.00 28.12 1079 GLU A CA 1
ATOM 6758 C C . GLU A 1 1079 ? 143.752 139.926 175.557 1.00 30.42 1079 GLU A C 1
ATOM 6759 O O . GLU A 1 1079 ? 143.522 140.778 174.689 1.00 37.36 1079 GLU A O 1
ATOM 6765 N N . LEU A 1 1080 ? 144.360 140.228 176.708 1.00 20.09 1080 LEU A N 1
ATOM 6766 C CA . LEU A 1 1080 ? 144.820 141.589 176.964 1.00 21.70 1080 LEU A CA 1
ATOM 6767 C C . LEU A 1 1080 ? 145.896 142.000 175.966 1.00 25.01 1080 LEU A C 1
ATOM 6768 O O . LEU A 1 1080 ? 145.908 143.140 175.486 1.00 29.01 1080 LEU A O 1
ATOM 6773 N N . LEU A 1 1081 ? 146.802 141.077 175.635 1.00 18.03 1081 LEU A N 1
ATOM 6774 C CA . LEU A 1 1081 ? 147.847 141.372 174.662 1.00 13.74 1081 LEU A CA 1
ATOM 6775 C C . LEU A 1 1081 ? 147.256 141.692 173.297 1.00 24.20 1081 LEU A C 1
ATOM 6776 O O . LEU A 1 1081 ? 147.705 142.625 172.626 1.00 36.50 1081 LEU A O 1
ATOM 6781 N N . ASP A 1 1082 ? 146.249 140.929 172.868 1.00 20.10 1082 ASP A N 1
ATOM 6782 C CA . ASP A 1 1082 ? 145.624 141.199 171.575 1.00 20.07 1082 ASP A CA 1
ATOM 6783 C C . ASP A 1 1082 ? 144.890 142.537 171.578 1.00 24.43 1082 ASP A C 1
ATOM 6784 O O . ASP A 1 1082 ? 145.020 143.328 170.631 1.00 32.93 1082 ASP A O 1
ATOM 6789 N N . ASP A 1 1083 ? 144.115 142.808 172.634 1.00 19.68 1083 ASP A N 1
ATOM 6790 C CA . ASP A 1 1083 ? 143.365 144.059 172.703 1.00 21.89 1083 ASP A CA 1
ATOM 6791 C C . ASP A 1 1083 ? 144.260 145.269 172.935 1.00 22.92 1083 ASP A C 1
ATOM 6792 O O . ASP A 1 1083 ? 143.802 146.402 172.757 1.00 28.87 1083 ASP A O 1
ATOM 6797 N N . ASN A 1 1084 ? 145.511 145.062 173.345 1.00 21.52 1084 ASN A N 1
ATOM 6798 C CA . ASN A 1 1084 ? 146.468 146.159 173.409 1.00 20.38 1084 ASN A CA 1
ATOM 6799 C C . ASN A 1 1084 ? 147.273 146.304 172.124 1.00 19.98 1084 ASN A C 1
ATOM 6800 O O . ASN A 1 1084 ? 147.655 147.423 171.762 1.00 29.25 1084 ASN A O 1
ATOM 6805 N N . GLN A 1 1085 ? 147.529 145.197 171.426 1.00 20.71 1085 GLN A N 1
ATOM 6806 C CA . GLN A 1 1085 ? 148.316 145.226 170.201 1.00 14.54 1085 GLN A CA 1
ATOM 6807 C C . GLN A 1 1085 ? 147.521 145.751 169.015 1.00 20.76 1085 GLN A C 1
ATOM 6808 O O . GLN A 1 1085 ? 148.097 146.398 168.133 1.00 34.05 1085 GLN A O 1
ATOM 6814 N N . ALA A 1 1086 ? 146.216 145.475 168.963 1.00 16.58 1086 ALA A N 1
ATOM 6815 C CA . ALA A 1 1086 ? 145.415 145.977 167.846 1.00 15.26 1086 ALA A CA 1
ATOM 6816 C C . ALA A 1 1086 ? 145.438 147.499 167.745 1.00 21.81 1086 ALA A C 1
ATOM 6817 O O . ALA A 1 1086 ? 145.691 148.017 166.641 1.00 30.44 1086 ALA A O 1
ATOM 6819 N N . PRO A 1 1087 ? 145.194 148.271 168.814 1.00 21.86 1087 PRO A N 1
ATOM 6820 C CA . PRO A 1 1087 ? 145.378 149.727 168.699 1.00 20.18 1087 PRO A CA 1
ATOM 6821 C C . PRO A 1 1087 ? 146.804 150.123 168.367 1.00 21.48 1087 PRO A C 1
ATOM 6822 O O . PRO A 1 1087 ? 147.011 151.099 167.637 1.00 28.78 1087 PRO A O 1
ATOM 6826 N N . PHE A 1 1088 ? 147.798 149.392 168.880 1.00 20.66 1088 PHE A N 1
ATOM 6827 C CA . PHE A 1 1088 ? 149.186 149.690 168.541 1.00 23.17 1088 PHE A CA 1
ATOM 6828 C C . PHE A 1 1088 ? 149.450 149.458 167.058 1.00 27.45 1088 PHE A C 1
ATOM 6829 O O . PHE A 1 1088 ? 150.128 150.262 166.406 1.00 33.17 1088 PHE A O 1
ATOM 6837 N N . PHE A 1 1089 ? 148.921 148.362 166.509 1.00 20.81 1089 PHE A N 1
ATOM 6838 C CA . PHE A 1 1089 ? 149.073 148.100 165.082 1.00 13.06 1089 PHE A CA 1
ATOM 6839 C C . PHE A 1 1089 ? 148.392 149.180 164.250 1.00 22.63 1089 PHE A C 1
ATOM 6840 O O . PHE A 1 1089 ? 148.946 149.643 163.244 1.00 26.03 1089 PHE A O 1
ATOM 6848 N N . LEU A 1 1090 ? 147.190 149.598 164.658 1.00 25.52 1090 LEU A N 1
ATOM 6849 C CA . LEU A 1 1090 ? 146.499 150.661 163.935 1.00 19.41 1090 LEU A CA 1
ATOM 6850 C C . LEU A 1 1090 ? 147.280 151.970 163.994 1.00 25.76 1090 LEU A C 1
ATOM 6851 O O . LEU A 1 1090 ? 147.383 152.687 162.992 1.00 32.39 1090 LEU A O 1
ATOM 6856 N N . ALA A 1 1091 ? 147.843 152.296 165.161 1.00 28.62 1091 ALA A N 1
ATOM 6857 C CA . ALA A 1 1091 ? 148.628 153.519 165.293 1.00 23.87 1091 ALA A CA 1
ATOM 6858 C C . ALA A 1 1091 ? 149.878 153.470 164.424 1.00 29.37 1091 ALA A C 1
ATOM 6859 O O . ALA A 1 1091 ? 150.247 154.472 163.799 1.00 35.21 1091 ALA A O 1
ATOM 6861 N N . THR A 1 1092 ? 150.550 152.317 164.379 1.00 32.54 1092 THR A N 1
ATOM 6862 C CA . THR A 1 1092 ? 151.722 152.184 163.518 1.00 29.31 1092 THR A CA 1
ATOM 6863 C C . THR A 1 1092 ? 151.344 152.328 162.049 1.00 31.29 1092 THR A C 1
ATOM 6864 O O . THR A 1 1092 ? 152.067 152.967 161.275 1.00 30.20 1092 THR A O 1
ATOM 6868 N N . CYS A 1 1093 ? 150.214 151.741 161.646 1.00 32.57 1093 CYS A N 1
ATOM 6869 C CA . CYS A 1 1093 ? 149.778 151.860 160.258 1.00 27.19 1093 CYS A CA 1
ATOM 6870 C C . CYS A 1 1093 ? 149.345 153.281 159.918 1.00 29.66 1093 CYS A C 1
ATOM 6871 O O . CYS A 1 1093 ? 149.416 153.685 158.751 1.00 33.96 1093 CYS A O 1
ATOM 6874 N N . ALA A 1 1094 ? 148.888 154.044 160.915 1.00 33.66 1094 ALA A N 1
ATOM 6875 C CA . ALA A 1 1094 ? 148.439 155.410 160.661 1.00 33.05 1094 ALA A CA 1
ATOM 6876 C C . ALA A 1 1094 ? 149.578 156.292 160.162 1.00 37.35 1094 ALA A C 1
ATOM 6877 O O . ALA A 1 1094 ? 149.367 157.172 159.318 1.00 38.91 1094 ALA A O 1
ATOM 6879 N N . MET A 1 1095 ? 150.789 156.083 160.684 1.00 37.13 1095 MET A N 1
ATOM 6880 C CA . MET A 1 1095 ? 151.931 156.879 160.245 1.00 36.28 1095 MET A CA 1
ATOM 6881 C C . MET A 1 1095 ? 152.197 156.683 158.757 1.00 30.68 1095 MET A C 1
ATOM 6882 O O . MET A 1 1095 ? 152.371 157.653 158.011 1.00 33.62 1095 MET A O 1
ATOM 6887 N N . ARG A 1 1096 ? 152.209 155.428 158.302 1.00 20.93 1096 ARG A N 1
ATOM 6888 C CA . ARG A 1 1096 ? 152.420 155.165 156.882 1.00 18.70 1096 ARG A CA 1
ATOM 6889 C C . ARG A 1 1096 ? 151.233 155.624 156.045 1.00 20.17 1096 ARG A C 1
ATOM 6890 O O . ARG A 1 1096 ? 151.415 156.060 154.902 1.00 25.41 1096 ARG A O 1
ATOM 6898 N N . TRP A 1 1097 ? 150.017 155.539 156.591 1.00 20.83 1097 TRP A N 1
ATOM 6899 C CA . TRP A 1 1097 ? 148.848 156.042 155.877 1.00 18.56 1097 TRP A CA 1
ATOM 6900 C C . TRP A 1 1097 ? 148.961 157.541 155.625 1.00 17.04 1097 TRP A C 1
ATOM 6901 O O . TRP A 1 1097 ? 148.645 158.021 154.531 1.00 24.94 1097 TRP A O 1
ATOM 6912 N N . LEU A 1 1098 ? 149.408 158.295 156.631 1.00 23.88 1098 LEU A N 1
ATOM 6913 C CA . LEU A 1 1098 ? 149.620 159.728 156.447 1.00 24.14 1098 LEU A CA 1
ATOM 6914 C C . LEU A 1 1098 ? 150.797 159.997 155.515 1.00 24.12 1098 LEU A C 1
ATOM 6915 O O . LEU A 1 1098 ? 150.768 160.951 154.725 1.00 26.45 1098 LEU A O 1
ATOM 6920 N N . ALA A 1 1099 ? 151.842 159.169 155.597 1.00 25.28 1099 ALA A N 1
ATOM 6921 C CA . ALA A 1 1099 ? 153.009 159.353 154.740 1.00 13.92 1099 ALA A CA 1
ATOM 6922 C C . ALA A 1 1099 ? 152.657 159.156 153.271 1.00 11.40 1099 ALA A C 1
ATOM 6923 O O . ALA A 1 1099 ? 153.183 159.862 152.404 1.00 20.31 1099 ALA A O 1
ATOM 6925 N N . VAL A 1 1100 ? 151.777 158.199 152.971 1.00 16.60 1100 VAL A N 1
ATOM 6926 C CA . VAL A 1 1100 ? 151.361 157.975 151.587 1.00 15.65 1100 VAL A CA 1
ATOM 6927 C C . VAL A 1 1100 ? 150.654 159.209 151.038 1.00 20.12 1100 VAL A C 1
ATOM 6928 O O . VAL A 1 1100 ? 150.934 159.669 149.924 1.00 24.98 1100 VAL A O 1
ATOM 6932 N N . ARG A 1 1101 ? 149.732 159.771 151.822 1.00 23.04 1101 ARG A N 1
ATOM 6933 C CA . ARG A 1 1101 ? 148.994 160.942 151.364 1.00 17.12 1101 ARG A CA 1
ATOM 6934 C C . ARG A 1 1101 ? 149.886 162.173 151.261 1.00 21.94 1101 ARG A C 1
ATOM 6935 O O . ARG A 1 1101 ? 149.653 163.033 150.404 1.00 23.61 1101 ARG A O 1
ATOM 6943 N N . LEU A 1 1102 ? 150.905 162.282 152.117 1.00 24.89 1102 LEU A N 1
ATOM 6944 C CA . LEU A 1 1102 ? 151.832 163.405 152.007 1.00 18.62 1102 LEU A CA 1
ATOM 6945 C C . LEU A 1 1102 ? 152.772 163.240 150.816 1.00 14.12 1102 LEU A C 1
ATOM 6946 O O . LEU A 1 1102 ? 153.160 164.228 150.181 1.00 16.72 1102 LEU A O 1
ATOM 6951 N N . ASP A 1 1103 ? 153.146 162.000 150.495 1.00 17.92 1103 ASP A N 1
ATOM 6952 C CA . ASP A 1 1103 ? 153.883 161.753 149.261 1.00 19.08 1103 ASP A CA 1
ATOM 6953 C C . ASP A 1 1103 ? 153.028 162.066 148.042 1.00 18.52 1103 ASP A C 1
ATOM 6954 O O . ASP A 1 1103 ? 153.548 162.520 147.018 1.00 17.17 1103 ASP A O 1
ATOM 6959 N N . LEU A 1 1104 ? 151.716 161.837 148.136 1.00 24.79 1104 LEU A N 1
ATOM 6960 C CA . LEU A 1 1104 ? 150.824 162.202 147.039 1.00 23.52 1104 LEU A CA 1
ATOM 6961 C C . LEU A 1 1104 ? 150.886 163.696 146.740 1.00 22.18 1104 LEU A C 1
ATOM 6962 O O . LEU A 1 1104 ? 150.558 164.121 145.626 1.00 26.70 1104 LEU A O 1
ATOM 6967 N N . ILE A 1 1105 ? 151.299 164.501 147.715 1.00 20.16 1105 ILE A N 1
ATOM 6968 C CA . ILE A 1 1105 ? 151.505 165.931 147.504 1.00 21.51 1105 ILE A CA 1
ATOM 6969 C C . ILE A 1 1105 ? 152.939 166.227 147.078 1.00 20.71 1105 ILE A C 1
ATOM 6970 O O . ILE A 1 1105 ? 153.176 167.087 146.226 1.00 21.84 1105 ILE A O 1
ATOM 6975 N N . SER A 1 1106 ? 153.908 165.518 147.662 1.00 23.81 1106 SER A N 1
ATOM 6976 C CA . SER A 1 1106 ? 155.313 165.769 147.343 1.00 16.60 1106 SER A CA 1
ATOM 6977 C C . SER A 1 1106 ? 155.619 165.454 145.881 1.00 13.35 1106 SER A C 1
ATOM 6978 O O . SER A 1 1106 ? 156.211 166.274 145.165 1.00 16.67 1106 SER A O 1
ATOM 6981 N N . ILE A 1 1107 ? 155.229 164.263 145.419 1.00 18.20 1107 ILE A N 1
ATOM 6982 C CA . ILE A 1 1107 ? 155.464 163.903 144.023 1.00 16.53 1107 ILE A CA 1
ATOM 6983 C C . ILE A 1 1107 ? 154.654 164.793 143.090 1.00 15.29 1107 ILE A C 1
ATOM 6984 O O . ILE A 1 1107 ? 155.083 165.083 141.969 1.00 14.33 1107 ILE A O 1
ATOM 6989 N N . ALA A 1 1108 ? 153.472 165.236 143.526 1.00 19.86 1108 ALA A N 1
ATOM 6990 C CA . ALA A 1 1108 ? 152.707 166.182 142.719 1.00 16.33 1108 ALA A CA 1
ATOM 6991 C C . ALA A 1 1108 ? 153.464 167.493 142.546 1.00 10.30 1108 ALA A C 1
ATOM 6992 O O . ALA A 1 1108 ? 153.511 168.054 141.444 1.00 16.08 1108 ALA A O 1
ATOM 6994 N N . LEU A 1 1109 ? 154.070 167.992 143.626 1.00 13.62 1109 LEU A N 1
ATOM 6995 C CA . LEU A 1 1109 ? 154.878 169.205 143.538 1.00 15.97 1109 LEU A CA 1
ATOM 6996 C C . LEU A 1 1109 ? 156.077 169.004 142.619 1.00 13.84 1109 LEU A C 1
ATOM 6997 O O . LEU A 1 1109 ? 156.413 169.887 141.820 1.00 14.42 1109 LEU A O 1
ATOM 7002 N N . ILE A 1 1110 ? 156.738 167.850 142.725 1.00 21.78 1110 ILE A N 1
ATOM 7003 C CA . ILE A 1 1110 ? 157.892 167.577 141.871 1.00 14.16 1110 ILE A CA 1
ATOM 7004 C C . ILE A 1 1110 ? 157.473 167.506 140.405 1.00 13.96 1110 ILE A C 1
ATOM 7005 O O . ILE A 1 1110 ? 158.173 168.015 139.520 1.00 21.86 1110 ILE A O 1
ATOM 7010 N N . THR A 1 1111 ? 156.333 166.872 140.125 1.00 13.19 1111 THR A N 1
ATOM 7011 C CA . THR A 1 1111 ? 155.836 166.794 138.755 1.00 8.65 1111 THR A CA 1
ATOM 7012 C C . THR A 1 1111 ? 155.482 168.175 138.219 1.00 10.24 1111 THR A C 1
ATOM 7013 O O . THR A 1 1111 ? 155.761 168.487 137.056 1.00 20.29 1111 THR A O 1
ATOM 7017 N N . THR A 1 1112 ? 154.869 169.019 139.053 1.00 15.91 1112 THR A N 1
ATOM 7018 C CA . THR A 1 1112 ? 154.567 170.383 138.629 1.00 13.77 1112 THR A CA 1
ATOM 7019 C C . THR A 1 1112 ? 155.844 171.160 138.328 1.00 11.32 1112 THR A C 1
ATOM 7020 O O . THR A 1 1112 ? 155.911 171.903 137.340 1.00 20.01 1112 THR A O 1
ATOM 7024 N N . THR A 1 1113 ? 156.869 170.997 139.168 1.00 18.10 1113 THR A N 1
ATOM 7025 C CA . THR A 1 1113 ? 158.145 171.664 138.920 1.00 19.01 1113 THR A CA 1
ATOM 7026 C C . THR A 1 1113 ? 158.771 171.187 137.615 1.00 17.86 1113 THR A C 1
ATOM 7027 O O . THR A 1 1113 ? 159.276 171.995 136.826 1.00 21.75 1113 THR A O 1
ATOM 7031 N N . GLY A 1 1114 ? 158.735 169.877 137.364 1.00 13.53 1114 GLY A N 1
ATOM 7032 C CA . GLY A 1 1114 ? 159.275 169.357 136.117 1.00 7.55 1114 GLY A CA 1
ATOM 7033 C C . GLY A 1 1114 ? 158.511 169.843 134.900 1.00 12.96 1114 GLY A C 1
ATOM 7034 O O . GLY A 1 1114 ? 159.106 170.137 133.859 1.00 17.57 1114 GLY A O 1
ATOM 7035 N N . LEU A 1 1115 ? 157.183 169.925 135.010 1.00 19.53 1115 LEU A N 1
ATOM 7036 C CA . LEU A 1 1115 ? 156.373 170.446 133.914 1.00 13.06 1115 LEU A CA 1
ATOM 7037 C C . LEU A 1 1115 ? 156.690 171.911 133.646 1.00 13.73 1115 LEU A C 1
ATOM 7038 O O . LEU A 1 1115 ? 156.779 172.332 132.486 1.00 21.91 1115 LEU A O 1
ATOM 7043 N N . MET A 1 1116 ? 156.864 172.703 134.706 1.00 10.32 1116 MET A N 1
ATOM 7044 C CA . MET A 1 1116 ? 157.267 174.094 134.528 1.00 14.36 1116 MET A CA 1
ATOM 7045 C C . MET A 1 1116 ? 158.640 174.196 133.879 1.00 16.66 1116 MET A C 1
ATOM 7046 O O . MET A 1 1116 ? 158.870 175.082 133.048 1.00 22.08 1116 MET A O 1
ATOM 7051 N N . ILE A 1 1117 ? 159.563 173.306 134.250 1.00 14.31 1117 ILE A N 1
ATOM 7052 C CA . ILE A 1 1117 ? 160.896 173.325 133.655 1.00 11.25 1117 ILE A CA 1
ATOM 7053 C C . ILE A 1 1117 ? 160.830 173.002 132.167 1.00 10.63 1117 ILE A C 1
ATOM 7054 O O . ILE A 1 1117 ? 161.430 173.700 131.341 1.00 17.39 1117 ILE A O 1
ATOM 7059 N N . VAL A 1 1118 ? 160.101 171.946 131.797 1.00 17.21 1118 VAL A N 1
ATOM 7060 C CA . VAL A 1 1118 ? 160.075 171.541 130.394 1.00 14.71 1118 VAL A CA 1
ATOM 7061 C C . VAL A 1 1118 ? 159.297 172.540 129.540 1.00 16.31 1118 VAL A C 1
ATOM 7062 O O . VAL A 1 1118 ? 159.682 172.809 128.396 1.00 19.72 1118 VAL A O 1
ATOM 7066 N N . LEU A 1 1119 ? 158.197 173.093 130.060 1.00 17.96 1119 LEU A N 1
ATOM 7067 C CA . LEU A 1 1119 ? 157.406 174.040 129.277 1.00 14.47 1119 LEU A CA 1
ATOM 7068 C C . LEU A 1 1119 ? 158.205 175.296 128.949 1.00 15.74 1119 LEU A C 1
ATOM 7069 O O . LEU A 1 1119 ? 158.145 175.798 127.821 1.00 15.35 1119 LEU A O 1
ATOM 7074 N N . MET A 1 1120 ? 158.955 175.816 129.918 1.00 17.14 1120 MET A N 1
ATOM 7075 C CA . MET A 1 1120 ? 159.777 177.006 129.705 1.00 16.98 1120 MET A CA 1
ATOM 7076 C C . MET A 1 1120 ? 161.198 176.587 129.331 1.00 21.36 1120 MET A C 1
ATOM 7077 O O . MET A 1 1120 ? 162.156 176.745 130.089 1.00 25.62 1120 MET A O 1
ATOM 7082 N N . HIS A 1 1121 ? 161.314 176.039 128.125 1.00 17.67 1121 HIS A N 1
ATOM 7083 C CA . HIS A 1 1121 ? 162.588 175.574 127.590 1.00 17.80 1121 HIS A CA 1
ATOM 7084 C C . HIS A 1 1121 ? 163.153 176.638 126.656 1.00 22.40 1121 HIS A C 1
ATOM 7085 O O . HIS A 1 1121 ? 162.527 176.981 125.648 1.00 24.03 1121 HIS A O 1
ATOM 7092 N N . GLY A 1 1122 ? 164.335 177.151 126.992 1.00 16.75 1122 GLY A N 1
ATOM 7093 C CA . GLY A 1 1122 ? 164.993 178.181 126.224 1.00 15.59 1122 GLY A CA 1
ATOM 7094 C C . GLY A 1 1122 ? 164.932 179.564 126.839 1.00 18.56 1122 GLY A C 1
ATOM 7095 O O . GLY A 1 1122 ? 165.812 180.388 126.563 1.00 24.08 1122 GLY A O 1
ATOM 7096 N N . GLN A 1 1123 ? 163.922 179.840 127.660 1.00 12.24 1123 GLN A N 1
ATOM 7097 C CA . GLN A 1 1123 ? 163.811 181.114 128.358 1.00 19.32 1123 GLN A CA 1
ATOM 7098 C C . GLN A 1 1123 ? 164.387 181.067 129.767 1.00 21.74 1123 GLN A C 1
ATOM 7099 O O . GLN A 1 1123 ? 164.364 182.087 130.464 1.00 21.74 1123 GLN A O 1
ATOM 7105 N N . ILE A 1 1124 ? 164.898 179.919 130.199 1.00 20.01 1124 ILE A N 1
ATOM 7106 C CA . ILE A 1 1124 ? 165.450 179.761 131.542 1.00 16.91 1124 ILE A CA 1
ATOM 7107 C C . ILE A 1 1124 ? 166.830 179.125 131.430 1.00 21.31 1124 ILE A C 1
ATOM 7108 O O . ILE A 1 1124 ? 166.993 178.124 130.717 1.00 23.75 1124 ILE A O 1
ATOM 7113 N N . PRO A 1 1125 ? 167.847 179.670 132.096 1.00 15.10 1125 PRO A N 1
ATOM 7114 C CA . PRO A 1 1125 ? 169.168 179.055 132.034 1.00 12.08 1125 PRO A CA 1
ATOM 7115 C C . PRO A 1 1125 ? 169.149 177.681 132.670 1.00 14.45 1125 PRO A C 1
ATOM 7116 O O . PRO A 1 1125 ? 168.346 177.410 133.584 1.00 22.94 1125 PRO A O 1
ATOM 7120 N N . PRO A 1 1126 ? 170.009 176.769 132.208 1.00 13.03 1126 PRO A N 1
ATOM 7121 C CA . PRO A 1 1126 ? 169.984 175.398 132.746 1.00 9.16 1126 PRO A CA 1
ATOM 7122 C C . PRO A 1 1126 ? 170.245 175.318 134.241 1.00 21.89 1126 PRO A C 1
ATOM 7123 O O . PRO A 1 1126 ? 169.689 174.436 134.906 1.00 32.01 1126 PRO A O 1
ATOM 7127 N N . ALA A 1 1127 ? 171.081 176.203 134.790 1.00 21.62 1127 ALA A N 1
ATOM 7128 C CA . ALA A 1 1127 ? 171.374 176.152 136.220 1.00 15.47 1127 ALA A CA 1
ATOM 7129 C C . ALA A 1 1127 ? 170.141 176.476 137.056 1.00 16.28 1127 ALA A C 1
ATOM 7130 O O . ALA A 1 1127 ? 169.893 175.833 138.085 1.00 23.05 1127 ALA A O 1
ATOM 7132 N N . TYR A 1 1128 ? 169.363 177.477 136.635 1.00 17.61 1128 TYR A N 1
ATOM 7133 C CA . TYR A 1 1128 ? 168.155 177.835 137.371 1.00 20.88 1128 TYR A CA 1
ATOM 7134 C C . TYR A 1 1128 ? 167.126 176.712 137.343 1.00 25.37 1128 TYR A C 1
ATOM 7135 O O . TYR A 1 1128 ? 166.477 176.444 138.360 1.00 35.44 1128 TYR A O 1
ATOM 7144 N N . ALA A 1 1129 ? 166.958 176.052 136.195 1.00 13.99 1129 ALA A N 1
ATOM 7145 C CA . ALA A 1 1129 ? 166.081 174.891 136.126 1.00 16.04 1129 ALA A CA 1
ATOM 7146 C C . ALA A 1 1129 ? 166.596 173.730 136.966 1.00 18.17 1129 ALA A C 1
ATOM 7147 O O . ALA A 1 1129 ? 165.795 173.044 137.610 1.00 32.32 1129 ALA A O 1
ATOM 7149 N N . GLY A 1 1130 ? 167.907 173.495 136.971 1.00 3.20 1130 GLY A N 1
ATOM 7150 C CA . GLY A 1 1130 ? 168.492 172.417 137.741 1.00 8.86 1130 GLY A CA 1
ATOM 7151 C C . GLY A 1 1130 ? 168.343 172.589 139.237 1.00 18.50 1130 GLY A C 1
ATOM 7152 O O . GLY A 1 1130 ? 168.051 171.623 139.950 1.00 30.24 1130 GLY A O 1
ATOM 7153 N N . LEU A 1 1131 ? 168.545 173.814 139.730 1.00 14.11 1131 LEU A N 1
ATOM 7154 C CA . LEU A 1 1131 ? 168.375 174.057 141.159 1.00 16.37 1131 LEU A CA 1
ATOM 7155 C C . LEU A 1 1131 ? 166.929 173.824 141.584 1.00 22.96 1131 LEU A C 1
ATOM 7156 O O . LEU A 1 1131 ? 166.670 173.307 142.679 1.00 26.95 1131 LEU A O 1
ATOM 7161 N N . ALA A 1 1132 ? 165.975 174.191 140.725 1.00 13.56 1132 ALA A N 1
ATOM 7162 C CA . ALA A 1 1132 ? 164.567 173.996 141.049 1.00 9.74 1132 ALA A CA 1
ATOM 7163 C C . ALA A 1 1132 ? 164.238 172.516 141.207 1.00 17.04 1132 ALA A C 1
ATOM 7164 O O . ALA A 1 1132 ? 163.578 172.117 142.171 1.00 26.07 1132 ALA A O 1
ATOM 7166 N N . ILE A 1 1133 ? 164.708 171.682 140.276 1.00 17.56 1133 ILE A N 1
ATOM 7167 C CA . ILE A 1 1133 ? 164.421 170.253 140.374 1.00 24.04 1133 ILE A CA 1
ATOM 7168 C C . ILE A 1 1133 ? 165.196 169.621 141.526 1.00 25.67 1133 ILE A C 1
ATOM 7169 O O . ILE A 1 1133 ? 164.702 168.687 142.173 1.00 31.48 1133 ILE A O 1
ATOM 7174 N N . SER A 1 1134 ? 166.404 170.117 141.817 1.00 11.65 1134 SER A N 1
ATOM 7175 C CA . SER A 1 1134 ? 167.149 169.603 142.962 1.00 13.50 1134 SER A CA 1
ATOM 7176 C C . SER A 1 1134 ? 166.410 169.878 144.264 1.00 22.34 1134 SER A C 1
ATOM 7177 O O . SER A 1 1134 ? 166.276 168.989 145.113 1.00 33.69 1134 SER A O 1
ATOM 7180 N N . TYR A 1 1135 ? 165.895 171.095 144.431 1.00 23.05 1135 TYR A N 1
ATOM 7181 C CA . TYR A 1 1135 ? 165.128 171.397 145.634 1.00 21.48 1135 TYR A CA 1
ATOM 7182 C C . TYR A 1 1135 ? 163.781 170.683 145.649 1.00 21.72 1135 TYR A C 1
ATOM 7183 O O . TYR A 1 1135 ? 163.278 170.344 146.726 1.00 20.02 1135 TYR A O 1
ATOM 7192 N N . ALA A 1 1136 ? 163.191 170.436 144.477 1.00 19.24 1136 ALA A N 1
ATOM 7193 C CA . ALA A 1 1136 ? 161.944 169.680 144.421 1.00 19.72 1136 ALA A CA 1
ATOM 7194 C C . ALA A 1 1136 ? 162.148 168.248 144.899 1.00 28.31 1136 ALA A C 1
ATOM 7195 O O . ALA A 1 1136 ? 161.346 167.722 145.680 1.00 32.75 1136 ALA A O 1
ATOM 7197 N N . VAL A 1 1137 ? 163.222 167.597 144.442 1.00 21.67 1137 VAL A N 1
ATOM 7198 C CA . VAL A 1 1137 ? 163.497 166.240 144.904 1.00 22.01 1137 VAL A CA 1
ATOM 7199 C C . VAL A 1 1137 ? 164.020 166.237 146.335 1.00 23.65 1137 VAL A C 1
ATOM 7200 O O . VAL A 1 1137 ? 163.925 165.213 147.022 1.00 34.15 1137 VAL A O 1
ATOM 7204 N N . GLN A 1 1138 ? 164.572 167.358 146.807 1.00 13.13 1138 GLN A N 1
ATOM 7205 C CA . GLN A 1 1138 ? 164.912 167.494 148.217 1.00 15.72 1138 GLN A CA 1
ATOM 7206 C C . GLN A 1 1138 ? 163.681 167.686 149.094 1.00 22.34 1138 GLN A C 1
ATOM 7207 O O . GLN A 1 1138 ? 163.734 167.383 150.291 1.00 21.29 1138 GLN A O 1
ATOM 7213 N N . LEU A 1 1139 ? 162.575 168.170 148.522 1.00 26.39 1139 LEU A N 1
ATOM 7214 C CA . LEU A 1 1139 ? 161.355 168.381 149.295 1.00 22.05 1139 LEU A CA 1
ATOM 7215 C C . LEU A 1 1139 ? 160.751 167.078 149.803 1.00 20.60 1139 LEU A C 1
ATOM 7216 O O . LEU A 1 1139 ? 159.868 167.117 150.667 1.00 24.62 1139 LEU A O 1
ATOM 7221 N N . THR A 1 1140 ? 161.194 165.935 149.285 1.00 21.83 1140 THR A N 1
ATOM 7222 C CA . THR A 1 1140 ? 160.662 164.655 149.731 1.00 19.90 1140 THR A CA 1
ATOM 7223 C C . THR A 1 1140 ? 160.985 164.420 151.202 1.00 21.45 1140 THR A C 1
ATOM 7224 O O . THR A 1 1140 ? 162.029 164.846 151.703 1.00 20.08 1140 THR A O 1
ATOM 7228 N N . GLY A 1 1141 ? 160.069 163.748 151.897 1.00 22.46 1141 GLY A N 1
ATOM 7229 C CA . GLY A 1 1141 ? 160.271 163.406 153.290 1.00 14.22 1141 GLY A CA 1
ATOM 7230 C C . GLY A 1 1141 ? 160.343 164.575 154.243 1.00 21.35 1141 GLY A C 1
ATOM 7231 O O . GLY A 1 1141 ? 160.877 164.422 155.346 1.00 29.26 1141 GLY A O 1
ATOM 7232 N N . LEU A 1 1142 ? 159.824 165.739 153.858 1.00 21.10 1142 LEU A N 1
ATOM 7233 C CA . LEU A 1 1142 ? 159.833 166.917 154.716 1.00 20.59 1142 LEU A CA 1
ATOM 7234 C C . LEU A 1 1142 ? 158.482 167.187 155.363 1.00 23.03 1142 LEU A C 1
ATOM 7235 O O . LEU A 1 1142 ? 158.426 167.491 156.558 1.00 23.63 1142 LEU A O 1
ATOM 7240 N N . PHE A 1 1143 ? 157.392 167.085 154.599 1.00 17.84 1143 PHE A N 1
ATOM 7241 C CA . PHE A 1 1143 ? 156.064 167.270 155.177 1.00 18.63 1143 PHE A CA 1
ATOM 7242 C C . PHE A 1 1143 ? 155.752 166.187 156.203 1.00 17.25 1143 PHE A C 1
ATOM 7243 O O . PHE A 1 1143 ? 155.170 166.473 157.257 1.00 20.30 1143 PHE A O 1
ATOM 7251 N N . GLN A 1 1144 ? 156.129 164.939 155.909 1.00 14.42 1144 GLN A N 1
ATOM 7252 C CA . GLN A 1 1144 ? 155.909 163.852 156.858 1.00 15.09 1144 GLN A CA 1
ATOM 7253 C C . GLN A 1 1144 ? 156.663 164.100 158.157 1.00 23.35 1144 GLN A C 1
ATOM 7254 O O . GLN A 1 1144 ? 156.127 163.876 159.249 1.00 27.15 1144 GLN A O 1
ATOM 7260 N N . ALA A 1 1145 ? 157.913 164.554 158.059 1.00 15.43 1145 ALA A N 1
ATOM 7261 C CA . ALA A 1 1145 ? 158.657 164.926 159.256 1.00 15.01 1145 ALA A CA 1
ATOM 7262 C C . ALA A 1 1145 ? 158.061 166.157 159.925 1.00 18.37 1145 ALA A C 1
ATOM 7263 O O . ALA A 1 1145 ? 158.021 166.228 161.158 1.00 23.40 1145 ALA A O 1
ATOM 7265 N N . THR A 1 1146 ? 157.599 167.129 159.135 1.00 12.39 1146 THR A N 1
ATOM 7266 C CA . THR A 1 1146 ? 157.096 168.378 159.701 1.00 10.03 1146 THR A CA 1
ATOM 7267 C C . THR A 1 1146 ? 155.846 168.145 160.542 1.00 15.67 1146 THR A C 1
ATOM 7268 O O . THR A 1 1146 ? 155.726 168.676 161.652 1.00 22.55 1146 THR A O 1
ATOM 7272 N N . VAL A 1 1147 ? 154.901 167.352 160.030 1.00 14.97 1147 VAL A N 1
ATOM 7273 C CA . VAL A 1 1147 ? 153.662 167.124 160.771 1.00 14.70 1147 VAL A CA 1
ATOM 7274 C C . VAL A 1 1147 ? 153.936 166.330 162.044 1.00 17.04 1147 VAL A C 1
ATOM 7275 O O . VAL A 1 1147 ? 153.362 166.613 163.104 1.00 21.66 1147 VAL A O 1
ATOM 7279 N N . ARG A 1 1148 ? 154.820 165.331 161.965 1.00 10.10 1148 ARG A N 1
ATOM 7280 C CA . ARG A 1 1148 ? 155.161 164.551 163.150 1.00 15.77 1148 ARG A CA 1
ATOM 7281 C C . ARG A 1 1148 ? 155.851 165.416 164.197 1.00 23.89 1148 ARG A C 1
ATOM 7282 O O . ARG A 1 1148 ? 155.556 165.310 165.393 1.00 21.07 1148 ARG A O 1
ATOM 7290 N N . LEU A 1 1149 ? 156.768 166.287 163.766 1.00 22.61 1149 LEU A N 1
ATOM 7291 C CA . LEU A 1 1149 ? 157.444 167.177 164.702 1.00 9.09 1149 LEU A CA 1
ATOM 7292 C C . LEU A 1 1149 ? 156.470 168.165 165.329 1.00 10.14 1149 LEU A C 1
ATOM 7293 O O . LEU A 1 1149 ? 156.568 168.467 166.524 1.00 20.51 1149 LEU A O 1
ATOM 7298 N N . ALA A 1 1150 ? 155.524 168.684 164.540 1.00 8.33 1150 ALA A N 1
ATOM 7299 C CA . ALA A 1 1150 ? 154.520 169.588 165.089 1.00 13.19 1150 ALA A CA 1
ATOM 7300 C C . ALA A 1 1150 ? 153.652 168.885 166.125 1.00 21.48 1150 ALA A C 1
ATOM 7301 O O . ALA A 1 1150 ? 153.367 169.444 167.191 1.00 22.57 1150 ALA A O 1
ATOM 7303 N N . SER A 1 1151 ? 153.228 167.652 165.831 1.00 20.31 1151 SER A N 1
ATOM 7304 C CA . SER A 1 1151 ? 152.430 166.897 166.793 1.00 19.85 1151 SER A CA 1
ATOM 7305 C C . SER A 1 1151 ? 153.221 166.610 168.063 1.00 24.92 1151 SER A C 1
ATOM 7306 O O . SER A 1 1151 ? 152.686 166.710 169.174 1.00 27.65 1151 SER A O 1
ATOM 7309 N N . GLU A 1 1152 ? 154.500 166.252 167.919 1.00 24.90 1152 GLU A N 1
ATOM 7310 C CA . GLU A 1 1152 ? 155.334 165.990 169.087 1.00 20.03 1152 GLU A CA 1
ATOM 7311 C C . GLU A 1 1152 ? 155.534 167.242 169.931 1.00 22.73 1152 GLU A C 1
ATOM 7312 O O . GLU A 1 1152 ? 155.489 167.166 171.163 1.00 30.68 1152 GLU A O 1
ATOM 7318 N N . THR A 1 1153 ? 155.754 168.395 169.295 1.00 15.85 1153 THR A N 1
ATOM 7319 C CA . THR A 1 1153 ? 155.888 169.639 170.047 1.00 15.14 1153 THR A CA 1
ATOM 7320 C C . THR A 1 1153 ? 154.584 170.003 170.748 1.00 26.23 1153 THR A C 1
ATOM 7321 O O . THR A 1 1153 ? 154.599 170.474 171.892 1.00 29.37 1153 THR A O 1
ATOM 7325 N N . GLU A 1 1154 ? 153.448 169.793 170.078 1.00 28.28 1154 GLU A N 1
ATOM 7326 C CA . GLU A 1 1154 ? 152.159 170.062 170.707 1.00 25.42 1154 GLU A CA 1
ATOM 7327 C C . GLU A 1 1154 ? 151.944 169.166 171.921 1.00 27.02 1154 GLU A C 1
ATOM 7328 O O . GLU A 1 1154 ? 151.440 169.618 172.956 1.00 29.92 1154 GLU A O 1
ATOM 7334 N N . ALA A 1 1155 ? 152.317 167.889 171.810 1.00 23.86 1155 ALA A N 1
ATOM 7335 C CA . ALA A 1 1155 ? 152.197 166.980 172.946 1.00 26.45 1155 ALA A CA 1
ATOM 7336 C C . ALA A 1 1155 ? 153.143 167.374 174.076 1.00 28.68 1155 ALA A C 1
ATOM 7337 O O . ALA A 1 1155 ? 152.779 167.291 175.254 1.00 30.02 1155 ALA A O 1
ATOM 7339 N N . ARG A 1 1156 ? 154.362 167.801 173.736 1.00 29.79 1156 ARG A N 1
ATOM 7340 C CA . ARG A 1 1156 ? 155.335 168.167 174.760 1.00 25.77 1156 ARG A CA 1
ATOM 7341 C C . ARG A 1 1156 ? 154.960 169.468 175.458 1.00 26.40 1156 ARG A C 1
ATOM 7342 O O . ARG A 1 1156 ? 155.329 169.672 176.621 1.00 33.22 1156 ARG A O 1
ATOM 7350 N N . PHE A 1 1157 ? 154.236 170.357 174.773 1.00 30.43 1157 PHE A N 1
ATOM 7351 C CA . PHE A 1 1157 ? 153.789 171.597 175.397 1.00 29.67 1157 PHE A CA 1
ATOM 7352 C C . PHE A 1 1157 ? 152.801 171.363 176.533 1.00 34.61 1157 PHE A C 1
ATOM 7353 O O . PHE A 1 1157 ? 152.553 172.288 177.316 1.00 35.49 1157 PHE A O 1
ATOM 7361 N N . THR A 1 1158 ? 152.231 170.159 176.639 1.00 35.52 1158 THR A N 1
ATOM 7362 C CA . THR A 1 1158 ? 151.372 169.847 177.775 1.00 33.94 1158 THR A CA 1
ATOM 7363 C C . THR A 1 1158 ? 152.143 169.910 179.087 1.00 37.23 1158 THR A C 1
ATOM 7364 O O . THR A 1 1158 ? 151.586 170.315 180.112 1.00 40.74 1158 THR A O 1
ATOM 7368 N N . SER A 1 1159 ? 153.419 169.517 179.076 1.00 35.72 1159 SER A N 1
ATOM 7369 C CA . SER A 1 1159 ? 154.237 169.632 180.280 1.00 29.80 1159 SER A CA 1
ATOM 7370 C C . SER A 1 1159 ? 154.411 171.089 180.693 1.00 27.45 1159 SER A C 1
ATOM 7371 O O . SER A 1 1159 ? 154.310 171.422 181.881 1.00 35.04 1159 SER A O 1
ATOM 7374 N N . VAL A 1 1160 ? 154.666 171.974 179.726 1.00 26.75 1160 VAL A N 1
ATOM 7375 C CA . VAL A 1 1160 ? 154.823 173.391 180.043 1.00 31.72 1160 VAL A CA 1
ATOM 7376 C C . VAL A 1 1160 ? 153.505 173.962 180.549 1.00 31.80 1160 VAL A C 1
ATOM 7377 O O . VAL A 1 1160 ? 153.478 174.774 181.481 1.00 33.01 1160 VAL A O 1
ATOM 7381 N N . GLU A 1 1161 ? 152.390 173.542 179.945 1.00 36.98 1161 GLU A N 1
ATOM 7382 C CA . GLU A 1 1161 ? 151.082 173.995 180.409 1.00 36.50 1161 GLU A CA 1
ATOM 7383 C C . GLU A 1 1161 ? 150.810 173.537 181.838 1.00 36.21 1161 GLU A C 1
ATOM 7384 O O . GLU A 1 1161 ? 150.277 174.300 182.652 1.00 37.73 1161 GLU A O 1
ATOM 7390 N N . ARG A 1 1162 ? 151.164 172.290 182.158 1.00 36.91 1162 ARG A N 1
ATOM 7391 C CA . ARG A 1 1162 ? 150.984 171.787 183.516 1.00 35.48 1162 ARG A CA 1
ATOM 7392 C C . ARG A 1 1162 ? 151.864 172.541 184.505 1.00 36.98 1162 ARG A C 1
ATOM 7393 O O . ARG A 1 1162 ? 151.443 172.817 185.635 1.00 35.55 1162 ARG A O 1
ATOM 7401 N N . ILE A 1 1163 ? 153.093 172.871 184.101 1.00 34.65 1163 ILE A N 1
ATOM 7402 C CA . ILE A 1 1163 ? 153.957 173.697 184.942 1.00 25.85 1163 ILE A CA 1
ATOM 7403 C C . ILE A 1 1163 ? 153.320 175.062 185.172 1.00 26.15 1163 ILE A C 1
ATOM 7404 O O . ILE A 1 1163 ? 153.332 175.593 186.290 1.00 32.98 1163 ILE A O 1
ATOM 7409 N N . ASN A 1 1164 ? 152.746 175.643 184.123 1.00 31.20 1164 ASN A N 1
ATOM 7410 C CA . ASN A 1 1164 ? 152.095 176.938 184.221 1.00 28.10 1164 ASN A CA 1
ATOM 7411 C C . ASN A 1 1164 ? 150.820 176.835 185.057 1.00 33.04 1164 ASN A C 1
ATOM 7412 O O . ASN A 1 1164 ? 150.341 175.745 185.385 1.00 32.85 1164 ASN A O 1
ATOM 7417 N N . HIS A 1 1165 ? 150.299 178.008 185.432 1.00 41.26 1165 HIS A N 1
ATOM 7418 C CA . HIS A 1 1165 ? 149.088 178.184 186.234 1.00 44.24 1165 HIS A CA 1
ATOM 7419 C C . HIS A 1 1165 ? 149.346 177.804 187.690 1.00 44.23 1165 HIS A C 1
ATOM 7420 O O . HIS A 1 1165 ? 148.558 178.147 188.579 1.00 42.13 1165 HIS A O 1
ATOM 7427 N N . TYR A 1 1166 ? 150.493 177.179 187.956 1.00 36.56 1166 TYR A N 1
ATOM 7428 C CA . TYR A 1 1166 ? 150.929 176.925 189.323 1.00 32.99 1166 TYR A CA 1
ATOM 7429 C C . TYR A 1 1166 ? 151.488 178.184 189.971 1.00 38.77 1166 TYR A C 1
ATOM 7430 O O . TYR A 1 1166 ? 151.298 178.402 191.172 1.00 43.55 1166 TYR A O 1
ATOM 7439 N N . ILE A 1 1167 ? 152.176 179.018 189.186 1.00 31.33 1167 ILE A N 1
ATOM 7440 C CA . ILE A 1 1167 ? 152.605 180.331 189.662 1.00 38.37 1167 ILE A CA 1
ATOM 7441 C C . ILE A 1 1167 ? 151.472 181.342 189.652 1.00 41.96 1167 ILE A C 1
ATOM 7442 O O . ILE A 1 1167 ? 151.620 182.431 190.221 1.00 44.02 1167 ILE A O 1
ATOM 7447 N N . LYS A 1 1168 ? 150.346 181.013 189.021 1.00 37.97 1168 LYS A N 1
ATOM 7448 C CA . LYS A 1 1168 ? 149.172 181.875 188.992 1.00 39.91 1168 LYS A CA 1
ATOM 7449 C C . LYS A 1 1168 ? 148.214 181.603 190.143 1.00 37.43 1168 LYS A C 1
ATOM 7450 O O . LYS A 1 1168 ? 147.804 182.540 190.835 1.00 39.85 1168 LYS A O 1
ATOM 7456 N N . THR A 1 1169 ? 147.849 180.343 190.367 1.00 34.41 1169 THR A N 1
ATOM 7457 C CA . THR A 1 1169 ? 146.981 179.988 191.484 1.00 40.51 1169 THR A CA 1
ATOM 7458 C C . THR A 1 1169 ? 147.683 179.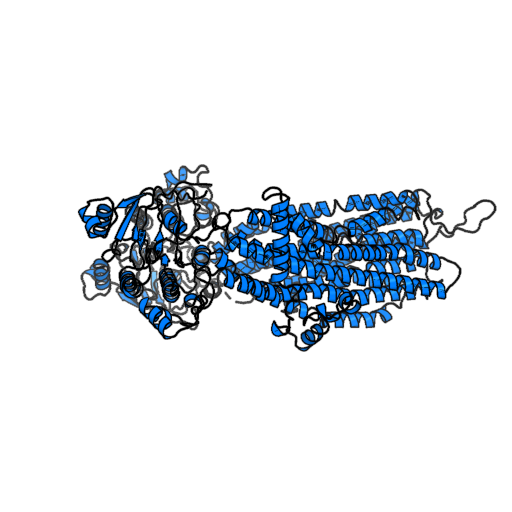018 192.428 1.00 42.76 1169 THR A C 1
ATOM 7459 O O . THR A 1 1169 ? 148.734 179.333 192.987 1.00 41.64 1169 THR A O 1
ATOM 7463 N N . LYS A 1 1179 ? 155.317 196.743 208.758 1.00 131.59 1179 LYS A N 1
ATOM 7464 C CA . LYS A 1 1179 ? 156.081 196.942 209.984 1.00 132.81 1179 LYS A CA 1
ATOM 7465 C C . LYS A 1 1179 ? 155.166 196.968 211.203 1.00 133.72 1179 LYS A C 1
ATOM 7466 O O . LYS A 1 1179 ? 155.114 196.003 211.968 1.00 133.74 1179 LYS A O 1
ATOM 7472 N N . ASN A 1 1180 ? 154.463 198.089 211.382 1.00 131.23 1180 ASN A N 1
ATOM 7473 C CA . ASN A 1 1180 ? 153.514 198.281 212.476 1.00 130.58 1180 ASN A CA 1
ATOM 7474 C C . ASN A 1 1180 ? 154.203 198.195 213.834 1.00 130.48 1180 ASN A C 1
ATOM 7475 O O . ASN A 1 1180 ? 154.291 199.195 214.554 1.00 130.07 1180 ASN A O 1
ATOM 7480 N N . LYS A 1 1181 ? 154.691 197.011 214.191 1.00 133.23 1181 LYS A N 1
ATOM 7481 C CA . LYS A 1 1181 ? 155.386 196.786 215.451 1.00 133.51 1181 LYS A CA 1
ATOM 7482 C C . LYS A 1 1181 ? 156.853 196.494 215.172 1.00 133.91 1181 LYS A C 1
ATOM 7483 O O . LYS A 1 1181 ? 157.173 195.610 214.370 1.00 132.85 1181 LYS A O 1
ATOM 7489 N N . ALA A 1 1182 ? 157.741 197.237 215.834 1.00 147.78 1182 ALA A N 1
ATOM 7490 C CA . ALA A 1 1182 ? 159.172 197.055 215.656 1.00 147.82 1182 ALA A CA 1
ATOM 7491 C C . ALA A 1 1182 ? 159.713 196.186 216.778 1.00 148.22 1182 ALA A C 1
ATOM 7492 O O . ALA A 1 1182 ? 159.706 196.619 217.941 1.00 147.80 1182 ALA A O 1
ATOM 7494 N N . PRO A 1 1183 ? 160.179 194.971 216.497 1.00 145.48 1183 PRO A N 1
ATOM 7495 C CA . PRO A 1 1183 ? 160.715 194.122 217.566 1.00 144.63 1183 PRO A CA 1
ATOM 7496 C C . PRO A 1 1183 ? 161.991 194.701 218.157 1.00 144.94 1183 PRO A C 1
ATOM 7497 O O . PRO A 1 1183 ? 162.791 195.342 217.471 1.00 145.21 1183 PRO A O 1
ATOM 7501 N N . SER A 1 1184 ? 162.173 194.463 219.453 1.00 144.46 1184 SER A N 1
ATOM 7502 C CA . SER A 1 1184 ? 163.376 194.911 220.133 1.00 144.97 1184 SER A CA 1
ATOM 7503 C C . SER A 1 1184 ? 164.550 193.992 219.799 1.00 144.65 1184 SER A C 1
ATOM 7504 O O . SER A 1 1184 ? 164.355 192.813 219.488 1.00 144.84 1184 SER A O 1
ATOM 7507 N N . PRO A 1 1185 ? 165.780 194.512 219.841 1.00 145.39 1185 PRO A N 1
ATOM 7508 C CA . PRO A 1 1185 ? 166.944 193.651 219.571 1.00 145.34 1185 PRO A CA 1
ATOM 7509 C C . PRO A 1 1185 ? 167.071 192.485 220.536 1.00 145.30 1185 PRO A C 1
ATOM 7510 O O . PRO A 1 1185 ? 167.532 191.409 220.135 1.00 145.11 1185 PRO A O 1
ATOM 7514 N N . ASP A 1 1186 ? 166.676 192.663 221.794 1.00 147.91 1186 ASP A N 1
ATOM 7515 C CA . ASP A 1 1186 ? 166.749 191.605 222.792 1.00 148.28 1186 ASP A CA 1
ATOM 7516 C C . ASP A 1 1186 ? 165.458 190.803 222.905 1.00 147.61 1186 ASP A C 1
ATOM 7517 O O . ASP A 1 1186 ? 165.379 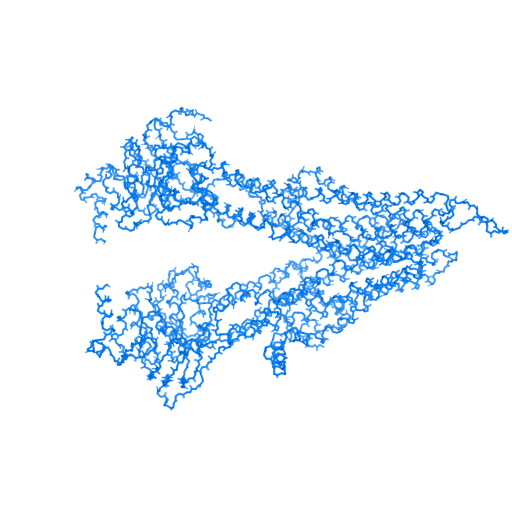189.902 223.747 1.00 146.61 1186 ASP A O 1
ATOM 7522 N N . TRP A 1 1187 ? 164.455 191.107 222.091 1.00 139.59 1187 TRP A N 1
ATOM 7523 C CA . TRP A 1 1187 ? 163.193 190.380 222.156 1.00 138.69 1187 TRP A CA 1
ATOM 7524 C C . TRP A 1 1187 ? 163.392 188.944 221.682 1.00 137.96 1187 TRP A C 1
ATOM 7525 O O . TRP A 1 1187 ? 164.017 188.722 220.638 1.00 138.03 1187 TRP A O 1
ATOM 7536 N N . PRO A 1 1188 ? 162.881 187.946 222.413 1.00 134.94 1188 PRO A N 1
ATOM 7537 C CA . PRO A 1 1188 ? 162.146 188.057 223.678 1.00 135.16 1188 PRO A CA 1
ATOM 7538 C C . PRO A 1 1188 ? 163.072 188.060 224.891 1.00 135.32 1188 PRO A C 1
ATOM 7539 O O . PRO A 1 1188 ? 163.871 187.145 225.077 1.00 134.74 1188 PRO A O 1
ATOM 7543 N N . GLN A 1 1189 ? 162.992 189.096 225.729 1.00 139.97 1189 GLN A N 1
ATOM 7544 C CA . GLN A 1 1189 ? 163.809 189.133 226.938 1.00 140.46 1189 GLN A CA 1
ATOM 7545 C C . GLN A 1 1189 ? 163.422 188.016 227.899 1.00 140.53 1189 GLN A C 1
ATOM 7546 O O . GLN A 1 1189 ? 164.290 187.384 228.512 1.00 139.96 1189 GLN A O 1
ATOM 7552 N N . GLU A 1 1190 ? 162.126 187.759 228.043 1.00 144.93 1190 GLU A N 1
ATOM 7553 C CA . GLU A 1 1190 ? 161.610 186.704 228.898 1.00 144.40 1190 GLU A CA 1
ATOM 7554 C C . GLU A 1 1190 ? 160.819 185.703 228.056 1.00 144.63 1190 GLU A C 1
ATOM 7555 O O . GLU A 1 1190 ? 160.747 185.809 226.826 1.00 144.39 1190 GLU A O 1
ATOM 7561 N N . GLY A 1 1191 ? 160.221 184.723 228.727 1.00 146.95 1191 GLY A N 1
ATOM 7562 C CA . GLY A 1 1191 ? 159.444 183.707 228.044 1.00 146.76 1191 GLY A CA 1
ATOM 7563 C C . GLY A 1 1191 ? 157.981 183.702 228.435 1.00 147.34 1191 GLY A C 1
ATOM 7564 O O . GLY A 1 1191 ? 157.375 182.636 228.585 1.00 147.53 1191 GLY A O 1
ATOM 7565 N N . GLU A 1 1192 ? 157.399 184.887 228.603 1.00 145.12 1192 GLU A N 1
ATOM 7566 C CA . GLU A 1 1192 ? 155.999 185.002 228.994 1.00 145.38 1192 GLU A CA 1
ATOM 7567 C C . GLU A 1 1192 ? 155.107 184.737 227.787 1.00 145.27 1192 GLU A C 1
ATOM 7568 O O . GLU A 1 1192 ? 155.199 185.437 226.773 1.00 143.98 1192 GLU A O 1
ATOM 7574 N N . VAL A 1 1193 ? 154.247 183.727 227.896 1.00 148.27 1193 VAL A N 1
ATOM 7575 C CA . VAL A 1 1193 ? 153.318 183.351 226.837 1.00 148.34 1193 VAL A CA 1
ATOM 7576 C C . VAL A 1 1193 ? 151.901 183.491 227.373 1.00 148.11 1193 VAL A C 1
ATOM 7577 O O . VAL A 1 1193 ? 151.578 182.947 228.435 1.00 148.32 1193 VAL A O 1
ATOM 7581 N N . THR A 1 1194 ? 151.060 184.217 226.639 1.00 144.35 1194 THR A N 1
ATOM 7582 C CA . THR A 1 1194 ? 149.672 184.417 227.023 1.00 144.77 1194 THR A CA 1
ATOM 7583 C C . THR A 1 1194 ? 148.785 184.308 225.791 1.00 145.08 1194 THR A C 1
ATOM 7584 O O . THR A 1 1194 ? 149.192 184.658 224.681 1.00 144.58 1194 THR A O 1
ATOM 7588 N N . PHE A 1 1195 ? 147.567 183.818 226.002 1.00 142.04 1195 PHE A N 1
ATOM 7589 C CA . PHE A 1 1195 ? 146.577 183.669 224.944 1.00 141.72 1195 PHE A CA 1
ATOM 7590 C C . PHE A 1 1195 ? 145.318 184.436 225.321 1.00 141.63 1195 PHE A C 1
ATOM 7591 O O . PHE A 1 1195 ? 144.811 184.303 226.439 1.00 141.30 1195 PHE A O 1
ATOM 7599 N N . GLU A 1 1196 ? 144.823 185.249 224.391 1.00 141.69 1196 GLU A N 1
ATOM 7600 C CA . GLU A 1 1196 ? 143.612 186.043 224.590 1.00 141.33 1196 GLU A CA 1
ATOM 7601 C C . GLU A 1 1196 ? 142.528 185.497 223.664 1.00 141.50 1196 GLU A C 1
ATOM 7602 O O . GLU A 1 1196 ? 142.371 185.978 222.539 1.00 141.40 1196 GLU A O 1
ATOM 7608 N N . ASN A 1 1197 ? 141.789 184.501 224.151 1.00 145.19 1197 ASN A N 1
ATOM 7609 C CA . ASN A 1 1197 ? 140.631 183.915 223.466 1.00 145.88 1197 ASN A CA 1
ATOM 7610 C C . ASN A 1 1197 ? 140.900 183.688 221.975 1.00 146.35 1197 ASN A C 1
ATOM 7611 O O . ASN A 1 1197 ? 140.116 184.054 221.099 1.00 146.03 1197 ASN A O 1
ATOM 7616 N N . ALA A 1 1198 ? 142.023 183.026 221.706 1.00 145.80 1198 ALA A N 1
ATOM 7617 C CA . ALA A 1 1198 ? 142.466 182.816 220.333 1.00 144.80 1198 ALA A CA 1
ATOM 7618 C C . ALA A 1 1198 ? 141.469 181.958 219.563 1.00 144.84 1198 ALA A C 1
ATOM 7619 O O . ALA A 1 1198 ? 141.029 180.909 220.044 1.00 144.86 1198 ALA A O 1
ATOM 7621 N N . GLU A 1 1199 ? 141.116 182.410 218.361 1.00 135.22 1199 GLU A N 1
ATOM 7622 C CA . GLU A 1 1199 ? 140.210 181.701 217.466 1.00 134.84 1199 GLU A CA 1
ATOM 7623 C C . GLU A 1 1199 ? 140.972 181.352 216.196 1.00 134.68 1199 GLU A C 1
ATOM 7624 O O . GLU A 1 1199 ? 141.493 182.243 215.519 1.00 134.76 1199 GLU A O 1
ATOM 7630 N N . MET A 1 1200 ? 141.038 180.061 215.875 1.00 123.64 1200 MET A N 1
ATOM 7631 C CA . MET A 1 1200 ? 141.829 179.595 214.746 1.00 123.10 1200 MET A CA 1
ATOM 7632 C C . MET A 1 1200 ? 141.123 178.444 214.046 1.00 122.64 1200 MET A C 1
ATOM 7633 O O . MET A 1 1200 ? 140.296 177.744 214.638 1.00 122.27 1200 MET A O 1
ATOM 7638 N N . ARG A 1 1201 ? 141.465 178.257 212.773 1.00 121.36 1201 ARG A N 1
ATOM 7639 C CA . ARG A 1 1201 ? 140.970 177.148 211.972 1.00 120.79 1201 ARG A CA 1
ATOM 7640 C C . ARG A 1 1201 ? 142.048 176.740 210.979 1.00 120.84 1201 ARG A C 1
ATOM 7641 O O . ARG A 1 1201 ? 142.916 177.540 210.620 1.00 121.26 1201 ARG A O 1
ATOM 7649 N N . TYR A 1 1202 ? 141.988 175.482 210.538 1.00 117.26 1202 TYR A N 1
ATOM 7650 C CA . TYR A 1 1202 ? 142.970 174.989 209.578 1.00 117.44 1202 TYR A CA 1
ATOM 7651 C C . TYR A 1 1202 ? 142.720 175.574 208.194 1.00 117.96 1202 TYR A C 1
ATOM 7652 O O . TYR A 1 1202 ? 143.576 176.266 207.632 1.00 117.83 1202 TYR A O 1
ATOM 7661 N N . ARG A 1 1203 ? 141.546 175.304 207.628 1.00 119.29 1203 ARG A N 1
ATOM 7662 C CA . ARG A 1 1203 ? 141.145 175.842 206.338 1.00 119.40 1203 ARG A CA 1
ATOM 7663 C C . ARG A 1 1203 ? 139.740 176.418 206.451 1.00 119.41 1203 ARG A C 1
ATOM 7664 O O . ARG A 1 1203 ? 139.026 176.191 207.431 1.00 119.61 1203 ARG A O 1
ATOM 7672 N N . GLU A 1 1204 ? 139.352 177.181 205.434 1.00 128.18 1204 GLU A N 1
ATOM 7673 C CA . GLU A 1 1204 ? 138.014 177.749 205.398 1.00 128.75 1204 GLU A CA 1
ATOM 7674 C C . GLU A 1 1204 ? 136.975 176.648 205.213 1.00 129.51 1204 GLU A C 1
ATOM 7675 O O . GLU A 1 1204 ? 137.246 175.601 204.619 1.00 129.61 1204 GLU A O 1
ATOM 7681 N N . ASN A 1 1205 ? 135.774 176.897 205.741 1.00 134.02 1205 ASN A N 1
ATOM 7682 C CA . ASN A 1 1205 ? 134.668 175.937 205.687 1.00 134.00 1205 ASN A CA 1
ATOM 7683 C C . ASN A 1 1205 ? 135.062 174.598 206.307 1.00 133.64 1205 ASN A C 1
ATOM 7684 O O . ASN A 1 1205 ? 134.735 173.529 205.786 1.00 134.03 1205 ASN A O 1
ATOM 7689 N N . LEU A 1 1206 ? 135.772 174.656 207.429 1.00 131.73 1206 LEU A N 1
ATOM 7690 C CA . LEU A 1 1206 ? 136.225 173.480 208.152 1.00 132.50 1206 LEU A CA 1
ATOM 7691 C C . LEU A 1 1206 ? 135.867 173.614 209.624 1.00 132.97 1206 LEU A C 1
ATOM 7692 O O . LEU A 1 1206 ? 135.704 174.731 210.126 1.00 132.59 1206 LEU A O 1
ATOM 7697 N N . PRO A 1 1207 ? 135.723 172.495 210.337 1.00 135.40 1207 PRO A N 1
ATOM 7698 C CA . PRO A 1 1207 ? 135.394 172.573 211.766 1.00 135.14 1207 PRO A CA 1
ATOM 7699 C C . PRO A 1 1207 ? 136.469 173.310 212.551 1.00 135.08 1207 PRO A C 1
ATOM 7700 O O . PRO A 1 1207 ? 137.662 173.215 212.254 1.00 135.55 1207 PRO A O 1
ATOM 7704 N N . LEU A 1 1208 ? 136.029 174.054 213.562 1.00 130.87 1208 LEU A N 1
ATOM 7705 C CA . LEU A 1 1208 ? 136.939 174.852 214.370 1.00 130.53 1208 LEU A CA 1
ATOM 7706 C C . LEU A 1 1208 ? 137.840 173.963 215.220 1.00 130.70 1208 LEU A C 1
ATOM 7707 O O . LEU A 1 1208 ? 137.438 172.893 215.687 1.00 130.70 1208 LEU A O 1
ATOM 7712 N N . VAL A 1 1209 ? 139.075 174.419 215.416 1.00 130.57 1209 VAL A N 1
ATOM 7713 C CA . VAL A 1 1209 ? 140.030 173.714 216.259 1.00 130.35 1209 VAL A CA 1
ATOM 7714 C C . VAL A 1 1209 ? 140.418 174.513 217.500 1.00 129.65 1209 VAL A C 1
ATOM 7715 O O . VAL A 1 1209 ? 140.820 173.905 218.505 1.00 128.16 1209 VAL A O 1
ATOM 7719 N N . LEU A 1 1210 ? 140.304 175.839 217.473 1.00 128.57 1210 LEU A N 1
ATOM 7720 C CA . LEU A 1 1210 ? 140.579 176.689 218.625 1.00 128.66 1210 LEU A CA 1
ATOM 7721 C C . LEU A 1 1210 ? 139.284 177.376 219.036 1.00 129.25 1210 LEU A C 1
ATOM 7722 O O . LEU A 1 1210 ? 138.644 178.040 218.213 1.00 128.30 1210 LEU A O 1
ATOM 7727 N N . LYS A 1 1211 ? 138.900 177.216 220.301 1.00 134.25 1211 LYS A N 1
ATOM 7728 C CA . LYS A 1 1211 ? 137.652 177.773 220.823 1.00 134.54 1211 LYS A CA 1
ATOM 7729 C C . LYS A 1 1211 ? 137.957 178.577 222.083 1.00 134.72 1211 LYS A C 1
ATOM 7730 O O . LYS A 1 1211 ? 138.122 177.999 223.162 1.00 134.32 1211 LYS A O 1
ATOM 7736 N N . LYS A 1 1212 ? 138.014 179.902 221.931 1.00 143.90 1212 LYS A N 1
ATOM 7737 C CA . LYS A 1 1212 ? 138.202 180.868 223.024 1.00 144.11 1212 LYS A CA 1
ATOM 7738 C C . LYS A 1 1212 ? 139.200 180.367 224.069 1.00 144.56 1212 LYS A C 1
ATOM 7739 O O . LYS A 1 1212 ? 138.934 180.349 225.273 1.00 144.93 1212 LYS A O 1
ATOM 7745 N N . VAL A 1 1213 ? 140.374 179.967 223.592 1.00 144.75 1213 VAL A N 1
ATOM 7746 C CA . VAL A 1 1213 ? 141.415 179.439 224.466 1.00 144.93 1213 VAL A CA 1
ATOM 7747 C C . VAL A 1 1213 ? 142.206 180.603 225.050 1.00 145.03 1213 VAL A C 1
ATOM 7748 O O . VAL A 1 1213 ? 142.765 181.421 224.312 1.00 144.48 1213 VAL A O 1
ATOM 7752 N N . SER A 1 1214 ? 142.251 180.682 226.379 1.00 143.96 1214 SER A N 1
ATOM 7753 C CA . SER A 1 1214 ? 142.993 181.723 227.078 1.00 144.17 1214 SER A CA 1
ATOM 7754 C C . SER A 1 1214 ? 143.715 181.109 228.266 1.00 143.28 1214 SER A C 1
ATOM 7755 O O . SER A 1 1214 ? 143.115 180.352 229.035 1.00 141.90 1214 SER A O 1
ATOM 7758 N N . PHE A 1 1215 ? 144.995 181.441 228.417 1.00 139.20 1215 PHE A N 1
ATOM 7759 C CA . PHE A 1 1215 ? 145.805 180.894 229.497 1.00 139.30 1215 PHE A CA 1
ATOM 7760 C C . PHE A 1 1215 ? 147.048 181.756 229.672 1.00 139.27 1215 PHE A C 1
ATOM 7761 O O . PHE A 1 1215 ? 147.358 182.615 228.843 1.00 137.92 1215 PHE A O 1
ATOM 7769 N N . THR A 1 1216 ? 147.755 181.514 230.775 1.00 148.57 1216 THR A N 1
ATOM 7770 C CA . THR A 1 1216 ? 149.023 182.165 231.067 1.00 148.26 1216 THR A CA 1
ATOM 7771 C C . THR A 1 1216 ? 150.079 181.103 231.336 1.00 149.00 1216 THR A C 1
ATOM 7772 O O . THR A 1 1216 ? 149.804 180.095 231.995 1.00 149.56 1216 THR A O 1
ATOM 7776 N N . ILE A 1 1217 ? 151.284 181.329 230.821 1.00 150.14 1217 ILE A N 1
ATOM 7777 C CA . ILE A 1 1217 ? 152.386 180.382 230.934 1.00 150.37 1217 ILE A CA 1
ATOM 7778 C C . ILE A 1 1217 ? 153.432 180.860 231.934 1.00 150.66 1217 ILE A C 1
ATOM 7779 O O . ILE A 1 1217 ? 153.783 180.136 232.868 1.00 149.93 1217 ILE A O 1
ATOM 7784 N N . LYS A 1 1218 ? 153.952 182.081 231.742 1.00 149.42 1218 LYS A N 1
ATOM 7785 C CA . LYS A 1 1218 ? 155.011 182.699 232.539 1.00 149.29 1218 LYS A CA 1
ATOM 7786 C C . LYS A 1 1218 ? 156.336 181.979 232.299 1.00 148.52 1218 LYS A C 1
ATOM 7787 O O . LYS A 1 1218 ? 156.354 180.757 232.102 1.00 147.80 1218 LYS A O 1
ATOM 7793 N N . PRO A 1 1219 ? 157.459 182.696 232.294 1.00 146.88 1219 PRO A N 1
ATOM 7794 C CA . PRO A 1 1219 ? 158.748 182.056 232.003 1.00 147.36 1219 PRO A CA 1
ATOM 7795 C C . PRO A 1 1219 ? 159.118 181.023 233.058 1.00 147.07 1219 PRO A C 1
ATOM 7796 O O . PRO A 1 1219 ? 158.549 180.963 234.150 1.00 147.42 1219 PRO A O 1
ATOM 7800 N N . LYS A 1 1220 ? 160.101 180.193 232.699 1.00 139.55 1220 LYS A N 1
ATOM 7801 C CA . LYS A 1 1220 ? 160.587 179.102 233.548 1.00 139.91 1220 LYS A CA 1
ATOM 7802 C C . LYS A 1 1220 ? 159.473 178.121 233.905 1.00 139.91 1220 LYS A C 1
ATOM 7803 O O . LYS A 1 1220 ? 159.123 177.963 235.077 1.00 140.03 1220 LYS A O 1
ATOM 7809 N N . GLU A 1 1221 ? 158.909 177.457 232.902 1.00 133.94 1221 GLU A N 1
ATOM 7810 C CA . GLU A 1 1221 ? 157.839 176.490 233.095 1.00 133.80 1221 GLU A CA 1
ATOM 7811 C C . GLU A 1 1221 ? 158.120 175.218 232.303 1.00 133.15 1221 GLU A C 1
ATOM 7812 O O . GLU A 1 1221 ? 159.020 175.160 231.462 1.00 133.59 1221 GLU A O 1
ATOM 7818 N N . LYS A 1 1222 ? 157.325 174.190 232.589 1.00 125.15 1222 LYS A N 1
ATOM 7819 C CA . LYS A 1 1222 ? 157.473 172.857 232.011 1.00 125.21 1222 LYS A CA 1
ATOM 7820 C C . LYS A 1 1222 ? 156.124 172.332 231.534 1.00 124.47 1222 LYS A C 1
ATOM 7821 O O . LYS A 1 1222 ? 155.704 171.224 231.874 1.00 123.68 1222 LYS A O 1
ATOM 7827 N N . ILE A 1 1223 ? 155.415 173.149 230.749 1.00 128.51 1223 ILE A N 1
ATOM 7828 C CA . ILE A 1 1223 ? 154.072 172.799 230.298 1.00 128.29 1223 ILE A CA 1
ATOM 7829 C C . ILE A 1 1223 ? 154.103 171.479 229.541 1.00 127.88 1223 ILE A C 1
ATOM 7830 O O . ILE A 1 1223 ? 154.876 171.304 228.593 1.00 129.69 1223 ILE A O 1
ATOM 7835 N N . GLY A 1 1224 ? 153.248 170.548 229.959 1.00 125.03 1224 GLY A N 1
ATOM 7836 C CA . GLY A 1 1224 ? 153.221 169.201 229.420 1.00 126.27 1224 GLY A CA 1
ATOM 7837 C C . GLY A 1 1224 ? 151.985 168.888 228.601 1.00 125.82 1224 GLY A C 1
ATOM 7838 O O . GLY A 1 1224 ? 151.374 167.830 228.781 1.00 125.62 1224 GLY A O 1
ATOM 7839 N N . ILE A 1 1225 ? 151.606 169.812 227.714 1.00 124.62 1225 ILE A N 1
ATOM 7840 C CA . ILE A 1 1225 ? 150.362 169.772 226.946 1.00 124.57 1225 ILE A CA 1
ATOM 7841 C C . ILE A 1 1225 ? 150.078 168.376 226.401 1.00 124.87 1225 ILE A C 1
ATOM 7842 O O . ILE A 1 1225 ? 150.944 167.749 225.780 1.00 126.03 1225 ILE A O 1
ATOM 7847 N N . VAL A 1 1226 ? 148.868 167.880 226.645 1.00 121.78 1226 VAL A N 1
ATOM 7848 C CA . VAL A 1 1226 ? 148.437 166.582 226.138 1.00 121.66 1226 VAL A CA 1
ATOM 7849 C C . VAL A 1 1226 ? 146.918 166.598 226.047 1.00 122.34 1226 VAL A C 1
ATOM 7850 O O . VAL A 1 1226 ? 146.238 167.172 226.902 1.00 122.29 1226 VAL A O 1
ATOM 7854 N N . GLY A 1 1227 ? 146.390 165.970 225.002 1.00 122.48 1227 GLY A N 1
ATOM 7855 C CA . GLY A 1 1227 ? 144.951 165.902 224.832 1.00 122.05 1227 GLY A CA 1
ATOM 7856 C C . GLY A 1 1227 ? 144.573 164.727 223.959 1.00 121.39 1227 GLY A C 1
ATOM 7857 O O . GLY A 1 1227 ? 145.422 163.945 223.523 1.00 121.11 1227 GLY A O 1
ATOM 7858 N N . ARG A 1 1228 ? 143.271 164.609 223.714 1.00 117.97 1228 ARG A N 1
ATOM 7859 C CA . ARG A 1 1228 ? 142.763 163.556 222.851 1.00 117.54 1228 ARG A CA 1
ATOM 7860 C C . ARG A 1 1228 ? 143.094 163.860 221.392 1.00 117.79 1228 ARG A C 1
ATOM 7861 O O . ARG A 1 1228 ? 143.423 164.990 221.022 1.00 118.24 1228 ARG A O 1
ATOM 7869 N N . THR A 1 1229 ? 143.010 162.825 220.559 1.00 118.84 1229 THR A N 1
ATOM 7870 C CA . THR A 1 1229 ? 143.287 162.987 219.138 1.00 119.28 1229 THR A CA 1
ATOM 7871 C C . THR A 1 1229 ? 142.224 163.870 218.495 1.00 119.04 1229 THR A C 1
ATOM 7872 O O . THR A 1 1229 ? 141.023 163.644 218.671 1.00 119.21 1229 THR A O 1
ATOM 7876 N N . GLY A 1 1230 ? 142.670 164.878 217.748 1.00 118.72 1230 GLY A N 1
ATOM 7877 C CA . GLY A 1 1230 ? 141.771 165.819 217.119 1.00 119.05 1230 GLY A CA 1
ATOM 7878 C C . GLY A 1 1230 ? 141.268 166.928 218.017 1.00 119.31 1230 GLY A C 1
ATOM 7879 O O . GLY A 1 1230 ? 140.499 167.778 217.550 1.00 119.56 1230 GLY A O 1
ATOM 7880 N N . SER A 1 1231 ? 141.673 166.949 219.290 1.00 119.02 1231 SER A N 1
ATOM 7881 C CA . SER A 1 1231 ? 141.217 168.000 220.194 1.00 119.51 1231 SER A CA 1
ATOM 7882 C C . SER A 1 1231 ? 141.849 169.342 219.847 1.00 120.44 1231 SER A C 1
ATOM 7883 O O . SER A 1 1231 ? 141.222 170.394 220.024 1.00 121.05 1231 SER A O 1
ATOM 7886 N N . GLY A 1 1232 ? 143.084 169.329 219.353 1.00 112.13 1232 GLY A N 1
ATOM 7887 C CA . GLY A 1 1232 ? 143.769 170.557 219.003 1.00 110.40 1232 GLY A CA 1
ATOM 7888 C C . GLY A 1 1232 ? 145.191 170.622 219.520 1.00 110.79 1232 GLY A C 1
ATOM 7889 O O . GLY A 1 1232 ? 145.835 171.673 219.450 1.00 111.60 1232 GLY A O 1
ATOM 7890 N N . LYS A 1 1233 ? 145.690 169.502 220.049 1.00 106.26 1233 LYS A N 1
ATOM 7891 C CA . LYS A 1 1233 ? 147.073 169.460 220.515 1.00 104.82 1233 LYS A CA 1
ATOM 7892 C C . LYS A 1 1233 ? 148.049 169.647 219.360 1.00 103.35 1233 LYS A C 1
ATOM 7893 O O . LYS A 1 1233 ? 149.060 170.344 219.498 1.00 101.83 1233 LYS A O 1
ATOM 7899 N N . SER A 1 1234 ? 147.763 169.027 218.212 1.00 104.43 1234 SER A N 1
ATOM 7900 C CA . SER A 1 1234 ? 148.629 169.190 217.049 1.00 105.08 1234 SER A CA 1
ATOM 7901 C C . SER A 1 1234 ? 148.526 170.592 216.463 1.00 105.72 1234 SER A C 1
ATOM 7902 O O . SER A 1 1234 ? 149.481 171.072 215.841 1.00 107.22 1234 SER A O 1
ATOM 7905 N N . SER A 1 1235 ? 147.381 171.256 216.640 1.00 98.16 1235 SER A N 1
ATOM 7906 C CA . SER A 1 1235 ? 147.237 172.625 216.154 1.00 97.26 1235 SER A CA 1
ATOM 7907 C C . SER A 1 1235 ? 148.209 173.563 216.859 1.00 97.12 1235 SER A C 1
ATOM 7908 O O . SER A 1 1235 ? 148.847 174.407 216.215 1.00 97.34 1235 SER A O 1
ATOM 7911 N N . LEU A 1 1236 ? 148.343 173.423 218.176 1.00 94.66 1236 LEU A N 1
ATOM 7912 C CA . LEU A 1 1236 ? 149.325 174.196 218.918 1.00 94.86 1236 LEU A CA 1
ATOM 7913 C C . LEU A 1 1236 ? 150.732 173.811 218.471 1.00 94.42 1236 LEU A C 1
ATOM 7914 O O . LEU A 1 1236 ? 150.978 172.703 217.985 1.00 95.48 1236 LEU A O 1
ATOM 7919 N N . GLY A 1 1237 ? 151.665 174.741 218.642 1.00 84.55 1237 GLY A N 1
ATOM 7920 C CA . GLY A 1 1237 ? 152.913 174.623 217.919 1.00 84.51 1237 GLY A CA 1
ATOM 7921 C C . GLY A 1 1237 ? 152.869 175.511 216.696 1.00 85.54 1237 GLY A C 1
ATOM 7922 O O . GLY A 1 1237 ? 153.186 176.702 216.774 1.00 86.82 1237 GLY A O 1
ATOM 7923 N N . MET A 1 1238 ? 152.487 174.932 215.554 1.00 85.85 1238 MET A N 1
ATOM 7924 C CA . MET A 1 1238 ? 152.329 175.717 214.334 1.00 86.99 1238 MET A CA 1
ATOM 7925 C C . MET A 1 1238 ? 151.347 176.868 214.525 1.00 87.40 1238 MET A C 1
ATOM 7926 O O . MET A 1 1238 ? 151.414 177.865 213.797 1.00 88.62 1238 MET A O 1
ATOM 7931 N N . ALA A 1 1239 ? 150.425 176.750 215.486 1.00 84.57 1239 ALA A N 1
ATOM 7932 C CA . ALA A 1 1239 ? 149.552 177.874 215.808 1.00 83.86 1239 ALA A CA 1
ATOM 7933 C C . ALA A 1 1239 ? 150.352 179.059 216.333 1.00 84.25 1239 ALA A C 1
ATOM 7934 O O . ALA A 1 1239 ? 150.096 180.208 215.954 1.00 85.67 1239 ALA A O 1
ATOM 7936 N N . LEU A 1 1240 ? 151.324 178.800 217.211 1.00 84.61 1240 LEU A N 1
ATOM 7937 C CA . LEU A 1 1240 ? 152.180 179.873 217.708 1.00 83.65 1240 LEU A CA 1
ATOM 7938 C C . LEU A 1 1240 ? 153.079 180.422 216.607 1.00 84.20 1240 LEU A C 1
ATOM 7939 O O . LEU A 1 1240 ? 153.297 181.636 216.534 1.00 85.67 1240 LEU A O 1
ATOM 7944 N N . PHE A 1 1241 ? 153.601 179.550 215.745 1.00 81.12 1241 PHE A N 1
ATOM 7945 C CA . PHE A 1 1241 ? 154.460 179.958 214.639 1.00 80.84 1241 PHE A CA 1
ATOM 7946 C C . PHE A 1 1241 ? 153.705 180.666 213.523 1.00 81.31 1241 PHE A C 1
ATOM 7947 O O . PHE A 1 1241 ? 154.348 181.197 212.610 1.00 79.88 1241 PHE A O 1
ATOM 7955 N N . ARG A 1 1242 ? 152.371 180.677 213.569 1.00 92.00 1242 ARG A N 1
ATOM 7956 C CA . ARG A 1 1242 ? 151.545 181.339 212.558 1.00 91.35 1242 ARG A CA 1
ATOM 7957 C C . ARG A 1 1242 ? 151.794 180.753 211.169 1.00 91.82 1242 ARG A C 1
ATOM 7958 O O . ARG A 1 1242 ? 152.064 181.472 210.204 1.00 92.13 1242 ARG A O 1
ATOM 7966 N N . LEU A 1 1243 ? 151.709 179.424 211.076 1.00 88.48 1243 LEU A N 1
ATOM 7967 C CA . LEU A 1 1243 ? 151.805 178.769 209.774 1.00 87.92 1243 LEU A CA 1
ATOM 7968 C C . LEU A 1 1243 ? 150.656 179.194 208.870 1.00 89.99 1243 LEU A C 1
ATOM 7969 O O . LEU A 1 1243 ? 150.851 179.434 207.672 1.00 88.35 1243 LEU A O 1
ATOM 7974 N N . VAL A 1 1244 ? 149.451 179.291 209.426 1.00 107.97 1244 VAL A N 1
ATOM 7975 C CA . VAL A 1 1244 ? 148.295 179.854 208.741 1.00 108.69 1244 VAL A CA 1
ATOM 7976 C C . VAL A 1 1244 ? 147.807 181.044 209.553 1.00 108.14 1244 VAL A C 1
ATOM 7977 O O . VAL A 1 1244 ? 147.914 181.051 210.785 1.00 107.68 1244 VAL A O 1
ATOM 7981 N N . GLU A 1 1245 ? 147.289 182.055 208.861 1.00 119.76 1245 GLU A N 1
ATOM 7982 C CA . GLU A 1 1245 ? 146.903 183.297 209.515 1.00 120.57 1245 GLU A CA 1
ATOM 7983 C C . GLU A 1 1245 ? 145.798 183.062 210.539 1.00 121.03 1245 GLU A C 1
ATOM 7984 O O . GLU A 1 1245 ? 144.892 182.248 210.339 1.00 121.28 1245 GLU A O 1
ATOM 7990 N N . LEU A 1 1246 ? 145.888 183.788 211.652 1.00 127.79 1246 LEU A N 1
ATOM 7991 C CA . LEU A 1 1246 ? 144.910 183.657 212.724 1.00 127.89 1246 LEU A CA 1
ATOM 7992 C C . LEU A 1 1246 ? 143.550 184.167 212.266 1.00 128.08 1246 LEU A C 1
ATOM 7993 O O . LEU A 1 1246 ? 143.442 185.257 211.696 1.00 128.15 1246 LEU A O 1
ATOM 7998 N N . SER A 1 1247 ? 142.507 183.374 212.519 1.00 129.83 1247 SER A N 1
ATOM 7999 C CA . SER A 1 1247 ? 141.158 183.782 212.146 1.00 130.51 1247 SER A CA 1
ATOM 8000 C C . SER A 1 1247 ? 140.486 184.608 213.235 1.00 130.82 1247 SER A C 1
ATOM 8001 O O . SER A 1 1247 ? 139.402 185.157 213.010 1.00 130.85 1247 SER A O 1
ATOM 8004 N N . GLY A 1 1248 ? 141.102 184.706 214.408 1.00 140.17 1248 GLY A N 1
ATOM 8005 C CA . GLY A 1 1248 ? 140.526 185.487 215.486 1.00 140.34 1248 GLY A CA 1
ATOM 8006 C C . GLY A 1 1248 ? 141.391 185.406 216.724 1.00 140.97 1248 GLY A C 1
ATOM 8007 O O . GLY A 1 1248 ? 142.371 184.658 216.781 1.00 140.67 1248 GLY A O 1
ATOM 8008 N N . GLY A 1 1249 ? 141.011 186.195 217.723 1.00 150.73 1249 GLY A N 1
ATOM 8009 C CA . GLY A 1 1249 ? 141.722 186.210 218.982 1.00 150.55 1249 GLY A CA 1
ATOM 8010 C C . GLY A 1 1249 ? 143.030 186.974 218.906 1.00 150.08 1249 GLY A C 1
ATOM 8011 O O . GLY A 1 1249 ? 143.370 187.612 217.905 1.00 149.70 1249 GLY A O 1
ATOM 8012 N N . CYS A 1 1250 ? 143.779 186.899 220.005 1.00 134.48 1250 CYS A N 1
ATOM 8013 C CA . CYS A 1 1250 ? 145.067 187.567 220.102 1.00 134.17 1250 CYS A CA 1
ATOM 8014 C C . CYS A 1 1250 ? 146.006 186.724 220.950 1.00 133.77 1250 CYS A C 1
ATOM 8015 O O . CYS A 1 1250 ? 145.587 186.081 221.916 1.00 133.81 1250 CYS A O 1
ATOM 8018 N N . ILE A 1 1251 ? 147.283 186.731 220.575 1.00 130.84 1251 ILE A N 1
ATOM 8019 C CA . ILE A 1 1251 ? 148.329 186.026 221.304 1.00 130.70 1251 ILE A CA 1
ATOM 8020 C C . ILE A 1 1251 ? 149.468 187.001 221.565 1.00 131.29 1251 ILE A C 1
ATOM 8021 O O . ILE A 1 1251 ? 149.925 187.688 220.645 1.00 131.21 1251 ILE A O 1
ATOM 8026 N N . LYS A 1 1252 ? 149.921 187.064 222.814 1.00 138.22 1252 LYS A N 1
ATOM 8027 C CA . LYS A 1 1252 ? 150.955 187.999 223.233 1.00 138.23 1252 LYS A CA 1
ATOM 8028 C C . LYS A 1 1252 ? 152.180 187.236 223.717 1.00 138.30 1252 LYS A C 1
ATOM 8029 O O . LYS A 1 1252 ? 152.057 186.287 224.500 1.00 138.54 1252 LYS A O 1
ATOM 8035 N N . ILE A 1 1253 ? 153.354 187.650 223.250 1.00 138.40 1253 ILE A N 1
ATOM 8036 C CA . ILE A 1 1253 ? 154.630 187.108 223.703 1.00 138.99 1253 ILE A CA 1
ATOM 8037 C C . ILE A 1 1253 ? 155.420 188.253 224.321 1.00 139.31 1253 ILE A C 1
ATOM 8038 O O . ILE A 1 1253 ? 155.691 189.261 223.654 1.00 138.98 1253 ILE A O 1
ATOM 8043 N N . ASP A 1 1254 ? 155.776 188.102 225.598 1.00 141.53 1254 ASP A N 1
ATOM 8044 C CA . ASP A 1 1254 ? 156.510 189.125 226.345 1.00 142.11 1254 ASP A CA 1
ATOM 8045 C C . ASP A 1 1254 ? 155.801 190.476 226.275 1.00 142.55 1254 ASP A C 1
ATOM 8046 O O . ASP A 1 1254 ? 156.432 191.530 226.166 1.00 142.38 1254 ASP A O 1
ATOM 8051 N N . GLY A 1 1255 ? 154.472 190.443 226.336 1.00 147.62 1255 GLY A N 1
ATOM 8052 C CA . GLY A 1 1255 ? 153.680 191.650 226.235 1.00 147.30 1255 GLY A CA 1
ATOM 8053 C C . GLY A 1 1255 ? 153.558 192.223 224.843 1.00 147.45 1255 GLY A C 1
ATOM 8054 O O . GLY A 1 1255 ? 153.040 193.335 224.692 1.00 148.35 1255 GLY A O 1
ATOM 8055 N N . VAL A 1 1256 ? 154.015 191.504 223.820 1.00 141.09 1256 VAL A N 1
ATOM 8056 C CA . VAL A 1 1256 ? 153.981 191.967 222.438 1.00 141.05 1256 VAL A CA 1
ATOM 8057 C C . VAL A 1 1256 ? 153.134 190.996 221.629 1.00 141.05 1256 VAL A C 1
ATOM 8058 O O . VAL A 1 1256 ? 153.327 189.777 221.712 1.00 140.26 1256 VAL A O 1
ATOM 8062 N N . ARG A 1 1257 ? 152.196 191.536 220.853 1.00 138.27 1257 ARG A N 1
ATOM 8063 C CA . ARG A 1 1257 ? 151.334 190.702 220.028 1.00 137.81 1257 ARG A CA 1
ATOM 8064 C C . ARG A 1 1257 ? 152.147 189.982 218.960 1.00 137.79 1257 ARG A C 1
ATOM 8065 O O . ARG A 1 1257 ? 153.083 190.542 218.383 1.00 138.25 1257 ARG A O 1
ATOM 8073 N N . ILE A 1 1258 ? 151.785 188.722 218.704 1.00 128.63 1258 ILE A N 1
ATOM 8074 C CA . ILE A 1 1258 ? 152.486 187.929 217.697 1.00 127.87 1258 ILE A CA 1
ATOM 8075 C C . ILE A 1 1258 ? 152.307 188.541 216.313 1.00 127.06 1258 ILE A C 1
ATOM 8076 O O . ILE A 1 1258 ? 153.253 188.603 215.518 1.00 126.16 1258 ILE A O 1
ATOM 8081 N N . SER A 1 1259 ? 151.099 189.007 216.006 1.00 128.48 1259 SER A N 1
ATOM 8082 C CA . SER A 1 1259 ? 150.823 189.595 214.706 1.00 128.75 1259 SER A CA 1
ATOM 8083 C C . SER A 1 1259 ? 151.582 190.912 214.536 1.00 129.62 1259 SER A C 1
ATOM 8084 O O . SER A 1 1259 ? 152.200 191.436 215.468 1.00 130.08 1259 SER A O 1
ATOM 8087 N N . ASP A 1 1260 ? 151.528 191.442 213.311 1.00 127.33 1260 ASP A N 1
ATOM 8088 C CA . ASP A 1 1260 ? 152.201 192.689 212.941 1.00 126.75 1260 ASP A CA 1
ATOM 8089 C C . ASP A 1 1260 ? 153.714 192.595 213.118 1.00 126.10 1260 ASP A C 1
ATOM 8090 O O . ASP A 1 1260 ? 154.379 193.591 213.418 1.00 125.69 1260 ASP A O 1
ATOM 8095 N N . ILE A 1 1261 ? 154.270 191.398 212.936 1.00 121.60 1261 ILE A N 1
ATOM 8096 C CA . ILE A 1 1261 ? 155.709 191.176 212.981 1.00 121.62 1261 ILE A CA 1
ATOM 8097 C C . ILE A 1 1261 ? 156.112 190.420 211.723 1.00 120.57 1261 ILE A C 1
ATOM 8098 O O . ILE A 1 1261 ? 155.314 189.680 211.139 1.00 120.29 1261 ILE A O 1
ATOM 8103 N N . GLY A 1 1262 ? 157.360 190.614 211.303 1.00 112.84 1262 GLY A N 1
ATOM 8104 C CA . GLY A 1 1262 ? 157.843 189.939 210.113 1.00 113.13 1262 GLY A CA 1
ATOM 8105 C C . GLY A 1 1262 ? 157.936 188.438 210.312 1.00 112.77 1262 GLY A C 1
ATOM 8106 O O . GLY A 1 1262 ? 158.056 187.940 211.433 1.00 111.57 1262 GLY A O 1
ATOM 8107 N N . LEU A 1 1263 ? 157.870 187.710 209.194 1.00 102.88 1263 LEU A N 1
ATOM 8108 C CA . LEU A 1 1263 ? 157.909 186.252 209.256 1.00 101.91 1263 LEU A CA 1
ATOM 8109 C C . LEU A 1 1263 ? 159.235 185.753 209.816 1.00 100.75 1263 LEU A C 1
ATOM 8110 O O . LEU A 1 1263 ? 159.261 184.826 210.635 1.00 100.96 1263 LEU A O 1
ATOM 8115 N N . ALA A 1 1264 ? 160.349 186.348 209.381 1.00 95.48 1264 ALA A N 1
ATOM 8116 C CA . ALA A 1 1264 ? 161.651 185.945 209.903 1.00 95.83 1264 ALA A CA 1
ATOM 8117 C C . ALA A 1 1264 ? 161.775 186.268 211.386 1.00 96.78 1264 ALA A C 1
ATOM 8118 O O . ALA A 1 1264 ? 162.255 185.442 212.172 1.00 97.15 1264 ALA A O 1
ATOM 8120 N N . ASP A 1 1265 ? 161.335 187.462 211.791 1.00 103.05 1265 ASP A N 1
ATOM 8121 C CA . ASP A 1 1265 ? 161.396 187.835 213.200 1.00 102.84 1265 ASP A CA 1
ATOM 8122 C C . ASP A 1 1265 ? 160.522 186.921 214.049 1.00 101.98 1265 ASP A C 1
ATOM 8123 O O . ASP A 1 1265 ? 160.891 186.564 215.174 1.00 101.91 1265 ASP A O 1
ATOM 8128 N N . LEU A 1 1266 ? 159.356 186.536 213.528 1.00 99.62 1266 LEU A N 1
ATOM 8129 C CA . LEU A 1 1266 ? 158.479 185.629 214.260 1.00 100.24 1266 LEU A CA 1
ATOM 8130 C C . LEU A 1 1266 ? 159.106 184.245 214.384 1.00 100.24 1266 LEU A C 1
ATOM 8131 O O . LEU A 1 1266 ? 159.356 183.760 215.494 1.00 99.94 1266 LEU A O 1
ATOM 8136 N N . ARG A 1 1267 ? 159.367 183.592 213.255 1.00 89.46 1267 ARG A N 1
ATOM 8137 C CA . ARG A 1 1267 ? 159.968 182.258 213.266 1.00 84.76 1267 ARG A CA 1
ATOM 8138 C C . ARG A 1 1267 ? 161.489 182.319 213.152 1.00 85.77 1267 ARG A C 1
ATOM 8139 O O . ARG A 1 1267 ? 162.102 181.621 212.346 1.00 86.94 1267 ARG A O 1
ATOM 8147 N N . SER A 1 1268 ? 162.111 183.161 213.975 1.00 94.55 1268 SER A N 1
ATOM 8148 C CA . SER A 1 1268 ? 163.560 183.168 214.132 1.00 96.38 1268 SER A CA 1
ATOM 8149 C C . SER A 1 1268 ? 164.020 183.101 215.579 1.00 96.09 1268 SER A C 1
ATOM 8150 O O . SER A 1 1268 ? 165.136 182.628 215.827 1.00 96.12 1268 SER A O 1
ATOM 8153 N N . LYS A 1 1269 ? 163.209 183.551 216.537 1.00 102.56 1269 LYS A N 1
ATOM 8154 C CA . LYS A 1 1269 ? 163.517 183.439 217.957 1.00 103.25 1269 LYS A CA 1
ATOM 8155 C C . LYS A 1 1269 ? 162.734 182.310 218.618 1.00 103.04 1269 LYS A C 1
ATOM 8156 O O . LYS A 1 1269 ? 162.499 182.346 219.830 1.00 103.82 1269 LYS A O 1
ATOM 8162 N N . LEU A 1 1270 ? 162.327 181.309 217.841 1.00 95.18 1270 LEU A N 1
ATOM 8163 C CA . LEU A 1 1270 ? 161.516 180.204 218.328 1.00 93.32 1270 LEU A CA 1
ATOM 8164 C C . LEU A 1 1270 ? 162.125 178.886 217.871 1.00 92.77 1270 LEU A C 1
ATOM 8165 O O . LEU A 1 1270 ? 162.758 178.811 216.815 1.00 93.55 1270 LEU A O 1
ATOM 8170 N N . SER A 1 1271 ? 161.927 177.845 218.677 1.00 89.01 1271 SER A N 1
ATOM 8171 C CA . SER A 1 1271 ? 162.465 176.524 218.389 1.00 88.53 1271 SER A CA 1
ATOM 8172 C C . SER A 1 1271 ? 161.413 175.461 218.676 1.00 88.80 1271 SER A C 1
ATOM 8173 O O . SER A 1 1271 ? 160.526 175.642 219.514 1.00 91.08 1271 SER A O 1
ATOM 8176 N N . ILE A 1 1272 ? 161.529 174.341 217.966 1.00 81.33 1272 ILE A N 1
ATOM 8177 C CA . ILE A 1 1272 ? 160.608 173.220 218.132 1.00 81.90 1272 ILE A CA 1
ATOM 8178 C C . ILE A 1 1272 ? 161.280 171.971 217.581 1.00 81.38 1272 ILE A C 1
ATOM 8179 O O . ILE A 1 1272 ? 161.918 172.006 216.525 1.00 82.31 1272 ILE A O 1
ATOM 8184 N N . ILE A 1 1273 ? 161.135 170.868 218.305 1.00 84.11 1273 ILE A N 1
ATOM 8185 C CA . ILE A 1 1273 ? 161.609 169.559 217.865 1.00 84.14 1273 ILE A CA 1
ATOM 8186 C C . ILE A 1 1273 ? 160.391 168.736 217.460 1.00 84.95 1273 ILE A C 1
ATOM 8187 O O . ILE A 1 1273 ? 159.518 168.490 218.306 1.00 89.31 1273 ILE A O 1
ATOM 8192 N N . PRO A 1 1274 ? 160.287 168.300 216.207 1.00 76.94 1274 PRO A N 1
ATOM 8193 C CA . PRO A 1 1274 ? 159.073 167.607 215.759 1.00 76.93 1274 PRO A CA 1
ATOM 8194 C C . PRO A 1 1274 ? 158.959 166.215 216.363 1.00 77.24 1274 PRO A C 1
ATOM 8195 O O . PRO A 1 1274 ? 159.828 165.741 217.097 1.00 77.17 1274 PRO A O 1
ATOM 8199 N N . GLN A 1 1275 ? 157.843 165.559 216.038 1.00 82.91 1275 GLN A N 1
ATOM 8200 C CA . GLN A 1 1275 ? 157.591 164.210 216.535 1.00 83.55 1275 GLN A CA 1
ATOM 8201 C C . GLN A 1 1275 ? 158.642 163.231 216.025 1.00 83.24 1275 GLN A C 1
ATOM 8202 O O . GLN A 1 1275 ? 159.390 162.635 216.808 1.00 85.54 1275 GLN A O 1
ATOM 8208 N N . GLU A 1 1276 ? 158.708 163.050 214.707 1.00 82.98 1276 GLU A N 1
ATOM 8209 C CA . GLU A 1 1276 ? 159.668 162.130 214.105 1.00 83.87 1276 GLU A CA 1
ATOM 8210 C C . GLU A 1 1276 ? 160.938 162.878 213.719 1.00 83.40 1276 GLU A C 1
ATOM 8211 O O . GLU A 1 1276 ? 160.866 163.848 212.955 1.00 83.47 1276 GLU A O 1
ATOM 8217 N N . PRO A 1 1277 ? 162.100 162.481 214.260 1.00 85.26 1277 PRO A N 1
ATOM 8218 C CA . PRO A 1 1277 ? 163.372 163.077 213.838 1.00 84.18 1277 PRO A CA 1
ATOM 8219 C C . PRO A 1 1277 ? 163.506 163.238 212.332 1.00 85.65 1277 PRO A C 1
ATOM 8220 O O . PRO A 1 1277 ? 163.225 162.306 211.571 1.00 87.95 1277 PRO A O 1
ATOM 8224 N N . VAL A 1 1278 ? 163.935 164.417 211.893 1.00 75.85 1278 VAL A N 1
ATOM 8225 C CA . VAL A 1 1278 ? 164.129 164.717 210.479 1.00 75.64 1278 VAL A CA 1
ATOM 8226 C C . VAL A 1 1278 ? 165.585 165.118 210.275 1.00 75.99 1278 VAL A C 1
ATOM 8227 O O . VAL A 1 1278 ? 166.147 165.884 211.068 1.00 73.98 1278 VAL A O 1
ATOM 8231 N N . LEU A 1 1279 ? 166.204 164.568 209.234 1.00 78.20 1279 LEU A N 1
ATOM 8232 C CA . LEU A 1 1279 ? 167.584 164.873 208.885 1.00 77.16 1279 LEU A CA 1
ATOM 8233 C C . LEU A 1 1279 ? 167.671 165.108 207.386 1.00 78.82 1279 LEU A C 1
ATOM 8234 O O . LEU A 1 1279 ? 167.000 164.422 206.607 1.00 78.47 1279 LEU A O 1
ATOM 8239 N N . PHE A 1 1280 ? 168.491 166.073 206.988 1.00 67.22 1280 PHE A N 1
ATOM 8240 C CA . PHE A 1 1280 ? 168.638 166.446 205.591 1.00 63.18 1280 PHE A CA 1
ATOM 8241 C C . PHE A 1 1280 ? 169.912 165.845 205.009 1.00 64.31 1280 PHE A C 1
ATOM 8242 O O . PHE A 1 1280 ? 170.951 165.784 205.670 1.00 69.06 1280 PHE A O 1
ATOM 8250 N N . SER A 1 1281 ? 169.814 165.390 203.763 1.00 61.29 1281 SER A N 1
ATOM 8251 C CA . SER A 1 1281 ? 170.970 164.834 203.076 1.00 61.03 1281 SER A CA 1
ATOM 8252 C C . SER A 1 1281 ? 172.025 165.910 202.848 1.00 60.93 1281 SER A C 1
ATOM 8253 O O . SER A 1 1281 ? 171.714 167.083 202.628 1.00 62.84 1281 SER A O 1
ATOM 8256 N N . GLY A 1 1282 ? 173.288 165.497 202.904 1.00 74.90 1282 GLY A N 1
ATOM 8257 C CA . GLY A 1 1282 ? 174.386 166.428 202.739 1.00 77.64 1282 GLY A CA 1
ATOM 8258 C C . GLY A 1 1282 ? 175.492 166.244 203.757 1.00 77.41 1282 GLY A C 1
ATOM 8259 O O . GLY A 1 1282 ? 176.117 165.183 203.820 1.00 79.71 1282 GLY A O 1
ATOM 8260 N N . THR A 1 1283 ? 175.741 167.274 204.561 1.00 84.83 1283 THR A N 1
ATOM 8261 C CA . THR A 1 1283 ? 176.831 167.278 205.524 1.00 86.03 1283 THR A CA 1
ATOM 8262 C C . THR A 1 1283 ? 176.268 167.549 206.915 1.00 86.25 1283 THR A C 1
ATOM 8263 O O . THR A 1 1283 ? 175.297 168.293 207.077 1.00 88.33 1283 THR A O 1
ATOM 8267 N N . VAL A 1 1284 ? 176.880 166.914 207.921 1.00 83.88 1284 VAL A N 1
ATOM 8268 C CA . VAL A 1 1284 ? 176.455 167.114 209.305 1.00 84.37 1284 VAL A CA 1
ATOM 8269 C C . VAL A 1 1284 ? 176.527 168.590 209.675 1.00 84.53 1284 VAL A C 1
ATOM 8270 O O . VAL A 1 1284 ? 175.646 169.118 210.364 1.00 86.02 1284 VAL A O 1
ATOM 8274 N N . ARG A 1 1285 ? 177.582 169.277 209.230 1.00 89.42 1285 ARG A N 1
ATOM 8275 C CA . ARG A 1 1285 ? 177.680 170.716 209.456 1.00 90.98 1285 ARG A CA 1
ATOM 8276 C C . ARG A 1 1285 ? 176.540 171.458 208.767 1.00 90.25 1285 ARG A C 1
ATOM 8277 O O . ARG A 1 1285 ? 175.973 172.401 209.331 1.00 90.06 1285 ARG A O 1
ATOM 8285 N N . SER A 1 1286 ? 176.191 171.044 207.546 1.00 85.41 1286 SER A N 1
ATOM 8286 C CA . SER A 1 1286 ? 175.086 171.680 206.835 1.00 85.50 1286 SER A CA 1
ATOM 8287 C C . SER A 1 1286 ? 173.769 171.491 207.578 1.00 83.47 1286 SER A C 1
ATOM 8288 O O . SER A 1 1286 ? 172.968 172.427 207.685 1.00 84.00 1286 SER A O 1
ATOM 8291 N N . ASN A 1 1287 ? 173.523 170.286 208.094 1.00 77.51 1287 ASN A N 1
ATOM 8292 C CA . ASN A 1 1287 ? 172.331 170.035 208.892 1.00 79.19 1287 ASN A CA 1
ATOM 8293 C C . ASN A 1 1287 ? 172.314 170.823 210.195 1.00 79.39 1287 ASN A C 1
ATOM 8294 O O . ASN A 1 1287 ? 171.258 171.342 210.573 1.00 80.35 1287 ASN A O 1
ATOM 8299 N N . LEU A 1 1288 ? 173.449 170.924 210.886 1.00 83.20 1288 LEU A N 1
ATOM 8300 C CA . LEU A 1 1288 ? 173.542 171.666 212.136 1.00 83.86 1288 LEU A CA 1
ATOM 8301 C C . LEU A 1 1288 ? 173.578 173.174 211.940 1.00 84.13 1288 LEU A C 1
ATOM 8302 O O . LEU A 1 1288 ? 173.105 173.911 212.811 1.00 84.35 1288 LEU A O 1
ATOM 8307 N N . ASP A 1 1289 ? 174.125 173.650 210.822 1.00 84.11 1289 ASP A N 1
ATOM 8308 C CA . ASP A 1 1289 ? 174.230 175.080 210.563 1.00 85.38 1289 ASP A CA 1
ATOM 8309 C C . ASP A 1 1289 ? 174.167 175.348 209.064 1.00 84.97 1289 ASP A C 1
ATOM 8310 O O . ASP A 1 1289 ? 175.206 175.577 208.430 1.00 85.84 1289 ASP A O 1
ATOM 8315 N N . PRO A 1 1290 ? 172.974 175.315 208.462 1.00 75.22 1290 PRO A N 1
ATOM 8316 C CA . PRO A 1 1290 ? 172.885 175.551 207.009 1.00 75.69 1290 PRO A CA 1
ATOM 8317 C C . PRO A 1 1290 ? 173.369 176.926 206.580 1.00 78.20 1290 PRO A C 1
ATOM 8318 O O . PRO A 1 1290 ? 173.941 177.063 205.492 1.00 79.17 1290 PRO A O 1
ATOM 8322 N N . PHE A 1 1291 ? 173.156 177.952 207.405 1.00 75.77 1291 PHE A N 1
ATOM 8323 C CA . PHE A 1 1291 ? 173.546 179.305 207.030 1.00 75.86 1291 PHE A CA 1
ATOM 8324 C C . PHE A 1 1291 ? 175.029 179.574 207.245 1.00 78.66 1291 PHE A C 1
ATOM 8325 O O . PHE A 1 1291 ? 175.544 180.568 206.720 1.00 78.22 1291 PHE A O 1
ATOM 8333 N N . ASN A 1 1292 ? 175.719 178.716 207.998 1.00 82.95 1292 ASN A N 1
ATOM 8334 C CA . ASN A 1 1292 ? 177.160 178.824 208.234 1.00 83.38 1292 ASN A CA 1
ATOM 8335 C C . ASN A 1 1292 ? 177.523 180.179 208.847 1.00 84.33 1292 ASN A C 1
ATOM 8336 O O . ASN A 1 1292 ? 178.308 180.955 208.299 1.00 84.16 1292 ASN A O 1
ATOM 8341 N N . GLN A 1 1293 ? 176.929 180.452 210.010 1.00 86.62 1293 GLN A N 1
ATOM 8342 C CA . GLN A 1 1293 ? 177.226 181.663 210.759 1.00 86.29 1293 GLN A CA 1
ATOM 8343 C C . GLN A 1 1293 ? 177.473 181.406 212.240 1.00 86.83 1293 GLN A C 1
ATOM 8344 O O . GLN A 1 1293 ? 177.777 182.354 212.973 1.00 87.48 1293 GLN A O 1
ATOM 8350 N N . TYR A 1 1294 ? 177.366 180.162 212.696 1.00 93.28 1294 TYR A N 1
ATOM 8351 C CA . TYR A 1 1294 ? 177.616 179.805 214.086 1.00 94.02 1294 TYR A CA 1
ATOM 8352 C C . TYR A 1 1294 ? 179.027 179.253 214.233 1.00 94.49 1294 TYR A C 1
ATOM 8353 O O . TYR A 1 1294 ? 179.498 178.488 213.386 1.00 94.83 1294 TYR A O 1
ATOM 8362 N N . THR A 1 1295 ? 179.698 179.649 215.311 1.00 100.40 1295 THR A N 1
ATOM 8363 C CA . THR A 1 1295 ? 181.064 179.207 215.550 1.00 100.93 1295 THR A CA 1
ATOM 8364 C C . THR A 1 1295 ? 181.106 177.714 215.862 1.00 101.97 1295 THR A C 1
ATOM 8365 O O . THR A 1 1295 ? 180.159 177.141 216.408 1.00 103.13 1295 THR A O 1
ATOM 8369 N N . GLU A 1 1296 ? 182.227 177.084 215.499 1.00 107.91 1296 GLU A N 1
ATOM 8370 C CA . GLU A 1 1296 ? 182.391 175.654 215.740 1.00 109.06 1296 GLU A CA 1
ATOM 8371 C C . GLU A 1 1296 ? 182.441 175.337 217.230 1.00 108.63 1296 GLU A C 1
ATOM 8372 O O . GLU A 1 1296 ? 182.031 174.247 217.648 1.00 108.32 1296 GLU A O 1
ATOM 8378 N N . ASP A 1 1297 ? 182.940 176.272 218.042 1.00 107.58 1297 ASP A N 1
ATOM 8379 C CA . ASP A 1 1297 ? 183.015 176.046 219.482 1.00 107.46 1297 ASP A CA 1
ATOM 8380 C C . ASP A 1 1297 ? 181.626 175.865 220.082 1.00 106.98 1297 ASP A C 1
ATOM 8381 O O . ASP A 1 1297 ? 181.415 175.001 220.940 1.00 108.17 1297 ASP A O 1
ATOM 8386 N N . GLN A 1 1298 ? 180.662 176.677 219.640 1.00 107.17 1298 GLN A N 1
ATOM 8387 C CA . GLN A 1 1298 ? 179.292 176.526 220.121 1.00 108.48 1298 GLN A CA 1
ATOM 8388 C C . GLN A 1 1298 ? 178.701 175.187 219.696 1.00 108.26 1298 GLN A C 1
ATOM 8389 O O . GLN A 1 1298 ? 177.984 174.544 220.472 1.00 109.14 1298 GLN A O 1
ATOM 8395 N N . ILE A 1 1299 ? 178.990 174.753 218.466 1.00 110.60 1299 ILE A N 1
ATOM 8396 C CA . ILE A 1 1299 ? 178.497 173.461 217.994 1.00 111.37 1299 ILE A CA 1
ATOM 8397 C C . ILE A 1 1299 ? 179.052 172.336 218.858 1.00 110.83 1299 ILE A C 1
ATOM 8398 O O . ILE A 1 1299 ? 178.320 171.431 219.280 1.00 110.59 1299 ILE A O 1
ATOM 8403 N N . TRP A 1 1300 ? 180.357 172.379 219.137 1.00 114.86 1300 TRP A N 1
ATOM 8404 C CA . TRP A 1 1300 ? 180.967 171.342 219.962 1.00 115.88 1300 TRP A CA 1
ATOM 8405 C C . TRP A 1 1300 ? 180.446 171.379 221.393 1.00 116.63 1300 TRP A C 1
ATOM 8406 O O . TRP A 1 1300 ? 180.258 170.324 222.007 1.00 117.15 1300 TRP A O 1
ATOM 8417 N N . ASP A 1 1301 ? 180.209 172.574 221.940 1.00 112.75 1301 ASP A N 1
ATOM 8418 C CA . ASP A 1 1301 ? 179.640 172.672 223.281 1.00 111.57 1301 ASP A CA 1
ATOM 8419 C C . ASP A 1 1301 ? 178.235 172.086 223.328 1.00 111.19 1301 ASP A C 1
ATOM 8420 O O . ASP A 1 1301 ? 177.879 171.388 224.285 1.00 110.13 1301 ASP A O 1
ATOM 8425 N N . ALA A 1 1302 ? 177.421 172.358 222.304 1.00 118.86 1302 ALA A N 1
ATOM 8426 C CA . ALA A 1 1302 ? 176.086 171.771 222.245 1.00 119.34 1302 ALA A CA 1
ATOM 8427 C C . ALA A 1 1302 ? 176.156 170.252 222.139 1.00 119.25 1302 ALA A C 1
ATOM 8428 O O . ALA A 1 1302 ? 175.392 169.539 222.801 1.00 119.56 1302 ALA A O 1
ATOM 8430 N N . LEU A 1 1303 ? 177.071 169.740 221.311 1.00 117.71 1303 LEU A N 1
ATOM 8431 C CA . LEU A 1 1303 ? 177.222 168.293 221.182 1.00 116.89 1303 LEU A CA 1
ATOM 8432 C C . LEU A 1 1303 ? 177.657 167.665 222.501 1.00 117.76 1303 LEU A C 1
ATOM 8433 O O . LEU A 1 1303 ? 177.176 166.587 222.873 1.00 117.65 1303 LEU A O 1
ATOM 8438 N N . GLU A 1 1304 ? 178.574 168.320 223.218 1.00 122.70 1304 GLU A N 1
ATOM 8439 C CA . GLU A 1 1304 ? 178.992 167.826 224.526 1.00 122.55 1304 GLU A CA 1
ATOM 8440 C C . GLU A 1 1304 ? 177.832 167.832 225.514 1.00 121.94 1304 GLU A C 1
ATOM 8441 O O . GLU A 1 1304 ? 177.650 166.875 226.276 1.00 122.14 1304 GLU A O 1
ATOM 8447 N N . ARG A 1 1305 ? 177.036 168.904 225.514 1.00 116.81 1305 ARG A N 1
ATOM 8448 C CA . ARG A 1 1305 ? 175.881 168.970 226.403 1.00 117.42 1305 ARG A CA 1
ATOM 8449 C C . ARG A 1 1305 ? 174.850 167.903 226.059 1.00 116.66 1305 ARG A C 1
ATOM 8450 O O . ARG A 1 1305 ? 174.110 167.451 226.940 1.00 116.68 1305 ARG A O 1
ATOM 8458 N N . THR A 1 1306 ? 174.786 167.491 224.795 1.00 112.75 1306 THR A N 1
ATOM 8459 C CA . THR A 1 1306 ? 173.904 166.413 224.370 1.00 112.73 1306 THR A CA 1
ATOM 8460 C C . THR A 1 1306 ? 174.606 165.060 224.321 1.00 112.05 1306 THR A C 1
ATOM 8461 O O . THR A 1 1306 ? 174.011 164.087 223.844 1.00 110.40 1306 THR A O 1
ATOM 8465 N N . HIS A 1 1307 ? 175.850 164.981 224.798 1.00 117.17 1307 HIS A N 1
ATOM 8466 C CA . HIS A 1 1307 ? 176.605 163.727 224.873 1.00 117.76 1307 HIS A CA 1
ATOM 8467 C C . HIS A 1 1307 ? 176.822 163.117 223.487 1.00 117.44 1307 HIS A C 1
ATOM 8468 O O . HIS A 1 1307 ? 176.371 162.009 223.189 1.00 117.27 1307 HIS A O 1
ATOM 8475 N N . MET A 1 1308 ? 177.525 163.860 222.632 1.00 116.22 1308 MET A N 1
ATOM 8476 C CA . MET A 1 1308 ? 177.920 163.386 221.311 1.00 115.90 1308 MET A CA 1
ATOM 8477 C C . MET A 1 1308 ? 179.425 163.164 221.218 1.00 116.66 1308 MET A C 1
ATOM 8478 O O . MET A 1 1308 ? 179.863 162.055 220.902 1.00 116.35 1308 MET A O 1
ATOM 8483 N N . LYS A 1 1309 ? 180.214 164.207 221.503 1.00 125.82 1309 LYS A N 1
ATOM 8484 C CA . LYS A 1 1309 ? 181.678 164.238 221.506 1.00 126.23 1309 LYS A CA 1
ATOM 8485 C C . LYS A 1 1309 ? 182.382 163.028 220.900 1.00 127.59 1309 LYS A C 1
ATOM 8486 O O . LYS A 1 1309 ? 182.782 163.059 219.732 1.00 127.30 1309 LYS A O 1
ATOM 8492 N N . GLU A 1 1310 ? 182.545 161.965 221.693 1.00 134.19 1310 GLU A N 1
ATOM 8493 C CA . GLU A 1 1310 ? 183.448 160.881 221.315 1.00 133.88 1310 GLU A CA 1
ATOM 8494 C C . GLU A 1 1310 ? 182.937 160.106 220.106 1.00 133.22 1310 GLU A C 1
ATOM 8495 O O . GLU A 1 1310 ? 183.700 159.834 219.171 1.00 133.21 1310 GLU A O 1
ATOM 8501 N N . CYS A 1 1311 ? 181.654 159.738 220.103 1.00 133.09 1311 CYS A N 1
ATOM 8502 C CA . CYS A 1 1311 ? 181.143 158.873 219.044 1.00 133.86 1311 CYS A CA 1
ATOM 8503 C C . CYS A 1 1311 ? 181.046 159.600 217.708 1.00 134.12 1311 CYS A C 1
ATOM 8504 O O . CYS A 1 1311 ? 180.947 158.952 216.660 1.00 134.19 1311 CYS A O 1
ATOM 8507 N N . ILE A 1 1312 ? 181.070 160.934 217.718 1.00 131.11 1312 ILE A N 1
ATOM 8508 C CA . ILE A 1 1312 ? 181.026 161.677 216.462 1.00 130.74 1312 ILE A CA 1
ATOM 8509 C C . ILE A 1 1312 ? 182.417 162.169 216.080 1.00 131.33 1312 ILE A C 1
ATOM 8510 O O . ILE A 1 1312 ? 182.666 162.531 214.924 1.00 131.63 1312 ILE A O 1
ATOM 8515 N N . ALA A 1 1313 ? 183.346 162.188 217.040 1.00 136.13 1313 ALA A N 1
ATOM 8516 C CA . ALA A 1 1313 ? 184.705 162.623 216.741 1.00 136.55 1313 ALA A CA 1
ATOM 8517 C C . ALA A 1 1313 ? 185.546 161.492 216.166 1.00 137.24 1313 ALA A C 1
ATOM 8518 O O . ALA A 1 1313 ? 186.630 161.740 215.626 1.00 137.05 1313 ALA A O 1
ATOM 8520 N N . GLN A 1 1314 ? 185.070 160.253 216.271 1.00 133.80 1314 GLN A N 1
ATOM 8521 C CA . GLN A 1 1314 ? 185.789 159.107 215.731 1.00 133.36 1314 GLN A CA 1
ATOM 8522 C C . GLN A 1 1314 ? 185.496 158.870 214.255 1.00 133.11 1314 GLN A C 1
ATOM 8523 O O . GLN A 1 1314 ? 186.051 157.930 213.675 1.00 133.79 1314 GLN A O 1
ATOM 8529 N N . LEU A 1 1315 ? 184.642 159.685 213.645 1.00 127.81 1315 LEU A N 1
ATOM 8530 C CA . LEU A 1 1315 ? 184.380 159.551 212.221 1.00 127.68 1315 LEU A CA 1
ATOM 8531 C C . LEU A 1 1315 ? 185.648 159.877 211.434 1.00 127.34 1315 LEU A C 1
ATOM 8532 O O . LEU A 1 1315 ? 186.414 160.763 211.831 1.00 127.72 1315 LEU A O 1
ATOM 8537 N N . PRO A 1 1316 ? 185.910 159.172 210.328 1.00 126.06 1316 PRO A N 1
ATOM 8538 C CA . PRO A 1 1316 ? 187.141 159.449 209.565 1.00 126.63 1316 PRO A CA 1
ATOM 8539 C C . PRO A 1 1316 ? 187.247 160.885 209.080 1.00 125.79 1316 PRO A C 1
ATOM 8540 O O . PRO A 1 1316 ? 188.352 161.443 209.051 1.00 125.06 1316 PRO A O 1
ATOM 8544 N N . LEU A 1 1317 ? 186.132 161.504 208.697 1.00 115.01 1317 LEU A N 1
ATOM 8545 C CA . LEU A 1 1317 ? 186.162 162.850 208.140 1.00 113.82 1317 LEU A CA 1
ATOM 8546 C C . LEU A 1 1317 ? 185.864 163.938 209.164 1.00 114.27 1317 LEU A C 1
ATOM 8547 O O . LEU A 1 1317 ? 185.799 165.113 208.786 1.00 113.87 1317 LEU A O 1
ATOM 8552 N N . LYS A 1 1318 ? 185.685 163.581 210.438 1.00 114.57 1318 LYS A N 1
ATOM 8553 C CA . LYS A 1 1318 ? 185.536 164.543 211.534 1.00 113.80 1318 LYS A CA 1
ATOM 8554 C C . LYS A 1 1318 ? 184.348 165.481 211.291 1.00 112.91 1318 LYS A C 1
ATOM 8555 O O . LYS A 1 1318 ? 184.498 166.679 211.040 1.00 112.05 1318 LYS A O 1
ATOM 8561 N N . LEU A 1 1319 ? 183.158 164.877 211.342 1.00 103.60 1319 LEU A N 1
ATOM 8562 C CA . LEU A 1 1319 ? 181.841 165.518 211.221 1.00 103.98 1319 LEU A CA 1
ATOM 8563 C C . LEU A 1 1319 ? 181.518 165.854 209.769 1.00 104.29 1319 LEU A C 1
ATOM 8564 O O . LEU A 1 1319 ? 180.382 166.248 209.466 1.00 104.32 1319 LEU A O 1
ATOM 8569 N N . GLU A 1 1320 ? 182.459 165.664 208.846 1.00 107.18 1320 GLU A N 1
ATOM 8570 C CA . GLU A 1 1320 ? 182.195 165.805 207.419 1.00 105.71 1320 GLU A CA 1
ATOM 8571 C C . GLU A 1 1320 ? 181.895 164.451 206.784 1.00 106.47 1320 GLU A C 1
ATOM 8572 O O . GLU A 1 1320 ? 182.134 164.245 205.594 1.00 106.93 1320 GLU A O 1
ATOM 8578 N N . SER A 1 1321 ? 181.352 163.525 207.573 1.00 103.83 1321 SER A N 1
ATOM 8579 C CA . SER A 1 1321 ? 181.161 162.140 207.163 1.00 105.04 1321 SER A CA 1
ATOM 8580 C C . SER A 1 1321 ? 179.982 161.941 206.219 1.00 105.36 1321 SER A C 1
ATOM 8581 O O . SER A 1 1321 ? 179.770 160.814 205.759 1.00 105.79 1321 SER A O 1
ATOM 8584 N N . GLU A 1 1322 ? 179.200 162.993 205.953 1.00 101.96 1322 GLU A N 1
ATOM 8585 C CA . GLU A 1 1322 ? 178.077 162.969 205.016 1.00 100.99 1322 GLU A CA 1
ATOM 8586 C C . GLU A 1 1322 ? 176.901 162.168 205.568 1.00 99.82 1322 GLU A C 1
ATOM 8587 O O . GLU A 1 1322 ? 177.088 161.123 206.199 1.00 98.99 1322 GLU A O 1
ATOM 8593 N N . VAL A 1 1323 ? 175.683 162.655 205.335 1.00 91.16 1323 VAL A N 1
ATOM 8594 C CA . VAL A 1 1323 ? 174.462 162.020 205.817 1.00 90.51 1323 VAL A CA 1
ATOM 8595 C C . VAL A 1 1323 ? 173.589 161.679 204.618 1.00 91.56 1323 VAL A C 1
ATOM 8596 O O . VAL A 1 1323 ? 173.369 162.525 203.744 1.00 93.18 1323 VAL A O 1
ATOM 8600 N N . MET A 1 1324 ? 173.097 160.443 204.579 1.00 89.21 1324 MET A N 1
ATOM 8601 C CA . MET A 1 1324 ? 172.185 160.016 203.531 1.00 89.64 1324 MET A CA 1
ATOM 8602 C C . MET A 1 1324 ? 170.780 160.546 203.811 1.00 89.71 1324 MET A C 1
ATOM 8603 O O . MET A 1 1324 ? 170.559 161.358 204.715 1.00 88.01 1324 MET A O 1
ATOM 8608 N N . GLU A 1 1325 ? 169.813 160.085 203.022 1.00 96.09 1325 GLU A N 1
ATOM 8609 C CA . GLU A 1 1325 ? 168.438 160.529 203.194 1.00 96.10 1325 GLU A CA 1
ATOM 8610 C C . GLU A 1 1325 ? 167.869 160.026 204.517 1.00 95.97 1325 GLU A C 1
ATOM 8611 O O . GLU A 1 1325 ? 168.062 158.867 204.898 1.00 97.70 1325 GLU A O 1
ATOM 8617 N N . ASN A 1 1326 ? 167.184 160.922 205.230 1.00 97.93 1326 ASN A N 1
ATOM 8618 C CA . ASN A 1 1326 ? 166.531 160.628 206.505 1.00 99.54 1326 ASN A CA 1
ATOM 8619 C C . ASN A 1 1326 ? 167.499 160.078 207.550 1.00 100.10 1326 ASN A C 1
ATOM 8620 O O . ASN A 1 1326 ? 167.075 159.426 208.511 1.00 99.75 1326 ASN A O 1
ATOM 8625 N N . GLY A 1 1327 ? 168.794 160.332 207.389 1.00 109.65 1327 GLY A N 1
ATOM 8626 C CA . GLY A 1 1327 ? 169.777 159.826 208.335 1.00 109.17 1327 GLY A CA 1
ATOM 8627 C C . GLY A 1 1327 ? 169.845 158.316 208.398 1.00 110.21 1327 GLY A C 1
ATOM 8628 O O . GLY A 1 1327 ? 169.918 157.744 209.493 1.00 110.82 1327 GLY A O 1
ATOM 8629 N N . ASP A 1 1328 ? 169.823 157.651 207.240 1.00 114.35 1328 ASP A N 1
ATOM 8630 C CA . ASP A 1 1328 ? 169.821 156.194 207.201 1.00 115.21 1328 ASP A CA 1
ATOM 8631 C C . ASP A 1 1328 ? 171.136 155.581 207.664 1.00 114.48 1328 ASP A C 1
ATOM 8632 O O . ASP A 1 1328 ? 171.164 154.383 207.967 1.00 114.77 1328 ASP A O 1
ATOM 8637 N N . ASN A 1 1329 ? 172.216 156.358 207.729 1.00 111.78 1329 ASN A N 1
ATOM 8638 C CA . ASN A 1 1329 ? 173.509 155.860 208.177 1.00 112.44 1329 ASN A CA 1
ATOM 8639 C C . ASN A 1 1329 ? 173.714 156.019 209.680 1.00 111.36 1329 ASN A C 1
ATOM 8640 O O . ASN A 1 1329 ? 174.778 155.654 210.194 1.00 112.42 1329 ASN A O 1
ATOM 8645 N N . PHE A 1 1330 ? 172.725 156.554 210.392 1.00 103.55 1330 PHE A N 1
ATOM 8646 C CA . PHE A 1 1330 ? 172.794 156.713 211.836 1.00 103.83 1330 PHE A CA 1
ATOM 8647 C C . PHE A 1 1330 ? 171.699 155.884 212.491 1.00 104.97 1330 PHE A C 1
ATOM 8648 O O . PHE A 1 1330 ? 170.662 155.595 211.889 1.00 105.54 1330 PHE A O 1
ATOM 8656 N N . SER A 1 1331 ? 171.946 155.501 213.741 1.00 108.89 1331 SER A N 1
ATOM 8657 C CA . SER A 1 1331 ? 170.973 154.726 214.494 1.00 108.95 1331 SER A CA 1
ATOM 8658 C C . SER A 1 1331 ? 169.774 155.593 214.872 1.00 109.27 1331 SER A C 1
ATOM 8659 O O . SER A 1 1331 ? 169.809 156.824 214.785 1.00 109.60 1331 SER A O 1
ATOM 8662 N N . VAL A 1 1332 ? 168.697 154.925 215.292 1.00 112.92 1332 VAL A N 1
ATOM 8663 C CA . VAL A 1 1332 ? 167.484 155.639 215.687 1.00 112.62 1332 VAL A CA 1
ATOM 8664 C C . VAL A 1 1332 ? 167.764 156.547 216.876 1.00 111.59 1332 VAL A C 1
ATOM 8665 O O . VAL A 1 1332 ? 167.321 157.703 216.914 1.00 112.88 1332 VAL A O 1
ATOM 8669 N N . GLY A 1 1333 ? 168.502 156.041 217.867 1.00 106.27 1333 GLY A N 1
ATOM 8670 C CA . GLY A 1 1333 ? 168.877 156.878 218.995 1.00 107.15 1333 GLY A CA 1
ATOM 8671 C C . GLY A 1 1333 ? 169.720 158.067 218.578 1.00 107.07 1333 GLY A C 1
ATOM 8672 O O . GLY A 1 1333 ? 169.504 159.187 219.046 1.00 107.19 1333 GLY A O 1
ATOM 8673 N N . GLU A 1 1334 ? 170.684 157.843 217.682 1.00 103.64 1334 GLU A N 1
ATOM 8674 C CA . GLU A 1 1334 ? 171.478 158.949 217.157 1.00 104.51 1334 GLU A CA 1
ATOM 8675 C C . GLU A 1 1334 ? 170.625 159.915 216.345 1.00 103.80 1334 GLU A C 1
ATOM 8676 O O . GLU A 1 1334 ? 170.850 161.130 216.396 1.00 102.30 1334 GLU A O 1
ATOM 8682 N N . ARG A 1 1335 ? 169.650 159.400 215.591 1.00 101.11 1335 ARG A N 1
ATOM 8683 C CA . ARG A 1 1335 ? 168.762 160.270 214.827 1.00 99.23 1335 ARG A CA 1
ATOM 8684 C C . ARG A 1 1335 ? 167.957 161.177 215.750 1.00 99.04 1335 ARG A C 1
ATOM 8685 O O . ARG A 1 1335 ? 167.797 162.373 215.480 1.00 98.32 1335 ARG A O 1
ATOM 8693 N N . GLN A 1 1336 ? 167.435 160.621 216.847 1.00 95.77 1336 GLN A N 1
ATOM 8694 C CA . GLN A 1 1336 ? 166.724 161.444 217.822 1.00 93.36 1336 GLN A CA 1
ATOM 8695 C C . GLN A 1 1336 ? 167.661 162.440 218.496 1.00 92.88 1336 GLN A C 1
ATOM 8696 O O . GLN A 1 1336 ? 167.295 163.605 218.705 1.00 92.27 1336 GLN A O 1
ATOM 8702 N N . LEU A 1 1337 ? 168.874 162.001 218.840 1.00 98.50 1337 LEU A N 1
ATOM 8703 C CA . LEU A 1 1337 ? 169.795 162.863 219.569 1.00 99.59 1337 LEU A CA 1
ATOM 8704 C C . LEU A 1 1337 ? 170.280 164.019 218.704 1.00 99.13 1337 LEU A C 1
ATOM 8705 O O . LEU A 1 1337 ? 170.552 165.104 219.224 1.00 99.70 1337 LEU A O 1
ATOM 8710 N N . LEU A 1 1338 ? 170.395 163.814 217.390 1.00 92.69 1338 LEU A N 1
ATOM 8711 C CA . LEU A 1 1338 ? 170.766 164.917 216.508 1.00 92.32 1338 LEU A CA 1
ATOM 8712 C C . LEU A 1 1338 ? 169.714 166.020 216.537 1.00 91.84 1338 LEU A C 1
ATOM 8713 O O . LEU A 1 1338 ? 170.047 167.208 216.638 1.00 91.26 1338 LEU A O 1
ATOM 8718 N N . CYS A 1 1339 ? 168.434 165.646 216.472 1.00 89.37 1339 CYS A N 1
ATOM 8719 C CA . CYS A 1 1339 ? 167.371 166.641 216.568 1.00 86.60 1339 CYS A CA 1
ATOM 8720 C C . CYS A 1 1339 ? 167.322 167.277 217.951 1.00 87.66 1339 CYS A C 1
ATOM 8721 O O . CYS A 1 1339 ? 167.002 168.465 218.072 1.00 86.96 1339 CYS A O 1
ATOM 8724 N N . ILE A 1 1340 ? 167.622 166.507 219.001 1.00 96.68 1340 ILE A N 1
ATOM 8725 C CA . ILE A 1 1340 ? 167.686 167.082 220.343 1.00 96.90 1340 ILE A CA 1
ATOM 8726 C C . ILE A 1 1340 ? 168.792 168.129 220.422 1.00 97.23 1340 ILE A C 1
ATOM 8727 O O . ILE A 1 1340 ? 168.599 169.221 220.972 1.00 99.31 1340 ILE A O 1
ATOM 8732 N N . ALA A 1 1341 ? 169.966 167.814 219.868 1.00 89.84 1341 ALA A N 1
ATOM 8733 C CA . ALA A 1 1341 ? 171.071 168.766 219.852 1.00 89.79 1341 ALA A CA 1
ATOM 8734 C C . ALA A 1 1341 ? 170.744 169.985 219.003 1.00 90.50 1341 ALA A C 1
ATOM 8735 O O . ALA A 1 1341 ? 171.235 171.085 219.281 1.00 91.31 1341 ALA A O 1
ATOM 8737 N N . ARG A 1 1342 ? 169.934 169.809 217.963 1.00 86.33 1342 ARG A N 1
ATOM 8738 C CA . ARG A 1 1342 ? 169.438 170.954 217.218 1.00 84.04 1342 ARG A CA 1
ATOM 8739 C C . ARG A 1 1342 ? 168.570 171.828 218.120 1.00 84.35 1342 ARG A C 1
ATOM 8740 O O . ARG A 1 1342 ? 167.957 171.357 219.083 1.00 85.07 1342 ARG A O 1
ATOM 8748 N N . ALA A 1 1343 ? 168.551 173.125 217.807 1.00 86.46 1343 ALA A N 1
ATOM 8749 C CA . ALA A 1 1343 ? 167.886 174.201 218.541 1.00 87.58 1343 ALA A CA 1
ATOM 8750 C C . ALA A 1 1343 ? 168.606 174.572 219.831 1.00 88.73 1343 ALA A C 1
ATOM 8751 O O . ALA A 1 1343 ? 168.209 175.544 220.485 1.00 90.00 1343 ALA A O 1
ATOM 8753 N N . LEU A 1 1344 ? 169.647 173.838 220.222 1.00 94.59 1344 LEU A N 1
ATOM 8754 C CA . LEU A 1 1344 ? 170.468 174.227 221.362 1.00 93.84 1344 LEU A CA 1
ATOM 8755 C C . LEU A 1 1344 ? 171.416 175.365 221.009 1.00 93.34 1344 LEU A C 1
ATOM 8756 O O . LEU A 1 1344 ? 171.700 176.222 221.852 1.00 95.38 1344 LEU A O 1
ATOM 8761 N N . LEU A 1 1345 ? 171.910 175.380 219.769 1.00 95.72 1345 LEU A N 1
ATOM 8762 C CA . LEU A 1 1345 ? 172.830 176.427 219.340 1.00 98.16 1345 LEU A CA 1
ATOM 8763 C C . LEU A 1 1345 ? 172.161 177.795 219.364 1.00 99.04 1345 LEU A C 1
ATOM 8764 O O . LEU A 1 1345 ? 172.771 178.787 219.780 1.00 99.82 1345 LEU A O 1
ATOM 8769 N N . ARG A 1 1346 ? 170.904 177.868 218.919 1.00 98.62 1346 ARG A N 1
ATOM 8770 C CA . ARG A 1 1346 ? 170.194 179.142 218.907 1.00 98.95 1346 ARG A CA 1
ATOM 8771 C C . ARG A 1 1346 ? 169.879 179.628 220.316 1.00 99.96 1346 ARG A C 1
ATOM 8772 O O . ARG A 1 1346 ? 169.646 180.826 220.515 1.00 99.06 1346 ARG A O 1
ATOM 8780 N N . HIS A 1 1347 ? 169.875 178.721 221.297 1.00 111.29 1347 HIS A N 1
ATOM 8781 C CA . HIS A 1 1347 ? 169.541 179.053 222.684 1.00 111.40 1347 HIS A CA 1
ATOM 8782 C C . HIS A 1 1347 ? 168.177 179.733 222.770 1.00 111.70 1347 HIS A C 1
ATOM 8783 O O . HIS A 1 1347 ? 167.993 180.725 223.478 1.00 112.13 1347 HIS A O 1
ATOM 8790 N N . CYS A 1 1348 ? 167.211 179.189 222.035 1.00 109.54 1348 CYS A N 1
ATOM 8791 C CA . CYS A 1 1348 ? 165.883 179.777 221.971 1.00 109.39 1348 CYS A CA 1
ATOM 8792 C C . CYS A 1 1348 ? 165.153 179.608 223.301 1.00 109.03 1348 CYS A C 1
ATOM 8793 O O . CYS A 1 1348 ? 165.430 178.698 224.087 1.00 109.14 1348 CYS A O 1
ATOM 8796 N N . LYS A 1 1349 ? 164.202 180.510 223.546 1.00 104.58 1349 LYS A N 1
ATOM 8797 C CA . LYS A 1 1349 ? 163.473 180.504 224.810 1.00 105.20 1349 LYS A CA 1
ATOM 8798 C C . LYS A 1 1349 ? 162.345 179.477 224.799 1.00 104.97 1349 LYS A C 1
ATOM 8799 O O . LYS A 1 1349 ? 162.335 178.539 225.603 1.00 105.61 1349 LYS A O 1
ATOM 8805 N N . ILE A 1 1350 ? 161.387 179.635 223.891 1.00 95.07 1350 ILE A N 1
ATOM 8806 C CA . ILE A 1 1350 ? 160.215 178.766 223.863 1.00 95.30 1350 ILE A CA 1
ATOM 8807 C C . ILE A 1 1350 ? 160.521 177.546 223.003 1.00 94.87 1350 ILE A C 1
ATOM 8808 O O . ILE A 1 1350 ? 160.875 177.674 221.826 1.00 96.95 1350 ILE A O 1
ATOM 8813 N N . LEU A 1 1351 ? 160.386 176.360 223.592 1.00 99.78 1351 LEU A N 1
ATOM 8814 C CA . LEU A 1 1351 ? 160.563 175.097 222.888 1.00 100.00 1351 LEU A CA 1
ATOM 8815 C C . LEU A 1 1351 ? 159.231 174.365 222.855 1.00 101.19 1351 LEU A C 1
ATOM 8816 O O . LEU A 1 1351 ? 158.556 174.250 223.882 1.00 105.59 1351 LEU A O 1
ATOM 8821 N N . ILE A 1 1352 ? 158.860 173.868 221.676 1.00 90.48 1352 ILE A N 1
ATOM 8822 C CA . ILE A 1 1352 ? 157.552 173.257 221.467 1.00 90.59 1352 ILE A CA 1
ATOM 8823 C C . ILE A 1 1352 ? 157.781 171.803 221.059 1.00 90.17 1352 ILE A C 1
ATOM 8824 O O . ILE A 1 1352 ? 157.082 171.264 220.193 1.00 90.84 1352 ILE A O 1
ATOM 8829 N N . LEU A 1 1353 ? 158.807 171.182 221.643 1.00 90.58 1353 LEU A N 1
ATOM 8830 C CA . LEU A 1 1353 ? 159.151 169.791 221.359 1.00 91.43 1353 LEU A CA 1
ATOM 8831 C C . LEU A 1 1353 ? 157.917 168.898 221.383 1.00 91.26 1353 LEU A C 1
ATOM 8832 O O . LEU A 1 1353 ? 157.144 168.905 222.345 1.00 94.10 1353 LEU A O 1
ATOM 8837 N N . ASP A 1 1354 ? 157.739 168.134 220.310 1.00 84.69 1354 ASP A N 1
ATOM 8838 C CA . ASP A 1 1354 ? 156.564 167.297 220.130 1.00 83.44 1354 ASP A CA 1
ATOM 8839 C C . ASP A 1 1354 ? 156.786 165.937 220.793 1.00 84.97 1354 ASP A C 1
ATOM 8840 O O . ASP A 1 1354 ? 157.720 165.746 221.577 1.00 85.35 1354 ASP A O 1
ATOM 8845 N N . GLU A 1 1355 ? 155.914 164.980 220.487 1.00 97.82 1355 GLU A N 1
ATOM 8846 C CA . GLU A 1 1355 ? 155.985 163.662 221.099 1.00 99.95 1355 GLU A CA 1
ATOM 8847 C C . GLU A 1 1355 ? 157.269 162.942 220.702 1.00 100.41 1355 GLU A C 1
ATOM 8848 O O . GLU A 1 1355 ? 157.830 163.166 219.626 1.00 100.76 1355 GLU A O 1
ATOM 8854 N N . ALA A 1 1356 ? 157.733 162.065 221.593 1.00 115.69 1356 ALA A N 1
ATOM 8855 C CA . ALA A 1 1356 ? 158.969 161.326 221.373 1.00 115.84 1356 ALA A CA 1
ATOM 8856 C C . ALA A 1 1356 ? 158.770 160.058 220.553 1.00 116.22 1356 ALA A C 1
ATOM 8857 O O . ALA A 1 1356 ? 159.750 159.347 220.306 1.00 116.66 1356 ALA A O 1
ATOM 8859 N N . THR A 1 1357 ? 157.537 159.761 220.135 1.00 119.38 1357 THR A N 1
ATOM 8860 C CA . THR A 1 1357 ? 157.206 158.565 219.356 1.00 120.57 1357 THR A CA 1
ATOM 8861 C C . THR A 1 1357 ? 157.633 157.298 220.104 1.00 122.04 1357 THR A C 1
ATOM 8862 O O . THR A 1 1357 ? 158.514 156.546 219.679 1.00 122.41 1357 THR A O 1
ATOM 8866 N N . ALA A 1 1358 ? 156.984 157.105 221.256 1.00 139.33 1358 ALA A N 1
ATOM 8867 C CA . ALA A 1 1358 ? 157.191 155.953 222.130 1.00 140.03 1358 ALA A CA 1
ATOM 8868 C C . ALA A 1 1358 ? 158.592 155.940 222.731 1.00 140.93 1358 ALA A C 1
ATOM 8869 O O . ALA A 1 1358 ? 159.458 156.726 222.335 1.00 140.23 1358 ALA A O 1
ATOM 8871 N N . ALA A 1 1359 ? 158.817 155.056 223.699 1.00 146.22 1359 ALA A N 1
ATOM 8872 C CA . ALA A 1 1359 ? 160.096 154.968 224.387 1.00 146.11 1359 ALA A CA 1
ATOM 8873 C C . ALA A 1 1359 ? 161.065 154.091 223.607 1.00 145.76 1359 ALA A C 1
ATOM 8874 O O . ALA A 1 1359 ? 160.667 153.101 222.985 1.00 144.93 1359 ALA A O 1
ATOM 8876 N N . MET A 1 1360 ? 162.343 154.461 223.646 1.00 145.52 1360 MET A N 1
ATOM 8877 C CA . MET A 1 1360 ? 163.405 153.710 222.977 1.00 145.13 1360 MET A CA 1
ATOM 8878 C C . MET A 1 1360 ? 164.232 153.019 224.056 1.00 145.52 1360 MET A C 1
ATOM 8879 O O . MET A 1 1360 ? 164.986 153.657 224.792 1.00 145.53 1360 MET A O 1
ATOM 8884 N N . ASP A 1 1361 ? 164.071 151.697 224.151 1.00 151.83 1361 ASP A N 1
ATOM 8885 C CA . ASP A 1 1361 ? 164.789 150.864 225.113 1.00 151.72 1361 ASP A CA 1
ATOM 8886 C C . ASP A 1 1361 ? 164.524 151.299 226.550 1.00 151.75 1361 ASP A C 1
ATOM 8887 O O . ASP A 1 1361 ? 163.660 152.144 226.805 1.00 151.85 1361 ASP A O 1
ATOM 8892 N N . THR A 1 1362 ? 165.253 150.711 227.498 1.00 152.79 1362 THR A N 1
ATOM 8893 C CA . THR A 1 1362 ? 165.099 151.044 228.907 1.00 152.77 1362 THR A CA 1
ATOM 8894 C C . THR A 1 1362 ? 166.122 152.059 229.401 1.00 152.84 1362 THR A C 1
ATOM 8895 O O . THR A 1 1362 ? 166.037 152.484 230.558 1.00 152.67 1362 THR A O 1
ATOM 8899 N N . GLU A 1 1363 ? 167.077 152.453 228.565 1.00 139.55 1363 GLU A N 1
ATOM 8900 C CA . GLU A 1 1363 ? 168.109 153.410 228.949 1.00 138.69 1363 GLU A CA 1
ATOM 8901 C C . GLU A 1 1363 ? 168.224 154.585 227.994 1.00 138.20 1363 GLU A C 1
ATOM 8902 O O . GLU A 1 1363 ? 168.498 155.708 228.434 1.00 138.11 1363 GLU A O 1
ATOM 8908 N N . THR A 1 1364 ? 168.030 154.356 226.693 1.00 141.40 1364 THR A N 1
ATOM 8909 C CA . THR A 1 1364 ? 168.132 155.442 225.724 1.00 141.64 1364 THR A CA 1
ATOM 8910 C C . THR A 1 1364 ? 167.066 156.501 225.969 1.00 141.45 1364 THR A C 1
ATOM 8911 O O . THR A 1 1364 ? 167.342 157.702 225.871 1.00 140.36 1364 THR A O 1
ATOM 8915 N N . ASP A 1 1365 ? 165.841 156.077 226.289 1.00 140.47 1365 ASP A N 1
ATOM 8916 C CA . ASP A 1 1365 ? 164.767 157.031 226.549 1.00 139.75 1365 ASP A CA 1
ATOM 8917 C C . ASP A 1 1365 ? 165.076 157.891 227.769 1.00 140.39 1365 ASP A C 1
ATOM 8918 O O . ASP A 1 1365 ? 164.878 159.112 227.750 1.00 140.41 1365 ASP A O 1
ATOM 8923 N N . LEU A 1 1366 ? 165.565 157.269 228.847 1.00 140.05 1366 LEU A N 1
ATOM 8924 C CA . LEU A 1 1366 ? 165.886 158.043 230.041 1.00 139.61 1366 LEU A CA 1
ATOM 8925 C C . LEU A 1 1366 ? 167.064 158.978 229.801 1.00 139.56 1366 LEU A C 1
ATOM 8926 O O . LEU A 1 1366 ? 167.065 160.104 230.307 1.00 138.34 1366 LEU A O 1
ATOM 8931 N N . LEU A 1 1367 ? 168.067 158.543 229.033 1.00 141.73 1367 LEU A N 1
ATOM 8932 C CA . LEU A 1 1367 ? 169.176 159.432 228.697 1.00 141.16 1367 LEU A CA 1
ATOM 8933 C C . LEU A 1 1367 ? 168.694 160.614 227.863 1.00 140.14 1367 LEU A C 1
ATOM 8934 O O . LEU A 1 1367 ? 169.130 161.756 228.064 1.00 140.38 1367 LEU A O 1
ATOM 8939 N N . ILE A 1 1368 ? 167.787 160.354 226.918 1.00 133.02 1368 ILE A N 1
ATOM 8940 C CA . ILE A 1 1368 ? 167.238 161.421 226.088 1.00 133.47 1368 ILE A CA 1
ATOM 8941 C C . ILE A 1 1368 ? 166.478 162.421 226.950 1.00 133.10 1368 ILE A C 1
ATOM 8942 O O . ILE A 1 1368 ? 166.610 163.637 226.783 1.00 132.48 1368 ILE A O 1
ATOM 8947 N N . GLN A 1 1369 ? 165.676 161.920 227.894 1.00 132.47 1369 GLN A N 1
ATOM 8948 C CA . GLN A 1 1369 ? 164.943 162.811 228.791 1.00 132.23 1369 GLN A CA 1
ATOM 8949 C C . GLN A 1 1369 ? 165.896 163.624 229.662 1.00 132.30 1369 GLN A C 1
ATOM 8950 O O . GLN A 1 1369 ? 165.691 164.827 229.875 1.00 131.08 1369 GLN A O 1
ATOM 8956 N N . GLU A 1 1370 ? 166.940 162.975 230.188 1.00 133.31 1370 GLU A N 1
ATOM 8957 C CA . GLU A 1 1370 ? 167.944 163.686 230.973 1.00 132.89 1370 GLU A CA 1
ATOM 8958 C C . GLU A 1 1370 ? 168.542 164.835 230.177 1.00 132.70 1370 GLU A C 1
ATOM 8959 O O . GLU A 1 1370 ? 168.602 165.970 230.663 1.00 131.44 1370 GLU A O 1
ATOM 8965 N N . THR A 1 1371 ? 168.974 164.561 228.944 1.00 131.23 1371 THR A N 1
ATOM 8966 C CA . THR A 1 1371 ? 169.557 165.612 228.115 1.00 130.55 1371 THR A CA 1
ATOM 8967 C C . THR A 1 1371 ? 168.531 166.693 227.791 1.00 130.07 1371 THR A C 1
ATOM 8968 O O . THR A 1 1371 ? 168.873 167.879 227.711 1.00 129.38 1371 THR A O 1
ATOM 8972 N N . ILE A 1 1372 ? 167.268 166.302 227.607 1.00 131.18 1372 ILE A N 1
ATOM 8973 C CA . ILE A 1 1372 ? 166.233 167.262 227.230 1.00 131.30 1372 ILE A CA 1
ATOM 8974 C C . ILE A 1 1372 ? 166.007 168.271 228.348 1.00 131.91 1372 ILE A C 1
ATOM 8975 O O . ILE A 1 1372 ? 165.977 169.485 228.113 1.00 131.17 1372 ILE A O 1
ATOM 8980 N N . ARG A 1 1373 ? 165.850 167.792 229.586 1.00 128.66 1373 ARG A N 1
ATOM 8981 C CA . ARG A 1 1373 ? 165.632 168.742 230.678 1.00 127.70 1373 ARG A CA 1
ATOM 8982 C C . ARG A 1 1373 ? 166.928 169.424 231.105 1.00 127.76 1373 ARG A C 1
ATOM 8983 O O . ARG A 1 1373 ? 166.892 170.514 231.688 1.00 126.83 1373 ARG A O 1
ATOM 8991 N N . GLU A 1 1374 ? 168.083 168.811 230.830 1.00 127.96 1374 GLU A N 1
ATOM 8992 C CA . GLU A 1 1374 ? 169.344 169.464 231.166 1.00 127.86 1374 GLU A CA 1
ATOM 8993 C C . GLU A 1 1374 ? 169.630 170.629 230.227 1.00 127.86 1374 GLU A C 1
ATOM 8994 O O . GLU A 1 1374 ? 170.139 171.671 230.658 1.00 127.45 1374 GLU A O 1
ATOM 9000 N N . ALA A 1 1375 ? 169.311 170.473 228.941 1.00 132.32 1375 ALA A N 1
ATOM 9001 C CA . ALA A 1 1375 ? 169.584 171.529 227.972 1.00 132.71 1375 ALA A CA 1
ATOM 9002 C C . ALA A 1 1375 ? 168.609 172.689 228.133 1.00 133.11 1375 ALA A C 1
ATOM 9003 O O . ALA A 1 1375 ? 169.016 173.831 228.376 1.00 133.63 1375 ALA A O 1
ATOM 9005 N N . PHE A 1 1376 ? 167.315 172.414 227.999 1.00 131.06 1376 PHE A N 1
ATOM 9006 C CA . PHE A 1 1376 ? 166.287 173.450 228.079 1.00 131.06 1376 PHE A CA 1
ATOM 9007 C C . PHE A 1 1376 ? 165.744 173.527 229.505 1.00 131.96 1376 PHE A C 1
ATOM 9008 O O . PHE A 1 1376 ? 164.608 173.152 229.803 1.00 131.83 1376 PHE A O 1
ATOM 9016 N N . ALA A 1 1377 ? 166.596 174.030 230.397 1.00 144.51 1377 ALA A N 1
ATOM 9017 C CA . ALA A 1 1377 ? 166.257 174.189 231.806 1.00 144.67 1377 ALA A CA 1
ATOM 9018 C C . ALA A 1 1377 ? 165.998 175.637 232.196 1.00 145.05 1377 ALA A C 1
ATOM 9019 O O . ALA A 1 1377 ? 165.098 175.905 232.999 1.00 145.00 1377 ALA A O 1
ATOM 9021 N N . ASP A 1 1378 ? 166.764 176.579 231.647 1.00 142.19 1378 ASP A N 1
ATOM 9022 C CA . ASP A 1 1378 ? 166.621 177.993 231.962 1.00 142.47 1378 ASP A CA 1
ATOM 9023 C C . ASP A 1 1378 ? 165.641 178.712 231.043 1.00 141.28 1378 ASP A C 1
ATOM 9024 O O . ASP A 1 1378 ? 165.753 179.932 230.870 1.00 140.74 1378 ASP A O 1
ATOM 9029 N N . CYS A 1 1379 ? 164.692 177.992 230.448 1.00 128.34 1379 CYS A N 1
ATOM 9030 C CA . CYS A 1 1379 ? 163.722 178.581 229.538 1.00 127.71 1379 CYS A CA 1
ATOM 9031 C C . CYS A 1 1379 ? 162.409 177.817 229.656 1.00 127.41 1379 CYS A C 1
ATOM 9032 O O . CYS A 1 1379 ? 162.305 176.826 230.385 1.00 127.40 1379 CYS A O 1
ATOM 9035 N N . THR A 1 1380 ? 161.398 178.287 228.929 1.00 118.40 1380 THR A N 1
ATOM 9036 C CA . THR A 1 1380 ? 160.091 177.651 228.961 1.00 118.21 1380 THR A CA 1
ATOM 9037 C C . THR A 1 1380 ? 160.133 176.299 228.253 1.00 117.65 1380 THR A C 1
ATOM 9038 O O . THR A 1 1380 ? 161.011 176.021 227.431 1.00 117.73 1380 THR A O 1
ATOM 9042 N N . MET A 1 1381 ? 159.160 175.449 228.585 1.00 119.35 1381 MET A N 1
ATOM 9043 C CA . MET A 1 1381 ? 159.110 174.095 228.037 1.00 118.78 1381 MET A CA 1
ATOM 9044 C C . MET A 1 1381 ? 157.665 173.805 227.638 1.00 118.75 1381 MET A C 1
ATOM 9045 O O . MET A 1 1381 ? 156.878 173.321 228.458 1.00 122.08 1381 MET A O 1
ATOM 9050 N N . LEU A 1 1382 ? 157.327 174.104 226.388 1.00 109.58 1382 LEU A N 1
ATOM 9051 C CA . LEU A 1 1382 ? 155.998 173.819 225.845 1.00 109.99 1382 LEU A CA 1
ATOM 9052 C C . LEU A 1 1382 ? 155.989 172.460 225.146 1.00 109.06 1382 LEU A C 1
ATOM 9053 O O . LEU A 1 1382 ? 155.584 172.322 223.992 1.00 109.96 1382 LEU A O 1
ATOM 9058 N N . THR A 1 1383 ? 156.446 171.442 225.872 1.00 109.30 1383 THR A N 1
ATOM 9059 C CA . THR A 1 1383 ? 156.563 170.092 225.322 1.00 110.49 1383 THR A CA 1
ATOM 9060 C C . THR A 1 1383 ? 155.175 169.471 225.229 1.00 109.91 1383 THR A C 1
ATOM 9061 O O . THR A 1 1383 ? 154.311 169.710 226.076 1.00 111.13 1383 THR A O 1
ATOM 9065 N N . ILE A 1 1384 ? 154.954 168.681 224.182 1.00 103.31 1384 ILE A N 1
ATOM 9066 C CA . ILE A 1 1384 ? 153.690 167.981 223.980 1.00 102.69 1384 ILE A CA 1
ATOM 9067 C C . ILE A 1 1384 ? 153.996 166.491 223.876 1.00 102.77 1384 ILE A C 1
ATOM 9068 O O . ILE A 1 1384 ? 154.646 166.046 222.928 1.00 104.53 1384 ILE A O 1
ATOM 9073 N N . ALA A 1 1385 ? 153.524 165.717 224.851 1.00 114.67 1385 ALA A N 1
ATOM 9074 C CA . ALA A 1 1385 ? 153.744 164.279 224.885 1.00 116.08 1385 ALA A CA 1
ATOM 9075 C C . ALA A 1 1385 ? 152.419 163.566 225.104 1.00 115.70 1385 ALA A C 1
ATOM 9076 O O . ALA A 1 1385 ? 151.598 164.002 225.916 1.00 116.15 1385 ALA A O 1
ATOM 9078 N N . HIS A 1 1386 ? 152.218 162.466 224.382 1.00 115.11 1386 HIS A N 1
ATOM 9079 C CA . HIS A 1 1386 ? 150.993 161.685 224.482 1.00 116.11 1386 HIS A CA 1
ATOM 9080 C C . HIS A 1 1386 ? 151.077 160.579 225.526 1.00 117.59 1386 HIS A C 1
ATOM 9081 O O . HIS A 1 1386 ? 150.118 159.814 225.675 1.00 117.45 1386 HIS A O 1
ATOM 9088 N N . ARG A 1 1387 ? 152.190 160.475 226.246 1.00 130.27 1387 ARG A N 1
ATOM 9089 C CA . ARG A 1 1387 ? 152.371 159.477 227.293 1.00 130.61 1387 ARG A CA 1
ATOM 9090 C C . ARG A 1 1387 ? 152.249 160.160 228.648 1.00 131.34 1387 ARG A C 1
ATOM 9091 O O . ARG A 1 1387 ? 152.949 161.143 228.917 1.00 130.35 1387 ARG A O 1
ATOM 9099 N N . LEU A 1 1388 ? 151.360 159.640 229.498 1.00 142.68 1388 LEU A N 1
ATOM 9100 C CA . LEU A 1 1388 ? 151.165 160.222 230.820 1.00 142.62 1388 LEU A CA 1
ATOM 9101 C C . LEU A 1 1388 ? 152.305 159.893 231.775 1.00 142.92 1388 LEU A C 1
ATOM 9102 O O . LEU A 1 1388 ? 152.463 160.578 232.790 1.00 143.11 1388 LEU A O 1
ATOM 9107 N N . HIS A 1 1389 ? 153.096 158.859 231.479 1.00 135.55 1389 HIS A N 1
ATOM 9108 C CA . HIS A 1 1389 ? 154.226 158.530 232.341 1.00 135.02 1389 HIS A CA 1
ATOM 9109 C C . HIS A 1 1389 ? 155.394 159.486 232.128 1.00 135.81 1389 HIS A C 1
ATOM 9110 O O . HIS A 1 1389 ? 156.123 159.792 233.078 1.00 135.68 1389 HIS A O 1
ATOM 9117 N N . THR A 1 1390 ? 155.588 159.963 230.898 1.00 142.14 1390 THR A N 1
ATOM 9118 C CA . THR A 1 1390 ? 156.691 160.865 230.592 1.00 141.75 1390 THR A CA 1
ATOM 9119 C C . THR A 1 1390 ? 156.377 162.322 230.904 1.00 141.66 1390 THR A C 1
ATOM 9120 O O . THR A 1 1390 ? 157.277 163.164 230.811 1.00 141.24 1390 THR A O 1
ATOM 9124 N N . VAL A 1 1391 ? 155.133 162.642 231.269 1.00 142.99 1391 VAL A N 1
ATOM 9125 C CA . VAL A 1 1391 ? 154.752 164.017 231.580 1.00 142.70 1391 VAL A CA 1
ATOM 9126 C C . VAL A 1 1391 ? 154.797 164.305 233.077 1.00 142.20 1391 VAL A C 1
ATOM 9127 O O . VAL A 1 1391 ? 154.712 165.479 233.474 1.00 141.98 1391 VAL A O 1
ATOM 9131 N N . LEU A 1 1392 ? 154.947 163.282 233.914 1.00 142.81 1392 LEU A N 1
ATOM 9132 C CA . LEU A 1 1392 ? 154.986 163.484 235.355 1.00 142.73 1392 LEU A CA 1
ATOM 9133 C C . LEU A 1 1392 ? 156.212 164.297 235.755 1.00 143.30 1392 LEU A C 1
ATOM 9134 O O . LEU A 1 1392 ? 157.255 164.260 235.097 1.00 143.05 1392 LEU A O 1
ATOM 9139 N N . GLY A 1 1393 ? 156.075 165.039 236.852 1.00 145.88 1393 GLY A N 1
ATOM 9140 C CA . GLY A 1 1393 ? 157.119 165.924 237.318 1.00 146.20 1393 GLY A CA 1
ATOM 9141 C C . GLY A 1 1393 ? 157.119 167.299 236.690 1.00 146.21 1393 GLY A C 1
ATOM 9142 O O . GLY A 1 1393 ? 157.991 168.113 237.023 1.00 146.56 1393 GLY A O 1
ATOM 9143 N N . SER A 1 1394 ? 156.178 167.585 235.795 1.00 135.99 1394 SER A N 1
ATOM 9144 C CA . SER A 1 1394 ? 156.105 168.896 235.170 1.00 134.60 1394 SER A CA 1
ATOM 9145 C C . SER A 1 1394 ? 155.640 169.947 236.172 1.00 133.88 1394 SER A C 1
ATOM 9146 O O . SER A 1 1394 ? 154.905 169.655 237.119 1.00 134.20 1394 SER A O 1
ATOM 9149 N N . ASP A 1 1395 ? 156.089 171.187 235.956 1.00 121.39 1395 ASP A N 1
ATOM 9150 C CA . ASP A 1 1395 ? 155.699 172.279 236.841 1.00 121.59 1395 ASP A CA 1
ATOM 9151 C C . ASP A 1 1395 ? 154.197 172.528 236.786 1.00 122.47 1395 ASP A C 1
ATOM 9152 O O . ASP A 1 1395 ? 153.553 172.720 237.824 1.00 122.15 1395 ASP A O 1
ATOM 9157 N N . ARG A 1 1396 ? 153.622 172.523 235.584 1.00 130.25 1396 ARG A N 1
ATOM 9158 C CA . ARG A 1 1396 ? 152.193 172.757 235.415 1.00 128.96 1396 ARG A CA 1
ATOM 9159 C C . ARG A 1 1396 ? 151.784 172.248 234.042 1.00 128.23 1396 ARG A C 1
ATOM 9160 O O . ARG A 1 1396 ? 152.503 172.467 233.063 1.00 129.52 1396 ARG A O 1
ATOM 9168 N N . ILE A 1 1397 ? 150.643 171.567 233.973 1.00 124.98 1397 ILE A N 1
ATOM 9169 C CA . ILE A 1 1397 ? 150.165 170.968 232.734 1.00 126.48 1397 ILE A CA 1
ATOM 9170 C C . ILE A 1 1397 ? 148.717 171.386 232.508 1.00 127.11 1397 ILE A C 1
ATOM 9171 O O . ILE A 1 1397 ? 147.892 171.404 233.428 1.00 127.60 1397 ILE A O 1
ATOM 9176 N N . MET A 1 1398 ? 148.412 171.741 231.261 1.00 123.56 1398 MET A N 1
ATOM 9177 C CA . MET A 1 1398 ? 147.050 172.069 230.861 1.00 122.97 1398 MET A CA 1
ATOM 9178 C C . MET A 1 1398 ? 146.470 170.904 230.077 1.00 123.61 1398 MET A C 1
ATOM 9179 O O . MET A 1 1398 ? 147.206 170.170 229.410 1.00 123.68 1398 MET A O 1
ATOM 9184 N N . VAL A 1 1399 ? 145.156 170.726 230.176 1.00 134.97 1399 VAL A N 1
ATOM 9185 C CA . VAL A 1 1399 ? 144.430 169.709 229.423 1.00 134.86 1399 VAL A CA 1
ATOM 9186 C C . VAL A 1 1399 ? 143.451 170.423 228.502 1.00 134.23 1399 VAL A C 1
ATOM 9187 O O . VAL A 1 1399 ? 142.575 171.162 228.969 1.00 134.56 1399 VAL A O 1
ATOM 9191 N N . LEU A 1 1400 ? 143.595 170.203 227.198 1.00 134.38 1400 LEU A N 1
ATOM 9192 C CA . LEU A 1 1400 ? 142.735 170.820 226.196 1.00 135.72 1400 LEU A CA 1
ATOM 9193 C C . LEU A 1 1400 ? 141.871 169.738 225.565 1.00 136.00 1400 LEU A C 1
ATOM 9194 O O . LEU A 1 1400 ? 142.394 168.773 224.997 1.00 135.05 1400 LEU A O 1
ATOM 9199 N N . ALA A 1 1401 ? 140.553 169.898 225.669 1.00 135.50 1401 ALA A N 1
ATOM 9200 C CA . ALA A 1 1401 ? 139.592 168.955 225.111 1.00 134.92 1401 ALA A CA 1
ATOM 9201 C C . ALA A 1 1401 ? 138.685 169.699 224.143 1.00 134.91 1401 ALA A C 1
ATOM 9202 O O . ALA A 1 1401 ? 138.020 170.666 224.531 1.00 134.77 1401 ALA A O 1
ATOM 9204 N N . GLN A 1 1402 ? 138.658 169.243 222.889 1.00 134.83 1402 GLN A N 1
ATOM 9205 C CA . GLN A 1 1402 ? 137.848 169.853 221.833 1.00 134.66 1402 GLN A CA 1
ATOM 9206 C C . GLN A 1 1402 ? 138.149 171.341 221.675 1.00 134.55 1402 GLN A C 1
ATOM 9207 O O . GLN A 1 1402 ? 137.251 172.144 221.409 1.00 133.64 1402 GLN A O 1
ATOM 9213 N N . GLY A 1 1403 ? 139.416 171.719 221.830 1.00 134.00 1403 GLY A N 1
ATOM 9214 C CA . GLY A 1 1403 ? 139.805 173.107 221.684 1.00 133.66 1403 GLY A CA 1
ATOM 9215 C C . GLY A 1 1403 ? 139.424 174.012 222.832 1.00 134.05 1403 GLY A C 1
ATOM 9216 O O . GLY A 1 1403 ? 139.254 175.217 222.622 1.00 133.43 1403 GLY A O 1
ATOM 9217 N N . GLN A 1 1404 ? 139.270 173.473 224.041 1.00 134.65 1404 GLN A N 1
ATOM 9218 C CA . GLN A 1 1404 ? 138.953 174.279 225.212 1.00 134.60 1404 GLN A CA 1
ATOM 9219 C C . GLN A 1 1404 ? 139.821 173.845 226.383 1.00 134.78 1404 GLN A C 1
ATOM 9220 O O . GLN A 1 1404 ? 140.034 172.648 226.598 1.00 134.16 1404 GLN A O 1
ATOM 9226 N N . VAL A 1 1405 ? 140.314 174.822 227.139 1.00 133.29 1405 VAL A N 1
ATOM 9227 C CA . VAL A 1 1405 ? 141.102 174.548 228.336 1.00 133.00 1405 VAL A CA 1
ATOM 9228 C C . VAL A 1 1405 ? 140.154 174.283 229.497 1.00 132.66 1405 VAL A C 1
ATOM 9229 O O . VAL A 1 1405 ? 139.243 175.077 229.763 1.00 132.13 1405 VAL A O 1
ATOM 9233 N N . VAL A 1 1406 ? 140.362 173.166 230.192 1.00 143.45 1406 VAL A N 1
ATOM 9234 C CA . VAL A 1 1406 ? 139.430 172.740 231.231 1.00 144.17 1406 VAL A CA 1
ATOM 9235 C C . VAL A 1 1406 ? 140.157 172.377 232.520 1.00 145.01 1406 VAL A C 1
ATOM 9236 O O . VAL A 1 1406 ? 139.524 172.195 233.566 1.00 144.98 1406 VAL A O 1
ATOM 9240 N N . GLU A 1 1407 ? 141.483 172.265 232.465 1.00 150.37 1407 GLU A N 1
ATOM 9241 C CA . GLU A 1 1407 ? 142.240 171.810 233.630 1.00 150.27 1407 GLU A CA 1
ATOM 9242 C C . GLU A 1 1407 ? 143.576 172.537 233.684 1.00 150.74 1407 GLU A C 1
ATOM 9243 O O . GLU A 1 1407 ? 144.478 172.242 232.894 1.00 150.19 1407 GLU A O 1
ATOM 9249 N N . PHE A 1 1408 ? 143.695 173.487 234.616 1.00 140.72 1408 PHE A N 1
ATOM 9250 C CA . PHE A 1 1408 ? 144.947 174.188 234.913 1.00 140.17 1408 PHE A CA 1
ATOM 9251 C C . PHE A 1 1408 ? 145.019 174.285 236.437 1.00 139.46 1408 PHE A C 1
ATOM 9252 O O . PHE A 1 1408 ? 144.625 175.297 237.022 1.00 138.94 1408 PHE A O 1
ATOM 9260 N N . ASP A 1 1409 ? 145.799 173.327 236.972 1.00 147.74 1409 ASP A N 1
ATOM 9261 C CA . ASP A 1 1409 ? 145.951 173.260 238.445 1.00 148.59 1409 ASP A CA 1
ATOM 9262 C C . ASP A 1 1409 ? 147.136 172.379 238.866 1.00 148.45 1409 ASP A C 1
ATOM 9263 O O . ASP A 1 1409 ? 147.066 171.883 239.993 1.00 148.38 1409 ASP A O 1
ATOM 9268 N N . THR A 1 1410 ? 148.159 172.233 238.011 1.00 143.16 1410 THR A N 1
ATOM 9269 C CA . THR A 1 1410 ? 149.407 171.486 238.357 1.00 142.38 1410 THR A CA 1
ATOM 9270 C C . THR A 1 1410 ? 149.136 169.984 238.531 1.00 142.40 1410 THR A C 1
ATOM 9271 O O . THR A 1 1410 ? 148.250 169.612 239.318 1.00 143.19 1410 THR A O 1
ATOM 9275 N N . PRO A 1 1411 ? 149.908 169.092 237.875 1.00 142.73 1411 PRO A N 1
ATOM 9276 C CA . PRO A 1 1411 ? 149.643 167.657 237.954 1.00 143.06 1411 PRO A CA 1
ATOM 9277 C C . PRO A 1 1411 ? 149.469 167.248 239.423 1.00 143.31 1411 PRO A C 1
ATOM 9278 O O . PRO A 1 1411 ? 148.479 166.625 239.726 1.00 143.14 1411 PRO A O 1
ATOM 9282 N N . SER A 1 1412 ? 150.412 167.634 240.287 1.00 144.08 1412 SER A N 1
ATOM 9283 C CA . SER A 1 1412 ? 150.357 167.265 241.727 1.00 143.70 1412 SER A CA 1
ATOM 9284 C C . SER A 1 1412 ? 148.979 167.582 242.320 1.00 143.70 1412 SER A C 1
ATOM 9285 O O . SER A 1 1412 ? 148.333 166.655 242.839 1.00 143.73 1412 SER A O 1
ATOM 9288 N N . VAL A 1 1413 ? 148.562 168.850 242.278 1.00 147.59 1413 VAL A N 1
ATOM 9289 C CA . VAL A 1 1413 ? 147.264 169.237 242.908 1.00 147.61 1413 VAL A CA 1
ATOM 9290 C C . VAL A 1 1413 ? 146.132 168.563 242.128 1.00 148.07 1413 VAL A C 1
ATOM 9291 O O . VAL A 1 1413 ? 145.245 167.969 242.773 1.00 148.24 1413 VAL A O 1
ATOM 9295 N N . LEU A 1 1414 ? 146.177 168.633 240.795 1.00 147.43 1414 LEU A N 1
ATOM 9296 C CA . LEU A 1 1414 ? 145.158 167.942 239.960 1.00 147.31 1414 LEU A CA 1
ATOM 9297 C C . LEU A 1 1414 ? 145.073 166.477 240.397 1.00 147.39 1414 LEU A C 1
ATOM 9298 O O . LEU A 1 1414 ? 143.956 165.927 240.390 1.00 147.93 1414 LEU A O 1
ATOM 9303 N N . LEU A 1 1415 ? 146.210 165.876 240.758 1.00 144.99 1415 LEU A N 1
ATOM 9304 C CA . LEU A 1 1415 ? 146.227 164.433 241.118 1.00 145.25 1415 LEU A CA 1
ATOM 9305 C C . LEU A 1 1415 ? 145.382 164.190 242.371 1.00 145.22 1415 LEU A C 1
ATOM 9306 O O . LEU A 1 1415 ? 144.475 163.342 242.292 1.00 144.99 1415 LEU A O 1
ATOM 9311 N N . SER A 1 1416 ? 145.652 164.892 243.480 1.00 150.34 1416 SER A N 1
ATOM 9312 C CA . SER A 1 1416 ? 144.890 164.541 244.674 1.00 150.25 1416 SER A CA 1
ATOM 9313 C C . SER A 1 1416 ? 143.393 164.517 244.388 1.00 150.95 1416 SER A C 1
ATOM 9314 O O . SER A 1 1416 ? 142.669 163.655 244.899 1.00 151.24 1416 SER A O 1
ATOM 9317 N N . ASN A 1 1417 ? 142.911 165.455 243.575 1.00 152.33 1417 ASN A N 1
ATOM 9318 C CA . ASN A 1 1417 ? 141.489 165.542 243.259 1.00 151.50 1417 ASN A CA 1
ATOM 9319 C C . ASN A 1 1417 ? 141.102 164.404 242.321 1.00 151.18 1417 ASN A C 1
ATOM 9320 O O . ASN A 1 1417 ? 141.548 164.358 241.171 1.00 150.73 1417 ASN A O 1
ATOM 9325 N N . ASP A 1 1418 ? 140.271 163.483 242.812 1.00 147.02 1418 ASP A N 1
ATOM 9326 C CA . ASP A 1 1418 ? 139.829 162.360 241.992 1.00 147.13 1418 ASP A CA 1
ATOM 9327 C C . ASP A 1 1418 ? 138.786 162.775 240.962 1.00 147.23 1418 ASP A C 1
ATOM 9328 O O . ASP A 1 1418 ? 138.679 162.139 239.908 1.00 146.50 1418 ASP A O 1
ATOM 9333 N N . SER A 1 1419 ? 138.013 163.826 241.246 1.00 155.04 1419 SER A N 1
ATOM 9334 C CA . SER A 1 1419 ? 136.980 164.269 240.317 1.00 155.08 1419 SER A CA 1
ATOM 9335 C C . SER A 1 1419 ? 137.558 164.836 239.027 1.00 155.51 1419 SER A C 1
ATOM 9336 O O . SER A 1 1419 ? 136.848 164.890 238.017 1.00 155.19 1419 SER A O 1
ATOM 9339 N N . SER A 1 1420 ? 138.818 165.261 239.037 1.00 161.01 1420 SER A N 1
ATOM 9340 C CA . SER A 1 1420 ? 139.436 165.809 237.839 1.00 160.76 1420 SER A CA 1
ATOM 9341 C C . SER A 1 1420 ? 139.642 164.722 236.791 1.00 160.68 1420 SER A C 1
ATOM 9342 O O . SER A 1 1420 ? 139.896 163.557 237.109 1.00 160.88 1420 SER A O 1
ATOM 9345 N N . ARG A 1 1421 ? 139.523 165.118 235.521 1.00 156.02 1421 ARG A N 1
ATOM 9346 C CA . ARG A 1 1421 ? 139.673 164.163 234.428 1.00 155.99 1421 ARG A CA 1
ATOM 9347 C C . ARG A 1 1421 ? 141.090 163.603 234.365 1.00 156.19 1421 ARG A C 1
ATOM 9348 O O . ARG A 1 1421 ? 141.274 162.395 234.175 1.00 155.94 1421 ARG A O 1
ATOM 9356 N N . PHE A 1 1422 ? 142.099 164.463 234.542 1.00 151.81 1422 PHE A N 1
ATOM 9357 C CA . PHE A 1 1422 ? 143.486 164.036 234.375 1.00 151.57 1422 PHE A CA 1
ATOM 9358 C C . PHE A 1 1422 ? 143.817 162.855 235.277 1.00 151.29 1422 PHE A C 1
ATOM 9359 O O . PHE A 1 1422 ? 144.529 161.931 234.865 1.00 151.62 1422 PHE A O 1
ATOM 9367 N N . TYR A 1 1423 ? 143.298 162.858 236.507 1.00 150.08 1423 TYR A N 1
ATOM 9368 C CA . TYR A 1 1423 ? 143.488 161.710 237.385 1.00 150.67 1423 TYR A CA 1
ATOM 9369 C C . TYR A 1 1423 ? 142.823 160.462 236.820 1.00 151.26 1423 TYR A C 1
ATOM 9370 O O . TYR A 1 1423 ? 143.363 159.359 236.954 1.00 151.76 1423 TYR A O 1
ATOM 9379 N N . ALA A 1 1424 ? 141.656 160.611 236.187 1.00 152.40 1424 ALA A N 1
ATOM 9380 C CA . ALA A 1 1424 ? 140.982 159.461 235.593 1.00 151.96 1424 ALA A CA 1
ATOM 9381 C C . ALA A 1 1424 ? 141.800 158.868 234.451 1.00 152.23 1424 ALA A C 1
ATOM 9382 O O . ALA A 1 1424 ? 141.956 157.645 234.357 1.00 152.17 1424 ALA A O 1
ATOM 9384 N N . MET A 1 1425 ? 142.335 159.721 233.571 1.00 153.24 1425 MET A N 1
ATOM 9385 C CA . MET A 1 1425 ? 143.189 159.215 232.496 1.00 153.34 1425 MET A CA 1
ATOM 9386 C C . MET A 1 1425 ? 144.466 158.589 233.044 1.00 152.86 1425 MET A C 1
ATOM 9387 O O . MET A 1 1425 ? 144.940 157.576 232.517 1.00 152.14 1425 MET A O 1
ATOM 9392 N N . PHE A 1 1426 ? 145.044 159.177 234.095 1.00 153.32 1426 PHE A N 1
ATOM 9393 C CA . PHE A 1 1426 ? 146.237 158.588 234.696 1.00 153.24 1426 PHE A CA 1
ATOM 9394 C C . PHE A 1 1426 ? 145.940 157.209 235.275 1.00 153.66 1426 PHE A C 1
ATOM 9395 O O . PHE A 1 1426 ? 146.727 156.270 235.102 1.00 154.16 1426 PHE A O 1
ATOM 9403 N N . ALA A 1 1427 ? 144.804 157.068 235.963 1.00 161.56 1427 ALA A N 1
ATOM 9404 C CA . ALA A 1 1427 ? 144.424 155.772 236.515 1.00 161.86 1427 ALA A CA 1
ATOM 9405 C C . ALA A 1 1427 ? 144.159 154.758 235.410 1.00 161.82 1427 ALA A C 1
ATOM 9406 O O . ALA A 1 1427 ? 144.529 153.584 235.533 1.00 161.37 1427 ALA A O 1
ATOM 9408 N N . ALA A 1 1428 ? 143.515 155.190 234.323 1.00 165.92 1428 ALA A N 1
ATOM 9409 C CA . ALA A 1 1428 ? 143.278 154.290 233.199 1.00 166.03 1428 ALA A CA 1
ATOM 9410 C C . ALA A 1 1428 ? 144.589 153.831 232.574 1.00 165.77 1428 ALA A C 1
ATOM 9411 O O . ALA A 1 1428 ? 144.747 152.651 232.237 1.00 165.52 1428 ALA A O 1
ATOM 9413 N N . ALA A 1 1429 ? 145.543 154.752 232.409 1.00 163.03 1429 ALA A N 1
ATOM 9414 C CA . ALA A 1 1429 ? 146.844 154.386 231.860 1.00 162.91 1429 ALA A CA 1
ATOM 9415 C C . ALA A 1 1429 ? 147.578 153.418 232.779 1.00 163.12 1429 ALA A C 1
ATOM 9416 O O . ALA A 1 1429 ? 148.216 152.467 232.310 1.00 162.91 1429 ALA A O 1
ATOM 9418 N N . GLU A 1 1430 ? 147.508 153.649 234.093 1.00 159.36 1430 GLU A N 1
ATOM 9419 C CA . GLU A 1 1430 ? 148.135 152.730 235.038 1.00 158.96 1430 GLU A CA 1
ATOM 9420 C C . GLU A 1 1430 ? 147.494 151.349 234.972 1.00 159.32 1430 GLU A C 1
ATOM 9421 O O . GLU A 1 1430 ? 148.191 150.329 235.031 1.00 159.18 1430 GLU A O 1
ATOM 9427 N N . ASN A 1 1431 ? 146.165 151.297 234.858 1.00 158.36 1431 ASN A N 1
ATOM 9428 C CA . ASN A 1 1431 ? 145.477 150.013 234.756 1.00 158.01 1431 ASN A CA 1
ATOM 9429 C C . ASN A 1 1431 ? 145.859 149.282 233.474 1.00 158.24 1431 ASN A C 1
ATOM 9430 O O . ASN A 1 1431 ? 146.087 148.067 233.488 1.00 157.94 1431 ASN A O 1
ATOM 9435 N N . LYS A 1 1432 ? 145.933 150.002 232.359 1.00 162.31 1432 LYS A N 1
ATOM 9436 C CA . LYS A 1 1432 ? 146.309 149.398 231.086 1.00 162.06 1432 LYS A CA 1
ATOM 9437 C C . LYS A 1 1432 ? 147.824 149.256 230.977 1.00 161.89 1432 LYS A C 1
ATOM 9438 O O . LYS A 1 1432 ? 148.376 148.183 231.219 1.00 161.65 1432 LYS A O 1
#

Sequence (1207 aa):
SKHQHPVDNAGLFSCMTFSWLSSLARVAHKKGELSMEDVWSLSKHESSDVNCRRLERLWQEELNEVGPDAASLRRVVWIFCRTRLILSIVCLMITQLAGFSGPAFMVKHLLEYTQATESNLQYSLLLVLGLLLTEIVRSWSLALTAALNYRTGVRLRGAILTMAFKKILKLKNIKEKSLGELINICSNDGQRMAEAAAVGSLLAGGPVVAILGMIYNVIILGPTGFLGSAVFILFYPAMMFASRLTAYFRRKCVAATDERVQKMNEVLTYIKFIKMYAWVKAFSQSVQKIREEERRILEKAGYFQSITVGVAPIVVVIASVVTFSVHMTLGFDLTAAQAFTVVTVFNSMTFALKVTPASVKSLSEASVAVDRFKSLFLMEEVHMIKNKPASPHIKIEMKNATLAWDSRLQRTLHSIDLEIQEGKLVGICGSVGSGKTSLISAILGQMTLLEGSIAISGTFAYVAQQAWILNATLRDNILFGKEYDEERYNSVLNSCCLRPDLAILPSSDLTEIGERGANLSGGQRQRISLARALYSDRSIYILDDPLSALDAHVGNHIFNSAIRKHLKSKTVLFVTHQLQYLVDCDEVIFMKEGCITERGTHEELMNLNGDYATIFNNLLLGGSVPWSVYGVYIQAAGGPLAFLVIMALFMLNVGSTAFSTWWLSYWIKQGSGNTTVTRGNETSVSDSMKDNPHMQYYASIYALSMAVMLILKAIRGVVFVKGTLRASSRLHDELFRRILRSPMKFFDTTPTGRILNRFSKDMDEVDVRLPAQAEMFIQNVILVFFCVGMIAGVFPWFLVAVGPLVILFSVLHIVSRVLIRELKRLDNITQSPFLSHITSSIQGLATIHAYNKGQEFLHRYQELLDDNQAPFFLATCAMRWLAVRLDLISIALITTTGLMIVLMHGQIPPAYAGLAISYAVQLTGLFQATVRLASETEARFTSVERINHYIKTKNKAPSPDWPQEGEVTFENAEMRYRENLPLVLKKVSFTI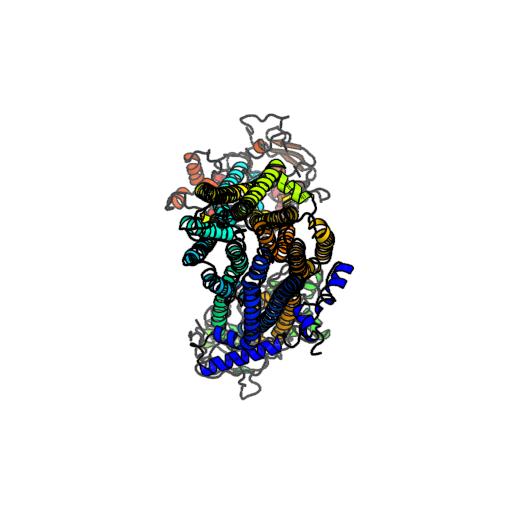KPKEKIGIVGRTGSGKSSLGMALFRLVELSGGCIKIDGVRISDIGLADLRSKLSIIPQEPVLFSGTVRSNLDPFNQYTEDQIWDALERTHMKECIAQLPLKLESEVMENGDNFSVGERQLLCIARALLRHCKILILDEATAAMDTETDLLIQETIREAFADCTMLTIAHRLHTVLGSDRIMVLAQGQVVEFDTPSVLLSNDSSRFYAMFAAAENK

Radius of gyration: 39.83 Å; Cα contacts (8 Å, |Δi|>4): 1752; chains: 1; bounding box: 68×95×131 Å

Nearest PDB structures (foldseek):
  8wi4-assembly1_A  TM=1.001E+00  e=0.000E+00  Homo sapiens
  8wi3-assembly1_A  TM=9.520E-01  e=0.000E+00  Homo sapiens
  8jxq-assembly1_A  TM=9.188E-01  e=3.789E-80  Homo sapiens
  9c2i-assembly1_A  TM=9.016E-01  e=1.490E-79  Homo sapiens
  8jy4-assembly1_A  TM=9.027E-01  e=5.982E-78  Homo sapiens

B-factor: mean 65.46, std 48.47, range [0.03, 169.28]

Organism: Homo sapiens (NCBI:txid9606)

Solvent-accessible surface area: 53988 Å² total; per-residue (Å²): 135,120,51,172,6,31,12,7,75,22,59,120,117,38,28,32,10,0,48,21,4,32,54,14,4,159,61,0,81,186,121,37,94,1,40,68,159,26,11,56,82,17,0,95,57,0,29,2,71,75,9,6,137,77,1,50,135,25,15,94,97,14,35,128,154,68,13,96,121,68,7,27,2,125,110,0,28,128,61,11,3,106,104,52,30,87,109,1,55,73,16,1,67,85,4,31,106,14,20,12,23,3,14,0,81,38,0,30,66,5,1,86,17,14,74,42,139,136,94,71,110,134,84,0,81,119,18,8,97,25,6,39,109,29,18,34,77,37,6,55,9,46,1,30,1,10,5,26,1,34,31,1,1,2,39,3,3,0,0,0,0,0,13,0,0,51,28,1,17,86,8,27,37,54,182,112,35,70,98,57,56,3,30,50,0,0,4,66,0,0,66,60,5,3,76,6,19,19,52,2,22,31,77,50,0,0,63,50,10,23,94,60,0,24,108,21,5,48,135,43,11,28,93,4,2,137,75,1,15,37,24,17,112,129,31,78,69,39,30,93,126,9,55,163,52,18,53,106,24,74,192,92,17,72,61,10,12,85,93,1,31,54,20,0,57,12,1,2,68,77,6,64,11,2,22,3,5,29,23,44,155,10,13,27,103,31,1,106,121,27,7,91,78,4,56,132,29,24,29,82,3,10,49,59,32,3,61,41,27,5,13,15,8,4,1,6,14,26,0,4,1,40,2,0,25,51,4,0,63,117,36,77,61,6,51,2,3,35,0,0,0,1,12,0,0,2,9,23,3,5,78,10,33,111,30,14,59,32,0,78,119,1,76,61,52,15,37,68,0,6,79,65,0,46,55,0,15,74,36,98,61,17,122,53,32,143,88,126,15,113,41,110,119,35,23,1,21,1,114,104,0,40,3,2,85,28,101,169,85,73,189,23,1,86,62,0,81,1,84,1,66,80,24,45,18,2,1,3,4,7,46,132,69,12,3,24,71,0,3,11,26,5,3,2,2,20,18,36,69,74,118,47,40,9,9,4,31,28,61,4,1,17,7,21,108,124,3,12,1,25,39,42,41,2,86,80,1,0,24,8,59,91,117,101,30,109,123,100,9,75,33,0,6,109,14,3,24,0,107,83,13,23,86,118,12,110,58,35,30,122,8,114,0,19,53,183,10,100,87,30,60,40,21,34,51,25,24,1,4,4,0,7,1,8,1,18,73,37,27,0,3,0,1,12,19,3,9,69,103,32,79,68,152,44,0,56,81,1,19,44,22,1,1,96,143,84,2,107,78,55,0,0,0,10,4,0,84,51,4,85,15,3,87,81,9,80,22,0,1,4,0,42,128,0,48,28,78,32,114,26,35,9,104,68,2,73,98,109,127,19,76,0,10,85,55,30,92,91,74,116,157,92,80,97,5,68,208,85,6,64,38,49,22,45,127,14,11,48,8,98,131,18,87,109,70,17,67,45,29,0,67,97,2,6,17,10,4,9,93,0,18,97,35,4,0,63,1,16,89,58,20,3,38,136,44,76,37,98,175,53,158,118,84,92,76,31,138,22,7,96,34,10,89,119,26,129,147,25,13,72,31,4,46,116,6,40,47,62,0,83,103,23,21,59,72,3,7,73,51,8,8,79,11,16,10,129,0,0,14,116,7,4,57,27,1,10,117,103,6,11,154,23,75,22,87,42,17,76,71,25,71,41,43,120,0,28,55,33,0,28,132,5,0,31,35,0,13,26,97,0,13,16,32,16,1,50,58,37,7,15,36,14,10,20,142,70,4,32,42,38,1,13,59,23,4,103,162,4,120,94,32,20,24,88,26,81,116,85,48,54,68,22,62,113,37,2,75,16,5,17,107,17,2,103,98,3,22,90,88,17,31,67,55,0,61,46,30,0,16,0,1,5,53,7,10,22,3,3,24,3,1,109,51,30,140,77,8,12,106,116,0,27,73,22,0,29,72,1,0,5,0,32,2,1,10,29,1,0,82,52,5,20,8,7,42,2,10,95,4,1,6,35,6,1,31,28,1,0,65,40,3,4,102,61,30,68,133,32,34,40,0,53,2,0,2,0,2,3,14,1,19,23,0,17,16,14,25,36,11,19,14,118,1,26,39,48,15,36,54,56,16,37,0,1,68,109,2,26,104,42,26,157,129,178,130,68,79,42,44,146,98,19,14,108,89,3,57,1,32,10,56,82,3,47,4,57,90,96,130,139,66,115,72,21,2,54,142,1,60,22,68,0,90,22,111,4,46,0,0,5,21,15,165,106,64,2,2,29,71,0,14,3,33,5,4,0,42,14,22,150,50,59,22,40,28,8,82,6,24,66,48,92,2,42,43,16,37,95,68,60,0,16,55,92,9,0,5,8,17,74,120,9,4,1,7,22,24,40,4,72,49,4,8,7,21,82,93,113,68,75,63,102,90,3,62,98,3,3,86,69,0,105,9,63,136,59,4,32,124,41,134,112,130,5,75,35,84,1,109,103,55,0,101,72,32,66,88,20,53,40,16,26,5,3,7,0,6,4,13,13,41,89,5,49,2,0,2,23,18,22,48,39,57,65,59,107,128,122,40,22,101,77,18,56,70,4,15,124,92,4,8,59,74,6,1,10,13,24,7,18,74,100,26,113,56,6,75,76,18,78,49,0,0,22,4,37,104,0,56,41,72,11,66,63,32,8,78,81,8,41,93,64,110,116,16,117,4,71,53,94,19,52,40,20,99,126,186

Secondary structure (DSSP, 8-state):
--SSSHHHH--SHHHHHTGGGTTTHHHHHHHS---TTTSPPPPSTT-HHHHHHHHHHHHHHHHHHT-TTT--HHHHHHHHHHHHHHHHHHHHHHHHHHHHHIIIIIIHHHHHHHHSSS--HHHHHHHHHHHHHHHHHHHHHHHHHHHHHHHHHHHHHHHHHHHHHHHHHSBS-GGGS-HHHHHHHHHTHHHHHHHHHHHGGGGGTHHHHHHHHHHTTSSSS-TTHHHHHHHHHHHHHHHHHHHHHHHHHTTSSHHHHHHHHHHHHHHHHTHHHHHTTT--HHHHHHHHHHHHHHHHHHHHHHHHHGGGSS-HHHHHHHHHHHHHHHHTTTT----HHHHHHHHHHHHHHTTTTTTHHHHHHHHHHHHHHHHHHHHHHTSPBP-------SSTTEEEEESSB---B----B-----B--EEESS-EEEEE--TTSSHHHHHHHHHT-S--SSS-EEE-S-EEEE-TT----SSBTTHHHHSSS---HHHHHHHHHHHT-HHHHHHSSSGGG-B--SS-SS--HHHHHHHHHHHHHHH--SEEEE--S-SSS-SHHHHHHIIIIITTGGGSSEEE---SSSSTTTT-S-EEEEETTEEEE-S-HHHHHHTT-HHHHHHHHHHH--PPPHHHHHHHHHHHTSHHHHHHHHHHHHHHHHHHHHHHHHHHHHHHH-STT-----SS-------GGG-TTHHHHHHHHHHHHHHHHHHHHHHHHHHHHHHHHHHHHHHHHHHHHHHHS-HHHHHHS-HHHHHHHHHTHHHHHHHTHHHHHHHHHHHHHHHHHHHHHHHHHSTTHHHHHHHHHHHHHHHHHHSSHHHHHHHHHHHHHHHHHHTTTHHHHH--HHHHHHT-HHHHHHHHHHHHHHHHHHHHHHHHHHHHHHHHHHHHHHHHHHHHHHHHHHS-SSS-HHHHHHHHHHHHHTTTTHHHHHHHHHHHHHHHHHHHHHTTTTT---S---TT--SS--EEEEEEEE-SSTTS--SEEEEEEE--SS---EEB--TTSSTTTTTHHHHTSS---EEEEEETTEESSSS-HHHHTTS-B---SS----SB-HHHHH-TT--S-HHHHHHHHHHTT-HHHHHTSTTTT-S-B-GGGTTS-HHHHHHHHHHTTTTTT-S-B------S--TTTHHHHHHHHHHHHS-SS---EE-S-SSSSTT-S--EEEETTEEEEESTHHHHHH-TTSHHHHHHHHHHH-

GO terms:
  GO:0015562 efflux transmembrane transporter activity (F, IDA)
  GO:0034775 glutathione transmembrane transport (P, IDA)
  GO:0005886 plasma membrane (C, IDA)
  GO:0016323 basolateral plasma membrane (C, IDA)
  GO:0016324 apical plasma membrane (C, IDA)
  GO:0042908 xenobiotic transport (P, IDA)
  GO:0034634 glutathione transmembrane transporter activity (F, IDA)
  GO:0042910 xenobiotic transmembrane transporter activity (F, IDA)
  GO:0015865 purine nucleotide transport (P, IDA)
  GO:0015216 purine nucleotide transmembrane transporter activity (F, IDA)
  GO:0140115 export across plasma membrane (P, IDA)
  GO:0016020 membrane (C, IDA)
  GO:0005796 Golgi lumen (C, EXP)
  GO:0010008 endosome membrane (C, EXP)
  GO:0016323 basolateral plasma membrane (C, EXP)
  GO:0008559 ABC-type xenobiotic transporter activity (F, EXP)
  GO:1905948 ABC-type 3',5'-cyclic GMP transmembrane transporter activity (F, EXP)
  GO:0035351 heme transmembrane transport (P, IMP)
  GO:0042908 xenobiotic transport (P, IMP)
  GO:0008559 ABC-type xenobiotic transporter activity (F, IMP)

Foldseek 3Di:
DQWPQVCVVDDQVCQLLVVSCVVVLVVCLVVLFDDLVSFDFDDPVLFLVVLLVLLVVLVVVQCVVPHLVPGFVVVSLCVSCVVLLVVLVVLLVLLLVLLLCLLQPLLLVLLVQLPDPDFDDVVLVVSLVVSLVSLLSSLSSNLNSLSSQLSSLSSNLSNLLLVLLLLLLFALCLPPDDLVPSLCLNFPLSVLSSVLSRFLSCLVHLVVLLVVLLVPLPPLAPPLSNLLNVLVVVVVVVLVVLVVVLVVLPVPCVVLLVVLLLLLLQCQVCVVVCLLQVVQVLSLVVSVVSVVVSVVSLLVSLLSLLLNQQCLLLSLLVSLLSSCLVCLVVLHFDAQSSSLSSSLSSLSSSVCSVRNVVSVVSVVSNNVSSVVSSVSNSHDTFDAADAADPDPQFAKAWFQWQFAAPCPGHGQAGGEGDGHGFFFAEAEEEDPSNCLVVVLVVLLGSTDTDDIGIHHDWFELEQDPLLQFAFFFQACSQQVPHDDDPVQLVLLCVLLVCVVVLVPDPNRRGHTAGRNGDPDDLLRSLSSSSSSSLNLPIAEYQAEASVPPNDDPSVVSSCCSPCVPVVRRHHHHHHDDLPPSQQVGQKYWYDGSNHTDDIGGCVCVCVVPDPSVVVNVVSVVHDFDDPVLVQVLLVLLVHPVLVVVLLVLLLVLLVLSVVLLVLVLVLNQCAQVQAWDPPDPDTDGGGTSSNNPCPVVSSVVSVVSSVVSVVSSSVSSSRLLSSLVSSLVSLVSLLSVLVSPDFCVCSVVDDSVLSSCLSSPLSVCSSPPLSSLVSSLSNLVSNLVSLQVLLCVQPVPLCVVCVVVVVVLVVLLSSDPSLLVSLVVQLVVLVVVLSRLSSSCSSDNSSCSSNVVSVVSSVVNSVSSSSNSSSVSVNSSSLSSSLSVVSVSLSVSLSVLSVSSSVPRPVGRSSSSSSSNSSSSSNRPRSSSNSVSVSSSRVSSVSSVSSPPSSVVAQDPDDPCPPVFFKKWWQQFWADDDPPDDTQAGGATDIFGKQFAAAEAEDPSNRLVVPPVVQLCSDPTPDTWIDGSNHTLPNHDSCVSSVLAAEQEQAQAADWAFQCCRQPSPPDADVVLLVVLCVLLVNPPVQCPQPVRRRNTADGRRPVDDRLVSSSSSLSHPLSSVHAEYAYEENNDADPPPSRVSSLVSNCSRRRRHYHNYYYHDPVSSPPTQWYWYGGNNYTDDTDRCVVLCVDCPRVSVVVVVVNVVD